Protein AF-0000000082283688 (afdb_homodimer)

Secondary structure (DSSP, 8-state):
---------------------------------------S-TTPPPPPPHHHHHHHHHHHHHT--STT---TTPPPHHHHHHHHHHHHH--SEEEEES-HHHHHHHHHHTTTPPTT-EEEEESSS-THHHHHHHHTT-EEEEE-B-TTSSB-HHHHHHHHHH-TT--EEEEE-GGG----HHHHHHHHHHTT-EEEEE-TT-TT-EETTEETT-SSSEEEEE-STTSSS--SS-EEEEES-HHHHHHHHHHHT-TTTGGGG-SSS--GGGGTTHHHHS-----BPPHHHHHHHHHHHHTHHHHHHHHHHHHHHHHHHHHHHHTTTEEPPPPPTTEEE---SEEEEEEPTT--HHHHHHHHHHHHHTT--PEETTSTT-TTSGGG-TTS--SS--HHHHHHHTTEEEEE--TTS-HHHHHHHHHHHHHHHHHHHHHTT--/---------------------------------------S-TTPPPPPPHHHHHHHHHHHHHT--STT---TTPPPHHHHHHHHHHHHH--SEEEEES-HHHHHHHHHHTTTPPTT-EEEEESSS-THHHHHHHHTT-EEEEE-B-TTSSB-HHHHHHHHHH-TT--EEEEE-GGG----HHHHHHHHHHTTPEEEEE-TT-TT-EETTEETT-SSSEEEEE-STTSSS--SS-EEEEES-HHHHHHHHHHHT-TTTGGGG-SSS--GGGGTTHHHHS-----BPPHHHHHHHHHHHHTHHHHHHHHHHHHHHHHHHHHHHHTTTEEPPPPPTTEEE---SEEEEEEPTT--HHHHHHHHHHHHHTT---EETTSTT-TTSGGG-TTS--SS--HHHHHHHTTEEEEE--TTS-HHHHHHHHHHHHHHHHHHHHHTT--

InterPro domains:
  IPR000653 DegT/DnrJ/EryC1/StrS aminotransferase [PF01041] (79-363)
  IPR000653 DegT/DnrJ/EryC1/StrS aminotransferase [PTHR30244] (48-421)

pLDDT: mean 91.56, std 19.6, range [17.62, 98.94]

Solvent-accessible surface area (backbone atoms only — not comparable to full-atom values): 45391 Å² total; per-residue (Å²): 134,86,78,86,81,74,84,85,81,72,92,74,84,73,81,73,77,76,64,79,70,76,85,69,86,61,74,76,69,74,73,79,86,88,64,50,57,35,84,66,69,74,80,53,48,60,48,48,53,67,69,11,49,51,47,34,48,56,38,35,59,48,27,49,24,25,45,83,57,56,58,92,93,54,75,24,51,34,31,53,33,28,42,53,51,22,68,72,54,67,40,69,21,35,44,59,20,40,14,28,39,47,25,49,22,46,55,42,57,53,70,69,57,43,80,69,32,40,30,37,28,48,42,58,40,54,52,46,56,62,15,15,36,46,74,42,37,31,34,72,40,69,26,38,21,44,76,48,55,23,56,31,67,69,48,43,52,51,50,50,67,75,33,74,79,34,46,34,32,46,42,58,24,46,79,32,35,54,47,59,57,68,62,50,43,52,50,26,60,74,62,65,26,47,41,33,26,40,28,45,48,22,75,78,16,21,48,72,80,35,42,61,39,66,80,26,67,28,22,20,32,32,21,28,51,91,38,90,33,49,37,19,41,15,13,26,34,35,26,73,45,51,64,44,42,33,49,48,44,26,28,25,54,26,45,78,67,44,57,75,65,50,72,26,55,57,63,73,80,67,44,66,67,41,53,32,51,43,54,30,49,44,36,51,37,25,19,53,39,24,29,37,34,44,55,46,65,75,44,42,67,65,49,39,52,52,30,39,53,54,43,51,54,45,50,52,52,44,49,74,74,42,35,90,50,40,43,65,48,59,82,40,84,51,57,69,38,75,42,37,60,46,50,58,36,26,49,34,87,84,55,45,74,66,52,49,50,49,29,41,50,45,22,39,77,31,47,38,78,57,42,50,41,44,38,87,67,29,60,39,18,56,88,40,31,60,57,65,53,72,92,60,91,50,66,61,31,54,59,39,26,70,34,26,32,40,38,73,49,45,81,78,56,52,73,67,54,50,52,24,47,47,42,26,52,50,51,23,49,50,49,49,28,50,76,66,73,64,111,137,86,74,82,87,78,85,71,76,81,87,76,85,74,76,77,74,84,62,84,77,75,85,73,83,64,75,73,68,72,70,81,87,89,63,50,58,36,84,65,69,72,79,52,48,61,49,49,52,66,70,12,49,52,48,34,49,57,38,36,59,48,28,49,23,25,46,82,56,54,59,91,94,54,76,22,50,34,30,53,31,27,43,52,50,22,69,72,56,66,42,68,21,34,44,59,21,40,12,28,38,47,24,49,21,46,54,42,57,54,68,67,57,43,80,69,33,38,28,37,27,48,42,57,40,54,51,44,56,61,17,16,36,47,75,42,37,32,35,72,40,70,26,38,21,45,77,48,55,23,56,32,67,70,47,42,52,51,49,48,66,75,33,76,79,35,46,34,32,45,42,56,23,48,80,31,35,54,46,60,56,67,61,49,44,51,50,26,60,74,62,64,26,48,40,33,26,39,26,45,48,22,75,77,15,21,47,73,81,34,41,61,38,66,79,26,67,30,23,19,32,32,20,27,49,92,39,90,33,49,37,20,40,16,14,26,36,37,25,73,45,49,65,44,42,33,47,48,43,26,29,26,54,26,46,78,67,44,57,73,65,50,71,26,56,57,65,70,79,66,45,68,67,41,54,31,50,42,53,30,49,44,36,50,38,27,19,54,39,24,29,36,33,46,55,44,64,76,45,41,67,64,50,38,54,52,30,38,53,54,44,52,53,45,50,53,53,44,48,74,74,43,37,91,50,40,42,64,50,60,82,39,85,51,58,69,37,77,42,36,60,47,50,58,37,26,50,35,87,84,57,45,74,65,52,48,50,50,30,41,52,45,23,39,78,31,46,37,78,57,42,48,43,43,40,86,67,29,60,39,20,56,88,41,32,62,56,64,54,70,92,62,91,49,65,61,32,54,60,40,26,70,34,26,32,42,37,73,48,46,81,80,56,54,73,66,52,50,52,24,46,47,42,26,53,49,50,23,49,48,52,50,29,51,74,67,74,64,112

Organism: NCBI:txid303405

Sequence (878 aa):
MKVLSFALAVVLVGTDALLTNPVGTGSKVQTLNDRAYVTRDIKTPDPIPEEGQQAALELMKTGRLYRYNIAPGEESVVSMCEKEICDYTGFKYCVGLNSCGSALMLLLKTTGLKPGGKVLSNAFTFGAVPSAIEHANGKAVYVESNADHVIDVFDLEKKLQENPDCNHVLISHMRGKLADMSTIKDLCDKYDAILLEDCAHSLGVFWEGEHSGHKGIACAISSQSYKMINSGEGGFLLTDDPEIAAQTAVIAGAYEGLAGKHLTVPPPEFFKGKPVALPNYSLRMSNLAASVIRPQIKTLEERIAIYNRRYNDLVAKLEARVGDHVYIPQVTPGVTRMVHDSIQFNLDKKFTAEMTQEFLDECSAHGLPVELFGHKTNARNFVNWGFAPADEPLPQTAEMLKRACDCRMPLMWDDEDFEDLGNVIIESLETVLAKHNMLMKVLSFALAVVLVGTDALLTNPVGTGSKVQTLNDRAYVTRDIKTPDPIPEEGQQAALELMKTGRLYRYNIAPGEESVVSMCEKEICDYTGFKYCVGLNSCGSALMLLLKTTGLKPGGKVLSNAFTFGAVPSAIEHANGKAVYVESNADHVIDVFDLEKKLQENPDCNHVLISHMRGKLADMSTIKDLCDKYDAILLEDCAHSLGVFWEGEHSGHKGIACAISSQSYKMINSGEGGFLLTDDPEIAAQTAVIAGAYEGLAGKHLTVPPPEFFKGKPVALPNYSLRMSNLAASVIRPQIKTLEERIAIYNRRYNDLVAKLEARVGDHVYIPQVTPGVTRMVHDSIQFNLDKKFTAEMTQEFLDECSAHGLPVELFGHKTNARNFVNWGFAPADEPLPQTAEMLKRACDCRMPLMWDDEDFEDLGNVIIESLETVLAKHNML

Foldseek 3Di:
DPDDDDDDDDDDDDPDPPCVDDPPPPPPPPPDDPFFFFDDDLPDFDDQDPQLVVLLVVCVVVPQFAQLPDDPPDAGLQQVLQVLLCVQQVFQFKAKFQALLVLLLLVCLLPDADAAAEEEEELFDFLSNVVSCVVNNYAYAYAFDALLRAGDLVSVLVVLVVCLRHAEYEYECPQQAYAPLVSVLVSNVVSNHAYEYECQNRVVWDFLRHGPGVSGQKYKYGQCRQHLHHLVHIMMIGHNDQLSRLLVCLQLPCAPPSCVSHDRHDDPVSNPPNNVVHHHPVGHDISSSSSSRRVSSVCSVVLQVLQVVLQVVLVVLCCVQPVVFKAFNDHHPRTPGGRRQKGKIFGDPPQDLVLLVQLQVQLVVRPFRKDQCLDPPHSSNQVPNPVRHHPDDRVNNNSSSSGMIMGGRHSPDDSVSSVSVSSSNSVSNVVSCVVVVND/DPDDDDPDDDDDDPPPPPPPDDPDPPPPPVPDDPFFFFDDDLPDFDDQDPQLVVLLVVCVVVPQFAQLPDDPPDAGLQQVLQVLLCVQQVFQFKAKFQALLVLLLLVCLLPDADAAAEEEEELFDFLSNVVSCVVNNYAYAYAFDALLRAGDLVSVLVVLVVCLRHAEYEYECPQQAYAPLVSVLVSNVVSNHAYEYECQNRVVWDFLRHGPGVSGQKYKYGQCRQHLHHLVHIMMIGGNDQLSRLLVCLQLPCAPPSCVSHDRHDDPVSNPPNNVVHHHPVGHHISSSSSSRRVSSVCSVVLQVLQVVLQVVLVVLCCVQPVVFKAFNDHHPRTPGGRRQKGKIFGDPVQDLVLLVQLQVQLVVRPFRKDQCLDPPHSSNQVPNPVRHHPDDRVNNNSSSSGMIMGGRHSPDDSVSSVSVSSSNSVSNVVSCVVVVND

Structure (mmCIF, N/CA/C/O backbone):
data_AF-0000000082283688-model_v1
#
loop_
_entity.id
_entity.type
_entity.pdbx_description
1 polymer 'Aminotransferase, DegT/DnrJ/EryC1-family protein'
#
loop_
_atom_site.group_PDB
_atom_site.id
_atom_site.type_symbol
_atom_site.label_atom_id
_atom_site.label_alt_id
_atom_site.label_comp_id
_atom_site.label_asym_id
_atom_site.label_entity_id
_atom_site.label_seq_id
_atom_site.pdbx_PDB_ins_code
_atom_site.Cartn_x
_atom_site.Cartn_y
_atom_site.Cartn_z
_atom_site.occupancy
_atom_site.B_iso_or_equiv
_atom_site.auth_seq_id
_atom_site.auth_comp_id
_atom_site.auth_asym_id
_atom_site.auth_atom_id
_atom_site.pdbx_PDB_model_num
ATOM 1 N N . MET A 1 1 ? 20.266 -46.156 61 1 20.7 1 MET A N 1
ATOM 2 C CA . MET A 1 1 ? 20.797 -44.938 61.594 1 20.7 1 MET A CA 1
ATOM 3 C C . MET A 1 1 ? 20.656 -43.75 60.625 1 20.7 1 MET A C 1
ATOM 5 O O . MET A 1 1 ? 21.297 -43.719 59.594 1 20.7 1 MET A O 1
ATOM 9 N N . LYS A 1 2 ? 19.375 -43.406 60.562 1 25.8 2 LYS A N 1
ATOM 10 C CA . LYS A 1 2 ? 18.453 -42.469 59.875 1 25.8 2 LYS A CA 1
ATOM 11 C C . LYS A 1 2 ? 18.969 -41.031 59.969 1 25.8 2 LYS A C 1
ATOM 13 O O . LYS A 1 2 ? 18.906 -40.406 61.031 1 25.8 2 LYS A O 1
ATOM 18 N N . VAL A 1 3 ? 20.062 -40.875 59.25 1 19.19 3 VAL A N 1
ATOM 19 C CA . VAL A 1 3 ? 21.062 -39.812 59.375 1 19.19 3 VAL A CA 1
ATOM 20 C C . VAL A 1 3 ? 20.375 -38.469 59.5 1 19.19 3 VAL A C 1
ATOM 22 O O . VAL A 1 3 ? 19.25 -38.281 59.031 1 19.19 3 VAL A O 1
ATOM 25 N N . LEU A 1 4 ? 21.047 -37.531 59.938 1 19.17 4 LEU A N 1
ATOM 26 C CA . LEU A 1 4 ? 21.281 -36.312 60.719 1 19.17 4 LEU A CA 1
ATOM 27 C C . LEU A 1 4 ? 20.75 -35.094 60 1 19.17 4 LEU A C 1
ATOM 29 O O . LEU A 1 4 ? 20.531 -35.094 58.812 1 19.17 4 LEU A O 1
ATOM 33 N N . SER A 1 5 ? 21.234 -33.906 60.312 1 19.42 5 SER A N 1
ATOM 34 C CA . SER A 1 5 ? 21.047 -32.625 60.969 1 19.42 5 SER A CA 1
ATOM 35 C C . SER A 1 5 ? 20.953 -31.5 59.938 1 19.42 5 SER A C 1
ATOM 37 O O . SER A 1 5 ? 20.125 -30.594 60.062 1 19.42 5 SER A O 1
ATOM 39 N N . PHE A 1 6 ? 22.047 -31.312 59.125 1 18.55 6 PHE A N 1
ATOM 40 C CA . PHE A 1 6 ? 22.656 -30 59.312 1 18.55 6 PHE A CA 1
ATOM 41 C C . PHE A 1 6 ? 21.891 -28.922 58.562 1 18.55 6 PHE A C 1
ATOM 43 O O . PHE A 1 6 ? 21.781 -27.781 59.062 1 18.55 6 PHE A O 1
ATOM 50 N N . ALA A 1 7 ? 21.625 -29.125 57.312 1 19.84 7 ALA A N 1
ATOM 51 C CA . ALA A 1 7 ? 22.219 -28.031 56.531 1 19.84 7 ALA A CA 1
ATOM 52 C C . ALA A 1 7 ? 21.562 -26.703 56.844 1 19.84 7 ALA A C 1
ATOM 54 O O . ALA A 1 7 ? 20.359 -26.641 57.125 1 19.84 7 ALA A O 1
ATOM 55 N N . LEU A 1 8 ? 22.328 -25.609 56.625 1 19.36 8 LEU A N 1
ATOM 56 C CA . LEU A 1 8 ? 22.609 -24.219 56.906 1 19.36 8 LEU A CA 1
ATOM 57 C C . LEU A 1 8 ? 21.438 -23.328 56.5 1 19.36 8 LEU A C 1
ATOM 59 O O . LEU A 1 8 ? 20.641 -23.703 55.625 1 19.36 8 LEU A O 1
ATOM 63 N N . ALA A 1 9 ? 21.594 -22 56.812 1 19.88 9 ALA A N 1
ATOM 64 C CA . ALA A 1 9 ? 21.031 -20.75 57.312 1 19.88 9 ALA A CA 1
ATOM 65 C C . ALA A 1 9 ? 20.359 -19.969 56.188 1 19.88 9 ALA A C 1
ATOM 67 O O . ALA A 1 9 ? 19.312 -19.375 56.375 1 19.88 9 ALA A O 1
ATOM 68 N N . VAL A 1 10 ? 21.062 -19.953 54.969 1 18.03 10 VAL A N 1
ATOM 69 C CA . VAL A 1 10 ? 21.328 -18.547 54.719 1 18.03 10 VAL A CA 1
ATOM 70 C C . VAL A 1 10 ? 20.016 -17.797 54.469 1 18.03 10 VAL A C 1
ATOM 72 O O . VAL A 1 10 ? 19.781 -16.734 55.031 1 18.03 10 VAL A O 1
ATOM 75 N N . VAL A 1 11 ? 19.531 -17.938 53.219 1 19.44 11 VAL A N 1
ATOM 76 C CA . VAL A 1 11 ? 19.5 -16.703 52.438 1 19.44 11 VAL A CA 1
ATOM 77 C C . VAL A 1 11 ? 18.281 -15.875 52.844 1 19.44 11 VAL A C 1
ATOM 79 O O . VAL A 1 11 ? 17.172 -16.391 52.938 1 19.44 11 VAL A O 1
ATOM 82 N N . LEU A 1 12 ? 18.516 -14.617 53.125 1 18.45 12 LEU A N 1
ATOM 83 C CA . LEU A 1 12 ? 17.984 -13.383 53.688 1 18.45 12 LEU A CA 1
ATOM 84 C C . LEU A 1 12 ? 16.672 -13 53.031 1 18.45 12 LEU A C 1
ATOM 86 O O . LEU A 1 12 ? 15.672 -12.758 53.688 1 18.45 12 LEU A O 1
ATOM 90 N N . VAL A 1 13 ? 16.812 -12.125 51.938 1 20.59 13 VAL A N 1
ATOM 91 C CA . VAL A 1 13 ? 16.297 -10.758 52 1 20.59 13 VAL A CA 1
ATOM 92 C C . VAL A 1 13 ? 14.82 -10.734 51.625 1 20.59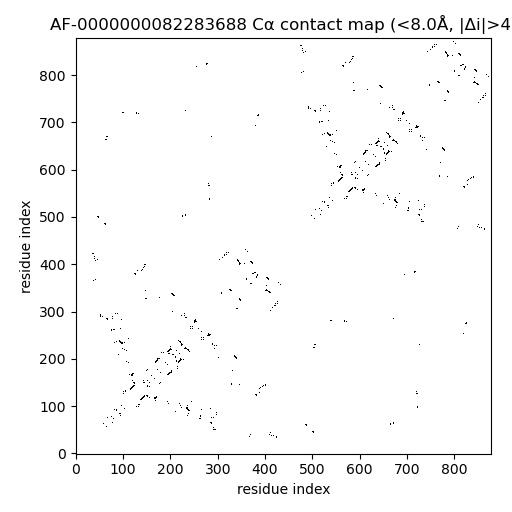 13 VAL A C 1
ATOM 94 O O . VAL A 1 13 ? 14.367 -11.578 50.844 1 20.59 13 VAL A O 1
ATOM 97 N N . GLY A 1 14 ? 14.062 -9.797 52.094 1 18.83 14 GLY A N 1
ATOM 98 C CA . GLY A 1 14 ? 12.766 -9.25 52.438 1 18.83 14 GLY A CA 1
ATOM 99 C C . GLY A 1 14 ? 11.945 -8.82 51.25 1 18.83 14 GLY A C 1
ATOM 100 O O . GLY A 1 14 ? 10.922 -8.148 51.406 1 18.83 14 GLY A O 1
ATOM 101 N N . THR A 1 15 ? 12.469 -9.203 49.969 1 19.52 15 THR A N 1
ATOM 102 C CA . THR A 1 15 ? 12.008 -8.117 49.125 1 19.52 15 THR A CA 1
ATOM 103 C C . THR A 1 15 ? 10.492 -7.977 49.188 1 19.52 15 THR A C 1
ATOM 105 O O . THR A 1 15 ? 9.773 -8.977 49.25 1 19.52 15 THR A O 1
ATOM 108 N N . ASP A 1 16 ? 10.086 -6.762 49.406 1 17.98 16 ASP A N 1
ATOM 109 C CA . ASP A 1 16 ? 8.875 -5.984 49.656 1 17.98 16 ASP A CA 1
ATOM 110 C C . ASP A 1 16 ? 7.852 -6.219 48.531 1 17.98 16 ASP A C 1
ATOM 112 O O . ASP A 1 16 ? 8.125 -5.973 47.375 1 17.98 16 ASP A O 1
ATOM 116 N N . ALA A 1 17 ? 7.191 -7.297 48.562 1 21.81 17 ALA A N 1
ATOM 117 C CA . ALA A 1 17 ? 5.871 -7.527 48 1 21.81 17 ALA A CA 1
ATOM 118 C C . ALA A 1 17 ? 5.098 -6.219 47.844 1 21.81 17 ALA A C 1
ATOM 120 O O . ALA A 1 17 ? 4.629 -5.66 48.844 1 21.81 17 ALA A O 1
ATOM 121 N N . LEU A 1 18 ? 5.68 -5.289 47 1 19.38 18 LEU A N 1
ATOM 122 C CA . LEU A 1 18 ? 5.117 -3.971 46.719 1 19.38 18 LEU A CA 1
ATOM 123 C C . LEU A 1 18 ? 3.6 -4.047 46.562 1 19.38 18 LEU A C 1
ATOM 125 O O . LEU A 1 18 ? 3.088 -4.609 45.594 1 19.38 18 LEU A O 1
ATOM 129 N N . LEU A 1 19 ? 2.893 -4.383 47.562 1 20.41 19 LEU A N 1
ATOM 130 C CA . LEU A 1 19 ? 1.448 -4.328 47.75 1 20.41 19 LEU A CA 1
ATOM 131 C C . LEU A 1 19 ? 0.858 -3.078 47.125 1 20.41 19 LEU A C 1
ATOM 133 O O . LEU A 1 19 ? 0.977 -1.977 47.656 1 20.41 19 LEU A O 1
ATOM 137 N N . THR A 1 20 ? 1.32 -2.562 46.031 1 22 20 THR A N 1
ATOM 138 C CA . THR A 1 20 ? 0.71 -1.247 45.875 1 22 20 THR A CA 1
ATOM 139 C C . THR A 1 20 ? -0.801 -1.323 46.062 1 22 20 THR A C 1
ATOM 141 O O . THR A 1 20 ? -1.472 -2.145 45.438 1 22 20 THR A O 1
ATOM 144 N N . ASN A 1 21 ? -1.259 -1.076 47.219 1 21.06 21 ASN A N 1
ATOM 145 C CA . ASN A 1 21 ? -2.531 -0.862 47.906 1 21.06 21 ASN A CA 1
ATOM 146 C C . ASN A 1 21 ? -3.566 -0.234 46.969 1 21.06 21 ASN A C 1
ATOM 148 O O . ASN A 1 21 ? -3.213 0.518 46.062 1 21.06 21 ASN A O 1
ATOM 152 N N . PRO A 1 22 ? -4.793 -0.612 47.062 1 26.86 22 PRO A N 1
ATOM 153 C CA . PRO A 1 22 ? -6.086 -0.17 46.531 1 26.86 22 PRO A CA 1
ATOM 154 C C . PRO A 1 22 ? -6.301 1.334 46.688 1 26.86 22 PRO A C 1
ATOM 156 O O . PRO A 1 22 ? -5.832 1.933 47.656 1 26.86 22 PRO A O 1
ATOM 159 N N . VAL A 1 23 ? -6.418 2.172 45.688 1 28.98 23 VAL A N 1
ATOM 160 C CA . VAL A 1 23 ? -6.797 3.574 45.812 1 28.98 23 VAL A CA 1
ATOM 161 C C . VAL A 1 23 ? -7.961 3.705 46.812 1 28.98 23 VAL A C 1
ATOM 163 O O . VAL A 1 23 ? -9.023 3.111 46.594 1 28.98 23 VAL A O 1
ATOM 166 N N . GLY A 1 24 ? -7.727 3.688 48.125 1 25.39 24 GLY A N 1
ATOM 167 C CA . GLY A 1 24 ? -8.75 4.137 49.031 1 25.39 24 GLY A CA 1
ATOM 168 C C . GLY A 1 24 ? -9.586 5.281 48.5 1 25.39 24 GLY A C 1
ATOM 169 O O . GLY A 1 24 ? -9.18 5.957 47.562 1 25.39 24 GLY A O 1
ATOM 170 N N . THR A 1 25 ? -10.938 5.285 48.906 1 28.38 25 THR A N 1
ATOM 171 C CA . THR A 1 25 ? -12.055 6.219 48.781 1 28.38 25 THR A CA 1
ATOM 172 C C . THR A 1 25 ? -11.641 7.621 49.219 1 28.38 25 THR A C 1
ATOM 174 O O . THR A 1 25 ? -11.75 7.957 50.406 1 28.38 25 THR A O 1
ATOM 177 N N . GLY A 1 26 ? -10.438 7.961 49.062 1 26.28 26 GLY A N 1
ATOM 178 C CA . GLY A 1 26 ? -10.109 9.227 49.688 1 26.28 26 GLY A CA 1
ATOM 179 C C . GLY A 1 26 ? -11.156 10.297 49.469 1 26.28 26 GLY A C 1
ATOM 180 O O . GLY A 1 26 ? -11.969 10.195 48.531 1 26.28 26 GLY A O 1
ATOM 181 N N . SER A 1 27 ? -11.375 11.062 50.5 1 26.38 27 SER A N 1
ATOM 182 C CA . SER A 1 27 ? -12.234 12.242 50.469 1 26.38 27 SER A CA 1
ATOM 183 C C . SER A 1 27 ? -12.094 13.008 49.156 1 26.38 27 SER A C 1
ATOM 185 O O . SER A 1 27 ? -10.984 13.172 48.656 1 26.38 27 SER A O 1
ATOM 187 N N . LYS A 1 28 ? -13.094 12.953 48.438 1 33.69 28 LYS A N 1
ATOM 188 C CA . LYS A 1 28 ? -13.266 13.914 47.344 1 33.69 28 LYS A CA 1
ATOM 189 C C . LYS A 1 28 ? -12.672 15.273 47.719 1 33.69 28 LYS A C 1
ATOM 191 O O . LYS A 1 28 ? -13.289 16.047 48.438 1 33.69 28 LYS A O 1
ATOM 196 N N . VAL A 1 29 ? -11.344 15.148 48 1 29.86 29 VAL A N 1
ATOM 197 C CA . VAL A 1 29 ? -10.867 16.516 48.125 1 29.86 29 VAL A CA 1
ATOM 198 C C . VAL A 1 29 ? -11.523 17.406 47.094 1 29.86 29 VAL A C 1
ATOM 200 O O . VAL A 1 29 ? -11.391 17.156 45.875 1 29.86 29 VAL A O 1
ATOM 203 N N . GLN A 1 30 ? -12.539 18.078 47.438 1 32.16 30 GLN A N 1
ATOM 204 C CA . GLN A 1 30 ? -13.109 19.203 46.688 1 32.16 30 GLN A CA 1
ATOM 205 C C . GLN A 1 30 ? -12.016 20.062 46.062 1 32.16 30 GLN A C 1
ATOM 207 O O . GLN A 1 30 ? -11.422 20.906 46.719 1 32.16 30 GLN A O 1
ATOM 212 N N . THR A 1 31 ? -10.945 19.609 45.75 1 33.59 31 THR A N 1
ATOM 213 C CA . THR A 1 31 ? -9.984 20.578 45.25 1 33.59 31 THR A CA 1
ATOM 214 C C . THR A 1 31 ? -10.695 21.672 44.469 1 33.59 31 THR A C 1
ATOM 216 O O . THR A 1 31 ? -11.531 21.391 43.594 1 33.59 31 THR A O 1
ATOM 219 N N . LEU A 1 32 ? -10.57 22.891 44.812 1 35.47 32 LEU A N 1
ATOM 220 C CA . LEU A 1 32 ? -11.125 24.219 44.562 1 35.47 32 LEU A CA 1
ATOM 221 C C . LEU A 1 32 ? -11.391 24.406 43.062 1 35.47 32 LEU A C 1
ATOM 223 O O . LEU A 1 32 ? -12.406 24.984 42.688 1 35.47 32 LEU A O 1
ATOM 227 N N . ASN A 1 33 ? -10.188 24.812 42 1 43.34 33 ASN A N 1
ATOM 228 C CA . ASN A 1 33 ? -10.266 25.812 40.938 1 43.34 33 ASN A CA 1
ATOM 229 C C . ASN A 1 33 ? -11.133 25.344 39.781 1 43.34 33 ASN A C 1
ATOM 231 O O . ASN A 1 33 ? -10.977 24.203 39.312 1 43.34 33 ASN A O 1
ATOM 235 N N . ASP A 1 34 ? -12.297 25.984 39.5 1 70.31 34 ASP A N 1
ATOM 236 C CA . ASP A 1 34 ? -13.383 26.203 38.562 1 70.31 34 ASP A CA 1
ATOM 237 C C . ASP A 1 34 ? -12.852 26.234 37.125 1 70.31 34 ASP A C 1
ATOM 239 O O . ASP A 1 34 ? -13.414 26.906 36.25 1 70.31 34 ASP A O 1
ATOM 243 N N . ARG A 1 35 ? -11.836 25.516 36.938 1 91.06 35 ARG A N 1
ATOM 244 C CA . ARG A 1 35 ? -11.281 25.578 35.594 1 91.06 35 ARG A CA 1
ATOM 245 C C . ARG A 1 35 ? -12 24.594 34.656 1 91.06 35 ARG A C 1
ATOM 247 O O . ARG A 1 35 ? -12.469 23.547 35.094 1 91.06 35 ARG A O 1
ATOM 254 N N . ALA A 1 36 ? -12.031 25 33.406 1 95.69 36 ALA A N 1
ATOM 255 C CA . ALA A 1 36 ? -12.641 24.172 32.375 1 95.69 36 ALA A CA 1
ATOM 256 C C . ALA A 1 36 ? -11.852 22.875 32.188 1 95.69 36 ALA A C 1
ATOM 258 O O . ALA A 1 36 ? -10.664 22.812 32.531 1 95.69 36 ALA A O 1
ATOM 259 N N . TYR A 1 37 ? -12.539 21.781 31.844 1 96.69 37 TYR A N 1
ATOM 260 C CA . TYR A 1 37 ? -11.945 20.469 31.594 1 96.69 37 TYR A CA 1
ATOM 261 C C . TYR A 1 37 ? -12.555 19.828 30.344 1 96.69 37 TYR A C 1
ATOM 263 O O . TYR A 1 37 ? -13.773 19.844 30.172 1 96.69 37 TYR A O 1
ATOM 271 N N . VAL A 1 38 ? -11.695 19.328 29.469 1 96.44 38 VAL A N 1
ATOM 272 C CA . VAL A 1 38 ? -12.148 18.562 28.312 1 96.44 38 VAL A CA 1
ATOM 273 C C . VAL A 1 38 ? -12.258 17.078 28.703 1 96.44 38 VAL A C 1
ATOM 275 O O . VAL A 1 38 ? -11.273 16.469 29.109 1 96.44 38 VAL A O 1
ATOM 278 N N . THR A 1 39 ? -13.422 16.469 28.5 1 93.56 39 THR A N 1
ATOM 279 C CA . THR A 1 39 ? -13.648 15.109 28.969 1 93.56 39 THR A CA 1
ATOM 280 C C . THR A 1 39 ? -13.695 14.141 27.781 1 93.56 39 THR A C 1
ATOM 282 O O . THR A 1 39 ? -13.508 12.938 27.953 1 93.56 39 THR A O 1
ATOM 285 N N . ARG A 1 40 ? -13.945 14.68 26.656 1 91.88 40 ARG A N 1
ATOM 286 C CA . ARG A 1 40 ? -14.086 13.82 25.469 1 91.88 40 ARG A CA 1
ATOM 287 C C . ARG A 1 40 ? -12.727 13.484 24.875 1 91.88 40 ARG A C 1
ATOM 289 O O . ARG A 1 40 ? -11.797 14.297 24.938 1 91.88 40 ARG A O 1
ATOM 296 N N . ASP A 1 41 ? -12.656 12.289 24.297 1 88.94 41 ASP A N 1
ATOM 297 C CA . ASP A 1 41 ? -11.438 11.859 23.609 1 88.94 41 ASP A CA 1
ATOM 298 C C . ASP A 1 41 ? -11.234 12.625 22.312 1 88.94 41 ASP A C 1
ATOM 300 O O . ASP A 1 41 ? -12.039 12.516 21.375 1 88.94 41 ASP A O 1
ATOM 304 N N . ILE A 1 42 ? -10.156 13.352 22.219 1 90.75 42 ILE A N 1
ATOM 305 C CA . ILE A 1 42 ? -9.891 14.227 21.094 1 90.75 42 ILE A CA 1
ATOM 306 C C . ILE A 1 42 ? -9.539 13.391 19.859 1 90.75 42 ILE A C 1
ATOM 308 O O . ILE A 1 42 ? -9.523 13.898 18.734 1 90.75 42 ILE A O 1
ATOM 312 N N . LYS A 1 43 ? -9.273 12.062 20.016 1 84.44 43 LYS A N 1
ATOM 313 C CA . LYS A 1 43 ? -8.914 11.188 18.906 1 84.44 43 LYS A CA 1
ATOM 314 C C . LYS A 1 43 ? -10.109 10.352 18.453 1 84.44 43 LYS A C 1
ATOM 316 O O . LYS A 1 43 ? -9.953 9.406 17.672 1 84.44 43 LYS A O 1
ATOM 321 N N . THR A 1 44 ? -11.258 10.695 18.891 1 83.12 44 THR A N 1
ATOM 322 C CA . THR A 1 44 ? -12.469 9.992 18.484 1 83.12 44 THR A CA 1
ATOM 323 C C . THR A 1 44 ? -12.719 10.164 16.984 1 83.12 44 THR A C 1
ATOM 325 O O . THR A 1 44 ? -12.867 11.289 16.5 1 83.12 44 THR A O 1
ATOM 328 N N . PRO A 1 45 ? -12.75 9.039 16.297 1 86.62 45 PRO A N 1
ATOM 329 C CA . PRO A 1 45 ? -13.039 9.164 14.867 1 86.62 45 PRO A CA 1
ATOM 330 C C . PRO A 1 45 ? -14.539 9.25 14.578 1 86.62 45 PRO A C 1
ATOM 332 O O . PRO A 1 45 ? -15.359 8.914 15.438 1 86.62 45 PRO A O 1
ATOM 335 N N . ASP A 1 46 ? -14.781 9.766 13.422 1 89.88 46 ASP A N 1
ATOM 336 C CA . ASP A 1 46 ? -16.156 9.727 12.961 1 89.88 46 ASP A CA 1
ATOM 337 C C . ASP A 1 46 ? -16.547 8.328 12.477 1 89.88 46 ASP A C 1
ATOM 339 O O . ASP A 1 46 ? -15.758 7.66 11.805 1 89.88 46 ASP A O 1
ATOM 343 N N . PRO A 1 47 ? -17.781 7.91 12.828 1 94.38 47 PRO A N 1
ATOM 344 C CA . PRO A 1 47 ? -18.25 6.656 12.242 1 94.38 47 PRO A CA 1
ATOM 345 C C . PRO A 1 47 ? -18.375 6.723 10.719 1 94.38 47 PRO A C 1
ATOM 347 O O . PRO A 1 47 ? -18.609 7.797 10.164 1 94.38 47 PRO A O 1
ATOM 350 N N . ILE A 1 48 ? -18.188 5.559 10.117 1 97.62 48 ILE A N 1
ATOM 351 C CA . ILE A 1 48 ? -18.5 5.469 8.695 1 97.62 48 ILE A CA 1
ATOM 352 C C . ILE A 1 48 ? -20.016 5.613 8.5 1 97.62 48 ILE A C 1
ATOM 354 O O . ILE A 1 48 ? -20.797 5.035 9.25 1 97.62 48 ILE A O 1
ATOM 358 N N . PRO A 1 49 ? -20.438 6.449 7.5 1 97.56 49 PRO A N 1
ATOM 359 C CA . PRO A 1 49 ? -21.859 6.559 7.23 1 97.56 49 PRO A CA 1
ATOM 360 C C . PRO A 1 49 ? -22.531 5.207 6.977 1 97.56 49 PRO A C 1
ATOM 362 O O . PRO A 1 49 ? -21.906 4.312 6.398 1 97.56 49 PRO A O 1
ATOM 365 N N . GLU A 1 50 ? -23.828 5.078 7.363 1 97.75 50 GLU A N 1
ATOM 366 C CA . GLU A 1 50 ? -24.562 3.818 7.254 1 97.75 50 GLU A CA 1
ATOM 367 C C . GLU A 1 50 ? -24.531 3.285 5.824 1 97.75 50 GLU A C 1
ATOM 369 O O . GLU A 1 50 ? -24.422 2.076 5.609 1 97.75 50 GLU A O 1
ATOM 374 N N . GLU A 1 51 ? -24.672 4.176 4.902 1 97.94 51 GLU A N 1
ATOM 375 C CA . GLU A 1 51 ? -24.625 3.773 3.502 1 97.94 51 GLU A CA 1
ATOM 376 C C . GLU A 1 51 ? -23.328 3.049 3.176 1 97.94 51 GLU A C 1
ATOM 378 O O . GLU A 1 51 ? -23.328 2.066 2.43 1 97.94 51 GLU A O 1
ATOM 383 N N . GLY A 1 52 ? -22.234 3.549 3.68 1 98.06 52 GLY A N 1
ATOM 384 C CA . GLY A 1 52 ? -20.938 2.912 3.477 1 98.06 52 GLY A CA 1
ATOM 385 C C . GLY A 1 52 ? -20.812 1.58 4.191 1 98.06 52 GLY A C 1
ATOM 386 O O . GLY A 1 52 ? -20.219 0.639 3.656 1 98.06 52 GLY A O 1
ATOM 387 N N . GLN A 1 53 ? -21.375 1.476 5.418 1 98.38 53 GLN A N 1
ATOM 388 C CA . GLN A 1 53 ? -21.391 0.225 6.172 1 98.38 53 GLN A CA 1
ATOM 389 C C . GLN A 1 53 ? -22.125 -0.87 5.402 1 98.38 53 GLN A C 1
ATOM 391 O O . GLN A 1 53 ? -21.625 -1.988 5.273 1 98.38 53 GLN A O 1
ATOM 396 N N . GLN A 1 54 ? -23.219 -0.524 4.855 1 98.31 54 GLN A N 1
ATOM 397 C CA . GLN A 1 54 ? -24.047 -1.488 4.129 1 98.31 54 GLN A CA 1
ATOM 398 C C . GLN A 1 54 ? -23.375 -1.906 2.824 1 98.31 54 GLN A C 1
ATOM 400 O O . GLN A 1 54 ? -23.406 -3.078 2.445 1 98.31 54 GLN A O 1
ATOM 405 N N . ALA A 1 55 ? -22.828 -0.946 2.105 1 98.06 55 ALA A N 1
ATOM 406 C CA . ALA A 1 55 ? -22.109 -1.258 0.871 1 98.06 55 ALA A CA 1
ATOM 407 C C . ALA A 1 55 ? -20.969 -2.223 1.135 1 98.06 55 ALA A C 1
ATOM 409 O O . ALA A 1 55 ? -20.75 -3.162 0.365 1 98.06 55 ALA A O 1
ATOM 410 N N . ALA A 1 56 ? -20.234 -1.962 2.189 1 98.31 56 ALA A N 1
ATOM 411 C CA . ALA A 1 56 ? -19.125 -2.838 2.568 1 98.31 56 ALA A CA 1
ATOM 412 C C . ALA A 1 56 ? -19.625 -4.242 2.9 1 98.31 56 ALA A C 1
ATOM 414 O O . ALA A 1 56 ? -19.016 -5.234 2.51 1 98.31 56 ALA A O 1
ATOM 415 N N . LEU A 1 57 ? -20.688 -4.297 3.621 1 98.19 57 LEU A N 1
ATOM 416 C CA . LEU A 1 57 ? -21.266 -5.582 3.996 1 98.19 57 LEU A CA 1
ATOM 417 C C . LEU A 1 57 ? -21.641 -6.387 2.76 1 98.19 57 LEU A C 1
ATOM 419 O O . LEU A 1 57 ? -21.344 -7.578 2.666 1 98.19 57 LEU A O 1
ATOM 423 N N . GLU A 1 58 ? -22.297 -5.781 1.838 1 97.25 58 GLU A N 1
ATOM 424 C CA . GLU A 1 58 ? -22.719 -6.457 0.612 1 97.25 58 GLU A CA 1
ATOM 425 C C . GLU A 1 58 ? -21.516 -6.945 -0.183 1 97.25 58 GLU A C 1
ATOM 427 O O . GLU A 1 58 ? -21.547 -8.039 -0.76 1 97.25 58 GLU A O 1
ATOM 432 N N . LEU A 1 59 ? -20.531 -6.145 -0.213 1 96.69 59 LEU A N 1
ATOM 433 C CA . LEU A 1 59 ? -19.297 -6.527 -0.9 1 96.69 59 LEU A CA 1
ATOM 434 C C . LEU A 1 59 ? -18.672 -7.758 -0.253 1 96.69 59 LEU A C 1
ATOM 436 O O . LEU A 1 59 ? -18.219 -8.664 -0.951 1 96.69 59 LEU A O 1
ATOM 440 N N . MET A 1 60 ? -18.594 -7.77 1.038 1 98.06 60 MET A N 1
ATOM 441 C CA . MET A 1 60 ? -17.984 -8.875 1.773 1 98.06 60 MET A CA 1
ATOM 442 C C . MET A 1 60 ? -18.75 -10.172 1.53 1 98.06 60 MET A C 1
ATOM 444 O O . MET A 1 60 ? -18.156 -11.25 1.494 1 98.06 60 MET A O 1
ATOM 448 N N . LYS A 1 61 ? -20.047 -10.078 1.297 1 97.06 61 LYS A N 1
ATOM 449 C CA . LYS A 1 61 ? -20.859 -11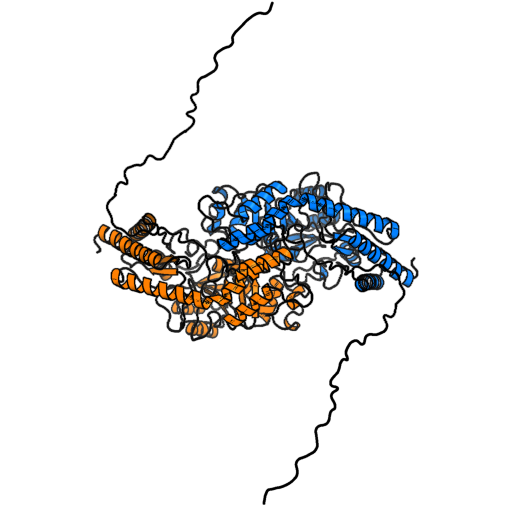.258 1.003 1 97.06 61 LYS A CA 1
ATOM 450 C C . LYS A 1 61 ? -20.484 -11.867 -0.346 1 97.06 61 LYS A C 1
ATOM 452 O O . LYS A 1 61 ? -20.562 -13.078 -0.536 1 97.06 61 LYS A O 1
ATOM 457 N N . THR A 1 62 ? -20.062 -11.047 -1.262 1 94.19 62 THR A N 1
ATOM 458 C CA . THR A 1 62 ? -19.672 -11.531 -2.578 1 94.19 62 THR A CA 1
ATOM 459 C C . THR A 1 62 ? -18.219 -11.984 -2.572 1 94.19 62 THR A C 1
ATOM 461 O O . THR A 1 62 ? -17.812 -12.828 -3.379 1 94.19 62 THR A O 1
ATOM 464 N N . GLY A 1 63 ? -17.406 -11.344 -1.75 1 95.62 63 GLY A N 1
ATOM 465 C CA . GLY A 1 63 ? -15.984 -11.602 -1.717 1 95.62 63 GLY A CA 1
ATOM 466 C C . GLY A 1 63 ? -15.211 -10.812 -2.752 1 95.62 63 GLY A C 1
ATOM 467 O O . GLY A 1 63 ? -13.984 -10.938 -2.846 1 95.62 63 GLY A O 1
ATOM 468 N N . ARG A 1 64 ? -15.859 -9.969 -3.535 1 95.88 64 ARG A N 1
ATOM 469 C CA . ARG A 1 64 ? -15.211 -9.219 -4.605 1 95.88 64 ARG A CA 1
ATOM 470 C C . ARG A 1 64 ? -14.531 -7.969 -4.059 1 95.88 64 ARG A C 1
ATOM 472 O O . ARG A 1 64 ? -14.906 -6.848 -4.406 1 95.88 64 ARG A O 1
ATOM 479 N N . LEU A 1 65 ? -13.469 -8.211 -3.354 1 97.69 65 LEU A N 1
ATOM 480 C CA . LEU A 1 65 ? -12.773 -7.137 -2.648 1 97.69 65 LEU A CA 1
ATOM 481 C C . LEU A 1 65 ? -11.641 -6.574 -3.496 1 97.69 65 LEU A C 1
ATOM 483 O O . LEU A 1 65 ? -11.125 -5.488 -3.213 1 97.69 65 LEU A O 1
ATOM 487 N N . TYR A 1 66 ? -11.211 -7.301 -4.516 1 97.44 66 TYR A N 1
ATOM 488 C CA . TYR A 1 66 ? -10.188 -6.883 -5.469 1 97.44 66 TYR A CA 1
ATOM 489 C C . TYR A 1 66 ? -10.781 -6.008 -6.562 1 97.44 66 TYR A C 1
ATOM 491 O O . TYR A 1 66 ? -11.773 -6.383 -7.195 1 97.44 66 TYR A O 1
ATOM 499 N N . ARG A 1 67 ? -10.195 -4.852 -6.797 1 97.31 67 ARG A N 1
ATOM 500 C CA . ARG A 1 67 ? -10.805 -3.857 -7.672 1 97.31 67 ARG A CA 1
ATOM 501 C C . ARG A 1 67 ? -11.047 -4.43 -9.062 1 97.31 67 ARG A C 1
ATOM 503 O O . ARG A 1 67 ? -11.906 -3.945 -9.805 1 97.31 67 ARG A O 1
ATOM 510 N N . TYR A 1 68 ? -10.297 -5.453 -9.469 1 96 68 TYR A N 1
ATOM 511 C CA . TYR A 1 68 ? -10.406 -5.93 -10.844 1 96 68 TYR A CA 1
ATOM 512 C C . TYR A 1 68 ? -11.266 -7.184 -10.922 1 96 68 TYR A C 1
ATOM 514 O O . TYR A 1 68 ? -11.508 -7.711 -12.008 1 96 68 TYR A O 1
ATOM 522 N N . ASN A 1 69 ? -11.664 -7.703 -9.797 1 93 69 ASN A N 1
ATOM 523 C CA . ASN A 1 69 ? -12.602 -8.82 -9.797 1 93 69 ASN A CA 1
ATOM 524 C C . ASN A 1 69 ? -14.047 -8.328 -9.828 1 93 69 ASN A C 1
ATOM 526 O O . ASN A 1 69 ? -14.703 -8.25 -8.789 1 93 69 ASN A O 1
ATOM 530 N N . ILE A 1 70 ? -14.523 -8.055 -11.008 1 89.75 70 ILE A N 1
ATOM 531 C CA . ILE A 1 70 ? -15.875 -7.531 -11.172 1 89.75 70 ILE A CA 1
ATOM 532 C C . ILE A 1 70 ? -16.672 -8.445 -12.094 1 89.75 70 ILE A C 1
ATOM 534 O O . ILE A 1 70 ? -16.109 -9.141 -12.938 1 89.75 70 ILE A O 1
ATOM 538 N N . ALA A 1 71 ? -17.938 -8.461 -11.914 1 84.81 71 ALA A N 1
ATOM 539 C CA . ALA A 1 71 ? -18.812 -9.203 -12.82 1 84.81 71 ALA A CA 1
ATOM 540 C C . ALA A 1 71 ? -18.922 -8.508 -14.172 1 84.81 71 ALA A C 1
ATOM 542 O O . ALA A 1 71 ? -18.656 -7.305 -14.281 1 84.81 71 ALA A O 1
ATOM 543 N N . PRO A 1 72 ? -19.203 -9.336 -15.18 1 82.56 72 PRO A N 1
ATOM 544 C CA . PRO A 1 72 ? -19.375 -8.719 -16.5 1 82.56 72 PRO A CA 1
ATOM 545 C C . PRO A 1 72 ? -20.375 -7.566 -16.484 1 82.56 72 PRO A C 1
ATOM 547 O O . PRO A 1 72 ? -21.469 -7.699 -15.914 1 82.56 72 PRO A O 1
ATOM 550 N N . GLY A 1 73 ? -19.984 -6.438 -16.984 1 85.44 73 GLY A N 1
ATOM 551 C CA . GLY A 1 73 ? -20.875 -5.293 -17.094 1 85.44 73 GLY A CA 1
ATOM 552 C C . GLY A 1 73 ? -20.859 -4.406 -15.867 1 85.44 73 GLY A C 1
ATOM 553 O O . GLY A 1 73 ? -21.484 -3.346 -15.852 1 85.44 73 GLY A O 1
ATOM 554 N N . GLU A 1 74 ? -20.109 -4.809 -14.867 1 89.75 74 GLU A N 1
ATOM 555 C CA . GLU A 1 74 ? -20.062 -4.035 -13.633 1 89.75 74 GLU A CA 1
ATOM 556 C C . GLU A 1 74 ? -18.812 -3.16 -13.578 1 89.75 74 GLU A C 1
ATOM 558 O O . GLU A 1 74 ? -17.797 -3.473 -14.219 1 89.75 74 GLU A O 1
ATOM 563 N N . GLU A 1 75 ? -19 -2.012 -12.93 1 93.44 75 GLU A N 1
ATOM 564 C CA . GLU A 1 75 ? -17.844 -1.18 -12.602 1 93.44 75 GLU A CA 1
ATOM 565 C C . GLU A 1 75 ? -17.312 -1.505 -11.203 1 93.44 75 GLU A C 1
ATOM 567 O O . GLU A 1 75 ? -18.078 -1.848 -10.305 1 93.44 75 GLU A O 1
ATOM 572 N N . SER A 1 76 ? -16.047 -1.438 -11.133 1 95.19 76 SER A N 1
ATOM 573 C CA . SER A 1 76 ? -15.508 -1.681 -9.805 1 95.19 76 SER A CA 1
ATOM 574 C C . SER A 1 76 ? -15.891 -0.564 -8.836 1 95.19 76 SER A C 1
ATOM 576 O O . SER A 1 76 ? -16.078 0.583 -9.25 1 95.19 76 SER A O 1
ATOM 578 N N . VAL A 1 77 ? -15.953 -0.875 -7.527 1 98.06 77 VAL A N 1
ATOM 579 C CA . VAL A 1 77 ? -16.281 0.106 -6.496 1 98.06 77 VAL A CA 1
ATOM 580 C C . VAL A 1 77 ? -15.195 1.179 -6.449 1 98.06 77 VAL A C 1
ATOM 582 O O . VAL A 1 77 ? -15.492 2.363 -6.27 1 98.06 77 VAL A O 1
ATOM 585 N N . VAL A 1 78 ? -13.953 0.802 -6.664 1 98.75 78 VAL A N 1
ATOM 586 C CA . VAL A 1 78 ? -12.844 1.747 -6.668 1 98.75 78 VAL A CA 1
ATOM 587 C C . VAL A 1 78 ? -13 2.723 -7.832 1 98.75 78 VAL A C 1
ATOM 589 O O . VAL A 1 78 ? -12.781 3.926 -7.676 1 98.75 78 VAL A O 1
ATOM 592 N N . SER A 1 79 ? -13.359 2.217 -9 1 98.38 79 SER A N 1
ATOM 593 C CA . SER A 1 79 ? -13.539 3.084 -10.156 1 98.38 79 SER A CA 1
ATOM 594 C C . SER A 1 79 ? -14.648 4.105 -9.914 1 98.38 79 SER A C 1
ATOM 596 O O . SER A 1 79 ? -14.523 5.266 -10.305 1 98.38 79 SER A O 1
ATOM 598 N N . MET A 1 80 ? -15.688 3.67 -9.32 1 98.5 80 MET A N 1
ATOM 599 C CA . MET A 1 80 ? -16.766 4.59 -8.984 1 98.5 80 MET A CA 1
ATOM 600 C C . MET A 1 80 ? -16.297 5.633 -7.98 1 98.5 80 MET A C 1
ATOM 602 O O . MET A 1 80 ? -16.656 6.809 -8.086 1 98.5 80 MET A O 1
ATOM 606 N N . CYS A 1 81 ? -15.555 5.211 -7.039 1 98.81 81 CYS A N 1
ATOM 607 C CA . CYS A 1 81 ? -14.984 6.125 -6.055 1 98.81 81 CYS A CA 1
ATOM 608 C C . CYS A 1 81 ? -14.094 7.164 -6.73 1 98.81 81 CYS A C 1
ATOM 610 O O . CYS A 1 81 ? -14.195 8.359 -6.441 1 98.81 81 CYS A O 1
ATOM 612 N N . GLU A 1 82 ? -13.203 6.672 -7.617 1 98.88 82 GLU A N 1
ATOM 613 C CA . GLU A 1 82 ? -12.336 7.555 -8.383 1 98.88 82 GLU A CA 1
ATOM 614 C C . GLU A 1 82 ? -13.141 8.586 -9.164 1 98.88 82 GLU A C 1
ATOM 616 O O . GLU A 1 82 ? -12.781 9.766 -9.195 1 98.88 82 GLU A O 1
ATOM 621 N N . LYS A 1 83 ? -14.172 8.172 -9.758 1 98.75 83 LYS A N 1
ATOM 622 C CA . LYS A 1 83 ? -15.031 9.078 -10.516 1 98.75 83 LYS A CA 1
ATOM 623 C C . LYS A 1 83 ? -15.656 10.141 -9.617 1 98.75 83 LYS A C 1
ATOM 625 O O . LYS A 1 83 ? -15.727 11.312 -9.992 1 98.75 83 LYS A O 1
ATOM 630 N N . GLU A 1 84 ? -16.125 9.734 -8.492 1 98.81 84 GLU A N 1
ATOM 631 C CA . GLU A 1 84 ? -16.734 10.672 -7.547 1 98.81 84 GLU A CA 1
ATOM 632 C C . GLU A 1 84 ? -15.711 11.688 -7.047 1 98.81 84 GLU A C 1
ATOM 634 O O . GLU A 1 84 ? -16.031 12.867 -6.867 1 98.81 84 GLU A O 1
ATOM 639 N N . ILE A 1 85 ? -14.469 11.281 -6.836 1 98.88 85 ILE A N 1
ATOM 640 C CA . ILE A 1 85 ? -13.391 12.18 -6.449 1 98.88 85 ILE A CA 1
ATOM 641 C C . ILE A 1 85 ? -13.117 13.172 -7.582 1 98.88 85 ILE A C 1
ATOM 643 O O . ILE A 1 85 ? -12.953 14.367 -7.344 1 98.88 85 ILE A O 1
ATOM 647 N N . CYS A 1 86 ? -13.047 12.672 -8.805 1 98.81 86 CYS A N 1
ATOM 648 C CA . CYS A 1 86 ? -12.852 13.539 -9.969 1 98.81 86 CYS A CA 1
ATOM 649 C C . CYS A 1 86 ? -13.969 14.57 -10.062 1 98.81 86 CYS A C 1
ATOM 651 O O . CYS A 1 86 ? -13.703 15.758 -10.25 1 98.81 86 CYS A O 1
ATOM 653 N N . ASP A 1 87 ? -15.18 14.094 -9.922 1 98.75 87 ASP A N 1
ATOM 654 C CA . ASP A 1 87 ? -16.328 14.992 -10.016 1 98.75 87 ASP A CA 1
ATOM 655 C C . ASP A 1 87 ? -16.25 16.094 -8.961 1 98.75 87 ASP A C 1
ATOM 657 O O . ASP A 1 87 ? -16.578 17.25 -9.242 1 98.75 87 ASP A O 1
ATOM 661 N N . TYR A 1 88 ? -15.805 15.773 -7.809 1 98.69 88 TYR A N 1
ATOM 662 C CA . TYR A 1 88 ? -15.75 16.734 -6.711 1 98.69 88 TYR A CA 1
ATOM 663 C C . TYR A 1 88 ? -14.617 17.719 -6.91 1 98.69 88 TYR A C 1
ATOM 665 O O . TYR A 1 88 ? -14.766 18.906 -6.613 1 98.69 88 TYR A O 1
ATOM 673 N N . THR A 1 89 ? -13.461 17.266 -7.395 1 98.75 89 THR A N 1
ATOM 674 C CA . THR A 1 89 ? -12.25 18.078 -7.41 1 98.75 89 THR A CA 1
ATOM 675 C C . THR A 1 89 ? -12.078 18.781 -8.758 1 98.75 89 THR A C 1
ATOM 677 O O . THR A 1 89 ? -11.32 19.734 -8.867 1 98.75 89 THR A O 1
ATOM 680 N N . GLY A 1 90 ? -12.648 18.188 -9.773 1 98.75 90 GLY A N 1
ATOM 681 C CA . GLY A 1 90 ? -12.578 18.797 -11.094 1 98.75 90 GLY A CA 1
ATOM 682 C C . GLY A 1 90 ? -11.469 18.234 -11.961 1 98.75 90 GLY A C 1
ATOM 683 O O . GLY A 1 90 ? -11.266 18.672 -13.094 1 98.75 90 GLY A O 1
ATOM 684 N N . PHE A 1 91 ? -10.789 17.25 -11.523 1 98.88 91 PHE A N 1
ATOM 685 C CA . PHE A 1 91 ? -9.719 16.641 -12.312 1 98.88 91 PHE A CA 1
ATOM 686 C C . PHE A 1 91 ? -10.297 15.672 -13.336 1 98.88 91 PHE A C 1
ATOM 688 O O . PHE A 1 91 ? -11.398 15.133 -13.148 1 98.88 91 PHE A O 1
ATOM 695 N N . LYS A 1 92 ? -9.523 15.383 -14.375 1 98.81 92 LYS A N 1
ATOM 696 C CA . LYS A 1 92 ? -9.945 14.445 -15.414 1 98.81 92 LYS A CA 1
ATOM 697 C C . LYS A 1 92 ? -9.648 13.008 -15.008 1 98.81 92 LYS A C 1
ATOM 699 O O . LYS A 1 92 ? -10.414 12.094 -15.328 1 98.81 92 LYS A O 1
ATOM 704 N N . TYR A 1 93 ? -8.516 12.789 -14.398 1 98.94 93 TYR A N 1
ATOM 705 C CA . TYR A 1 93 ? -8.055 11.445 -14.086 1 98.94 93 TYR A CA 1
ATOM 706 C C . TYR A 1 93 ? -7.758 11.297 -12.602 1 98.94 93 TYR A C 1
ATOM 708 O O . TYR A 1 93 ? -7.359 12.258 -11.945 1 98.94 93 TYR A O 1
ATOM 716 N N . CYS A 1 94 ? -7.996 10.125 -12.133 1 98.88 94 CYS A N 1
ATOM 717 C CA . CYS A 1 94 ? -7.789 9.766 -10.734 1 98.88 94 CYS A CA 1
ATOM 718 C C . CYS A 1 94 ? -7.441 8.289 -10.602 1 98.88 94 CYS A C 1
ATOM 720 O O . CYS A 1 94 ? -8.055 7.441 -11.25 1 98.88 94 CYS A O 1
ATOM 722 N N . VAL A 1 95 ? -6.438 7.977 -9.859 1 98.88 95 VAL A N 1
ATOM 723 C CA . VAL A 1 95 ? -6.094 6.602 -9.523 1 98.88 95 VAL A CA 1
ATOM 724 C C . VAL A 1 95 ? -6.098 6.422 -8.008 1 98.88 95 VAL A C 1
ATOM 726 O O . VAL A 1 95 ? -5.359 7.102 -7.289 1 98.88 95 VAL A O 1
ATOM 729 N N . GLY A 1 96 ? -6.984 5.52 -7.523 1 98.88 96 GLY A N 1
ATOM 730 C CA . GLY A 1 96 ? -7.004 5.164 -6.113 1 98.88 96 GLY A CA 1
ATOM 731 C C . GLY A 1 96 ? -5.848 4.27 -5.707 1 98.88 96 GLY A C 1
ATOM 732 O O . GLY A 1 96 ? -5.516 3.314 -6.418 1 98.88 96 GLY A O 1
ATOM 733 N N . LEU A 1 97 ? -5.203 4.57 -4.566 1 98.94 97 LEU A N 1
ATOM 734 C CA . LEU A 1 97 ? -4.004 3.885 -4.098 1 98.94 97 LEU A CA 1
ATOM 735 C C . LEU A 1 97 ? -4.145 3.482 -2.633 1 98.94 97 LEU A C 1
ATOM 737 O O . LEU A 1 97 ? -5.102 3.879 -1.966 1 98.94 97 LEU A O 1
ATOM 741 N N . ASN A 1 98 ? -3.154 2.709 -2.145 1 98.81 98 ASN A N 1
ATOM 742 C CA . ASN A 1 98 ? -3.16 2.191 -0.781 1 98.81 98 ASN A CA 1
ATOM 743 C C . ASN A 1 98 ? -2.971 3.309 0.242 1 98.81 98 ASN A C 1
ATOM 745 O O . ASN A 1 98 ? -3.34 3.158 1.408 1 98.81 98 ASN A O 1
ATOM 749 N N . SER A 1 99 ? -2.32 4.434 -0.185 1 98.88 99 SER A N 1
ATOM 750 C CA . SER A 1 99 ? -2.035 5.535 0.73 1 98.88 99 SER A CA 1
ATOM 751 C C . SER A 1 99 ? -1.695 6.812 -0.031 1 98.88 99 SER A C 1
ATOM 753 O O . SER A 1 99 ? -1.386 6.766 -1.224 1 98.88 99 SER A O 1
ATOM 755 N N . CYS A 1 100 ? -1.809 7.891 0.716 1 98.75 100 CYS A N 1
ATOM 756 C CA . CYS A 1 100 ? -1.358 9.148 0.133 1 98.75 100 CYS A CA 1
ATOM 757 C C . CYS A 1 100 ? 0.162 9.195 0.03 1 98.75 100 CYS A C 1
ATOM 759 O O . CYS A 1 100 ? 0.709 9.781 -0.902 1 98.75 100 CYS A O 1
ATOM 761 N N . GLY A 1 101 ? 0.876 8.594 0.971 1 98.62 101 GLY A N 1
ATOM 762 C CA . GLY A 1 101 ? 2.32 8.469 0.852 1 98.62 101 GLY A CA 1
ATOM 763 C C . GLY A 1 101 ? 2.762 7.84 -0.455 1 98.62 101 GLY A C 1
ATOM 764 O O . GLY A 1 101 ? 3.695 8.32 -1.1 1 98.62 101 GLY A O 1
ATOM 765 N N . SER A 1 102 ? 2.061 6.773 -0.826 1 98.88 102 SER A N 1
ATOM 766 C CA . SER A 1 102 ? 2.332 6.141 -2.111 1 98.88 102 SER A CA 1
ATOM 767 C C . SER A 1 102 ? 2.039 7.086 -3.27 1 98.88 102 SER A C 1
ATOM 769 O O . SER A 1 102 ? 2.775 7.117 -4.258 1 98.88 102 SER A O 1
ATOM 771 N N . ALA A 1 103 ? 0.97 7.816 -3.135 1 98.94 103 ALA A N 1
ATOM 772 C CA . ALA A 1 103 ? 0.625 8.773 -4.18 1 98.94 103 ALA A CA 1
ATOM 773 C C . ALA A 1 103 ? 1.719 9.828 -4.34 1 98.94 103 ALA A C 1
ATOM 775 O O . ALA A 1 103 ? 2.09 10.18 -5.461 1 98.94 103 ALA A O 1
ATOM 776 N N . LEU A 1 104 ? 2.234 10.32 -3.234 1 98.94 104 LEU A N 1
ATOM 777 C CA . LEU A 1 104 ? 3.293 11.328 -3.262 1 98.94 104 LEU A CA 1
ATOM 778 C C . LEU A 1 104 ? 4.539 10.781 -3.949 1 98.94 104 LEU A C 1
ATOM 780 O O . LEU A 1 104 ? 5.16 11.477 -4.758 1 98.94 104 LEU A O 1
ATOM 784 N N . MET A 1 105 ? 4.902 9.562 -3.623 1 98.88 105 MET A N 1
ATOM 785 C CA . MET A 1 105 ? 6.035 8.914 -4.281 1 98.88 105 MET A CA 1
ATOM 786 C C . MET A 1 105 ? 5.797 8.805 -5.781 1 98.88 105 MET A C 1
ATOM 788 O O . MET A 1 105 ? 6.68 9.125 -6.582 1 98.88 105 MET A O 1
ATOM 792 N N . LEU A 1 106 ? 4.602 8.422 -6.172 1 98.88 106 LEU A N 1
ATOM 793 C CA . LEU A 1 106 ? 4.297 8.195 -7.582 1 98.88 106 LEU A CA 1
ATOM 794 C C . LEU A 1 106 ? 4.219 9.523 -8.336 1 98.88 106 LEU A C 1
ATOM 796 O O . LEU A 1 106 ? 4.535 9.578 -9.523 1 98.88 106 LEU A O 1
ATOM 800 N N . LEU A 1 107 ? 3.811 10.648 -7.641 1 98.94 107 LEU A N 1
ATOM 801 C CA . LEU A 1 107 ? 3.893 11.961 -8.273 1 98.94 107 LEU A CA 1
ATOM 802 C C . LEU A 1 107 ? 5.289 12.203 -8.836 1 98.94 107 LEU A C 1
ATOM 804 O O . LEU A 1 107 ? 5.43 12.625 -9.984 1 98.94 107 LEU A O 1
ATOM 808 N N . LEU A 1 108 ? 6.234 11.883 -8.055 1 98.88 108 LEU A N 1
ATOM 809 C CA . LEU A 1 108 ? 7.621 12.148 -8.414 1 98.88 108 LEU A CA 1
ATOM 810 C C . LEU A 1 108 ? 8.109 11.156 -9.469 1 98.88 108 LEU A C 1
ATOM 812 O O . LEU A 1 108 ? 8.773 11.547 -10.438 1 98.88 108 LEU A O 1
ATOM 816 N N . LYS A 1 109 ? 7.723 9.898 -9.352 1 98.5 109 LYS A N 1
ATOM 817 C CA . LYS A 1 109 ? 8.188 8.859 -10.266 1 98.5 109 LYS A CA 1
ATOM 818 C C . LYS A 1 109 ? 7.566 9.023 -11.648 1 98.5 109 LYS A C 1
ATOM 820 O O . LYS A 1 109 ? 8.172 8.648 -12.656 1 98.5 109 LYS A O 1
ATOM 825 N N . THR A 1 110 ? 6.41 9.602 -11.719 1 98.75 110 THR A N 1
ATOM 826 C CA . THR A 1 110 ? 5.695 9.672 -12.992 1 98.75 110 THR A CA 1
ATOM 827 C C . THR A 1 110 ? 5.906 11.023 -13.656 1 98.75 110 THR A C 1
ATOM 829 O O . THR A 1 110 ? 5.32 11.305 -14.711 1 98.75 110 THR A O 1
ATOM 832 N N . THR A 1 111 ? 6.711 11.914 -13.062 1 98.62 111 THR A N 1
ATOM 833 C CA . THR A 1 111 ? 6.93 13.234 -13.648 1 98.62 111 THR A CA 1
ATOM 834 C C . THR A 1 111 ? 8.398 13.438 -14 1 98.62 111 THR A C 1
ATOM 836 O O . THR A 1 111 ? 8.859 14.57 -14.148 1 98.62 111 THR A O 1
ATOM 839 N N . GLY A 1 112 ? 9.164 12.383 -14 1 96.75 112 GLY A N 1
ATOM 840 C CA . GLY A 1 112 ? 10.477 12.406 -14.625 1 96.75 112 GLY A CA 1
ATOM 841 C C . GLY A 1 112 ? 11.602 12.688 -13.648 1 96.75 112 GLY A C 1
ATOM 842 O O . GLY A 1 112 ? 12.711 13.039 -14.055 1 96.75 112 GLY A O 1
ATOM 843 N N . LEU A 1 113 ? 11.328 12.578 -12.344 1 98.19 113 LEU A N 1
ATOM 844 C CA . LEU A 1 113 ? 12.414 12.75 -11.383 1 98.19 113 LEU A CA 1
ATOM 845 C C . LEU A 1 113 ? 13.516 11.719 -11.625 1 98.19 113 LEU A C 1
ATOM 847 O O . LEU A 1 113 ? 13.242 10.523 -11.695 1 98.19 113 LEU A O 1
ATOM 851 N N . LYS A 1 114 ? 14.711 12.156 -11.758 1 96.12 114 LYS A N 1
ATOM 852 C CA . LYS A 1 114 ? 15.867 11.273 -11.922 1 96.12 114 LYS A CA 1
ATOM 853 C C . LYS A 1 114 ? 16.516 10.969 -10.578 1 96.12 114 LYS A C 1
ATOM 855 O O . LYS A 1 114 ? 16.406 11.75 -9.633 1 96.12 114 LYS A O 1
ATOM 860 N N . PRO A 1 115 ? 17.172 9.812 -10.539 1 95.62 115 PRO A N 1
ATOM 861 C CA . PRO A 1 115 ? 17.891 9.539 -9.305 1 95.62 115 PRO A CA 1
ATOM 862 C C . PRO A 1 115 ? 18.875 10.656 -8.93 1 95.62 115 PRO A C 1
ATOM 864 O O . PRO A 1 115 ? 19.609 11.141 -9.781 1 95.62 115 PRO A O 1
ATOM 867 N N . GLY A 1 116 ? 18.734 11.07 -7.656 1 96.5 116 GLY A N 1
ATOM 868 C CA . GLY A 1 116 ? 19.594 12.141 -7.176 1 96.5 116 GLY A CA 1
ATOM 869 C C . GLY A 1 116 ? 19.031 13.523 -7.457 1 96.5 116 GLY A C 1
ATOM 870 O O . GLY A 1 116 ? 19.562 14.523 -6.973 1 96.5 116 GLY A O 1
ATOM 871 N N . GLY A 1 117 ? 17.922 13.578 -8.18 1 97.94 117 GLY A N 1
ATOM 872 C CA . GLY A 1 117 ? 17.312 14.859 -8.492 1 97.94 117 GLY A CA 1
ATOM 873 C C . GLY A 1 117 ? 16.812 15.594 -7.262 1 97.94 117 GLY A C 1
ATOM 874 O O . GLY A 1 117 ? 16.312 14.969 -6.324 1 97.94 117 GLY A O 1
ATOM 875 N N . LYS A 1 118 ? 16.922 16.922 -7.312 1 98.19 118 LYS A N 1
ATOM 876 C CA . LYS A 1 118 ? 16.516 17.766 -6.188 1 98.19 118 LYS A CA 1
ATOM 877 C C . LYS A 1 118 ? 15.023 18.109 -6.262 1 98.19 118 LYS A C 1
ATOM 879 O O . LYS A 1 118 ? 14.492 18.344 -7.352 1 98.19 118 LYS A O 1
ATOM 884 N N . VAL A 1 119 ? 14.406 18.094 -5.156 1 98.88 119 VAL A N 1
ATOM 885 C CA . VAL A 1 119 ? 13 18.453 -5.008 1 98.88 119 VAL A CA 1
ATOM 886 C C . VAL A 1 119 ? 12.859 19.516 -3.916 1 98.88 119 VAL A C 1
ATOM 888 O O . VAL A 1 119 ? 13.164 19.25 -2.75 1 98.88 119 VAL A O 1
ATOM 891 N N . LEU A 1 120 ? 12.414 20.703 -4.277 1 98.81 120 LEU A N 1
ATOM 892 C CA . LEU A 1 120 ? 12.109 21.719 -3.264 1 98.81 120 LEU A CA 1
ATOM 893 C C . LEU A 1 120 ? 10.797 21.391 -2.561 1 98.81 120 LEU A C 1
ATOM 895 O O . LEU A 1 120 ? 9.805 21.047 -3.209 1 98.81 120 LEU A O 1
ATOM 899 N N . SER A 1 121 ? 10.805 21.438 -1.291 1 98.56 121 SER A N 1
ATOM 900 C CA . SER A 1 121 ? 9.609 21.188 -0.5 1 98.56 121 SER A CA 1
ATOM 901 C C . SER A 1 121 ? 9.602 22.016 0.783 1 98.56 121 SER A C 1
ATOM 903 O O . SER A 1 121 ? 10.641 22.547 1.188 1 98.56 121 SER A O 1
ATOM 905 N N . ASN A 1 122 ? 8.453 22.016 1.485 1 96.94 122 ASN A N 1
ATOM 906 C CA . ASN A 1 122 ? 8.297 22.719 2.75 1 96.94 122 ASN A CA 1
ATOM 907 C C . ASN A 1 122 ? 9.227 22.156 3.826 1 96.94 122 ASN A C 1
ATOM 909 O O . ASN A 1 122 ? 9.344 20.938 3.971 1 96.94 122 ASN A O 1
ATOM 913 N N . ALA A 1 123 ? 9.719 23.141 4.582 1 98.12 123 ALA A N 1
ATOM 914 C CA . ALA A 1 123 ? 10.445 22.703 5.77 1 98.12 123 ALA A CA 1
ATOM 915 C C . ALA A 1 123 ? 9.477 22.344 6.895 1 98.12 123 ALA A C 1
ATOM 917 O O . ALA A 1 123 ? 9.859 21.688 7.863 1 98.12 123 ALA A O 1
ATOM 918 N N . PHE A 1 124 ? 8.258 22.812 6.824 1 98.44 124 PHE A N 1
ATOM 919 C CA . PHE A 1 124 ? 7.184 22.391 7.719 1 98.44 124 PHE A CA 1
ATOM 920 C C . PHE A 1 124 ? 6.16 21.531 6.973 1 98.44 124 PHE A C 1
ATOM 922 O O . PHE A 1 124 ? 5.359 22.062 6.195 1 98.44 124 PHE A O 1
ATOM 929 N N . THR A 1 125 ? 6.238 20.312 7.152 1 97.75 125 THR A N 1
ATOM 930 C CA . THR A 1 125 ? 5.332 19.297 6.621 1 97.75 125 THR A CA 1
ATOM 931 C C . THR A 1 125 ? 5.445 18 7.414 1 97.75 125 THR A C 1
ATOM 933 O O . THR A 1 125 ? 6.047 17.984 8.492 1 97.75 125 THR A O 1
ATOM 936 N N . PHE A 1 126 ? 4.742 17.062 7.004 1 97.56 126 PHE A N 1
ATOM 937 C CA . PHE A 1 126 ? 4.809 15.75 7.648 1 97.56 126 PHE A CA 1
ATOM 938 C C . PHE A 1 126 ? 5.949 14.922 7.07 1 97.56 126 PHE A C 1
ATOM 940 O O . PHE A 1 126 ? 6.207 14.961 5.863 1 97.56 126 PHE A O 1
ATOM 947 N N . GLY A 1 127 ? 6.594 14.102 7.867 1 96.94 127 GLY A N 1
ATOM 948 C CA . GLY A 1 127 ? 7.766 13.312 7.5 1 96.94 127 GLY A CA 1
ATOM 949 C C . GLY A 1 127 ? 7.527 12.406 6.305 1 96.94 127 GLY A C 1
ATOM 950 O O . GLY A 1 127 ? 8.477 11.984 5.645 1 96.94 127 GLY A O 1
ATOM 951 N N . ALA A 1 128 ? 6.305 12.086 5.988 1 97.06 128 ALA A N 1
ATOM 952 C CA . ALA A 1 128 ? 5.988 11.242 4.84 1 97.06 128 ALA A CA 1
ATOM 953 C C . ALA A 1 128 ? 6.352 11.93 3.529 1 97.06 128 ALA A C 1
ATOM 955 O O . ALA A 1 128 ? 6.613 11.266 2.523 1 97.06 128 ALA A O 1
ATOM 956 N N . VAL A 1 129 ? 6.332 13.266 3.521 1 98.56 129 VAL A N 1
ATOM 957 C CA . VAL A 1 129 ? 6.605 14.008 2.297 1 98.56 129 VAL A CA 1
ATOM 958 C C . VAL A 1 129 ? 8.078 13.859 1.916 1 98.56 129 VAL A C 1
ATOM 960 O O . VAL A 1 129 ? 8.398 13.375 0.826 1 98.56 129 VAL A O 1
ATOM 963 N N . PRO A 1 130 ? 9.039 14.25 2.801 1 98.56 130 PRO A N 1
ATOM 964 C CA . PRO A 1 130 ? 10.438 13.984 2.443 1 98.56 130 PRO A CA 1
ATOM 965 C C . PRO A 1 130 ? 10.727 12.492 2.287 1 98.56 130 PRO A C 1
ATOM 967 O O . PRO A 1 130 ? 11.617 12.109 1.526 1 98.56 130 PRO A O 1
ATOM 970 N N . SER A 1 131 ? 10 11.617 2.971 1 98.69 131 SER A N 1
ATOM 971 C CA . SER A 1 131 ? 10.148 10.18 2.77 1 98.69 131 SER A CA 1
ATOM 972 C C . SER A 1 131 ? 9.812 9.781 1.335 1 98.69 131 SER A C 1
ATOM 974 O O . SER A 1 131 ? 10.523 8.977 0.727 1 98.69 131 SER A O 1
ATOM 976 N N . ALA A 1 132 ? 8.742 10.297 0.835 1 98.75 132 ALA A N 1
ATOM 977 C CA . ALA A 1 132 ? 8.352 10.016 -0.544 1 98.75 132 ALA A CA 1
ATOM 978 C C . ALA A 1 132 ? 9.438 10.453 -1.522 1 98.75 132 ALA A C 1
ATOM 980 O O . ALA A 1 132 ? 9.695 9.781 -2.521 1 98.75 132 ALA A O 1
ATOM 981 N N . ILE A 1 133 ? 10.062 11.609 -1.253 1 98.75 133 ILE A N 1
ATOM 982 C CA . ILE A 1 133 ? 11.156 12.102 -2.082 1 98.75 133 ILE A CA 1
ATOM 983 C C . ILE A 1 133 ? 12.312 11.094 -2.061 1 98.75 133 ILE A C 1
ATOM 985 O O . ILE A 1 133 ? 12.859 10.75 -3.107 1 98.75 133 ILE A O 1
ATOM 989 N N . GLU A 1 134 ? 12.625 10.57 -0.859 1 98.44 134 GLU A N 1
ATOM 990 C CA . GLU A 1 134 ? 13.656 9.555 -0.726 1 98.44 134 GLU A CA 1
ATOM 991 C C . GLU A 1 134 ? 13.297 8.297 -1.502 1 98.44 134 GLU A C 1
ATOM 993 O O . GLU A 1 134 ? 14.133 7.738 -2.217 1 98.44 134 GLU A O 1
ATOM 998 N N . HIS A 1 135 ? 12.109 7.867 -1.378 1 98.19 135 HIS A N 1
ATOM 999 C CA . HIS A 1 135 ? 11.664 6.621 -1.989 1 98.19 135 HIS A CA 1
ATOM 1000 C C . HIS A 1 135 ? 11.594 6.742 -3.508 1 98.19 135 HIS A C 1
ATOM 1002 O O . HIS A 1 135 ? 11.625 5.738 -4.219 1 98.19 135 HIS A O 1
ATOM 1008 N N . ALA A 1 136 ? 11.461 7.926 -3.992 1 98.31 136 ALA A N 1
ATOM 1009 C CA . ALA A 1 136 ? 11.539 8.188 -5.43 1 98.31 136 ALA A CA 1
ATOM 1010 C C . ALA A 1 136 ? 12.984 8.406 -5.863 1 98.31 136 ALA A C 1
ATOM 1012 O O . ALA A 1 136 ? 13.242 8.789 -7.008 1 98.31 136 ALA A O 1
ATOM 1013 N N . ASN A 1 137 ? 13.938 8.281 -4.934 1 97.44 137 ASN A N 1
ATOM 1014 C CA . ASN A 1 137 ? 15.375 8.391 -5.148 1 97.44 137 ASN A CA 1
ATOM 1015 C C . ASN A 1 137 ? 15.797 9.844 -5.383 1 97.44 137 ASN A C 1
ATOM 1017 O O . ASN A 1 137 ? 16.75 10.109 -6.113 1 97.44 137 ASN A O 1
ATOM 1021 N N . GLY A 1 138 ? 14.984 10.773 -4.879 1 98.12 138 GLY A N 1
ATOM 1022 C CA . GLY A 1 138 ? 15.336 12.188 -4.961 1 98.12 138 GLY A CA 1
ATOM 1023 C C . GLY A 1 138 ? 16.016 12.711 -3.707 1 98.12 138 GLY A C 1
ATOM 1024 O O . GLY A 1 138 ? 16.312 11.938 -2.789 1 98.12 138 GLY A O 1
ATOM 1025 N N . LYS A 1 139 ? 16.281 14.008 -3.738 1 98 139 LYS A N 1
ATOM 1026 C CA . LYS A 1 139 ? 16.891 14.727 -2.613 1 98 139 LYS A CA 1
ATOM 1027 C C . LYS A 1 139 ? 16.078 15.969 -2.264 1 98 139 LYS A C 1
ATOM 1029 O O . LYS A 1 139 ? 15.883 16.844 -3.105 1 98 139 LYS A O 1
ATOM 1034 N N . ALA A 1 140 ? 15.703 16.078 -1.066 1 98.31 140 ALA A N 1
ATOM 1035 C CA . ALA A 1 140 ? 14.906 17.219 -0.632 1 98.31 140 ALA A CA 1
ATOM 1036 C C . ALA A 1 140 ? 15.773 18.453 -0.427 1 98.31 140 ALA A C 1
ATOM 1038 O O . ALA A 1 140 ? 16.891 18.359 0.094 1 98.31 140 ALA A O 1
ATOM 1039 N N . VAL A 1 141 ? 15.328 19.547 -0.921 1 98.56 141 VAL A N 1
ATOM 1040 C CA . VAL A 1 141 ? 15.805 20.875 -0.583 1 98.56 141 VAL A CA 1
ATOM 1041 C C . VAL A 1 141 ? 14.688 21.672 0.105 1 98.56 141 VAL A C 1
ATOM 1043 O O . VAL A 1 141 ? 13.672 21.984 -0.516 1 98.56 141 VAL A O 1
ATOM 1046 N N . TYR A 1 142 ? 14.953 22.016 1.345 1 98.75 142 TYR A N 1
ATOM 1047 C CA . TYR A 1 142 ? 13.859 22.547 2.152 1 98.75 142 TYR A CA 1
ATOM 1048 C C . TYR A 1 142 ? 13.742 24.047 2.006 1 98.75 142 TYR A C 1
ATOM 1050 O O . TYR A 1 142 ? 14.75 24.766 1.959 1 98.75 142 TYR A O 1
ATOM 1058 N N . VAL A 1 143 ? 12.539 24.484 1.907 1 98.81 143 VAL A N 1
ATOM 1059 C CA . VAL A 1 143 ? 12.172 25.891 1.829 1 98.81 143 VAL A CA 1
ATOM 1060 C C . VAL A 1 143 ? 11.531 26.328 3.141 1 98.81 143 VAL A C 1
ATOM 1062 O O . VAL A 1 143 ? 10.711 25.609 3.711 1 98.81 143 VAL A O 1
ATOM 1065 N N . GLU A 1 144 ? 11.82 27.516 3.582 1 98.81 144 GLU A N 1
ATOM 1066 C CA . GLU A 1 144 ? 11.32 28.031 4.848 1 98.81 144 GLU A CA 1
ATOM 1067 C C . GLU A 1 144 ? 9.797 28.141 4.84 1 98.81 144 GLU A C 1
ATOM 1069 O O . GLU A 1 144 ? 9.188 28.312 3.785 1 98.81 144 GLU A O 1
ATOM 1074 N N . SER A 1 145 ? 9.258 27.969 5.965 1 98.75 145 SER A N 1
ATOM 1075 C CA . SER A 1 145 ? 7.848 28.25 6.223 1 98.75 145 SER A CA 1
ATOM 1076 C C . SER A 1 145 ? 7.695 29.438 7.18 1 98.75 145 SER A C 1
ATOM 1078 O O . SER A 1 145 ? 8.562 29.672 8.016 1 98.75 145 SER A O 1
ATOM 1080 N N . ASN A 1 146 ? 6.598 30.172 7.062 1 98.06 146 ASN A N 1
ATOM 1081 C CA . ASN A 1 146 ? 6.41 31.359 7.883 1 98.06 146 ASN A CA 1
ATOM 1082 C C . ASN A 1 146 ? 5.379 31.141 8.984 1 98.06 146 ASN A C 1
ATOM 1084 O O . ASN A 1 146 ? 4.965 30 9.219 1 98.06 146 ASN A O 1
ATOM 1088 N N . ALA A 1 147 ? 5.004 32.156 9.68 1 97.88 147 ALA A N 1
ATOM 1089 C CA . ALA A 1 147 ? 4.168 32.062 10.875 1 97.88 147 ALA A CA 1
ATOM 1090 C C . ALA A 1 147 ? 2.727 31.719 10.508 1 97.88 147 ALA A C 1
ATOM 1092 O O . ALA A 1 147 ? 1.926 31.375 11.383 1 97.88 147 ALA A O 1
ATOM 1093 N N . ASP A 1 148 ? 2.412 31.875 9.25 1 98.5 148 ASP A N 1
ATOM 1094 C CA . ASP A 1 148 ? 1.086 31.484 8.781 1 98.5 148 ASP A CA 1
ATOM 1095 C C . ASP A 1 148 ? 1.046 30 8.406 1 98.5 148 ASP A C 1
ATOM 1097 O O . ASP A 1 148 ? 0.033 29.516 7.902 1 98.5 148 ASP A O 1
ATOM 1101 N N . HIS A 1 149 ? 2.154 29.312 8.641 1 98.5 149 HIS A N 1
ATOM 1102 C CA . HIS A 1 149 ? 2.305 27.859 8.445 1 98.5 149 HIS A CA 1
ATOM 1103 C C . HIS A 1 149 ? 2.27 27.5 6.965 1 98.5 149 HIS A C 1
ATOM 1105 O O . HIS A 1 149 ? 1.754 26.453 6.594 1 98.5 149 HIS A O 1
ATOM 1111 N N . VAL A 1 150 ? 2.691 28.391 6.113 1 98.62 150 VAL A N 1
ATOM 1112 C CA . VAL A 1 150 ? 2.801 28.125 4.684 1 98.62 150 VAL A CA 1
ATOM 1113 C C . VAL A 1 150 ? 4.238 28.344 4.223 1 98.62 150 VAL A C 1
ATOM 1115 O O . VAL A 1 150 ? 5.031 28.984 4.922 1 98.62 150 VAL A O 1
ATOM 1118 N N . ILE A 1 151 ? 4.543 27.812 3.082 1 98.62 151 ILE A N 1
ATOM 1119 C CA . ILE A 1 151 ? 5.867 27.953 2.488 1 98.62 151 ILE A CA 1
ATOM 1120 C C . ILE A 1 151 ? 6.152 29.422 2.205 1 98.62 151 ILE A C 1
ATOM 1122 O O . ILE A 1 151 ? 5.262 30.156 1.783 1 98.62 151 ILE A O 1
ATOM 1126 N N . ASP A 1 152 ? 7.375 29.844 2.469 1 98.56 152 ASP A N 1
ATOM 1127 C CA . ASP A 1 152 ? 7.801 31.219 2.215 1 98.56 152 ASP A CA 1
ATOM 1128 C C . ASP A 1 152 ? 8.148 31.422 0.741 1 98.56 152 ASP A C 1
ATOM 1130 O O . ASP A 1 152 ? 9.141 30.891 0.252 1 98.56 152 ASP A O 1
ATOM 1134 N N . VAL A 1 153 ? 7.41 32.281 0.078 1 98.38 153 VAL A N 1
ATOM 1135 C CA . VAL A 1 153 ? 7.531 32.438 -1.366 1 98.38 153 VAL A CA 1
ATOM 1136 C C . VAL A 1 153 ? 8.867 33.125 -1.694 1 98.38 153 VAL A C 1
ATOM 1138 O O . VAL A 1 153 ? 9.469 32.844 -2.73 1 98.38 153 VAL A O 1
ATOM 1141 N N . PHE A 1 154 ? 9.352 34 -0.831 1 98.31 154 PHE A N 1
ATOM 1142 C CA . PHE A 1 154 ? 10.633 34.656 -1.063 1 98.31 154 PHE A CA 1
ATOM 1143 C C . PHE A 1 154 ? 11.781 33.656 -0.963 1 98.31 154 PHE A C 1
ATOM 1145 O O . PHE A 1 154 ? 12.688 33.656 -1.803 1 98.31 154 PHE A O 1
ATOM 1152 N N . ASP A 1 155 ? 11.703 32.844 -0.001 1 98.62 155 ASP A N 1
ATOM 1153 C CA . ASP A 1 155 ? 12.734 31.828 0.13 1 98.62 155 ASP A CA 1
ATOM 1154 C C . ASP A 1 155 ? 12.656 30.812 -1.013 1 98.62 155 ASP A C 1
ATOM 1156 O O . ASP A 1 155 ? 13.68 30.281 -1.455 1 98.62 155 ASP A O 1
ATOM 1160 N N . LEU A 1 156 ? 11.453 30.516 -1.47 1 98.75 156 LEU A N 1
ATOM 1161 C CA . LEU A 1 156 ? 11.289 29.609 -2.611 1 98.75 156 LEU A CA 1
ATOM 1162 C C . LEU A 1 156 ? 12.031 30.156 -3.83 1 98.75 156 LEU A C 1
ATOM 1164 O O . LEU A 1 156 ? 12.758 29.406 -4.496 1 98.75 156 LEU A O 1
ATOM 1168 N N . GLU A 1 157 ? 11.828 31.375 -4.07 1 98.62 157 GLU A N 1
ATOM 1169 C CA . GLU A 1 157 ? 12.516 31.953 -5.219 1 98.62 157 GLU A CA 1
ATOM 1170 C C . GLU A 1 157 ? 14.031 31.891 -5.043 1 98.62 157 GLU A C 1
ATOM 1172 O O . GLU A 1 157 ? 14.758 31.562 -5.98 1 98.62 157 GLU A O 1
ATOM 1177 N N . LYS A 1 158 ? 14.453 32.25 -3.883 1 98.38 158 LYS A N 1
ATOM 1178 C CA . LYS A 1 158 ? 15.883 32.188 -3.588 1 98.38 158 LYS A CA 1
ATOM 1179 C C . LYS A 1 158 ? 16.438 30.797 -3.838 1 98.38 158 LYS A C 1
ATOM 1181 O O . LYS A 1 158 ? 17.484 30.641 -4.465 1 98.38 158 LYS A O 1
ATOM 1186 N N . LYS A 1 159 ? 15.75 29.766 -3.369 1 98.31 159 LYS A N 1
ATOM 1187 C CA . LYS A 1 159 ? 16.203 28.375 -3.52 1 98.31 159 LYS A CA 1
ATOM 1188 C C . LYS A 1 159 ? 16.188 27.953 -4.984 1 98.31 159 LYS A C 1
ATOM 1190 O O . LYS A 1 159 ? 17.062 27.203 -5.43 1 98.31 159 LYS A O 1
ATOM 1195 N N . LEU A 1 160 ? 15.195 28.359 -5.688 1 98.19 160 LEU A N 1
ATOM 1196 C CA . LEU A 1 160 ? 15.141 28.062 -7.113 1 98.19 160 LEU A CA 1
ATOM 1197 C C . LEU A 1 160 ? 16.328 28.688 -7.844 1 98.19 160 LEU A C 1
ATOM 1199 O O . LEU A 1 160 ? 16.906 28.062 -8.75 1 98.19 160 LEU A O 1
ATOM 1203 N N . GLN A 1 161 ? 16.719 29.875 -7.438 1 97.75 161 GLN A N 1
ATOM 1204 C CA . GLN A 1 161 ? 17.875 30.562 -8.023 1 97.75 161 GLN A CA 1
ATOM 1205 C C . GLN A 1 161 ? 19.172 29.828 -7.68 1 97.75 161 GLN A C 1
ATOM 1207 O O . GLN A 1 161 ? 20.047 29.688 -8.531 1 97.75 161 GLN A O 1
ATOM 1212 N N . GLU A 1 162 ? 19.219 29.422 -6.508 1 97.25 162 GLU A N 1
ATOM 1213 C CA . GLU A 1 162 ? 20.438 28.812 -6.004 1 97.25 162 GLU A CA 1
ATOM 1214 C C . GLU A 1 162 ? 20.578 27.375 -6.492 1 97.25 162 GLU A C 1
ATOM 1216 O O . GLU A 1 162 ? 21.656 26.781 -6.43 1 97.25 162 GLU A O 1
ATOM 1221 N N . ASN A 1 163 ? 19.453 26.766 -6.906 1 96.81 163 ASN A N 1
ATOM 1222 C CA . ASN A 1 163 ? 19.438 25.391 -7.383 1 96.81 163 ASN A CA 1
ATOM 1223 C C . ASN A 1 163 ? 18.875 25.297 -8.797 1 96.81 163 ASN A C 1
ATOM 1225 O O . ASN A 1 163 ? 17.828 24.688 -9.008 1 96.81 163 ASN A O 1
ATOM 1229 N N . PRO A 1 164 ? 19.656 25.688 -9.781 1 94.81 164 PRO A N 1
ATOM 1230 C CA . PRO A 1 164 ? 19.141 25.703 -11.156 1 94.81 164 PRO A CA 1
ATOM 1231 C C . PRO A 1 164 ? 18.906 24.297 -11.711 1 94.81 164 PRO A C 1
ATOM 1233 O O . PRO A 1 164 ? 18.188 24.141 -12.703 1 94.81 164 PRO A O 1
ATOM 1236 N N . ASP A 1 165 ? 19.438 23.359 -11.031 1 94.38 165 ASP A N 1
ATOM 1237 C CA . ASP A 1 165 ? 19.266 21.969 -11.469 1 94.38 165 ASP A CA 1
ATOM 1238 C C . ASP A 1 165 ? 18.031 21.328 -10.836 1 94.38 165 ASP A C 1
ATOM 1240 O O . ASP A 1 165 ? 17.703 20.188 -11.133 1 94.38 165 ASP A O 1
ATOM 1244 N N . CYS A 1 166 ? 17.359 22.094 -10.039 1 92.62 166 CYS A N 1
ATOM 1245 C CA . CYS A 1 166 ? 16.125 21.609 -9.438 1 92.62 166 CYS A CA 1
ATOM 1246 C C . CYS A 1 166 ? 14.961 21.719 -10.406 1 92.62 166 CYS A C 1
ATOM 1248 O O . CYS A 1 166 ? 14.617 22.812 -10.844 1 92.62 166 CYS A O 1
ATOM 1250 N N . ASN A 1 167 ? 14.406 20.562 -10.641 1 92.88 167 ASN A N 1
ATOM 1251 C CA . ASN A 1 167 ? 13.344 20.594 -11.633 1 92.88 167 ASN A CA 1
ATOM 1252 C C . ASN A 1 167 ? 12 20.172 -11.039 1 92.88 167 ASN A C 1
ATOM 1254 O O . ASN A 1 167 ? 11.047 19.906 -11.766 1 92.88 167 ASN A O 1
ATOM 1258 N N . HIS A 1 168 ? 11.906 19.969 -9.742 1 98.81 168 HIS A N 1
ATOM 1259 C CA . HIS A 1 168 ? 10.648 19.609 -9.102 1 98.81 168 HIS A CA 1
ATOM 1260 C C . HIS A 1 168 ? 10.406 20.438 -7.848 1 98.81 168 HIS A C 1
ATOM 1262 O O . HIS A 1 168 ? 11.344 20.734 -7.102 1 98.81 168 HIS A O 1
ATOM 1268 N N . VAL A 1 169 ? 9.211 20.875 -7.676 1 98.88 169 VAL A N 1
ATOM 1269 C CA . VAL A 1 169 ? 8.703 21.484 -6.449 1 98.88 169 VAL A CA 1
ATOM 1270 C C . VAL A 1 169 ? 7.484 20.703 -5.949 1 98.88 169 VAL A C 1
ATOM 1272 O O . VAL A 1 169 ? 6.48 20.578 -6.656 1 98.88 169 VAL A O 1
ATOM 1275 N N . LEU A 1 170 ? 7.602 20.109 -4.824 1 98.94 170 LEU A N 1
ATOM 1276 C CA . LEU A 1 170 ? 6.504 19.422 -4.156 1 98.94 170 LEU A CA 1
ATOM 1277 C C . LEU A 1 170 ? 6.043 20.188 -2.928 1 98.94 170 LEU A C 1
ATOM 1279 O O . LEU A 1 170 ? 6.688 20.141 -1.878 1 98.94 170 LEU A O 1
ATOM 1283 N N . ILE A 1 171 ? 4.922 20.875 -3.008 1 98.69 171 ILE A N 1
ATOM 1284 C CA . ILE A 1 171 ? 4.441 21.719 -1.926 1 98.69 171 ILE A CA 1
ATOM 1285 C C . ILE A 1 171 ? 3.361 20.984 -1.134 1 98.69 171 ILE A C 1
ATOM 1287 O O . ILE A 1 171 ? 2.473 20.359 -1.716 1 98.69 171 ILE A O 1
ATOM 1291 N N . SER A 1 172 ? 3.496 21.031 0.13 1 98.69 172 SER A N 1
ATOM 1292 C CA . SER A 1 172 ? 2.492 20.438 1.011 1 98.69 172 SER A CA 1
ATOM 1293 C C . SER A 1 172 ? 1.605 21.516 1.635 1 98.69 172 SER A C 1
ATOM 1295 O O . SER A 1 172 ? 2.104 22.516 2.16 1 98.69 172 SER A O 1
ATOM 1297 N N . HIS A 1 173 ? 0.312 21.297 1.54 1 98.75 173 HIS A N 1
ATOM 1298 C CA . HIS A 1 173 ? -0.665 22.203 2.141 1 98.75 173 HIS A CA 1
ATOM 1299 C C . HIS A 1 173 ? -1.015 21.766 3.561 1 98.75 173 HIS A C 1
ATOM 1301 O O . HIS A 1 173 ? -2.15 21.359 3.83 1 98.75 173 HIS A O 1
ATOM 1307 N N . MET A 1 174 ? -0.083 21.984 4.434 1 97.94 174 MET A N 1
ATOM 1308 C CA . MET A 1 174 ? -0.23 21.516 5.809 1 97.94 174 MET A CA 1
ATOM 1309 C C . MET A 1 174 ? -1.488 22.094 6.449 1 97.94 174 MET A C 1
ATOM 1311 O O . MET A 1 174 ? -1.711 23.312 6.406 1 97.94 174 MET A O 1
ATOM 1315 N N . ARG A 1 175 ? -2.264 21.219 7.008 1 97.81 175 ARG A N 1
ATOM 1316 C CA . ARG A 1 175 ? -3.51 21.547 7.691 1 97.81 175 ARG A CA 1
ATOM 1317 C C . ARG A 1 175 ? -4.43 22.359 6.793 1 97.81 175 ARG A C 1
ATOM 1319 O O . ARG A 1 175 ? -5.195 23.203 7.277 1 97.81 175 ARG A O 1
ATOM 1326 N N . GLY A 1 176 ? -4.285 22.172 5.508 1 98.12 176 GLY A N 1
ATOM 1327 C CA . GLY A 1 176 ? -5.168 22.781 4.523 1 98.12 176 GLY A CA 1
ATOM 1328 C C . GLY A 1 176 ? -4.758 24.188 4.145 1 98.12 176 GLY A C 1
ATOM 1329 O O . GLY A 1 176 ? -5.406 24.828 3.316 1 98.12 176 GLY A O 1
ATOM 1330 N N . LYS A 1 177 ? -3.709 24.734 4.66 1 98.56 177 LYS A N 1
ATOM 1331 C CA . LYS A 1 177 ? -3.279 26.094 4.41 1 98.56 177 LYS A CA 1
ATOM 1332 C C . LYS A 1 177 ? -2.471 26.203 3.121 1 98.56 177 LYS A C 1
ATOM 1334 O O . LYS A 1 177 ? -1.507 25.453 2.93 1 98.56 177 LYS A O 1
ATOM 1339 N N . LEU A 1 178 ? -2.904 27.094 2.287 1 98.75 178 LEU A N 1
ATOM 1340 C CA . LEU A 1 178 ? -2.244 27.312 1.005 1 98.75 178 LEU A CA 1
ATOM 1341 C C . LEU A 1 178 ? -1.432 28.609 1.025 1 98.75 178 LEU A C 1
ATOM 1343 O O . LEU A 1 178 ? -1.889 29.625 1.552 1 98.75 178 LEU A O 1
ATOM 1347 N N . ALA A 1 179 ? -0.258 28.531 0.51 1 98.62 179 ALA A N 1
ATOM 1348 C CA . ALA A 1 179 ? 0.494 29.75 0.215 1 98.62 179 ALA A CA 1
ATOM 1349 C C . ALA A 1 179 ? -0.032 30.422 -1.046 1 98.62 179 ALA A C 1
ATOM 1351 O O . ALA A 1 179 ? -1.068 30.031 -1.586 1 98.62 179 ALA A O 1
ATOM 1352 N N . ASP A 1 180 ? 0.611 31.547 -1.403 1 98.69 180 ASP A N 1
ATOM 1353 C CA . ASP A 1 180 ? 0.23 32.219 -2.641 1 98.69 180 ASP A CA 1
ATOM 1354 C C . ASP A 1 180 ? 0.519 31.359 -3.855 1 98.69 180 ASP A C 1
ATOM 1356 O O . ASP A 1 180 ? 1.569 31.484 -4.488 1 98.69 180 ASP A O 1
ATOM 1360 N N . MET A 1 181 ? -0.502 30.547 -4.211 1 98.81 181 MET A N 1
ATOM 1361 C CA . MET A 1 181 ? -0.31 29.516 -5.223 1 98.81 181 MET A CA 1
ATOM 1362 C C . MET A 1 181 ? -0.131 30.141 -6.605 1 98.81 181 MET A C 1
ATOM 1364 O O . MET A 1 181 ? 0.481 29.531 -7.488 1 98.81 181 MET A O 1
ATOM 1368 N N . SER A 1 182 ? -0.671 31.312 -6.816 1 98.69 182 SER A N 1
ATOM 1369 C CA . SER A 1 182 ? -0.436 32 -8.086 1 98.69 182 SER A CA 1
ATOM 1370 C C . SER A 1 182 ? 1.031 32.375 -8.234 1 98.69 182 SER A C 1
ATOM 1372 O O . SER A 1 182 ? 1.638 32.156 -9.281 1 98.69 182 SER A O 1
ATOM 1374 N N . THR A 1 183 ? 1.557 33 -7.199 1 98.69 183 THR A N 1
ATOM 1375 C CA . THR A 1 183 ? 2.967 33.375 -7.215 1 98.69 183 THR A CA 1
ATOM 1376 C C . THR A 1 183 ? 3.854 32.125 -7.34 1 98.69 183 THR A C 1
ATOM 1378 O O . THR A 1 183 ? 4.84 32.125 -8.078 1 98.69 183 THR A O 1
ATOM 1381 N N . ILE A 1 184 ? 3.535 31.078 -6.676 1 98.81 184 ILE A N 1
ATOM 1382 C CA . ILE A 1 184 ? 4.312 29.844 -6.711 1 98.81 184 ILE A CA 1
ATOM 1383 C C . ILE A 1 184 ? 4.305 29.266 -8.125 1 98.81 184 ILE A C 1
ATOM 1385 O O . ILE A 1 184 ? 5.348 28.859 -8.641 1 98.81 184 ILE A O 1
ATOM 1389 N N . LYS A 1 185 ? 3.168 29.234 -8.711 1 98.75 185 LYS A N 1
ATOM 1390 C CA . LYS A 1 185 ? 3.064 28.734 -10.086 1 98.75 185 LYS A CA 1
ATOM 1391 C C . LYS A 1 185 ? 3.92 29.578 -11.031 1 98.75 185 LYS A C 1
ATOM 1393 O O . LYS A 1 185 ? 4.633 29.031 -11.875 1 98.75 185 LYS A O 1
ATOM 1398 N N . ASP A 1 186 ? 3.822 30.875 -10.883 1 98.69 186 ASP A N 1
ATOM 1399 C CA . ASP A 1 186 ? 4.617 31.781 -11.711 1 98.69 186 ASP A CA 1
ATOM 1400 C C . ASP A 1 186 ? 6.109 31.516 -11.547 1 98.69 186 ASP A C 1
ATOM 1402 O O . ASP A 1 186 ? 6.855 31.5 -12.523 1 98.69 186 ASP A O 1
ATOM 1406 N N . LEU A 1 187 ? 6.539 31.312 -10.336 1 98.62 187 LEU A N 1
ATOM 1407 C CA . LEU A 1 187 ? 7.941 31.031 -10.055 1 98.62 187 LEU A CA 1
ATOM 1408 C C . LEU A 1 187 ? 8.359 29.703 -10.688 1 98.62 187 LEU A C 1
ATOM 1410 O O . LEU A 1 187 ? 9.438 29.625 -11.289 1 98.62 187 LEU A O 1
ATOM 1414 N N . CYS A 1 188 ? 7.543 28.688 -10.531 1 98.56 188 CYS A N 1
ATOM 1415 C CA . CYS A 1 188 ? 7.859 27.391 -11.117 1 98.56 188 CYS A CA 1
ATOM 1416 C C . CYS A 1 188 ? 7.98 27.484 -12.633 1 98.56 188 CYS A C 1
ATOM 1418 O O . CYS A 1 188 ? 8.867 26.875 -13.227 1 98.56 188 CYS A O 1
ATOM 1420 N N . ASP A 1 189 ? 7.125 28.25 -13.242 1 98.12 189 ASP A N 1
ATOM 1421 C CA . ASP A 1 189 ? 7.207 28.469 -14.688 1 98.12 189 ASP A CA 1
ATOM 1422 C C . ASP A 1 189 ? 8.492 29.203 -15.062 1 98.12 189 ASP A C 1
ATOM 1424 O O . ASP A 1 189 ? 9.172 28.828 -16.016 1 98.12 189 ASP A O 1
ATOM 1428 N N . LYS A 1 190 ? 8.734 30.234 -14.305 1 98 190 LYS A N 1
ATOM 1429 C CA . LYS A 1 190 ? 9.914 31.062 -14.555 1 98 190 LYS A CA 1
ATOM 1430 C C . LYS A 1 190 ? 11.188 30.219 -14.508 1 98 190 LYS A C 1
ATOM 1432 O O . LYS A 1 190 ? 12.094 30.406 -15.32 1 98 190 LYS A O 1
ATOM 1437 N N . TYR A 1 191 ? 11.289 29.281 -13.656 1 97.94 191 TYR A N 1
ATOM 1438 C CA . TYR A 1 191 ? 12.523 28.516 -13.445 1 97.94 191 TYR A CA 1
ATOM 1439 C C . TYR A 1 191 ? 12.398 27.125 -14.031 1 97.94 191 TYR A C 1
ATOM 1441 O O . TYR A 1 191 ? 13.242 26.25 -13.766 1 97.94 191 TYR A O 1
ATOM 1449 N N . ASP A 1 192 ? 11.312 26.844 -14.758 1 97.12 192 ASP A N 1
ATOM 1450 C CA . ASP A 1 192 ? 11.062 25.594 -15.461 1 97.12 192 ASP A CA 1
ATOM 1451 C C . ASP A 1 192 ? 11.055 24.422 -14.492 1 97.12 192 ASP A C 1
ATOM 1453 O O . ASP A 1 192 ? 11.742 23.422 -14.719 1 97.12 192 ASP A O 1
ATOM 1457 N N . ALA A 1 193 ? 10.406 24.641 -13.383 1 98.25 193 ALA A N 1
ATOM 1458 C CA . ALA A 1 193 ? 10.266 23.594 -12.375 1 98.25 193 ALA A CA 1
ATOM 1459 C C . ALA A 1 193 ? 8.867 23 -12.398 1 98.25 193 ALA A C 1
ATOM 1461 O O . ALA A 1 193 ? 7.879 23.719 -12.562 1 98.25 193 ALA A O 1
ATOM 1462 N N . ILE A 1 194 ? 8.75 21.656 -12.305 1 98.75 194 ILE A N 1
ATOM 1463 C CA . ILE A 1 194 ? 7.477 20.953 -12.242 1 98.75 194 ILE A CA 1
ATOM 1464 C C . ILE A 1 194 ? 6.863 21.109 -10.852 1 98.75 194 ILE A C 1
ATOM 1466 O O . ILE A 1 194 ? 7.484 20.75 -9.852 1 98.75 194 ILE A O 1
ATOM 1470 N N . LEU A 1 195 ? 5.66 21.672 -10.805 1 98.94 195 LEU A N 1
ATOM 1471 C CA . LEU A 1 195 ? 4.965 21.875 -9.539 1 98.94 195 LEU A CA 1
ATOM 1472 C C . LEU A 1 195 ? 4.031 20.703 -9.234 1 98.94 195 LEU A C 1
ATOM 1474 O O . LEU A 1 195 ? 3.191 20.344 -10.062 1 98.94 195 LEU A O 1
ATOM 1478 N N . LEU A 1 196 ? 4.223 20.078 -8.117 1 98.94 196 LEU A N 1
ATOM 1479 C CA . LEU A 1 196 ? 3.379 19.031 -7.562 1 98.94 196 LEU A CA 1
ATOM 1480 C C . LEU A 1 196 ? 2.785 19.469 -6.223 1 98.94 196 LEU A C 1
ATOM 1482 O O . LEU A 1 196 ? 3.42 20.203 -5.465 1 98.94 196 LEU A O 1
ATOM 1486 N N . GLU A 1 197 ? 1.558 18.984 -5.91 1 98.94 197 GLU A N 1
ATOM 1487 C CA . GLU A 1 197 ? 0.884 19.453 -4.703 1 98.94 197 GLU A CA 1
ATOM 1488 C C . GLU A 1 197 ? 0.479 18.297 -3.811 1 98.94 197 GLU A C 1
ATOM 1490 O O . GLU A 1 197 ? -0.173 17.344 -4.27 1 98.94 197 GLU A O 1
ATOM 1495 N N . ASP A 1 198 ? 0.946 18.344 -2.58 1 98.94 198 ASP A N 1
ATOM 1496 C CA . ASP A 1 198 ? 0.412 17.484 -1.527 1 98.94 198 ASP A CA 1
ATOM 1497 C C . ASP A 1 198 ? -0.847 18.094 -0.91 1 98.94 198 ASP A C 1
ATOM 1499 O O . ASP A 1 198 ? -0.763 19 -0.08 1 98.94 198 ASP A O 1
ATOM 1503 N N . CYS A 1 199 ? -1.968 17.453 -1.246 1 98.88 199 CYS A N 1
ATOM 1504 C CA . CYS A 1 199 ? -3.271 17.922 -0.8 1 98.88 199 CYS A CA 1
ATOM 1505 C C . CYS A 1 199 ? -3.875 16.984 0.234 1 98.88 199 CYS A C 1
ATOM 1507 O O . CYS A 1 199 ? -5.098 16.875 0.346 1 98.88 199 CYS A O 1
ATOM 1509 N N . ALA A 1 200 ? -3.043 16.281 0.937 1 98.56 200 ALA A N 1
ATOM 1510 C CA . ALA A 1 200 ? -3.508 15.32 1.931 1 98.56 200 ALA A CA 1
ATOM 1511 C C . ALA A 1 200 ? -4.441 15.977 2.941 1 98.56 200 ALA A C 1
ATOM 1513 O O . ALA A 1 200 ? -5.375 15.344 3.439 1 98.56 200 ALA A O 1
ATOM 1514 N N . HIS A 1 201 ? -4.211 17.281 3.232 1 97.88 201 HIS A N 1
ATOM 1515 C CA . HIS A 1 201 ? -4.973 18.016 4.242 1 97.88 201 HIS A CA 1
ATOM 1516 C C . HIS A 1 201 ? -5.965 18.984 3.598 1 97.88 201 HIS A C 1
ATOM 1518 O O . HIS A 1 201 ? -6.617 19.75 4.293 1 97.88 201 HIS A O 1
ATOM 1524 N N . SER A 1 202 ? -6.098 18.984 2.254 1 98.5 202 SER A N 1
ATOM 1525 C CA . SER A 1 202 ? -6.812 20.125 1.685 1 98.5 202 SER A CA 1
ATOM 1526 C C . SER A 1 202 ? -7.945 19.656 0.772 1 98.5 202 SER A C 1
ATOM 1528 O O . SER A 1 202 ? -8.312 20.359 -0.174 1 98.5 202 SER A O 1
ATOM 1530 N N . LEU A 1 203 ? -8.398 18.453 0.979 1 98.62 203 LEU A N 1
ATOM 1531 C CA . LEU A 1 203 ? -9.641 18.094 0.305 1 98.62 203 LEU A CA 1
ATOM 1532 C C . LEU A 1 203 ? -10.766 19.031 0.717 1 98.62 203 LEU A C 1
ATOM 1534 O O . LEU A 1 203 ? -11.086 19.141 1.903 1 98.62 203 LEU A O 1
ATOM 1538 N N . GLY A 1 204 ? -11.281 19.75 -0.229 1 98.62 204 GLY A N 1
ATOM 1539 C CA . GLY A 1 204 ? -12.352 20.703 0.036 1 98.62 204 GLY A CA 1
ATOM 1540 C C . GLY A 1 204 ? -11.867 22.141 0.099 1 98.62 204 GLY A C 1
ATOM 1541 O O . GLY A 1 204 ? -12.672 23.062 0.198 1 98.62 204 GLY A O 1
ATOM 1542 N N . VAL A 1 205 ? -10.578 22.391 0.038 1 98.81 205 VAL A N 1
ATOM 1543 C CA . VAL A 1 205 ? -10.016 23.734 0.037 1 98.81 205 VAL A CA 1
ATOM 1544 C C . VAL A 1 205 ? -9.953 24.266 -1.394 1 98.81 205 VAL A C 1
ATOM 1546 O O . VAL A 1 205 ? -9.602 23.531 -2.318 1 98.81 205 VAL A O 1
ATOM 1549 N N . PHE A 1 206 ? -10.273 25.531 -1.561 1 98.69 206 PHE A N 1
ATOM 1550 C CA . PHE A 1 206 ? -10.336 26.109 -2.895 1 98.69 206 PHE A CA 1
ATOM 1551 C C . PHE A 1 206 ? -9.453 27.359 -2.99 1 98.69 206 PHE A C 1
ATOM 1553 O O . PHE A 1 206 ? -9.414 28.172 -2.064 1 98.69 206 PHE A O 1
ATOM 1560 N N . TRP A 1 207 ? -8.703 27.438 -4.039 1 98.69 207 TRP A N 1
ATOM 1561 C CA . TRP A 1 207 ? -7.898 28.594 -4.434 1 98.69 207 TRP A CA 1
ATOM 1562 C C . TRP A 1 207 ? -8.5 29.281 -5.652 1 98.69 207 TRP A C 1
ATOM 1564 O O . TRP A 1 207 ? -8.5 28.719 -6.754 1 98.69 207 TRP A O 1
ATOM 1574 N N . GLU A 1 208 ? -9 30.516 -5.473 1 98.19 208 GLU A N 1
ATOM 1575 C CA . GLU A 1 208 ? -9.578 31.297 -6.555 1 98.19 208 GLU A CA 1
ATOM 1576 C C . GLU A 1 208 ? -10.656 30.516 -7.297 1 98.19 208 GLU A C 1
ATOM 1578 O O . GLU A 1 208 ? -10.664 30.484 -8.531 1 98.19 208 GLU A O 1
ATOM 1583 N N . GLY A 1 209 ? -11.375 29.766 -6.555 1 97.62 209 GLY A N 1
ATOM 1584 C CA . GLY A 1 209 ? -12.555 29.094 -7.082 1 97.62 209 GLY A CA 1
ATOM 1585 C C . GLY A 1 209 ? -12.266 27.688 -7.594 1 97.62 209 GLY A C 1
ATOM 1586 O O . GLY A 1 209 ? -13.18 26.953 -7.973 1 97.62 209 GLY A O 1
ATOM 1587 N N . GLU A 1 210 ? -11.062 27.344 -7.629 1 98 210 GLU A N 1
ATOM 1588 C CA . GLU A 1 210 ? -10.68 26 -8.047 1 98 210 GLU A CA 1
ATOM 1589 C C . GLU A 1 210 ? -10.164 25.172 -6.871 1 98 210 GLU A C 1
ATOM 1591 O O . GLU A 1 210 ? -9.5 25.703 -5.98 1 98 210 GLU A O 1
ATOM 1596 N N . HIS A 1 211 ? -10.516 23.906 -6.898 1 98.75 211 HIS A N 1
ATOM 1597 C CA . HIS A 1 211 ? -10.047 23.031 -5.824 1 98.75 211 HIS A CA 1
ATOM 1598 C C . HIS A 1 211 ? -8.523 23.047 -5.727 1 98.75 211 HIS A C 1
ATOM 1600 O O . HIS A 1 211 ? -7.832 23.172 -6.742 1 98.75 211 HIS A O 1
ATOM 1606 N N . SER A 1 212 ? -7.996 22.969 -4.543 1 98.69 212 SER A N 1
ATOM 1607 C CA . SER A 1 212 ? -6.555 22.859 -4.355 1 98.69 212 SER A CA 1
ATOM 1608 C C . SER A 1 212 ? -5.973 21.703 -5.16 1 98.69 212 SER A C 1
ATOM 1610 O O . SER A 1 212 ? -6.629 20.672 -5.336 1 98.69 212 SER A O 1
ATOM 1612 N N . GLY A 1 213 ? -4.785 21.828 -5.648 1 98.75 213 GLY A N 1
ATOM 1613 C CA . GLY A 1 213 ? -4.117 20.781 -6.414 1 98.75 213 GLY A CA 1
ATOM 1614 C C . GLY A 1 213 ? -4.027 21.094 -7.898 1 98.75 213 GLY A C 1
ATOM 1615 O O . GLY A 1 213 ? -3.256 20.469 -8.625 1 98.75 213 GLY A O 1
ATOM 1616 N N . HIS A 1 214 ? -4.75 22.109 -8.359 1 98.69 214 HIS A N 1
ATOM 1617 C CA . HIS A 1 214 ? -4.867 22.375 -9.789 1 98.69 214 HIS A CA 1
ATOM 1618 C C . HIS A 1 214 ? -3.754 23.297 -10.266 1 98.69 214 HIS A C 1
ATOM 1620 O O . HIS A 1 214 ? -3.562 23.484 -11.477 1 98.69 214 HIS A O 1
ATOM 1626 N N . LYS A 1 215 ? -3.029 23.938 -9.391 1 98.75 215 LYS A N 1
ATOM 1627 C CA . LYS A 1 215 ? -1.933 24.797 -9.82 1 98.75 215 LYS A CA 1
ATOM 1628 C C . LYS A 1 215 ? -0.738 23.969 -10.289 1 98.75 215 LYS A C 1
ATOM 1630 O O . LYS A 1 215 ? -0.004 24.391 -11.188 1 98.75 215 LYS A O 1
ATOM 1635 N N . GLY A 1 216 ? -0.523 22.844 -9.664 1 98.75 216 GLY A N 1
ATOM 1636 C CA . GLY A 1 216 ? 0.48 21.891 -10.133 1 98.75 216 GLY A CA 1
ATOM 1637 C C . GLY A 1 216 ? -0.024 20.984 -11.234 1 98.75 216 GLY A C 1
ATOM 1638 O O . GLY A 1 216 ? -1.208 21.016 -11.578 1 98.75 216 GLY A O 1
ATOM 1639 N N . ILE A 1 217 ? 0.874 20.141 -11.82 1 98.81 217 ILE A N 1
ATOM 1640 C CA . ILE A 1 217 ? 0.518 19.266 -12.922 1 98.81 217 ILE A CA 1
ATOM 1641 C C . ILE A 1 217 ? -0.191 18.016 -12.383 1 98.81 217 ILE A C 1
ATOM 1643 O O . ILE A 1 217 ? -0.898 17.328 -13.125 1 98.81 217 ILE A O 1
ATOM 1647 N N . ALA A 1 218 ? 0.004 17.734 -11.117 1 98.94 218 ALA A N 1
ATOM 1648 C CA . ALA A 1 218 ? -0.634 16.625 -10.422 1 98.94 218 ALA A CA 1
ATOM 1649 C C . ALA A 1 218 ? -0.657 16.844 -8.914 1 98.94 218 ALA A C 1
ATOM 1651 O O . ALA A 1 218 ? 0.094 17.672 -8.391 1 98.94 218 ALA A O 1
ATOM 1652 N N . CYS A 1 219 ? -1.547 16.172 -8.234 1 98.94 219 CYS A N 1
ATOM 1653 C CA . CYS A 1 219 ? -1.606 16.281 -6.781 1 98.94 219 CYS A CA 1
ATOM 1654 C C . CYS A 1 219 ? -2.057 14.961 -6.148 1 98.94 219 CYS A C 1
ATOM 1656 O O . CYS A 1 219 ? -2.439 14.031 -6.859 1 98.94 219 CYS A O 1
ATOM 1658 N N . ALA A 1 220 ? -1.875 14.875 -4.844 1 98.94 220 ALA A N 1
ATOM 1659 C CA . ALA A 1 220 ? -2.275 13.711 -4.055 1 98.94 220 ALA A CA 1
ATOM 1660 C C . ALA A 1 220 ? -3.264 14.109 -2.961 1 98.94 220 ALA A C 1
ATOM 1662 O O . ALA A 1 220 ? -3.125 15.164 -2.344 1 98.94 220 ALA A O 1
ATOM 1663 N N . ILE A 1 221 ? -4.25 13.258 -2.74 1 98.69 221 ILE A N 1
ATOM 1664 C CA . ILE A 1 221 ? -5.211 13.422 -1.653 1 98.69 221 ILE A CA 1
ATOM 1665 C C . ILE A 1 221 ? -5.199 12.172 -0.767 1 98.69 221 ILE A C 1
ATOM 1667 O O . ILE A 1 221 ? -4.824 11.086 -1.217 1 98.69 221 ILE A O 1
ATOM 1671 N N . SER A 1 222 ? -5.602 12.375 0.473 1 98.69 222 SER A N 1
ATOM 1672 C CA . SER A 1 222 ? -5.531 11.281 1.438 1 98.69 222 SER A CA 1
ATOM 1673 C C . SER A 1 222 ? -6.922 10.898 1.942 1 98.69 222 SER A C 1
ATOM 1675 O O . SER A 1 222 ? -7.789 11.766 2.096 1 98.69 222 SER A O 1
ATOM 1677 N N . SER A 1 223 ? -7.098 9.57 2.166 1 98.38 223 SER A N 1
ATOM 1678 C CA . SER A 1 223 ? -8.266 9.086 2.891 1 98.38 223 SER A CA 1
ATOM 1679 C C . SER A 1 223 ? -7.859 8.375 4.176 1 98.38 223 SER A C 1
ATOM 1681 O O . SER A 1 223 ? -8.594 7.508 4.668 1 98.38 223 SER A O 1
ATOM 1683 N N . GLN A 1 224 ? -6.641 8.656 4.645 1 96.94 224 GLN A N 1
ATOM 1684 C CA . GLN A 1 224 ? -6.238 8.164 5.957 1 96.94 224 GLN A CA 1
ATOM 1685 C C . GLN A 1 224 ? -7.152 8.711 7.051 1 96.94 224 GLN A C 1
ATOM 1687 O O . GLN A 1 224 ? -7.727 9.789 6.91 1 96.94 224 GLN A O 1
ATOM 1692 N N . SER A 1 225 ? -7.289 8.047 8.172 1 94.62 225 SER A N 1
ATOM 1693 C CA . SER A 1 225 ? -8.352 8.227 9.164 1 94.62 225 SER A CA 1
ATOM 1694 C C . SER A 1 225 ? -8.328 9.633 9.75 1 94.62 225 SER A C 1
ATOM 1696 O O . SER A 1 225 ? -9.336 10.109 10.273 1 94.62 225 SER A O 1
ATOM 1698 N N . TYR A 1 226 ? -7.25 10.344 9.703 1 90.62 226 TYR A N 1
ATOM 1699 C CA . TYR A 1 226 ? -7.191 11.664 10.328 1 90.62 226 TYR A CA 1
ATOM 1700 C C . TYR A 1 226 ? -7.402 12.758 9.289 1 90.62 226 TYR A C 1
ATOM 1702 O O . TYR A 1 226 ? -7.07 13.922 9.531 1 90.62 226 TYR A O 1
ATOM 1710 N N . LYS A 1 227 ? -7.953 12.359 8.156 1 95 227 LYS A N 1
ATOM 1711 C CA . LYS A 1 227 ? -8.234 13.305 7.078 1 95 227 LYS A CA 1
ATOM 1712 C C . LYS A 1 227 ? -9.734 13.508 6.898 1 95 227 LYS A C 1
ATOM 1714 O O . LYS A 1 227 ? -10.523 13.141 7.773 1 95 227 LYS A O 1
ATOM 1719 N N . MET A 1 228 ? -10.117 14.18 5.832 1 96.31 228 MET A N 1
ATOM 1720 C CA . MET A 1 228 ? -11.508 14.594 5.637 1 96.31 228 MET A CA 1
ATOM 1721 C C . MET A 1 228 ? -12.383 13.406 5.258 1 96.31 228 MET A C 1
ATOM 1723 O O . MET A 1 228 ? -13.602 13.453 5.418 1 96.31 228 MET A O 1
ATOM 1727 N N . ILE A 1 229 ? -11.766 12.43 4.699 1 97.5 229 ILE A N 1
ATOM 1728 C CA . ILE A 1 229 ? -12.414 11.148 4.441 1 97.5 229 ILE A CA 1
ATOM 1729 C C . ILE A 1 229 ? -11.586 10.023 5.055 1 97.5 229 ILE A C 1
ATOM 1731 O O . ILE A 1 229 ? -10.352 10.094 5.082 1 97.5 229 ILE A O 1
ATOM 1735 N N . ASN A 1 230 ? -12.328 9.008 5.578 1 97.5 230 ASN A N 1
ATOM 1736 C CA . ASN A 1 230 ? -11.695 7.984 6.406 1 97.5 230 ASN A CA 1
ATOM 1737 C C . ASN A 1 230 ? -11.852 6.598 5.793 1 97.5 230 ASN A C 1
ATOM 1739 O O . ASN A 1 230 ? -12.969 6.102 5.637 1 97.5 230 ASN A O 1
ATOM 1743 N N . SER A 1 231 ? -10.766 5.926 5.461 1 98.06 231 SER A N 1
ATOM 1744 C CA . SER A 1 231 ? -10.742 4.523 5.062 1 98.06 231 SER A CA 1
ATOM 1745 C C . SER A 1 231 ? -9.656 3.754 5.801 1 98.06 231 SER A C 1
ATOM 1747 O O . SER A 1 231 ? -9.227 2.686 5.352 1 98.06 231 SER A O 1
ATOM 1749 N N . GLY A 1 232 ? -9.203 4.289 6.922 1 97.44 232 GLY A N 1
ATOM 1750 C CA . GLY A 1 232 ? -8.062 3.699 7.609 1 97.44 232 GLY A CA 1
ATOM 1751 C C . GLY A 1 232 ? -6.738 4.004 6.938 1 97.44 232 GLY A C 1
ATOM 1752 O O . GLY A 1 232 ? -5.852 4.605 7.543 1 97.44 232 GLY A O 1
ATOM 1753 N N . GLU A 1 233 ? -6.574 3.523 5.754 1 98.31 233 GLU A N 1
ATOM 1754 C CA . GLU A 1 233 ? -5.492 3.818 4.824 1 98.31 233 GLU A CA 1
ATOM 1755 C C . GLU A 1 233 ? -6.023 4.043 3.41 1 98.31 233 GLU A C 1
ATOM 1757 O O . GLU A 1 233 ? -6.953 3.359 2.975 1 98.31 233 GLU A O 1
ATOM 1762 N N . GLY A 1 234 ? -5.406 5.027 2.689 1 98.62 234 GLY A N 1
ATOM 1763 C CA . GLY A 1 234 ? -5.816 5.277 1.316 1 98.62 234 GLY A CA 1
ATOM 1764 C C . GLY A 1 234 ? -5.316 6.605 0.777 1 98.62 234 GLY A C 1
ATOM 1765 O O . GLY A 1 234 ? -4.941 7.492 1.547 1 98.62 234 GLY A O 1
ATOM 1766 N N . GLY A 1 235 ? -5.281 6.691 -0.497 1 98.81 235 GLY A N 1
ATOM 1767 C CA . GLY A 1 235 ? -4.898 7.918 -1.184 1 98.81 235 GLY A CA 1
ATOM 1768 C C . GLY A 1 235 ? -5.27 7.914 -2.654 1 98.81 235 GLY A C 1
ATOM 1769 O O . GLY A 1 235 ? -5.781 6.922 -3.17 1 98.81 235 GLY A O 1
ATOM 1770 N N . PHE A 1 236 ? -5.133 9.047 -3.275 1 98.94 236 PHE A N 1
ATOM 1771 C CA . PHE A 1 236 ? -5.457 9.25 -4.684 1 98.94 236 PHE A CA 1
ATOM 1772 C C . PHE A 1 236 ? -4.402 10.109 -5.363 1 98.94 236 PHE A C 1
ATOM 1774 O O . PHE A 1 236 ? -3.908 11.078 -4.777 1 98.94 236 PHE A O 1
ATOM 1781 N N . LEU A 1 237 ? -4.039 9.734 -6.535 1 98.94 237 LEU A N 1
ATOM 1782 C CA . LEU A 1 237 ? -3.297 10.625 -7.422 1 98.94 237 LEU A CA 1
ATOM 1783 C C . LEU A 1 237 ? -4.219 11.234 -8.469 1 98.94 237 LEU A C 1
ATOM 1785 O O . LEU A 1 237 ? -4.953 10.523 -9.156 1 98.94 237 LEU A O 1
ATOM 1789 N N . LEU A 1 238 ? -4.23 12.539 -8.555 1 98.94 238 LEU A N 1
ATOM 1790 C CA . LEU A 1 238 ? -5.09 13.273 -9.477 1 98.94 238 LEU A CA 1
ATOM 1791 C C . LEU A 1 238 ? -4.262 14.086 -10.469 1 98.94 238 LEU A C 1
ATOM 1793 O O . LEU A 1 238 ? -3.24 14.664 -10.094 1 98.94 238 LEU A O 1
ATOM 1797 N N . THR A 1 239 ? -4.73 14.117 -11.703 1 98.94 239 THR A N 1
ATOM 1798 C CA . THR A 1 239 ? -4.031 14.852 -12.75 1 98.94 239 THR A CA 1
ATOM 1799 C C . THR A 1 239 ? -4.926 15.031 -13.969 1 98.94 239 THR A C 1
ATOM 1801 O O . THR A 1 239 ? -5.934 14.336 -14.117 1 98.94 239 THR A O 1
ATOM 1804 N N . ASP A 1 240 ? -4.582 16.031 -14.742 1 98.88 240 ASP A N 1
ATOM 1805 C CA . ASP A 1 240 ? -5.207 16.172 -16.062 1 98.88 240 ASP A CA 1
ATOM 1806 C C . ASP A 1 240 ? -4.285 15.672 -17.156 1 98.88 240 ASP A C 1
ATOM 1808 O O . ASP A 1 240 ? -4.652 15.68 -18.344 1 98.88 240 ASP A O 1
ATOM 1812 N N . ASP A 1 241 ? -3.102 15.234 -16.844 1 98.88 241 ASP A N 1
ATOM 1813 C CA . ASP A 1 241 ? -2.139 14.711 -17.797 1 98.88 241 ASP A CA 1
ATOM 1814 C C . ASP A 1 241 ? -2.354 13.211 -18.031 1 98.88 241 ASP A C 1
ATOM 1816 O O . ASP A 1 241 ? -2.197 12.406 -17.109 1 98.88 241 ASP A O 1
ATOM 1820 N N . PRO A 1 242 ? -2.654 12.82 -19.266 1 98.69 242 PRO A N 1
ATOM 1821 C CA . PRO A 1 242 ? -2.963 11.414 -19.531 1 98.69 242 PRO A CA 1
ATOM 1822 C C . PRO A 1 242 ? -1.754 10.5 -19.344 1 98.69 242 PRO A C 1
ATOM 1824 O O . PRO A 1 242 ? -1.909 9.344 -18.953 1 98.69 242 PRO A O 1
ATOM 1827 N N . GLU A 1 243 ? -0.553 11.016 -19.547 1 98.62 243 GLU A N 1
ATOM 1828 C CA . GLU A 1 243 ? 0.647 10.195 -19.406 1 98.62 243 GLU A CA 1
ATOM 1829 C C . GLU A 1 243 ? 0.903 9.859 -17.938 1 98.62 243 GLU A C 1
ATOM 1831 O O . GLU A 1 243 ? 1.243 8.727 -17.609 1 98.62 243 GLU A O 1
ATOM 1836 N N . ILE A 1 244 ? 0.725 10.883 -17.078 1 98.88 244 ILE A N 1
ATOM 1837 C CA . ILE A 1 244 ? 0.908 10.672 -15.641 1 98.88 244 ILE A CA 1
ATOM 1838 C C . ILE A 1 244 ? -0.116 9.656 -15.133 1 98.88 244 ILE A C 1
ATOM 1840 O O . ILE A 1 244 ? 0.232 8.727 -14.398 1 98.88 244 ILE A O 1
ATOM 1844 N N . ALA A 1 245 ? -1.349 9.781 -15.555 1 98.88 245 ALA A N 1
ATOM 1845 C CA . ALA A 1 245 ? -2.422 8.891 -15.125 1 98.88 245 ALA A CA 1
ATOM 1846 C C . ALA A 1 245 ? -2.16 7.453 -15.578 1 98.88 245 ALA A C 1
ATOM 1848 O O . ALA A 1 245 ? -2.322 6.512 -14.797 1 98.88 245 ALA A O 1
ATOM 1849 N N . ALA A 1 246 ? -1.754 7.27 -16.828 1 98.75 246 ALA A N 1
ATOM 1850 C CA . ALA A 1 246 ? -1.503 5.938 -17.375 1 98.75 246 ALA A CA 1
ATOM 1851 C C . ALA A 1 246 ? -0.358 5.25 -16.641 1 98.75 246 ALA A C 1
ATOM 1853 O O . ALA A 1 246 ? -0.472 4.086 -16.25 1 98.75 246 ALA A O 1
ATOM 1854 N N . GLN A 1 247 ? 0.691 6.004 -16.438 1 98.62 247 GLN A N 1
ATOM 1855 C CA . GLN A 1 247 ? 1.828 5.445 -15.711 1 98.62 247 GLN A CA 1
ATOM 1856 C C . GLN A 1 247 ? 1.437 5.051 -14.289 1 98.62 247 GLN A C 1
ATOM 1858 O O . GLN A 1 247 ? 1.81 3.98 -13.805 1 98.62 247 GLN A O 1
ATOM 1863 N N . THR A 1 248 ? 0.669 5.941 -13.672 1 98.81 248 THR A N 1
ATOM 1864 C CA . THR A 1 248 ? 0.265 5.695 -12.289 1 98.81 248 THR A CA 1
ATOM 1865 C C . THR A 1 248 ? -0.542 4.402 -12.188 1 98.81 248 THR A C 1
ATOM 1867 O O . THR A 1 248 ? -0.273 3.566 -11.32 1 98.81 248 THR A O 1
ATOM 1870 N N . ALA A 1 249 ? -1.482 4.223 -13.062 1 98.75 249 ALA A N 1
ATOM 1871 C CA . ALA A 1 249 ? -2.338 3.039 -13.031 1 98.75 249 ALA A CA 1
ATOM 1872 C C . ALA A 1 249 ? -1.519 1.765 -13.211 1 98.75 249 ALA A C 1
ATOM 1874 O O . ALA A 1 249 ? -1.704 0.791 -12.477 1 98.75 249 ALA A O 1
ATOM 1875 N N . VAL A 1 250 ? -0.578 1.778 -14.117 1 98.25 250 VAL A N 1
ATOM 1876 C CA . VAL A 1 250 ? 0.216 0.594 -14.43 1 98.25 250 VAL A CA 1
ATOM 1877 C C . VAL A 1 250 ? 1.172 0.295 -13.273 1 98.25 250 VAL A C 1
ATOM 1879 O O . VAL A 1 250 ? 1.251 -0.842 -12.805 1 98.25 250 VAL A O 1
ATOM 1882 N N . ILE A 1 251 ? 1.823 1.329 -12.734 1 98.5 251 ILE A N 1
ATOM 1883 C CA . ILE A 1 251 ? 2.787 1.159 -11.648 1 98.5 251 ILE A CA 1
ATOM 1884 C C . ILE A 1 251 ? 2.07 0.677 -10.391 1 98.5 251 ILE A C 1
ATOM 1886 O O . ILE A 1 251 ? 2.613 -0.128 -9.633 1 98.5 251 ILE A O 1
ATOM 1890 N N . ALA A 1 252 ? 0.845 1.14 -10.258 1 98.31 252 ALA A N 1
ATOM 1891 C CA . ALA A 1 252 ? 0.066 0.745 -9.086 1 98.31 252 ALA A CA 1
ATOM 1892 C C . ALA A 1 252 ? -0.314 -0.732 -9.156 1 98.31 252 ALA A C 1
ATOM 1894 O O . ALA A 1 252 ? -0.495 -1.381 -8.117 1 98.31 252 ALA A O 1
ATOM 1895 N N . GLY A 1 253 ? -0.562 -1.227 -10.344 1 96.81 253 GLY A N 1
ATOM 1896 C CA . GLY A 1 253 ? -0.852 -2.65 -10.414 1 96.81 253 GLY A CA 1
ATOM 1897 C C . GLY A 1 253 ? -1.809 -3.008 -11.539 1 96.81 253 GLY A C 1
ATOM 1898 O O . GLY A 1 253 ? -2.432 -4.07 -11.516 1 96.81 253 GLY A O 1
ATOM 1899 N N . ALA A 1 254 ? -1.977 -2.164 -12.516 1 90 254 ALA A N 1
ATOM 1900 C CA . ALA A 1 254 ? -2.832 -2.498 -13.648 1 90 254 ALA A CA 1
ATOM 1901 C C . ALA A 1 254 ? -2.045 -3.238 -14.727 1 90 254 ALA A C 1
ATOM 1903 O O . ALA A 1 254 ? -1.91 -2.748 -15.852 1 90 254 ALA A O 1
ATOM 1904 N N . TYR A 1 255 ? -1.649 -4.352 -14.406 1 83.88 255 TYR A N 1
ATOM 1905 C CA . TYR A 1 255 ? -0.937 -5.215 -15.336 1 83.88 255 TYR A CA 1
ATOM 1906 C C . TYR A 1 255 ? -1.908 -5.938 -16.266 1 83.88 255 TYR A C 1
ATOM 1908 O O . TYR A 1 255 ? -3.121 -5.914 -16.047 1 83.88 255 TYR A O 1
ATOM 1916 N N . GLU A 1 256 ? -1.453 -6.582 -17.406 1 88.44 256 GLU A N 1
ATOM 1917 C CA . GLU A 1 256 ? -2.168 -7.461 -18.328 1 88.44 256 GLU A CA 1
ATOM 1918 C C . GLU A 1 256 ? -3.432 -6.789 -18.859 1 88.44 256 GLU A C 1
ATOM 1920 O O . GLU A 1 256 ? -4.5 -7.406 -18.891 1 88.44 256 GLU A O 1
ATOM 1925 N N . GLY A 1 257 ? -3.402 -5.461 -19.047 1 88.12 257 GLY A N 1
ATOM 1926 C CA . GLY A 1 257 ? -4.543 -4.781 -19.641 1 88.12 257 GLY A CA 1
ATOM 1927 C C . GLY A 1 257 ? -5.617 -4.426 -18.625 1 88.12 257 GLY A C 1
ATOM 1928 O O . GLY A 1 257 ? -6.707 -3.984 -19.016 1 88.12 257 GLY A O 1
ATOM 1929 N N . LEU A 1 258 ? -5.332 -4.492 -17.422 1 92.06 258 LEU A N 1
ATOM 1930 C CA . LEU A 1 258 ? -6.301 -4.266 -16.344 1 92.06 258 LEU A CA 1
ATOM 1931 C C . LEU A 1 258 ? -6.719 -2.801 -16.297 1 92.06 258 LEU A C 1
ATOM 1933 O O . LEU A 1 258 ? -7.73 -2.461 -15.688 1 92.06 258 LEU A O 1
ATOM 1937 N N . ALA A 1 259 ? -5.961 -1.949 -16.969 1 93.12 259 ALA A N 1
ATOM 1938 C CA . ALA A 1 259 ? -6.309 -0.532 -17.016 1 93.12 259 ALA A CA 1
ATOM 1939 C C . ALA A 1 259 ? -7.684 -0.328 -17.656 1 93.12 259 ALA A C 1
ATOM 1941 O O . ALA A 1 259 ? -8.359 0.664 -17.375 1 93.12 259 ALA A O 1
ATOM 1942 N N . GLY A 1 260 ? -8.078 -1.274 -18.469 1 92.12 260 GLY A N 1
ATOM 1943 C CA . GLY A 1 260 ? -9.375 -1.205 -19.125 1 92.12 260 GLY A CA 1
ATOM 1944 C C . GLY A 1 260 ? -10.539 -1.247 -18.141 1 92.12 260 GLY A C 1
ATOM 1945 O O . GLY A 1 260 ? -11.664 -0.903 -18.5 1 92.12 260 GLY A O 1
ATOM 1946 N N . LYS A 1 261 ? -10.281 -1.593 -16.938 1 93.69 261 LYS A N 1
ATOM 1947 C CA . LYS A 1 261 ? -11.328 -1.698 -15.914 1 93.69 261 LYS A CA 1
ATOM 1948 C C . LYS A 1 261 ? -11.43 -0.416 -15.094 1 93.69 261 LYS A C 1
ATOM 1950 O O . LYS A 1 261 ? -12.203 -0.343 -14.141 1 93.69 261 LYS A O 1
ATOM 1955 N N . HIS A 1 262 ? -10.664 0.569 -15.398 1 96.44 262 HIS A N 1
ATOM 1956 C CA . HIS A 1 262 ? -10.727 1.891 -14.789 1 96.44 262 HIS A CA 1
ATOM 1957 C C . HIS A 1 262 ? -11.695 2.797 -15.531 1 96.44 262 HIS A C 1
ATOM 1959 O O . HIS A 1 262 ? -11.852 2.684 -16.75 1 96.44 262 HIS A O 1
ATOM 1965 N N . LEU A 1 263 ? -12.312 3.748 -14.789 1 96.44 263 LEU A N 1
ATOM 1966 C CA . LEU A 1 263 ? -13.227 4.703 -15.406 1 96.44 263 LEU A CA 1
ATOM 1967 C C . LEU A 1 263 ? -12.539 6.047 -15.617 1 96.44 263 LEU A C 1
ATOM 1969 O O . LEU A 1 263 ? -12.961 6.84 -16.469 1 96.44 263 LEU A O 1
ATOM 1973 N N . THR A 1 264 ? -11.516 6.305 -14.828 1 97.75 264 THR A N 1
ATOM 1974 C CA . THR A 1 264 ? -10.969 7.656 -14.773 1 97.75 264 THR A CA 1
ATOM 1975 C C . THR A 1 264 ? -9.508 7.66 -15.227 1 97.75 264 THR A C 1
ATOM 1977 O O . THR A 1 264 ? -8.672 8.32 -14.609 1 97.75 264 THR A O 1
ATOM 1980 N N . VAL A 1 265 ? -9.18 6.844 -16.188 1 96.88 265 VAL A N 1
ATOM 1981 C CA . VAL A 1 265 ? -7.863 6.824 -16.828 1 96.88 265 VAL A CA 1
ATOM 1982 C C . VAL A 1 265 ? -8.008 7.164 -18.312 1 96.88 265 VAL A C 1
ATOM 1984 O O . VAL A 1 265 ? -9.117 7.164 -18.859 1 96.88 265 VAL A O 1
ATOM 1987 N N . PRO A 1 266 ? -6.883 7.5 -18.984 1 97.94 266 PRO A N 1
ATOM 1988 C CA . PRO A 1 266 ? -6.961 7.875 -20.406 1 97.94 266 PRO A CA 1
ATOM 1989 C C . PRO A 1 266 ? -7.234 6.684 -21.312 1 97.94 266 PRO A C 1
ATOM 1991 O O . PRO A 1 266 ? -7.254 5.539 -20.844 1 97.94 266 PRO A O 1
ATOM 1994 N N . PRO A 1 267 ? -7.48 6.895 -22.562 1 96.62 267 PRO A N 1
ATOM 1995 C CA . PRO A 1 267 ? -7.766 5.832 -23.531 1 96.62 267 PRO A CA 1
ATOM 1996 C C . PRO A 1 267 ? -6.617 4.836 -23.672 1 96.62 267 PRO A C 1
ATOM 1998 O O . PRO A 1 267 ? -5.496 5.117 -23.234 1 96.62 267 PRO A O 1
ATOM 2001 N N . PRO A 1 268 ? -6.922 3.689 -24.234 1 95.94 268 PRO A N 1
ATOM 2002 C CA . PRO A 1 268 ? -5.984 2.562 -24.266 1 95.94 268 PRO A CA 1
ATOM 2003 C C . PRO A 1 268 ? -4.668 2.908 -24.953 1 95.94 268 PRO A C 1
ATOM 2005 O O . PRO A 1 268 ? -3.631 2.312 -24.641 1 95.94 268 PRO A O 1
ATOM 2008 N N . GLU A 1 269 ? -4.645 3.859 -25.844 1 96.69 269 GLU A N 1
ATOM 2009 C CA . GLU A 1 269 ? -3.436 4.195 -26.594 1 96.69 269 GLU A CA 1
ATOM 2010 C C . GLU A 1 269 ? -2.33 4.68 -25.656 1 96.69 269 GLU A C 1
ATOM 2012 O O . GLU A 1 269 ? -1.145 4.516 -25.953 1 96.69 269 GLU A O 1
ATOM 2017 N N . PHE A 1 270 ? -2.729 5.266 -24.5 1 97.62 270 PHE A N 1
ATOM 2018 C CA . PHE A 1 270 ? -1.757 5.805 -23.562 1 97.62 270 PHE A CA 1
ATOM 2019 C C . PHE A 1 270 ? -1.09 4.684 -22.766 1 97.62 270 PHE A C 1
ATOM 2021 O O . PHE A 1 270 ? -0.078 4.902 -22.094 1 97.62 270 PHE A O 1
ATOM 2028 N N . PHE A 1 271 ? -1.576 3.449 -22.906 1 97.19 271 PHE A N 1
ATOM 2029 C CA . PHE A 1 271 ? -1.099 2.342 -22.078 1 97.19 271 PHE A CA 1
ATOM 2030 C C . PHE A 1 271 ? -0.163 1.441 -22.875 1 97.19 271 PHE A C 1
ATOM 2032 O O . PHE A 1 271 ? 0.451 0.527 -22.328 1 97.19 271 PHE A O 1
ATOM 2039 N N . LYS A 1 272 ? -0.051 1.694 -24.172 1 94.38 272 LYS A N 1
ATOM 2040 C CA . LYS A 1 272 ? 0.731 0.825 -25.047 1 94.38 272 LYS A CA 1
ATOM 2041 C C . LYS A 1 272 ? 2.158 0.667 -24.516 1 94.38 272 LYS A C 1
ATOM 2043 O O . LYS A 1 272 ? 2.861 1.657 -24.312 1 94.38 272 LYS A O 1
ATOM 2048 N N . GLY A 1 273 ? 2.535 -0.564 -24.266 1 94.56 273 GLY A N 1
ATOM 2049 C CA . GLY A 1 273 ? 3.898 -0.899 -23.875 1 94.56 273 GLY A CA 1
ATOM 2050 C C . GLY A 1 273 ? 4.172 -0.698 -22.406 1 94.56 273 GLY A C 1
ATOM 2051 O O . GLY A 1 273 ? 5.133 -1.254 -21.859 1 94.56 273 GLY A O 1
ATOM 2052 N N . LYS A 1 274 ? 3.342 0.011 -21.641 1 95.69 274 LYS A N 1
ATOM 2053 C CA . LYS A 1 274 ? 3.627 0.429 -20.281 1 95.69 274 LYS A CA 1
ATOM 2054 C C . LYS A 1 274 ? 3.576 -0.757 -19.312 1 95.69 274 LYS A C 1
ATOM 2056 O O . LYS A 1 274 ? 4.43 -0.888 -18.438 1 95.69 274 LYS A O 1
ATOM 2061 N N . PRO A 1 275 ? 2.648 -1.688 -19.516 1 94.56 275 PRO A N 1
ATOM 2062 C CA . PRO A 1 275 ? 2.576 -2.803 -18.562 1 94.56 275 PRO A CA 1
ATOM 2063 C C . PRO A 1 275 ? 3.82 -3.689 -18.609 1 94.56 275 PRO A C 1
ATOM 2065 O O . PRO A 1 275 ? 4.109 -4.398 -17.641 1 94.56 275 PRO A O 1
ATOM 2068 N N . VAL A 1 276 ? 4.574 -3.674 -19.672 1 95.25 276 VAL A N 1
ATOM 2069 C CA . VAL A 1 276 ? 5.793 -4.465 -19.828 1 95.25 276 VAL A CA 1
ATOM 2070 C C . VAL A 1 276 ? 7.004 -3.627 -19.406 1 95.25 276 VAL A C 1
ATOM 2072 O O . VAL A 1 276 ? 7.977 -4.156 -18.875 1 95.25 276 VAL A O 1
ATOM 2075 N N . ALA A 1 277 ? 6.906 -2.357 -19.547 1 96.44 277 ALA A N 1
ATOM 2076 C CA . ALA A 1 277 ? 8.055 -1.474 -19.391 1 96.44 277 ALA A CA 1
ATOM 2077 C C . ALA A 1 277 ? 8.164 -0.965 -17.953 1 96.44 277 ALA A C 1
ATOM 2079 O O . ALA A 1 277 ? 9.242 -0.569 -17.5 1 96.44 277 ALA A O 1
ATOM 2080 N N . LEU A 1 278 ? 7.043 -0.94 -17.234 1 97.44 278 LEU A N 1
ATOM 2081 C CA . LEU A 1 278 ? 7.02 -0.334 -15.914 1 97.44 278 LEU A CA 1
ATOM 2082 C C . LEU A 1 278 ? 6.828 -1.396 -14.836 1 97.44 278 LEU A C 1
ATOM 2084 O O . LEU A 1 278 ? 5.922 -2.225 -14.922 1 97.44 278 LEU A O 1
ATOM 2088 N N . PRO A 1 279 ? 7.711 -1.371 -13.82 1 97.75 279 PRO A N 1
ATOM 2089 C CA . PRO A 1 279 ? 7.555 -2.332 -12.727 1 97.75 279 PRO A CA 1
ATOM 2090 C C . PRO A 1 279 ? 6.355 -2.018 -11.836 1 97.75 279 PRO A C 1
ATOM 2092 O O . PRO A 1 279 ? 6.066 -0.846 -11.578 1 97.75 279 PRO A O 1
ATOM 2095 N N . ASN A 1 280 ? 5.738 -3.045 -11.312 1 96.31 280 ASN A N 1
ATOM 2096 C CA . ASN A 1 280 ? 4.531 -2.992 -10.5 1 96.31 280 ASN A CA 1
ATOM 2097 C C . ASN A 1 280 ? 4.859 -2.857 -9.016 1 96.31 280 ASN A C 1
ATOM 2099 O O . ASN A 1 280 ? 5.621 -3.658 -8.469 1 96.31 280 ASN A O 1
ATOM 2103 N N . TYR A 1 281 ? 4.152 -1.869 -8.32 1 97.81 281 TYR A N 1
ATOM 2104 C CA . TYR A 1 281 ? 4.379 -1.676 -6.895 1 97.81 281 TYR A CA 1
ATOM 2105 C C . TYR A 1 281 ? 3.33 -2.412 -6.07 1 97.81 281 TYR A C 1
ATOM 2107 O O . TYR A 1 281 ? 3.5 -2.6 -4.863 1 97.81 281 TYR A O 1
ATOM 2115 N N . SER A 1 282 ? 2.252 -2.807 -6.672 1 97.81 282 SER A N 1
ATOM 2116 C CA . SER A 1 282 ? 1.132 -3.373 -5.926 1 97.81 282 SER A CA 1
ATOM 2117 C C . SER A 1 282 ? 0.602 -2.389 -4.891 1 97.81 282 SER A C 1
ATOM 2119 O O . SER A 1 282 ? 0.456 -2.734 -3.717 1 97.81 282 SER A O 1
ATOM 2121 N N . LEU A 1 283 ? 0.19 -1.222 -5.293 1 98.81 283 LEU A N 1
ATOM 2122 C CA . LEU A 1 283 ? -0.262 -0.147 -4.414 1 98.81 283 LEU A CA 1
ATOM 2123 C C . LEU A 1 283 ? -1.743 0.145 -4.633 1 98.81 283 LEU A C 1
ATOM 2125 O O . LEU A 1 283 ? -2.197 1.269 -4.41 1 98.81 283 LEU A O 1
ATOM 2129 N N . ARG A 1 284 ? -2.516 -0.792 -5.043 1 98.62 284 ARG A N 1
ATOM 2130 C CA . ARG A 1 284 ? -3.914 -0.608 -5.418 1 98.62 284 ARG A CA 1
ATOM 2131 C C . ARG A 1 284 ? -4.785 -0.385 -4.188 1 98.62 284 ARG A C 1
ATOM 2133 O O . ARG A 1 284 ? -4.465 -0.863 -3.1 1 98.62 284 ARG A O 1
ATOM 2140 N N . MET A 1 285 ? -5.82 0.355 -4.391 1 98.81 285 MET A N 1
ATOM 2141 C CA . MET A 1 285 ? -6.898 0.467 -3.412 1 98.81 285 MET A CA 1
ATOM 2142 C C . MET A 1 285 ? -7.852 -0.721 -3.514 1 98.81 285 MET A C 1
ATOM 2144 O O . MET A 1 285 ? -8.148 -1.191 -4.613 1 98.81 285 MET A O 1
ATOM 2148 N N . SER A 1 286 ? -8.344 -1.206 -2.381 1 98.56 286 SER A N 1
ATOM 2149 C CA . SER A 1 286 ? -9.32 -2.293 -2.389 1 98.56 286 SER A CA 1
ATOM 2150 C C . SER A 1 286 ? -10.742 -1.763 -2.531 1 98.56 286 SER A C 1
ATOM 2152 O O . SER A 1 286 ? -11.016 -0.61 -2.191 1 98.56 286 SER A O 1
ATOM 2154 N N . ASN A 1 287 ? -11.648 -2.648 -2.957 1 98.38 287 ASN A N 1
ATOM 2155 C CA . ASN A 1 287 ? -13.062 -2.281 -3.037 1 98.38 287 ASN A CA 1
ATOM 2156 C C . ASN A 1 287 ? -13.648 -1.993 -1.658 1 98.38 287 ASN A C 1
ATOM 2158 O O . ASN A 1 287 ? -14.547 -1.165 -1.521 1 98.38 287 ASN A O 1
ATOM 2162 N N . LEU A 1 288 ? -13.117 -2.586 -0.691 1 98.25 288 LEU A N 1
ATOM 2163 C CA . LEU A 1 288 ? -13.586 -2.352 0.669 1 98.25 288 LEU A CA 1
ATOM 2164 C C . LEU A 1 288 ? -13.273 -0.926 1.113 1 98.25 288 LEU A C 1
ATOM 2166 O O . LEU A 1 288 ? -14.141 -0.235 1.651 1 98.25 288 LEU A O 1
ATOM 2170 N N . ALA A 1 289 ? -12.086 -0.481 0.942 1 98.62 289 ALA A N 1
ATOM 2171 C CA . ALA A 1 289 ? -11.719 0.895 1.265 1 98.62 289 ALA A CA 1
ATOM 2172 C C . ALA A 1 289 ? -12.594 1.889 0.5 1 98.62 289 ALA A C 1
ATOM 2174 O O . ALA A 1 289 ? -13.094 2.855 1.077 1 98.62 289 ALA A O 1
ATOM 2175 N N . ALA A 1 290 ? -12.797 1.588 -0.771 1 98.81 290 ALA A N 1
ATOM 2176 C CA . ALA A 1 290 ? -13.586 2.477 -1.616 1 98.81 290 ALA A CA 1
ATOM 2177 C C . ALA A 1 290 ? -15.039 2.541 -1.139 1 98.81 290 ALA A C 1
ATOM 2179 O O . ALA A 1 290 ? -15.672 3.598 -1.196 1 98.81 290 ALA A O 1
ATOM 2180 N N . SER A 1 291 ? -15.547 1.436 -0.688 1 98.44 291 SER A N 1
ATOM 2181 C CA . SER A 1 291 ? -16.938 1.379 -0.263 1 98.44 291 SER A CA 1
ATOM 2182 C C . SER A 1 291 ? -17.203 2.305 0.922 1 98.44 291 SER A C 1
ATOM 2184 O O . SER A 1 291 ? -18.281 2.896 1.034 1 98.44 291 SER A O 1
ATOM 2186 N N . VAL A 1 292 ? -16.203 2.486 1.78 1 98.06 292 VAL A N 1
ATOM 2187 C CA . VAL A 1 292 ? -16.438 3.318 2.955 1 98.06 292 VAL A CA 1
ATOM 2188 C C . VAL A 1 292 ? -16.172 4.781 2.613 1 98.06 292 VAL A C 1
ATOM 2190 O O . VAL A 1 292 ? -16.688 5.688 3.268 1 98.06 292 VAL A O 1
ATOM 2193 N N . ILE A 1 293 ? -15.414 5.051 1.564 1 98.69 293 ILE A N 1
ATOM 2194 C CA . ILE A 1 293 ? -15.039 6.402 1.174 1 98.69 293 ILE A CA 1
ATOM 2195 C C . ILE A 1 293 ? -16.219 7.086 0.483 1 98.69 293 ILE A C 1
ATOM 2197 O O . ILE A 1 293 ? -16.516 8.25 0.757 1 98.69 293 ILE A O 1
ATOM 2201 N N . ARG A 1 294 ? -16.922 6.383 -0.372 1 98.62 294 ARG A N 1
ATOM 2202 C CA . ARG A 1 294 ? -17.844 6.949 -1.35 1 98.62 294 ARG A CA 1
ATOM 2203 C C . ARG A 1 294 ? -18.938 7.762 -0.662 1 98.62 294 ARG A C 1
ATOM 2205 O O . ARG A 1 294 ? -19.141 8.93 -0.996 1 98.62 294 ARG A O 1
ATOM 2212 N N . PRO A 1 295 ? -19.594 7.25 0.371 1 98.31 295 PRO A N 1
ATOM 2213 C CA . PRO A 1 295 ? -20.641 8.062 0.993 1 98.31 295 PRO A CA 1
ATOM 2214 C C . PRO A 1 295 ? -20.078 9.305 1.688 1 98.31 295 PRO A C 1
ATOM 2216 O O . PRO A 1 295 ? -20.812 10.289 1.872 1 98.31 295 PRO A O 1
ATOM 2219 N N . GLN A 1 296 ? -18.844 9.25 2.107 1 98.19 296 GLN A N 1
ATOM 2220 C CA . GLN A 1 296 ? -18.234 10.383 2.787 1 98.19 296 GLN A CA 1
ATOM 2221 C C . GLN A 1 296 ? -18.016 11.547 1.826 1 98.19 296 GLN A C 1
ATOM 2223 O O . GLN A 1 296 ? -18.031 12.711 2.238 1 98.19 296 GLN A O 1
ATOM 2228 N N . ILE A 1 297 ? -17.766 11.242 0.555 1 98.25 297 ILE A N 1
ATOM 2229 C CA . ILE A 1 297 ? -17.625 12.281 -0.457 1 98.25 297 ILE A CA 1
ATOM 2230 C C . ILE A 1 297 ? -18.938 13.062 -0.596 1 98.25 297 ILE A C 1
ATOM 2232 O O . ILE A 1 297 ? -18.922 14.289 -0.704 1 98.25 297 ILE A O 1
ATOM 2236 N N . LYS A 1 298 ? -20 12.398 -0.461 1 96 298 LYS A N 1
ATOM 2237 C CA . LYS A 1 298 ? -21.328 12.977 -0.66 1 96 298 LYS A CA 1
ATOM 2238 C C . LYS A 1 298 ? -21.688 13.953 0.462 1 96 298 LYS A C 1
ATOM 2240 O O . LYS A 1 298 ? -22.453 14.891 0.261 1 96 298 LYS A O 1
ATOM 2245 N N . THR A 1 299 ? -21.078 13.781 1.621 1 95.44 299 THR A N 1
ATOM 2246 C CA . THR A 1 299 ? -21.453 14.594 2.77 1 95.44 299 THR A CA 1
ATOM 2247 C C . THR A 1 299 ? -20.375 15.609 3.104 1 95.44 299 THR A C 1
ATOM 2249 O O . THR A 1 299 ? -20.406 16.266 4.148 1 95.44 299 THR A O 1
ATOM 2252 N N . LEU A 1 300 ? -19.406 15.742 2.305 1 96.94 300 LEU A N 1
ATOM 2253 C CA . LEU A 1 300 ? -18.219 16.562 2.578 1 96.94 300 LEU A CA 1
ATOM 2254 C C . LEU A 1 300 ? -18.609 18.016 2.822 1 96.94 300 LEU A C 1
ATOM 2256 O O . LEU A 1 300 ? -18.125 18.641 3.768 1 96.94 300 LEU A O 1
ATOM 2260 N N . GLU A 1 301 ? -19.516 18.531 2.027 1 97.31 301 GLU A N 1
ATOM 2261 C CA . GLU A 1 301 ? -19.891 19.938 2.117 1 97.31 301 GLU A CA 1
ATOM 2262 C C . GLU A 1 301 ? -20.547 20.25 3.455 1 97.31 301 GLU A C 1
ATOM 2264 O O . GLU A 1 301 ? -20.25 21.281 4.082 1 97.31 301 GLU A O 1
ATOM 2269 N N . GLU A 1 302 ? -21.406 19.391 3.844 1 97.25 302 GLU A N 1
ATOM 2270 C CA . GLU A 1 302 ? -22.094 19.578 5.121 1 97.25 302 GLU A CA 1
ATOM 2271 C C . GLU A 1 302 ? -21.109 19.516 6.285 1 97.25 302 GLU A C 1
ATOM 2273 O O . GLU A 1 302 ? -21.203 20.312 7.219 1 97.25 302 GLU A O 1
ATOM 2278 N N . ARG A 1 303 ? -20.219 18.625 6.254 1 97.25 303 ARG A N 1
ATOM 2279 C CA . ARG A 1 303 ? -19.219 18.484 7.316 1 97.25 303 ARG A CA 1
ATOM 2280 C C . ARG A 1 303 ? -18.297 19.703 7.352 1 97.25 303 ARG A C 1
ATOM 2282 O O . ARG A 1 303 ? -17.953 20.188 8.43 1 97.25 303 ARG A O 1
ATOM 2289 N N . ILE A 1 304 ? -17.922 20.188 6.199 1 98.19 304 ILE A N 1
ATOM 2290 C CA . ILE A 1 304 ? -17.031 21.344 6.094 1 98.19 304 ILE A CA 1
ATOM 2291 C C . ILE A 1 304 ? -17.703 22.562 6.719 1 98.19 304 ILE A C 1
ATOM 2293 O O . ILE A 1 304 ? -17.062 23.328 7.441 1 98.19 304 ILE A O 1
ATOM 2297 N N . ALA A 1 305 ? -18.969 22.734 6.484 1 98.12 305 ALA A N 1
ATOM 2298 C CA . ALA A 1 305 ? -19.703 23.859 7.059 1 98.12 305 ALA A CA 1
ATOM 2299 C C . ALA A 1 305 ? -19.656 23.828 8.578 1 98.12 305 ALA A C 1
ATOM 2301 O O . ALA A 1 305 ? -19.484 24.859 9.227 1 98.12 305 ALA A O 1
ATOM 2302 N N . ILE A 1 306 ? -19.797 22.625 9.125 1 97.56 306 ILE A N 1
ATOM 2303 C CA . ILE A 1 306 ? -19.766 22.453 10.57 1 97.56 306 ILE A CA 1
ATOM 2304 C C . ILE A 1 306 ? -18.375 22.734 11.102 1 97.56 306 ILE A C 1
ATOM 2306 O O . ILE A 1 306 ? -18.203 23.484 12.07 1 97.56 306 ILE A O 1
ATOM 2310 N N . TYR A 1 307 ? -17.328 22.188 10.469 1 97.56 307 TYR A N 1
ATOM 2311 C CA . TYR A 1 307 ? -15.938 22.406 10.844 1 97.56 307 TYR A CA 1
ATOM 2312 C C . TYR A 1 307 ? -15.625 23.906 10.883 1 97.56 307 TYR A C 1
ATOM 2314 O O . TYR A 1 307 ? -15.102 24.406 11.875 1 97.56 307 TYR A O 1
ATOM 2322 N N . ASN A 1 308 ? -15.992 24.578 9.859 1 98.44 308 ASN A N 1
ATOM 2323 C CA . ASN A 1 308 ? -15.617 25.969 9.703 1 98.44 308 ASN A CA 1
ATOM 2324 C C . ASN A 1 308 ? -16.359 26.875 10.688 1 98.44 308 ASN A C 1
ATOM 2326 O O . ASN A 1 308 ? -15.797 27.812 11.227 1 98.44 308 ASN A O 1
ATOM 2330 N N . ARG A 1 309 ? -17.609 26.609 10.914 1 98.38 309 ARG A N 1
ATOM 2331 C CA . ARG A 1 309 ? -18.359 27.375 11.898 1 98.38 309 ARG A CA 1
ATOM 2332 C C . ARG A 1 309 ? -17.719 27.25 13.281 1 98.38 309 ARG A C 1
ATOM 2334 O O . ARG A 1 309 ? -17.484 28.266 13.953 1 98.38 309 ARG A O 1
ATOM 2341 N N . ARG A 1 310 ? -17.469 26.016 13.664 1 98.25 310 ARG A N 1
ATOM 2342 C CA . ARG A 1 310 ? -16.891 25.75 14.977 1 98.25 310 ARG A CA 1
ATOM 2343 C C . ARG A 1 310 ? -15.5 26.391 15.102 1 98.25 310 ARG A C 1
ATOM 2345 O O . ARG A 1 310 ? -15.156 26.922 16.156 1 98.25 310 ARG A O 1
ATOM 2352 N N . TYR A 1 311 ? -14.766 26.281 14.078 1 98.38 311 TYR A N 1
ATOM 2353 C CA . TYR A 1 311 ? -13.438 26.891 14.031 1 98.38 311 TYR A CA 1
ATOM 2354 C C . TYR A 1 311 ? -13.523 28.391 14.219 1 98.38 311 TYR A C 1
ATOM 2356 O O . TYR A 1 311 ? -12.797 28.969 15.031 1 98.38 311 TYR A O 1
ATOM 2364 N N . ASN A 1 312 ? -14.375 29.031 13.523 1 98.25 312 ASN A N 1
ATOM 2365 C CA . ASN A 1 312 ? -14.523 30.484 13.594 1 98.25 312 ASN A CA 1
ATOM 2366 C C . ASN A 1 312 ? -14.969 30.938 14.977 1 98.25 312 ASN A C 1
ATOM 2368 O O . ASN A 1 312 ? -14.5 31.953 15.484 1 98.25 312 ASN A O 1
ATOM 2372 N N . ASP A 1 313 ? -15.867 30.172 15.547 1 98.31 313 ASP A N 1
ATOM 2373 C CA . ASP A 1 313 ? -16.297 30.469 16.906 1 98.31 313 ASP A CA 1
ATOM 2374 C C . ASP A 1 313 ? -15.133 30.391 17.891 1 98.31 313 ASP A C 1
ATOM 2376 O O . ASP A 1 313 ? -14.984 31.266 18.75 1 98.31 313 ASP A O 1
ATOM 2380 N N . LEU A 1 314 ? -14.383 29.375 17.75 1 98.44 314 LEU A N 1
ATOM 2381 C CA . LEU A 1 314 ? -13.242 29.156 18.641 1 98.44 314 LEU A CA 1
ATOM 2382 C C . LEU A 1 314 ? -12.195 30.25 18.453 1 98.44 314 LEU A C 1
ATOM 2384 O O . LEU A 1 314 ? -11.641 30.766 19.422 1 98.44 314 LEU A O 1
ATOM 2388 N N . VAL A 1 315 ? -11.891 30.625 17.234 1 98.44 315 VAL A N 1
ATOM 2389 C CA . VAL A 1 315 ? -10.922 31.672 16.922 1 98.44 315 VAL A CA 1
ATOM 2390 C C . VAL A 1 315 ? -11.375 33 17.516 1 98.44 315 VAL A C 1
ATOM 2392 O O . VAL A 1 315 ? -10.578 33.719 18.125 1 98.44 315 VAL A O 1
ATOM 2395 N N . ALA A 1 316 ? -12.617 33.344 17.344 1 98.31 316 ALA A N 1
ATOM 2396 C CA . ALA A 1 316 ? -13.164 34.562 17.906 1 98.31 316 ALA A CA 1
ATOM 2397 C C . ALA A 1 316 ? -13 34.594 19.422 1 98.31 316 ALA A C 1
ATOM 2399 O O . ALA A 1 316 ? -12.648 35.656 19.984 1 98.31 316 ALA A O 1
ATOM 2400 N N . LYS A 1 317 ? -13.273 33.5 20 1 98 317 LYS A N 1
ATOM 2401 C CA . LYS A 1 317 ? -13.156 33.406 21.453 1 98 317 LYS A CA 1
ATOM 2402 C C . LYS A 1 317 ? -11.711 33.594 21.906 1 98 317 LYS A C 1
ATOM 2404 O O . LYS A 1 317 ? -11.445 34.344 22.844 1 98 317 LYS A O 1
ATOM 2409 N N . LEU A 1 318 ? -10.773 32.938 21.281 1 98.25 318 LEU A N 1
ATOM 2410 C CA . LEU A 1 318 ? -9.367 33.062 21.625 1 98.25 318 LEU A CA 1
ATOM 2411 C C . LEU A 1 318 ? -8.867 34.5 21.406 1 98.25 318 LEU A C 1
ATOM 2413 O O . LEU A 1 318 ? -8.172 35.062 22.266 1 98.25 318 LEU A O 1
ATOM 2417 N N . GLU A 1 319 ? -9.203 35.062 20.297 1 97.5 319 GLU A N 1
ATOM 2418 C CA . GLU A 1 319 ? -8.773 36.406 19.969 1 97.5 319 GLU A CA 1
ATOM 2419 C C . GLU A 1 319 ? -9.305 37.438 20.984 1 97.5 319 GLU A C 1
ATOM 2421 O O . GLU A 1 319 ? -8.602 38.375 21.375 1 97.5 319 GLU A O 1
ATOM 2426 N N . ALA A 1 320 ? -10.484 37.25 21.438 1 97.62 320 ALA A N 1
ATOM 2427 C CA . ALA A 1 320 ? -11.117 38.156 22.391 1 97.62 320 ALA A CA 1
ATOM 2428 C C . ALA A 1 320 ? -10.438 38.094 23.75 1 97.62 320 ALA A C 1
ATOM 2430 O O . ALA A 1 320 ? -10.328 39.125 24.438 1 97.62 320 ALA A O 1
ATOM 2431 N N . ARG A 1 321 ? -9.992 36.906 24.109 1 97.19 321 ARG A N 1
ATOM 2432 C CA . ARG A 1 321 ? -9.57 36.719 25.484 1 97.19 321 ARG A CA 1
ATOM 2433 C C . ARG A 1 321 ? -8.047 36.719 25.594 1 97.19 321 ARG A C 1
ATOM 2435 O O . ARG A 1 321 ? -7.488 37.156 26.609 1 97.19 321 ARG A O 1
ATOM 2442 N N . VAL A 1 322 ? -7.418 36.125 24.547 1 97 322 VAL A N 1
ATOM 2443 C CA . VAL A 1 322 ? -5.973 35.969 24.672 1 97 322 VAL A CA 1
ATOM 2444 C C . VAL A 1 322 ? -5.289 36.312 23.359 1 97 322 VAL A C 1
ATOM 2446 O O . VAL A 1 322 ? -4.195 35.812 23.062 1 97 322 VAL A O 1
ATOM 2449 N N . GLY A 1 323 ? -5.848 37.062 22.562 1 96.94 323 GLY A N 1
ATOM 2450 C CA . GLY A 1 323 ? -5.355 37.438 21.234 1 96.94 323 GLY A CA 1
ATOM 2451 C C . GLY A 1 323 ? -3.969 38.031 21.266 1 96.94 323 GLY A C 1
ATOM 2452 O O . GLY A 1 323 ? -3.215 37.938 20.297 1 96.94 323 GLY A O 1
ATOM 2453 N N . ASP A 1 324 ? -3.629 38.688 22.344 1 96.38 324 ASP A N 1
ATOM 2454 C CA . ASP A 1 324 ? -2.332 39.344 22.469 1 96.38 324 ASP A CA 1
ATOM 2455 C C . ASP A 1 324 ? -1.229 38.344 22.781 1 96.38 324 ASP A C 1
ATOM 2457 O O . ASP A 1 324 ? -0.043 38.656 22.703 1 96.38 324 ASP A O 1
ATOM 2461 N N . HIS A 1 325 ? -1.635 37.156 23.016 1 97.75 325 HIS A N 1
ATOM 2462 C CA . HIS A 1 325 ? -0.675 36.156 23.484 1 97.75 325 HIS A CA 1
ATOM 2463 C C . HIS A 1 325 ? -0.566 35 22.484 1 97.75 325 HIS A C 1
ATOM 2465 O O . HIS A 1 325 ? 0.277 34.094 22.641 1 97.75 325 HIS A O 1
ATOM 2471 N N . VAL A 1 326 ? -1.398 35.031 21.438 1 97.88 326 VAL A N 1
ATOM 2472 C CA . VAL A 1 326 ? -1.353 33.969 20.406 1 97.88 326 VAL A CA 1
ATOM 2473 C C . VAL A 1 326 ? -1.494 34.594 19.031 1 97.88 326 VAL A C 1
ATOM 2475 O O . VAL A 1 326 ? -2.014 35.719 18.891 1 97.88 326 VAL A O 1
ATOM 2478 N N . TYR A 1 327 ? -0.897 33.969 18.094 1 98.31 327 TYR A N 1
ATOM 2479 C CA . TYR A 1 327 ? -1.058 34.344 16.688 1 98.31 327 TYR A CA 1
ATOM 2480 C C . TYR A 1 327 ? -1.714 33.219 15.906 1 98.31 327 TYR A C 1
ATOM 2482 O O . TYR A 1 327 ? -1.146 32.125 15.773 1 98.31 327 TYR A O 1
ATOM 2490 N N . ILE A 1 328 ? -2.912 33.469 15.445 1 98.25 328 ILE A N 1
ATOM 2491 C CA . ILE A 1 328 ? -3.6 32.5 14.594 1 98.25 328 ILE A CA 1
ATOM 2492 C C . ILE A 1 328 ? -3.141 32.688 13.141 1 98.25 328 ILE A C 1
ATOM 2494 O O . ILE A 1 328 ? -3.234 33.781 12.586 1 98.25 328 ILE A O 1
ATOM 2498 N N . PRO A 1 329 ? -2.584 31.594 12.523 1 98.31 329 PRO A N 1
ATOM 2499 C CA . PRO A 1 329 ? -2.148 31.719 11.125 1 98.31 329 PRO A CA 1
ATOM 2500 C C . PRO A 1 329 ? -3.223 32.312 10.219 1 98.31 329 PRO A C 1
ATOM 2502 O O . PRO A 1 329 ? -4.387 31.922 10.289 1 98.31 329 PRO A O 1
ATOM 2505 N N . GLN A 1 330 ? -2.801 33.219 9.438 1 97.88 330 GLN A N 1
ATOM 2506 C CA . GLN A 1 330 ? -3.744 33.938 8.578 1 97.88 330 GLN A CA 1
ATOM 2507 C C . GLN A 1 330 ? -3.963 33.188 7.266 1 97.88 330 GLN A C 1
ATOM 2509 O O . GLN A 1 330 ? -3.049 32.531 6.758 1 97.88 330 GLN A O 1
ATOM 2514 N N . VAL A 1 331 ? -5.168 33.312 6.766 1 98.06 331 VAL A N 1
ATOM 2515 C CA . VAL A 1 331 ? -5.512 32.719 5.48 1 98.06 331 VAL A CA 1
ATOM 2516 C C . VAL A 1 331 ? -4.902 33.531 4.348 1 98.06 331 VAL A C 1
ATOM 2518 O O . VAL A 1 331 ? -5.035 34.781 4.324 1 98.06 331 VAL A O 1
ATOM 2521 N N . THR A 1 332 ? -4.18 32.875 3.428 1 98.44 332 THR A N 1
ATOM 2522 C CA . THR A 1 332 ? -3.596 33.562 2.27 1 98.44 332 THR A CA 1
ATOM 2523 C C . THR A 1 332 ? -4.684 34.156 1.393 1 98.44 332 THR A C 1
ATOM 2525 O O . THR A 1 332 ? -5.668 33.5 1.063 1 98.44 332 THR A O 1
ATOM 2528 N N . PRO A 1 333 ? -4.363 35.438 0.983 1 96.69 333 PRO A N 1
ATOM 2529 C CA . PRO A 1 333 ? -5.332 36.031 0.05 1 96.69 333 PRO A CA 1
ATOM 2530 C C . PRO A 1 333 ? -5.48 35.219 -1.229 1 96.69 333 PRO A C 1
ATOM 2532 O O . PRO A 1 333 ? -4.48 34.781 -1.819 1 96.69 333 PRO A O 1
ATOM 2535 N N . GLY A 1 334 ? -6.426 34.688 -1.731 1 97.81 334 GLY A N 1
ATOM 2536 C CA . GLY A 1 334 ? -6.742 33.875 -2.891 1 97.81 334 GLY A CA 1
ATOM 2537 C C . GLY A 1 334 ? -7.508 32.594 -2.537 1 97.81 334 GLY A C 1
ATOM 2538 O O . GLY A 1 334 ? -8.133 31.984 -3.404 1 97.81 334 GLY A O 1
ATOM 2539 N N . VAL A 1 335 ? -7.273 32.25 -1.238 1 98.62 335 VAL A N 1
ATOM 2540 C CA . VAL A 1 335 ? -8.062 31.109 -0.779 1 98.62 335 VAL A CA 1
ATOM 2541 C C . VAL A 1 335 ? -9.531 31.5 -0.678 1 98.62 335 VAL A C 1
ATOM 2543 O O . VAL A 1 335 ? -9.875 32.438 0.023 1 98.62 335 VAL A O 1
ATOM 2546 N N . THR A 1 336 ? -10.398 30.781 -1.333 1 98.12 336 THR A N 1
ATOM 2547 C CA . THR A 1 336 ? -11.812 31.156 -1.38 1 98.12 336 THR A CA 1
ATOM 2548 C C . THR A 1 336 ? -12.641 30.266 -0.465 1 98.12 336 THR A C 1
ATOM 2550 O O . THR A 1 336 ? -13.789 30.594 -0.144 1 98.12 336 THR A O 1
ATOM 2553 N N . ARG A 1 337 ? -12.055 29.188 -0.05 1 97.88 337 ARG A N 1
ATOM 2554 C CA . ARG A 1 337 ? -12.68 28.328 0.946 1 97.88 337 ARG A CA 1
ATOM 2555 C C . ARG A 1 337 ? -11.641 27.547 1.726 1 97.88 337 ARG A C 1
ATOM 2557 O O . ARG A 1 337 ? -10.75 26.922 1.134 1 97.88 337 ARG A O 1
ATOM 2564 N N . MET A 1 338 ? -11.781 27.547 3.014 1 98.19 338 MET A N 1
ATOM 2565 C CA . MET A 1 338 ? -10.945 26.75 3.904 1 98.19 338 MET A CA 1
ATOM 2566 C C . MET A 1 338 ? -11.727 25.562 4.457 1 98.19 338 MET A C 1
ATOM 2568 O O . MET A 1 338 ? -12.953 25.531 4.379 1 98.19 338 MET A O 1
ATOM 2572 N N . VAL A 1 339 ? -11.031 24.578 4.902 1 98.19 339 VAL A N 1
ATOM 2573 C CA . VAL A 1 339 ? -11.539 23.484 5.723 1 98.19 339 VAL A CA 1
ATOM 2574 C C . VAL A 1 339 ? -10.758 23.406 7.035 1 98.19 339 VAL A C 1
ATOM 2576 O O . VAL A 1 339 ? -9.555 23.141 7.031 1 98.19 339 VAL A O 1
ATOM 2579 N N . HIS A 1 340 ? -11.469 23.625 8.07 1 97.19 340 HIS A N 1
ATOM 2580 C CA . HIS A 1 340 ? -10.805 23.688 9.375 1 97.19 340 HIS A CA 1
ATOM 2581 C C . HIS A 1 340 ? -11.211 22.5 10.25 1 97.19 340 HIS A C 1
ATOM 2583 O O . HIS A 1 340 ? -12.023 22.656 11.164 1 97.19 340 HIS A O 1
ATOM 2589 N N . ASP A 1 341 ? -10.5 21.375 10.094 1 95.56 341 ASP A N 1
ATOM 2590 C CA . ASP A 1 341 ? -10.766 20.203 10.93 1 95.56 341 ASP A CA 1
ATOM 2591 C C . ASP A 1 341 ? -9.875 20.203 12.172 1 95.56 341 ASP A C 1
ATOM 2593 O O . ASP A 1 341 ? -9.875 19.25 12.938 1 95.56 341 ASP A O 1
ATOM 2597 N N . SER A 1 342 ? -9.094 21.219 12.336 1 97.25 342 SER A N 1
ATOM 2598 C CA . SER A 1 342 ? -8.203 21.453 13.469 1 97.25 342 SER A CA 1
ATOM 2599 C C . SER A 1 342 ? -7.895 22.938 13.625 1 97.25 342 SER A C 1
ATOM 2601 O O . SER A 1 342 ? -8.148 23.734 12.711 1 97.25 342 SER A O 1
ATOM 2603 N N . ILE A 1 343 ? -7.414 23.266 14.812 1 98.25 343 ILE A N 1
ATOM 2604 C CA . ILE A 1 343 ? -7.012 24.656 15.031 1 98.25 343 ILE A CA 1
ATOM 2605 C C . ILE A 1 343 ? -5.52 24.719 15.344 1 98.25 343 ILE A C 1
ATOM 2607 O O . ILE A 1 343 ? -5 23.875 16.094 1 98.25 343 ILE A O 1
ATOM 2611 N N . GLN A 1 344 ? -4.879 25.625 14.664 1 98.5 344 GLN A N 1
ATOM 2612 C CA . GLN A 1 344 ? -3.475 25.922 14.938 1 98.5 344 GLN A CA 1
ATOM 2613 C C . GLN A 1 344 ? -3.295 27.344 15.453 1 98.5 344 GLN A C 1
ATOM 2615 O O . GLN A 1 344 ? -4.023 28.25 15.047 1 98.5 344 GLN A O 1
ATOM 2620 N N . PHE A 1 345 ? -2.322 27.547 16.312 1 98.62 345 PHE A N 1
ATOM 2621 C CA . PHE A 1 345 ? -1.917 28.875 16.766 1 98.62 345 PHE A CA 1
ATOM 2622 C C . PHE A 1 345 ? -0.459 28.875 17.203 1 98.62 345 PHE A C 1
ATOM 2624 O O . PHE A 1 345 ? 0.069 27.844 17.625 1 98.62 345 PHE A O 1
ATOM 2631 N N . ASN A 1 346 ? 0.155 30 17.031 1 98.75 346 ASN A N 1
ATOM 2632 C CA . ASN A 1 346 ? 1.495 30.234 17.562 1 98.75 346 ASN A CA 1
ATOM 2633 C C . ASN A 1 346 ? 1.453 30.984 18.891 1 98.75 346 ASN A C 1
ATOM 2635 O O . ASN A 1 346 ? 0.825 32.031 19 1 98.75 346 ASN A O 1
ATOM 2639 N N . LEU A 1 347 ? 2.139 30.438 19.844 1 98.69 347 LEU A N 1
ATOM 2640 C CA . LEU A 1 347 ? 2.344 31.219 21.062 1 98.69 347 LEU A CA 1
ATOM 2641 C C . LEU A 1 347 ? 3.203 32.438 20.766 1 98.69 347 LEU A C 1
ATOM 2643 O O . LEU A 1 347 ? 4.062 32.406 19.875 1 98.69 347 LEU A O 1
ATOM 2647 N N . ASP A 1 348 ? 2.93 33.406 21.516 1 97.5 348 ASP A N 1
ATOM 2648 C CA . ASP A 1 348 ? 3.668 34.656 21.344 1 97.5 348 ASP A CA 1
ATOM 2649 C C . ASP A 1 348 ? 5.164 34.469 21.578 1 97.5 348 ASP A C 1
ATOM 2651 O O . ASP A 1 348 ? 5.562 33.5 22.266 1 97.5 348 ASP A O 1
ATOM 2655 N N . LYS A 1 349 ? 5.988 35.406 21.047 1 96.06 349 LYS A N 1
ATOM 2656 C CA . LYS A 1 349 ? 7.441 35.312 21.125 1 96.06 349 LYS A CA 1
ATOM 2657 C C . LYS A 1 349 ? 7.934 35.375 22.562 1 96.06 349 LYS A C 1
ATOM 2659 O O . LYS A 1 349 ? 9.039 34.938 22.875 1 96.06 349 LYS A O 1
ATOM 2664 N N . LYS A 1 350 ? 7.16 35.938 23.391 1 96.5 350 LYS A N 1
ATOM 2665 C CA . LYS A 1 350 ? 7.555 36.062 24.797 1 96.5 350 LYS A CA 1
ATOM 2666 C C . LYS A 1 350 ? 7.566 34.719 25.5 1 96.5 350 LYS A C 1
ATOM 2668 O O . LYS A 1 350 ? 8.125 34.594 26.594 1 96.5 350 LYS A O 1
ATOM 2673 N N . PHE A 1 351 ? 6.918 33.75 24.938 1 97.69 351 PHE A N 1
ATOM 2674 C CA . PHE A 1 351 ? 6.91 32.406 25.547 1 97.69 351 PHE A CA 1
ATOM 2675 C C . PHE A 1 351 ? 8.25 31.719 25.359 1 97.69 351 PHE A C 1
ATOM 2677 O O . PHE A 1 351 ? 8.648 31.438 24.219 1 97.69 351 PHE A O 1
ATOM 2684 N N . THR A 1 352 ? 8.953 31.438 26.484 1 96.94 352 THR A N 1
ATOM 2685 C CA . THR A 1 352 ? 10.164 30.625 26.484 1 96.94 352 THR A CA 1
ATOM 2686 C C . THR A 1 352 ? 9.836 29.141 26.312 1 96.94 352 THR A C 1
ATOM 2688 O O . THR A 1 352 ? 8.664 28.766 26.359 1 96.94 352 THR A O 1
ATOM 2691 N N . ALA A 1 353 ? 10.859 28.391 26.109 1 97.06 353 ALA A N 1
ATOM 2692 C CA . ALA A 1 353 ? 10.664 26.938 26.016 1 97.06 353 ALA A CA 1
ATOM 2693 C C . ALA A 1 353 ? 10 26.406 27.281 1 97.06 353 ALA A C 1
ATOM 2695 O O . ALA A 1 353 ? 9.133 25.531 27.203 1 97.06 353 ALA A O 1
ATOM 2696 N N . GLU A 1 354 ? 10.406 26.906 28.391 1 97.5 354 GLU A N 1
ATOM 2697 C CA . GLU A 1 354 ? 9.836 26.516 29.672 1 97.5 354 GLU A CA 1
ATOM 2698 C C . GLU A 1 354 ? 8.359 26.875 29.766 1 97.5 354 GLU A C 1
ATOM 2700 O O . GLU A 1 354 ? 7.531 26.047 30.156 1 97.5 354 GLU A O 1
ATOM 2705 N N . MET A 1 355 ? 8.039 28.078 29.391 1 98 355 MET A N 1
ATOM 2706 C CA . MET A 1 355 ? 6.656 28.547 29.422 1 98 355 MET A CA 1
ATOM 2707 C C . MET A 1 355 ? 5.785 27.719 28.469 1 98 355 MET A C 1
ATOM 2709 O O . MET A 1 355 ? 4.652 27.375 28.812 1 98 355 MET A O 1
ATOM 2713 N N . THR A 1 356 ? 6.355 27.453 27.312 1 98.38 356 THR A N 1
ATOM 2714 C CA . THR A 1 356 ? 5.637 26.625 26.344 1 98.38 356 THR A CA 1
ATOM 2715 C C . THR A 1 356 ? 5.316 25.266 26.938 1 98.38 356 THR A C 1
ATOM 2717 O O . THR A 1 356 ? 4.188 24.781 26.828 1 98.38 356 THR A O 1
ATOM 2720 N N . GLN A 1 357 ? 6.312 24.656 27.562 1 98.06 357 GLN A N 1
ATOM 2721 C CA . GLN A 1 357 ? 6.098 23.344 28.172 1 98.06 357 GLN A CA 1
ATOM 2722 C C . GLN A 1 357 ? 5.062 23.422 29.297 1 98.06 357 GLN A C 1
ATOM 2724 O O . GLN A 1 357 ? 4.219 22.531 29.422 1 98.06 357 GLN A O 1
ATOM 2729 N N . GLU A 1 358 ? 5.121 24.438 30.109 1 98.31 358 GLU A N 1
ATOM 2730 C CA . GLU A 1 358 ? 4.137 24.625 31.172 1 98.31 358 GLU A CA 1
ATOM 2731 C C . GLU A 1 358 ? 2.725 24.734 30.609 1 98.31 358 GLU A C 1
ATOM 2733 O O . GLU A 1 358 ? 1.781 24.172 31.172 1 98.31 358 GLU A O 1
ATOM 2738 N N . PHE A 1 359 ? 2.59 25.484 29.516 1 98.44 359 PHE A N 1
ATOM 2739 C CA . PHE A 1 359 ? 1.303 25.625 28.844 1 98.44 359 PHE A CA 1
ATOM 2740 C C . PHE A 1 359 ? 0.768 24.266 28.391 1 98.44 359 PHE A C 1
ATOM 2742 O O . PHE A 1 359 ? -0.394 23.938 28.641 1 98.44 359 PHE A O 1
ATOM 2749 N N . LEU A 1 360 ? 1.631 23.5 27.75 1 98.56 360 LEU A N 1
ATOM 2750 C CA . LEU A 1 360 ? 1.242 22.172 27.281 1 98.56 360 LEU A CA 1
ATOM 2751 C C . LEU A 1 360 ? 0.826 21.281 28.453 1 98.56 360 LEU A C 1
ATOM 2753 O O . LEU A 1 360 ? -0.174 20.562 28.375 1 98.56 360 LEU A O 1
ATOM 2757 N N . ASP A 1 361 ? 1.595 21.312 29.531 1 98.31 361 ASP A N 1
ATOM 2758 C CA . ASP A 1 361 ? 1.309 20.516 30.719 1 98.31 361 ASP A CA 1
ATOM 2759 C C . ASP A 1 361 ? -0.024 20.922 31.344 1 98.31 361 ASP A C 1
ATOM 2761 O O . ASP A 1 361 ? -0.798 20.062 31.781 1 98.31 361 ASP A O 1
ATOM 2765 N N . GLU A 1 362 ? -0.282 22.25 31.422 1 98.06 362 GLU A N 1
ATOM 2766 C CA . GLU A 1 362 ? -1.539 22.75 31.969 1 98.06 362 GLU A CA 1
ATOM 2767 C C . GLU A 1 362 ? -2.73 22.266 31.141 1 98.06 362 GLU A C 1
ATOM 2769 O O . GLU A 1 362 ? -3.754 21.859 31.719 1 98.06 362 GLU A O 1
ATOM 2774 N N . CYS A 1 363 ? -2.648 22.391 29.828 1 98.38 363 CYS A N 1
ATOM 2775 C CA . CYS A 1 363 ? -3.715 21.906 28.953 1 98.38 363 CYS A CA 1
ATOM 2776 C C . CYS A 1 363 ? -3.963 20.422 29.188 1 98.38 363 CYS A C 1
ATOM 2778 O O . CYS A 1 363 ? -5.109 19.984 29.328 1 98.38 363 CYS A O 1
ATOM 2780 N N . SER A 1 364 ? -2.832 19.656 29.234 1 97.94 364 SER A N 1
ATOM 2781 C CA . SER A 1 364 ? -2.93 18.219 29.422 1 97.94 364 SER A CA 1
ATOM 2782 C C . SER A 1 364 ? -3.582 17.891 30.766 1 97.94 364 SER A C 1
ATOM 2784 O O . SER A 1 364 ? -4.41 16.984 30.844 1 97.94 364 SER A O 1
ATOM 2786 N N . ALA A 1 365 ? -3.205 18.547 31.812 1 97.56 365 ALA A N 1
ATOM 2787 C CA . ALA A 1 365 ? -3.746 18.344 33.156 1 97.56 365 ALA A CA 1
ATOM 2788 C C . ALA A 1 365 ? -5.25 18.609 33.188 1 97.56 365 ALA A C 1
ATOM 2790 O O . ALA A 1 365 ? -5.949 18.141 34.094 1 97.56 365 ALA A O 1
ATOM 2791 N N . HIS A 1 366 ? -5.695 19.297 32.188 1 97.94 366 HIS A N 1
ATOM 2792 C CA . HIS A 1 366 ? -7.121 19.594 32.094 1 97.94 366 HIS A CA 1
ATOM 2793 C C . HIS A 1 366 ? -7.766 18.891 30.922 1 97.94 366 HIS A C 1
ATOM 2795 O O . HIS A 1 366 ? -8.727 19.391 30.344 1 97.94 366 HIS A O 1
ATOM 2801 N N . GLY A 1 367 ? -7.164 17.828 30.438 1 96.81 367 GLY A N 1
ATOM 2802 C CA . GLY A 1 367 ? -7.793 16.875 29.531 1 96.81 367 GLY A CA 1
ATOM 2803 C C . GLY A 1 367 ? -7.562 17.188 28.062 1 96.81 367 GLY A C 1
ATOM 2804 O O . GLY A 1 367 ? -8.156 16.562 27.188 1 96.81 367 GLY A O 1
ATOM 2805 N N . LEU A 1 368 ? -6.781 18.172 27.781 1 97.75 368 LEU A N 1
ATOM 2806 C CA . LEU A 1 368 ? -6.574 18.578 26.391 1 97.75 368 LEU A CA 1
ATOM 2807 C C . LEU A 1 368 ? -5.117 18.391 25.984 1 97.75 368 LEU A C 1
ATOM 2809 O O . LEU A 1 368 ? -4.281 19.266 26.234 1 97.75 368 LEU A O 1
ATOM 2813 N N . PRO A 1 369 ? -4.844 17.328 25.281 1 96.12 369 PRO A N 1
ATOM 2814 C CA . PRO A 1 369 ? -3.488 17.219 24.734 1 96.12 369 PRO A CA 1
ATOM 2815 C C . PRO A 1 369 ? -3.256 18.125 23.531 1 96.12 369 PRO A C 1
ATOM 2817 O O . PRO A 1 369 ? -3.803 17.875 22.453 1 96.12 369 PRO A O 1
ATOM 2820 N N . VAL A 1 370 ? -2.479 19.156 23.719 1 97.81 370 VAL A N 1
ATOM 2821 C CA . VAL A 1 370 ? -2.102 20.062 22.641 1 97.81 370 VAL A CA 1
ATOM 2822 C C . VAL A 1 370 ? -0.768 19.641 22.031 1 97.81 370 VAL A C 1
ATOM 2824 O O . VAL A 1 370 ? 0.189 19.359 22.766 1 97.81 370 VAL A O 1
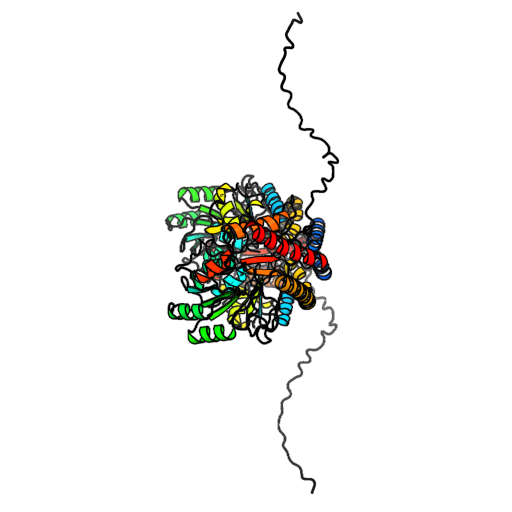ATOM 2827 N N . GLU A 1 371 ? -0.754 19.547 20.75 1 97.06 371 GLU A N 1
ATOM 2828 C CA . GLU A 1 371 ? 0.483 19.188 20.078 1 97.06 371 GLU A CA 1
ATOM 2829 C C . GLU A 1 371 ? 1.347 20.406 19.797 1 97.06 371 GLU A C 1
ATOM 2831 O O . GLU A 1 371 ? 0.834 21.453 19.406 1 97.06 371 GLU A O 1
ATOM 2836 N N . LEU A 1 372 ? 2.65 20.219 20.094 1 98.38 372 LEU A N 1
ATOM 2837 C CA . LEU A 1 372 ? 3.648 21.203 19.672 1 98.38 372 LEU A CA 1
ATOM 2838 C C . LEU A 1 372 ? 4.43 20.703 18.469 1 98.38 372 LEU A C 1
ATOM 2840 O O . LEU A 1 372 ? 5.156 19.703 18.562 1 98.38 372 LEU A O 1
ATOM 2844 N N . PHE A 1 373 ? 4.344 21.391 17.297 1 98.12 373 PHE A N 1
ATOM 2845 C CA . PHE A 1 373 ? 4.98 20.906 16.078 1 98.12 373 PHE A CA 1
ATOM 2846 C C . PHE A 1 373 ? 6.496 20.875 16.234 1 98.12 373 PHE A C 1
ATOM 2848 O O . PHE A 1 373 ? 7.164 20.016 15.641 1 98.12 373 PHE A O 1
ATOM 2855 N N . GLY A 1 374 ? 7.008 21.734 17.094 1 97.12 374 GLY A N 1
ATOM 2856 C CA . GLY A 1 374 ? 8.453 21.828 17.266 1 97.12 374 GLY A CA 1
ATOM 2857 C C . GLY A 1 374 ? 8.984 20.844 18.297 1 97.12 374 GLY A C 1
ATOM 2858 O O . GLY A 1 374 ? 10.18 20.859 18.609 1 97.12 374 GLY A O 1
ATOM 2859 N N . HIS A 1 375 ? 8.125 20 18.797 1 95 375 HIS A N 1
ATOM 2860 C CA . HIS A 1 375 ? 8.562 19 19.766 1 95 375 HIS A CA 1
ATOM 2861 C C . HIS A 1 375 ? 9.641 18.094 19.172 1 95 375 HIS A C 1
ATOM 2863 O O . HIS A 1 375 ? 9.586 17.75 17.984 1 95 375 HIS A O 1
ATOM 2869 N N . LYS A 1 376 ? 10.539 17.562 19.938 1 91.19 376 LYS A N 1
ATOM 2870 C CA . LYS A 1 376 ? 11.734 16.844 19.516 1 91.19 376 LYS A CA 1
ATOM 2871 C C . LYS A 1 376 ? 11.375 15.484 18.906 1 91.19 376 LYS A C 1
ATOM 2873 O O . LYS A 1 376 ? 12.188 14.875 18.203 1 91.19 376 LYS A O 1
ATOM 2878 N N . THR A 1 377 ? 10.195 15 19.141 1 90.06 377 THR A N 1
ATOM 2879 C CA . THR A 1 377 ? 9.828 13.695 18.594 1 90.06 377 THR A CA 1
ATOM 2880 C C . THR A 1 377 ? 8.719 13.844 17.547 1 90.06 377 THR A C 1
ATOM 2882 O O . THR A 1 377 ? 8.18 12.844 17.062 1 90.06 377 THR A O 1
ATOM 2885 N N . ASN A 1 378 ? 8.367 15.055 17.281 1 94.62 378 ASN A N 1
ATOM 2886 C CA . ASN A 1 378 ? 7.262 15.281 16.359 1 94.62 378 ASN A CA 1
ATOM 2887 C C . ASN A 1 378 ? 7.68 15.039 14.906 1 94.62 378 ASN A C 1
ATOM 2889 O O . ASN A 1 378 ? 8.695 15.578 14.453 1 94.62 378 ASN A O 1
ATOM 2893 N N . ALA A 1 379 ? 6.906 14.289 14.164 1 93.62 379 ALA A N 1
ATOM 2894 C CA . ALA A 1 379 ? 7.23 13.891 12.797 1 93.62 379 ALA A CA 1
ATOM 2895 C C . ALA A 1 379 ? 7.059 15.062 11.828 1 93.62 379 ALA A C 1
ATOM 2897 O O . ALA A 1 379 ? 7.391 14.945 10.648 1 93.62 379 ALA A O 1
ATOM 2898 N N . ARG A 1 380 ? 6.57 16.188 12.305 1 96.56 380 ARG A N 1
ATOM 2899 C CA . ARG A 1 380 ? 6.418 17.375 11.477 1 96.56 380 ARG A CA 1
ATOM 2900 C C . ARG A 1 380 ? 7.559 18.359 11.719 1 96.56 380 ARG A C 1
ATOM 2902 O O . ARG A 1 380 ? 7.594 19.438 11.125 1 96.56 380 ARG A O 1
ATOM 2909 N N . ASN A 1 381 ? 8.414 18.031 12.641 1 95.94 381 ASN A N 1
ATOM 2910 C CA . ASN A 1 381 ? 9.641 18.781 12.891 1 95.94 381 ASN A CA 1
ATOM 2911 C C . ASN A 1 381 ? 10.789 18.281 12.023 1 95.94 381 ASN A C 1
ATOM 2913 O O . ASN A 1 381 ? 11.242 17.156 12.172 1 95.94 381 ASN A O 1
ATOM 2917 N N . PHE A 1 382 ? 11.336 19.172 11.203 1 96.75 382 PHE A N 1
ATOM 2918 C CA . PHE A 1 382 ? 12.312 18.766 10.188 1 96.75 382 PHE A CA 1
ATOM 2919 C C . PHE A 1 382 ? 13.586 18.25 10.844 1 96.75 382 PHE A C 1
ATOM 2921 O O . PHE A 1 382 ? 14.344 17.5 10.219 1 96.75 382 PHE A O 1
ATOM 2928 N N . VAL A 1 383 ? 13.836 18.578 12.078 1 95.44 383 VAL A N 1
ATOM 2929 C CA . VAL A 1 383 ? 15.047 18.125 12.766 1 95.44 383 VAL A CA 1
ATOM 2930 C C . VAL A 1 383 ? 14.992 16.609 12.977 1 95.44 383 VAL A C 1
ATOM 2932 O O . VAL A 1 383 ? 16.016 15.977 13.227 1 95.44 383 VAL A O 1
ATOM 2935 N N . ASN A 1 384 ? 13.805 16.031 12.859 1 94.81 384 ASN A N 1
ATOM 2936 C CA . ASN A 1 384 ? 13.617 14.594 13.078 1 94.81 384 ASN A CA 1
ATOM 2937 C C . ASN A 1 384 ? 13.68 13.812 11.766 1 94.81 384 ASN A C 1
ATOM 2939 O O . ASN A 1 384 ? 13.422 12.609 11.742 1 94.81 384 ASN A O 1
ATOM 2943 N N . TRP A 1 385 ? 13.992 14.477 10.688 1 97.31 385 TRP A N 1
ATOM 2944 C CA . TRP A 1 385 ? 14.102 13.812 9.391 1 97.31 385 TRP A CA 1
ATOM 2945 C C . TRP A 1 385 ? 15.547 13.43 9.094 1 97.31 385 TRP A C 1
ATOM 2947 O O . TRP A 1 385 ? 16.094 13.828 8.07 1 97.31 385 TRP A O 1
ATOM 2957 N N . GLY A 1 386 ? 16.125 12.617 9.953 1 97.12 386 GLY A N 1
ATOM 2958 C CA . GLY A 1 386 ? 17.516 12.18 9.789 1 97.12 386 GLY A CA 1
ATOM 2959 C C . GLY A 1 386 ? 17.75 11.453 8.477 1 97.12 386 GLY A C 1
ATOM 2960 O O . GLY A 1 386 ? 18.859 11.484 7.941 1 97.12 386 GLY A O 1
ATOM 2961 N N . PHE A 1 387 ? 16.766 10.852 7.895 1 97.06 387 PHE A N 1
ATOM 2962 C CA . PHE A 1 387 ? 16.844 10.133 6.629 1 97.06 387 PHE A CA 1
ATOM 2963 C C . PHE A 1 387 ? 16.938 11.109 5.457 1 97.06 387 PHE A C 1
ATOM 2965 O O . PHE A 1 387 ? 17.312 10.719 4.352 1 97.06 387 PHE A O 1
ATOM 2972 N N . ALA A 1 388 ? 16.578 12.344 5.625 1 97.94 388 ALA A N 1
ATOM 2973 C CA . ALA A 1 388 ? 16.609 13.414 4.633 1 97.94 388 ALA A CA 1
ATOM 2974 C C . ALA A 1 388 ? 16.953 14.75 5.285 1 97.94 388 ALA A C 1
ATOM 2976 O O . ALA A 1 388 ? 16.156 15.688 5.254 1 97.94 388 ALA A O 1
ATOM 2977 N N . PRO A 1 389 ? 18.078 14.914 5.738 1 97.44 389 PRO A N 1
ATOM 2978 C CA . PRO A 1 389 ? 18.422 16.094 6.543 1 97.44 389 PRO A CA 1
ATOM 2979 C C . PRO A 1 389 ? 18.516 17.359 5.715 1 97.44 389 PRO A C 1
ATOM 2981 O O . PRO A 1 389 ? 18.875 17.312 4.531 1 97.44 389 PRO A O 1
ATOM 2984 N N . ALA A 1 390 ? 18.234 18.469 6.398 1 97.06 390 ALA A N 1
ATOM 2985 C CA . ALA A 1 390 ? 18.422 19.781 5.766 1 97.06 390 ALA A CA 1
ATOM 2986 C C . ALA A 1 390 ? 19.906 20.078 5.57 1 97.06 390 ALA A C 1
ATOM 2988 O O . ALA A 1 390 ? 20.703 19.875 6.48 1 97.06 390 ALA A O 1
ATOM 2989 N N . ASP A 1 391 ? 20.234 20.609 4.41 1 94.56 391 ASP A N 1
ATOM 2990 C CA . ASP A 1 391 ? 21.625 20.953 4.113 1 94.56 391 ASP A CA 1
ATOM 2991 C C . ASP A 1 391 ? 21.984 22.328 4.66 1 94.56 391 ASP A C 1
ATOM 2993 O O . ASP A 1 391 ? 23.156 22.625 4.902 1 94.56 391 ASP A O 1
ATOM 2997 N N . GLU A 1 392 ? 20.953 23.141 4.801 1 95.56 392 GLU A N 1
ATOM 2998 C CA . GLU A 1 392 ? 21.125 24.5 5.277 1 95.56 392 GLU A CA 1
ATOM 2999 C C . GLU A 1 392 ? 20.234 24.797 6.477 1 95.56 392 GLU A C 1
ATOM 3001 O O . GLU A 1 392 ? 19.188 24.156 6.641 1 95.56 392 GLU A O 1
ATOM 3006 N N . PRO A 1 393 ? 20.672 25.766 7.281 1 96.81 393 PRO A N 1
ATOM 3007 C CA . PRO A 1 393 ? 19.797 26.172 8.391 1 96.81 393 PRO A CA 1
ATOM 3008 C C . PRO A 1 393 ? 18.453 26.703 7.922 1 96.81 393 PRO A C 1
ATOM 3010 O O . PRO A 1 393 ? 18.375 27.328 6.859 1 96.81 393 PRO A O 1
ATOM 3013 N N . LEU A 1 394 ? 17.484 26.5 8.656 1 98.38 394 LEU A N 1
ATOM 3014 C CA . LEU A 1 394 ? 16.109 26.953 8.422 1 98.38 394 LEU A CA 1
ATOM 3015 C C . LEU A 1 394 ? 15.594 27.75 9.617 1 98.38 394 LEU A C 1
ATOM 3017 O O . LEU A 1 394 ? 14.633 27.328 10.273 1 98.38 394 LEU A O 1
ATOM 3021 N N . PRO A 1 395 ? 16.203 28.906 9.891 1 98.19 395 PRO A N 1
ATOM 3022 C CA . PRO A 1 395 ? 15.938 29.609 11.141 1 98.19 395 PRO A CA 1
ATOM 3023 C C . PRO A 1 395 ? 14.484 30.078 11.258 1 98.19 395 PRO A C 1
ATOM 3025 O O . PRO A 1 395 ? 13.922 30.094 12.359 1 98.19 395 PRO A O 1
ATOM 3028 N N . GLN A 1 396 ? 13.867 30.547 10.18 1 98.19 396 GLN A N 1
ATOM 3029 C CA . GLN A 1 396 ? 12.492 31.016 10.242 1 98.19 396 GLN A CA 1
ATOM 3030 C C . GLN A 1 396 ? 11.539 29.891 10.617 1 98.19 396 GLN A C 1
ATOM 3032 O O . GLN A 1 396 ? 10.672 30.062 11.477 1 98.19 396 GLN A O 1
ATOM 3037 N N . THR A 1 397 ? 11.727 28.734 9.938 1 98.62 397 THR A N 1
ATOM 3038 C CA . THR A 1 397 ? 10.883 27.578 10.242 1 98.62 397 THR A CA 1
ATOM 3039 C C . THR A 1 397 ? 11.109 27.109 11.672 1 98.62 397 THR A C 1
ATOM 3041 O O . THR A 1 397 ? 10.148 26.812 12.383 1 98.62 397 THR A O 1
ATOM 3044 N N . ALA A 1 398 ? 12.344 27.047 12.094 1 97.94 398 ALA A N 1
ATOM 3045 C CA . ALA A 1 398 ? 12.688 26.609 13.445 1 97.94 398 ALA A CA 1
ATOM 3046 C C . ALA A 1 398 ? 12.023 27.5 14.492 1 97.94 398 ALA A C 1
ATOM 3048 O O . ALA A 1 398 ? 11.484 27 15.484 1 97.94 398 ALA A O 1
ATOM 3049 N N . GLU A 1 399 ? 12.102 28.781 14.273 1 97.5 399 GLU A N 1
ATOM 3050 C CA . GLU A 1 399 ? 11.492 29.734 15.211 1 97.5 399 GLU A CA 1
ATOM 3051 C C . GLU A 1 399 ? 9.984 29.547 15.281 1 97.5 399 GLU A C 1
ATOM 3053 O O . GLU A 1 399 ? 9.398 29.578 16.359 1 97.5 399 GLU A O 1
ATOM 3058 N N . MET A 1 400 ? 9.383 29.375 14.195 1 98 400 MET A N 1
ATOM 3059 C CA . MET A 1 400 ? 7.938 29.188 14.133 1 98 400 MET A CA 1
ATOM 3060 C C . MET A 1 400 ? 7.531 27.906 14.844 1 98 400 MET A C 1
ATOM 3062 O O . MET A 1 400 ? 6.609 27.906 15.656 1 98 400 MET A O 1
ATOM 3066 N N . LEU A 1 401 ? 8.234 26.781 14.617 1 98.19 401 LEU A N 1
ATOM 3067 C CA . LEU A 1 401 ? 7.883 25.469 15.125 1 98.19 401 LEU A CA 1
ATOM 3068 C C . LEU A 1 401 ? 7.973 25.438 16.641 1 98.19 401 LEU A C 1
ATOM 3070 O O . LEU A 1 401 ? 7.211 24.719 17.297 1 98.19 401 LEU A O 1
ATOM 3074 N N . LYS A 1 402 ? 8.781 26.266 17.266 1 97 402 LYS A N 1
ATOM 3075 C CA . LYS A 1 402 ? 8.984 26.297 18.703 1 97 402 LYS A CA 1
ATOM 3076 C C . LYS A 1 402 ? 7.688 26.656 19.438 1 97 402 LYS A C 1
ATOM 3078 O O . LYS A 1 402 ? 7.531 26.344 20.625 1 97 402 LYS A O 1
ATOM 3083 N N . ARG A 1 403 ? 6.836 27.266 18.734 1 97 403 ARG A N 1
ATOM 3084 C CA . ARG A 1 403 ? 5.672 27.828 19.406 1 97 403 ARG A CA 1
ATOM 3085 C C . ARG A 1 403 ? 4.383 27.453 18.672 1 97 403 ARG A C 1
ATOM 3087 O O . ARG A 1 403 ? 3.297 27.891 19.062 1 97 403 ARG A O 1
ATOM 3094 N N . ALA A 1 404 ? 4.48 26.625 17.656 1 98.69 404 ALA A N 1
ATOM 3095 C CA . ALA A 1 404 ? 3.332 26.266 16.828 1 98.69 404 ALA A CA 1
ATOM 3096 C C . ALA A 1 404 ? 2.551 25.109 17.469 1 98.69 404 ALA A C 1
ATOM 3098 O O . ALA A 1 404 ? 3.057 24 17.562 1 98.69 404 ALA A O 1
ATOM 3099 N N . CYS A 1 405 ? 1.347 25.406 17.844 1 98.75 405 CYS A N 1
ATOM 3100 C CA . CYS A 1 405 ? 0.489 24.453 18.531 1 98.75 405 CYS A CA 1
ATOM 3101 C C . CYS A 1 405 ? -0.638 23.984 17.609 1 98.75 405 CYS A C 1
ATOM 3103 O O . CYS A 1 405 ? -1.064 24.719 16.719 1 98.75 405 CYS A O 1
ATOM 3105 N N . ASP A 1 406 ? -1.058 22.781 17.828 1 98.12 406 ASP A N 1
ATOM 3106 C CA . ASP A 1 406 ? -2.084 22.141 17.016 1 98.12 406 ASP A CA 1
ATOM 3107 C C . ASP A 1 406 ? -3.066 21.359 17.875 1 98.12 406 ASP A C 1
ATOM 3109 O O . ASP A 1 406 ? -2.658 20.625 18.781 1 98.12 406 ASP A O 1
ATOM 3113 N N . CYS A 1 407 ? -4.371 21.516 17.656 1 97.25 407 CYS A N 1
ATOM 3114 C CA . CYS A 1 407 ? -5.434 20.766 18.297 1 97.25 407 CYS A CA 1
ATOM 3115 C C . CYS A 1 407 ? -6.477 20.312 17.281 1 97.25 407 CYS A C 1
ATOM 3117 O O . CYS A 1 407 ? -6.996 21.125 16.516 1 97.25 407 CYS A O 1
ATOM 3119 N N . ARG A 1 408 ? -6.816 19.094 17.359 1 94.88 408 ARG A N 1
ATOM 3120 C CA . ARG A 1 408 ? -7.871 18.578 16.484 1 94.88 408 ARG A CA 1
ATOM 3121 C C . ARG A 1 408 ? -9.234 19.094 16.922 1 94.88 408 ARG A C 1
ATOM 3123 O O . ARG A 1 408 ? -9.422 19.469 18.078 1 94.88 408 ARG A O 1
ATOM 3130 N N . MET A 1 409 ? -10.133 19.109 16.016 1 96.06 409 MET A N 1
ATOM 3131 C CA . MET A 1 409 ? -11.531 19.453 16.266 1 96.06 409 MET A CA 1
ATOM 3132 C C . MET A 1 409 ? -12.453 18.359 15.734 1 96.06 409 MET A C 1
ATOM 3134 O O . MET A 1 409 ? -13.055 18.5 14.664 1 96.06 409 MET A O 1
ATOM 3138 N N . PRO A 1 410 ? -12.625 17.297 16.531 1 94.06 410 PRO A N 1
ATOM 3139 C CA . PRO A 1 410 ? -13.406 16.141 16.062 1 94.06 410 PRO A CA 1
ATOM 3140 C C . PRO A 1 410 ? -14.844 16.5 15.711 1 94.06 410 PRO A C 1
ATOM 3142 O O . PRO A 1 410 ? -15.508 17.203 16.484 1 94.06 410 PRO A O 1
ATOM 3145 N N . LEU A 1 411 ? -15.297 15.977 14.648 1 93.94 411 LEU A N 1
ATOM 3146 C CA . LEU A 1 411 ? -16.656 16.25 14.172 1 93.94 411 LEU A CA 1
ATOM 3147 C C . LEU A 1 411 ? -17.688 15.734 15.172 1 93.94 411 LEU A C 1
ATOM 3149 O O . LEU A 1 411 ? -18.75 16.328 15.312 1 93.94 411 LEU A O 1
ATOM 3153 N N . MET A 1 412 ? -17.375 14.68 15.859 1 92 412 MET A N 1
ATOM 3154 C CA . MET A 1 412 ? -18.328 13.992 16.719 1 92 412 MET A CA 1
ATOM 3155 C C . MET A 1 412 ? -18.516 14.742 18.047 1 92 412 MET A C 1
ATOM 3157 O O . MET A 1 412 ? -19.438 14.453 18.812 1 92 412 MET A O 1
ATOM 3161 N N . TRP A 1 413 ? -17.641 15.734 18.297 1 94.75 413 TRP A N 1
ATOM 3162 C CA . TRP A 1 413 ? -17.812 16.562 19.5 1 94.75 413 TRP A CA 1
ATOM 3163 C C . TRP A 1 413 ? -19.016 17.484 19.344 1 94.75 413 TRP A C 1
ATOM 3165 O O . TRP A 1 413 ? -19.484 17.734 18.219 1 94.75 413 TRP A O 1
ATOM 3175 N N . ASP A 1 414 ? -19.516 17.922 20.5 1 94.56 414 ASP A N 1
ATOM 3176 C CA . ASP A 1 414 ? -20.562 18.922 20.516 1 94.56 414 ASP A CA 1
ATOM 3177 C C . ASP A 1 414 ? -19.984 20.328 20.688 1 94.56 414 ASP A C 1
ATOM 3179 O O . ASP A 1 414 ? -18.812 20.484 21.047 1 94.56 414 ASP A O 1
ATOM 3183 N N . ASP A 1 415 ? -20.844 21.297 20.438 1 95.94 415 ASP A N 1
ATOM 3184 C CA . ASP A 1 415 ? -20.391 22.672 20.531 1 95.94 415 ASP A CA 1
ATOM 3185 C C . ASP A 1 415 ? -19.875 23 21.922 1 95.94 415 ASP A C 1
ATOM 3187 O O . ASP A 1 415 ? -18.906 23.75 22.078 1 95.94 415 ASP A O 1
ATOM 3191 N N . GLU A 1 416 ? -20.453 22.391 22.875 1 95.81 416 GLU A N 1
ATOM 3192 C CA . GLU A 1 416 ? -20.047 22.625 24.266 1 95.81 416 GLU A CA 1
ATOM 3193 C C . GLU A 1 416 ? -18.641 22.109 24.516 1 95.81 416 GLU A C 1
ATOM 3195 O O . GLU A 1 416 ? -17.891 22.672 25.312 1 95.81 416 GLU A O 1
ATOM 3200 N N . ASP A 1 417 ? -18.328 21.031 23.797 1 96 417 ASP A N 1
ATOM 3201 C CA . ASP A 1 417 ? -16.984 20.484 23.922 1 96 417 ASP A CA 1
ATOM 3202 C C . ASP A 1 417 ? -15.93 21.484 23.438 1 96 417 ASP A C 1
ATOM 3204 O O . ASP A 1 417 ? -14.852 21.578 24.016 1 96 417 ASP A O 1
ATOM 3208 N N . PHE A 1 418 ? -16.281 22.25 22.453 1 97.12 418 PHE A N 1
ATOM 3209 C CA . PHE A 1 418 ? -15.336 23.219 21.906 1 97.12 418 PHE A CA 1
ATOM 3210 C C . PHE A 1 418 ? -15.289 24.469 22.766 1 97.12 418 PHE A C 1
ATOM 3212 O O . PHE A 1 418 ? -14.266 25.156 22.828 1 97.12 418 PHE A O 1
ATOM 3219 N N . GLU A 1 419 ? -16.391 24.75 23.438 1 96.94 419 GLU A N 1
ATOM 3220 C CA . GLU A 1 419 ? -16.344 25.797 24.469 1 96.94 419 GLU A CA 1
ATOM 3221 C C . GLU A 1 419 ? -15.336 25.453 25.562 1 96.94 419 GLU A C 1
ATOM 3223 O O . GLU A 1 419 ? -14.539 26.312 25.953 1 96.94 419 GLU A O 1
ATOM 3228 N N . ASP A 1 420 ? -15.461 24.203 25.922 1 97.31 420 ASP A N 1
ATOM 3229 C CA . ASP A 1 420 ? -14.523 23.75 26.938 1 97.31 420 ASP A CA 1
ATOM 3230 C C . ASP A 1 420 ? -13.094 23.75 26.406 1 97.31 420 ASP A C 1
ATOM 3232 O O . ASP A 1 420 ? -12.164 24.109 27.141 1 97.31 420 ASP A O 1
ATOM 3236 N N . LEU A 1 421 ? -12.891 23.344 25.219 1 98.19 421 LEU A N 1
ATOM 3237 C CA . LEU A 1 421 ? -11.57 23.359 24.609 1 98.19 421 LEU A CA 1
ATOM 3238 C C . LEU A 1 421 ? -10.984 24.766 24.609 1 98.19 421 LEU A C 1
ATOM 3240 O O . LEU A 1 421 ? -9.844 24.969 25.047 1 98.19 421 LEU A O 1
ATOM 3244 N N . GLY A 1 422 ? -11.758 25.734 24.188 1 98.31 422 GLY A N 1
ATOM 3245 C CA . GLY A 1 422 ? -11.32 27.109 24.203 1 98.31 422 GLY A CA 1
ATOM 3246 C C . GLY A 1 422 ? -10.977 27.625 25.594 1 98.31 422 GLY A C 1
ATOM 3247 O O . GLY A 1 422 ? -9.953 28.281 25.781 1 98.31 422 GLY A O 1
ATOM 3248 N N . ASN A 1 423 ? -11.836 27.297 26.516 1 98.38 423 ASN A N 1
ATOM 3249 C CA . ASN A 1 423 ? -11.609 27.719 27.891 1 98.38 423 ASN A CA 1
ATOM 3250 C C . ASN A 1 423 ? -10.328 27.125 28.453 1 98.38 423 ASN A C 1
ATOM 3252 O O . ASN A 1 423 ? -9.586 27.797 29.172 1 98.38 423 ASN A O 1
ATOM 3256 N N . VAL A 1 424 ? -10.141 25.859 28.156 1 98.5 424 VAL A N 1
ATOM 3257 C CA . VAL A 1 424 ? -8.93 25.188 28.656 1 98.5 424 VAL A CA 1
ATOM 3258 C C . VAL A 1 424 ? -7.695 25.891 28.094 1 98.5 424 VAL A C 1
ATOM 3260 O O . VAL A 1 424 ? -6.734 26.141 28.812 1 98.5 424 VAL A O 1
ATOM 3263 N N . ILE A 1 425 ? -7.676 26.234 26.812 1 98.62 425 ILE A N 1
ATOM 3264 C CA . ILE A 1 425 ? -6.551 26.906 26.188 1 98.62 425 ILE A CA 1
ATOM 3265 C C . ILE A 1 425 ? -6.348 28.281 26.844 1 98.62 425 ILE A C 1
ATOM 3267 O O . ILE A 1 425 ? -5.234 28.609 27.25 1 98.62 425 ILE A O 1
ATOM 3271 N N . ILE A 1 426 ? -7.414 29.047 27.031 1 98.38 426 ILE A N 1
ATOM 3272 C CA . ILE A 1 426 ? -7.379 30.406 27.562 1 98.38 426 ILE A CA 1
ATOM 3273 C C . ILE A 1 426 ? -6.867 30.375 29.016 1 98.38 426 ILE A C 1
ATOM 3275 O O . ILE A 1 426 ? -5.922 31.094 29.344 1 98.38 426 ILE A O 1
ATOM 3279 N N . GLU A 1 427 ? -7.441 29.531 29.781 1 98.25 427 GLU A N 1
ATOM 3280 C CA . GLU A 1 427 ? -7.102 29.484 31.203 1 98.25 427 GLU A CA 1
ATOM 3281 C C . GLU A 1 427 ? -5.676 28.969 31.406 1 98.25 427 GLU A C 1
ATOM 3283 O O . GLU A 1 427 ? -4.988 29.406 32.344 1 98.25 427 GLU A O 1
ATOM 3288 N N . SER A 1 428 ? -5.32 28.016 30.594 1 98.5 428 SER A N 1
ATOM 3289 C CA . SER A 1 428 ? -3.955 27.5 30.672 1 98.5 428 SER A CA 1
ATOM 3290 C C . SER A 1 428 ? -2.938 28.578 30.328 1 98.5 428 SER A C 1
ATOM 3292 O O . SER A 1 428 ? -1.897 28.703 30.984 1 98.5 428 SER A O 1
ATOM 3294 N N . LEU A 1 429 ? -3.207 29.391 29.297 1 98.25 429 LEU A N 1
ATOM 3295 C CA . LEU A 1 429 ? -2.35 30.516 28.938 1 98.25 429 LEU A CA 1
ATOM 3296 C C . LEU A 1 429 ? -2.273 31.531 30.078 1 98.25 429 LEU A C 1
ATOM 3298 O O . LEU A 1 429 ? -1.186 31.984 30.438 1 98.25 429 LEU A O 1
ATOM 3302 N N . GLU A 1 430 ? -3.387 31.828 30.641 1 97.31 430 GLU A N 1
ATOM 3303 C CA . GLU A 1 430 ? -3.457 32.781 31.734 1 97.31 430 GLU A CA 1
ATOM 3304 C C . GLU A 1 430 ? -2.691 32.312 32.969 1 97.31 430 GLU A C 1
ATOM 3306 O O . GLU A 1 430 ? -2.02 33.094 33.625 1 97.31 430 GLU A O 1
ATOM 3311 N N . THR A 1 431 ? -2.871 31.047 33.188 1 97.25 431 THR A N 1
ATOM 3312 C CA . THR A 1 431 ? -2.172 30.453 34.344 1 97.25 431 THR A CA 1
ATOM 3313 C C . THR A 1 431 ? -0.662 30.594 34.188 1 97.25 431 THR A C 1
ATOM 3315 O O . THR A 1 431 ? 0.032 31 35.094 1 97.25 431 THR A O 1
ATOM 3318 N N . VAL A 1 432 ? -0.143 30.266 33.031 1 97.94 432 VAL A N 1
ATOM 3319 C CA . VAL A 1 432 ? 1.291 30.328 32.781 1 97.94 432 VAL A CA 1
ATOM 3320 C C . VAL A 1 432 ? 1.756 31.781 32.812 1 97.94 432 VAL A C 1
ATOM 3322 O O . VAL A 1 432 ? 2.805 32.094 33.375 1 97.94 432 VAL A O 1
ATOM 3325 N N . LEU A 1 433 ? 0.988 32.688 32.219 1 97.12 433 LEU A N 1
ATOM 3326 C CA . LEU A 1 433 ? 1.328 34.094 32.219 1 97.12 433 LEU A CA 1
ATOM 3327 C C . LEU A 1 433 ? 1.354 34.688 33.625 1 97.12 433 LEU A C 1
ATOM 3329 O O . LEU A 1 433 ? 2.232 35.469 33.938 1 97.12 433 LEU A O 1
ATOM 3333 N N . ALA A 1 434 ? 0.425 34.281 34.406 1 96.62 434 ALA A N 1
ATOM 3334 C CA . ALA A 1 434 ? 0.38 34.75 35.812 1 96.62 434 ALA A CA 1
ATOM 3335 C C . ALA A 1 434 ? 1.6 34.25 36.594 1 96.62 434 ALA A C 1
ATOM 3337 O O . ALA A 1 434 ? 2.184 35 37.375 1 96.62 434 ALA A O 1
ATOM 3338 N N . LYS A 1 435 ? 1.871 33.031 36.375 1 96.62 435 LYS A N 1
ATOM 3339 C CA . LYS A 1 435 ? 3.018 32.438 37.031 1 96.62 435 LYS A CA 1
ATOM 3340 C C . LYS A 1 435 ? 4.305 33.188 36.719 1 96.62 435 LYS A C 1
ATOM 3342 O O . LYS A 1 435 ? 5.203 33.281 37.562 1 96.62 435 LYS A O 1
ATOM 3347 N N . HIS A 1 436 ? 4.387 33.719 35.562 1 96.88 436 HIS A N 1
ATOM 3348 C CA . HIS A 1 436 ? 5.602 34.406 35.156 1 96.88 436 HIS A CA 1
ATOM 3349 C C . HIS A 1 436 ? 5.426 35.938 35.188 1 96.88 436 HIS A C 1
ATOM 3351 O O . HIS A 1 436 ? 6.211 36.656 34.594 1 96.88 436 HIS A O 1
ATOM 3357 N N . ASN A 1 437 ? 4.406 36.469 35.781 1 93.25 437 ASN A N 1
ATOM 3358 C CA . ASN A 1 437 ? 4.102 37.906 36 1 93.25 437 ASN A CA 1
ATOM 3359 C C . ASN A 1 437 ? 3.992 38.656 34.688 1 93.25 437 ASN A C 1
ATOM 3361 O O . ASN A 1 437 ? 4.562 39.719 34.531 1 93.25 437 ASN A O 1
ATOM 3365 N N . MET A 1 438 ? 3.291 38.062 33.719 1 89.19 438 MET A N 1
ATOM 3366 C CA . MET A 1 438 ? 3.174 38.625 32.375 1 89.19 438 MET A CA 1
ATOM 3367 C C . MET A 1 438 ? 1.713 38.906 32.031 1 89.19 438 MET A C 1
ATOM 3369 O O . MET A 1 438 ? 1.375 39.062 30.844 1 89.19 438 MET A O 1
ATOM 3373 N N . LEU A 1 439 ? 0.905 38.844 33 1 79.06 439 LEU A N 1
ATOM 3374 C CA . LEU A 1 439 ? -0.494 39.156 32.719 1 79.06 439 LEU A CA 1
ATOM 3375 C C . LEU A 1 439 ? -0.704 40.656 32.531 1 79.06 439 LEU A C 1
ATOM 3377 O O . LEU A 1 439 ? -0.061 41.469 33.188 1 79.06 439 LEU A O 1
ATOM 3381 N N . MET B 1 1 ? -51.719 44.5 -43.469 1 20.12 1 MET B N 1
ATOM 3382 C CA . MET B 1 1 ? -51.656 43.5 -44.5 1 20.12 1 MET B CA 1
ATOM 3383 C C . MET B 1 1 ? -50.625 42.406 -44.125 1 20.12 1 MET B C 1
ATOM 3385 O O . MET B 1 1 ? -49.438 42.719 -43.938 1 20.12 1 MET B O 1
ATOM 3389 N N . LYS B 1 2 ? -51.125 41.406 -43.5 1 24.67 2 LYS B N 1
ATOM 3390 C CA . LYS B 1 2 ? -51.062 40.188 -42.719 1 24.67 2 LYS B CA 1
ATOM 3391 C C . LYS B 1 2 ? -50.406 39.062 -43.531 1 24.67 2 LYS B C 1
ATOM 3393 O O . LYS B 1 2 ? -51.031 38.062 -43.844 1 24.67 2 LYS B O 1
ATOM 3398 N N . VAL B 1 3 ? -49.562 39.656 -44.469 1 17.62 3 VAL B N 1
ATOM 3399 C CA . VAL B 1 3 ? -49.281 38.75 -45.594 1 17.62 3 VAL B CA 1
ATOM 3400 C C . VAL B 1 3 ? -48.844 37.406 -45.094 1 17.62 3 VAL B C 1
ATOM 3402 O O . VAL B 1 3 ? -48.438 37.281 -43.906 1 17.62 3 VAL B O 1
ATOM 3405 N N . LEU B 1 4 ? -47.906 36.844 -45.781 1 18.25 4 LEU B N 1
ATOM 3406 C CA . LEU B 1 4 ? -47.844 35.688 -46.656 1 18.25 4 LEU B CA 1
ATOM 3407 C C . LEU B 1 4 ? -47.344 34.438 -45.938 1 18.25 4 LEU B C 1
ATOM 3409 O O . LEU B 1 4 ? -48.125 33.656 -45.406 1 18.25 4 LEU B O 1
ATOM 3413 N N . SER B 1 5 ? -46.156 33.969 -46.281 1 19.11 5 SER B N 1
ATOM 3414 C CA . SER B 1 5 ? -45.844 32.781 -47.062 1 19.11 5 SER B CA 1
ATOM 3415 C C . SER B 1 5 ? -45.5 31.594 -46.156 1 19.11 5 SER B C 1
ATOM 3417 O O . SER B 1 5 ? -45.25 31.766 -44.969 1 19.11 5 SER B O 1
ATOM 3419 N N . PHE B 1 6 ? -44.469 30.875 -46.5 1 19.98 6 PHE B N 1
ATOM 3420 C CA . PHE B 1 6 ? -44.125 29.562 -47.031 1 19.98 6 PHE B CA 1
ATOM 3421 C C . PHE B 1 6 ? -43.594 28.656 -45.906 1 19.98 6 PHE B C 1
ATOM 3423 O O . PHE B 1 6 ? -42.594 28.984 -45.281 1 19.98 6 PHE B O 1
ATOM 3430 N N . ALA B 1 7 ? -44.438 27.938 -45.281 1 22.11 7 ALA B N 1
ATOM 3431 C CA . ALA B 1 7 ? -44.312 26.859 -44.312 1 22.11 7 ALA B CA 1
ATOM 3432 C C . ALA B 1 7 ? -43.375 25.766 -44.812 1 22.11 7 ALA B C 1
ATOM 3434 O O . ALA B 1 7 ? -43.812 24.719 -45.312 1 22.11 7 ALA B O 1
ATOM 3435 N N . LEU B 1 8 ? -42.406 26.219 -45.625 1 19.3 8 LEU B N 1
ATOM 3436 C CA . LEU B 1 8 ? -41.844 25.094 -46.344 1 19.3 8 LEU B CA 1
ATOM 3437 C C . LEU B 1 8 ? -41.562 23.922 -45.406 1 19.3 8 LEU B C 1
ATOM 3439 O O . LEU B 1 8 ? -41.406 24.109 -44.219 1 19.3 8 LEU B O 1
ATOM 3443 N N . ALA B 1 9 ? -40.75 22.938 -45.906 1 18.91 9 ALA B N 1
ATOM 3444 C CA . ALA B 1 9 ? -40.594 21.547 -46.344 1 18.91 9 ALA B CA 1
ATOM 3445 C C . ALA B 1 9 ? -39.844 20.719 -45.312 1 18.91 9 ALA B C 1
ATOM 3447 O O . ALA B 1 9 ? -39.938 19.484 -45.281 1 18.91 9 ALA B O 1
ATOM 3448 N N . VAL B 1 10 ? -39.031 21.453 -44.438 1 19.09 10 VAL B N 1
ATOM 3449 C CA . VAL B 1 10 ? -37.812 20.672 -44.531 1 19.09 10 VAL B CA 1
ATOM 3450 C C . VAL B 1 10 ? -38.062 19.219 -44.156 1 19.09 10 VAL B C 1
ATOM 3452 O O . VAL B 1 10 ? -39 18.922 -43.406 1 19.09 10 VAL B O 1
ATOM 3455 N N . VAL B 1 11 ? -37 18.375 -44.219 1 18.28 11 VAL B N 1
ATOM 3456 C CA . VAL B 1 11 ? -36.438 17.125 -44.688 1 18.28 11 VAL B CA 1
ATOM 3457 C C . VAL B 1 11 ? -36.781 16 -43.75 1 18.28 11 VAL B C 1
ATOM 3459 O O . VAL B 1 11 ? -37.031 16.234 -42.562 1 18.28 11 VAL B O 1
ATOM 3462 N N . LEU B 1 12 ? -36.594 14.758 -44.156 1 18.7 12 LEU B N 1
ATOM 3463 C CA . LEU B 1 12 ? -36.875 13.344 -44.375 1 18.7 12 LEU B CA 1
ATOM 3464 C C . LEU B 1 12 ? -36.469 12.531 -43.125 1 18.7 12 LEU B C 1
ATOM 3466 O O . LEU B 1 12 ? -37.156 11.609 -42.719 1 18.7 12 LEU B O 1
ATOM 3470 N N . VAL B 1 13 ? -35.125 12.711 -42.594 1 20.92 13 VAL B N 1
ATOM 3471 C CA . VAL B 1 13 ? -34.406 11.438 -42.594 1 20.92 13 VAL B CA 1
ATOM 3472 C C . VAL B 1 13 ? -34.938 10.562 -41.438 1 20.92 13 VAL B C 1
ATOM 3474 O O . VAL B 1 13 ? -35.219 11.055 -40.344 1 20.92 13 VAL B O 1
ATOM 3477 N N . GLY B 1 14 ? -35.375 9.32 -41.719 1 19.44 14 GLY B N 1
ATOM 3478 C CA . GLY B 1 14 ? -35.969 8.078 -41.281 1 19.44 14 GLY B CA 1
ATOM 3479 C C . GLY B 1 14 ? -35.281 7.445 -40.094 1 19.44 14 GLY B C 1
ATOM 3480 O O . GLY B 1 14 ? -34.406 6.57 -40.281 1 19.44 14 GLY B O 1
ATOM 3481 N N . THR B 1 15 ? -34.562 8.328 -39.25 1 19.94 15 THR B N 1
ATOM 3482 C CA . THR B 1 15 ? -33.594 7.543 -38.5 1 19.94 15 THR B CA 1
ATOM 3483 C C . THR B 1 15 ? -34.281 6.398 -37.75 1 19.94 15 THR B C 1
ATOM 3485 O O . THR B 1 15 ? -35.219 6.621 -37 1 19.94 15 THR B O 1
ATOM 3488 N N . ASP B 1 16 ? -34.125 5.207 -38.312 1 18.45 16 ASP B N 1
ATOM 3489 C CA . ASP B 1 16 ? -34.562 3.859 -37.938 1 18.45 16 ASP B CA 1
ATOM 3490 C C . ASP B 1 16 ? -34.219 3.551 -36.469 1 18.45 16 ASP B C 1
ATOM 3492 O O . ASP B 1 16 ? -33.031 3.514 -36.125 1 18.45 16 ASP B O 1
ATOM 3496 N N . ALA B 1 17 ? -34.875 4.141 -35.5 1 21.61 17 ALA B N 1
ATOM 3497 C CA . ALA B 1 17 ? -35 3.771 -34.094 1 21.61 17 ALA B CA 1
ATOM 3498 C C . ALA B 1 17 ? -34.938 2.256 -33.906 1 21.61 17 ALA B C 1
ATOM 3500 O O . ALA B 1 17 ? -35.844 1.541 -34.344 1 21.61 17 ALA B O 1
ATOM 3501 N N . LEU B 1 18 ? -33.656 1.696 -33.812 1 18.61 18 LEU B N 1
ATOM 3502 C CA . LEU B 1 18 ? -33.188 0.321 -33.688 1 18.61 18 LEU B CA 1
ATOM 3503 C C . LEU B 1 18 ? -34 -0.422 -32.625 1 18.61 18 LEU B C 1
ATOM 3505 O O . LEU B 1 18 ? -33.812 -0.215 -31.422 1 18.61 18 LEU B O 1
ATOM 3509 N N . LEU B 1 19 ? -35.344 -0.427 -32.75 1 21.69 19 LEU B N 1
ATOM 3510 C CA . LEU B 1 19 ? -36.281 -1.211 -31.953 1 21.69 19 LEU B CA 1
ATOM 3511 C C . LEU B 1 19 ? -35.781 -2.623 -31.719 1 21.69 19 LEU B C 1
ATOM 3513 O O . LEU B 1 19 ? -36.5 -3.484 -31.219 1 21.69 19 LEU B O 1
ATOM 3517 N N . THR B 1 20 ? -34.719 -3.051 -32.344 1 20.8 20 THR B N 1
ATOM 3518 C CA . THR B 1 20 ? -34.812 -4.488 -32.562 1 20.8 20 THR B CA 1
ATOM 3519 C C . THR B 1 20 ? -35.188 -5.223 -31.297 1 20.8 20 THR B C 1
ATOM 3521 O O . THR B 1 20 ? -34.656 -4.945 -30.219 1 20.8 20 THR B O 1
ATOM 3524 N N . ASN B 1 21 ? -36.406 -5.699 -31.219 1 21.42 21 ASN B N 1
ATOM 3525 C CA . ASN B 1 21 ? -37.312 -6.621 -30.5 1 21.42 21 ASN B CA 1
ATOM 3526 C C . ASN B 1 21 ? -36.531 -7.777 -29.875 1 21.42 21 ASN B C 1
ATOM 3528 O O . ASN B 1 21 ? -35.375 -8.039 -30.266 1 21.42 21 ASN B O 1
ATOM 3532 N N . PRO B 1 22 ? -37.375 -8.859 -29.344 1 26.86 22 PRO B N 1
ATOM 3533 C CA . PRO B 1 22 ? -37.438 -10.094 -28.562 1 26.86 22 PRO B CA 1
ATOM 3534 C C . PRO B 1 22 ? -36.625 -11.227 -29.188 1 26.86 22 PRO B C 1
ATOM 3536 O O . PRO B 1 22 ? -36.656 -11.438 -30.406 1 26.86 22 PRO B O 1
ATOM 3539 N N . VAL B 1 23 ? -35.469 -11.609 -28.734 1 27.23 23 VAL B N 1
ATOM 3540 C CA . VAL B 1 23 ? -34.781 -12.797 -29.234 1 27.23 23 VAL B CA 1
ATOM 3541 C C . VAL B 1 23 ? -35.781 -13.945 -29.375 1 27.23 23 VAL B C 1
ATOM 3543 O O . VAL B 1 23 ? -36.5 -14.273 -28.438 1 27.23 23 VAL B O 1
ATOM 3546 N N . GLY B 1 24 ? -36.531 -14.062 -30.531 1 24.61 24 GLY B N 1
ATOM 3547 C CA . GLY B 1 24 ? -37.25 -15.273 -30.891 1 24.61 24 GLY B CA 1
ATOM 3548 C C . GLY B 1 24 ? -36.625 -16.531 -30.297 1 24.61 24 GLY B C 1
ATOM 3549 O O . GLY B 1 24 ? -35.469 -16.531 -29.891 1 24.61 24 GLY B O 1
ATOM 3550 N N . THR B 1 25 ? -37.594 -17.516 -29.875 1 28.28 25 THR B N 1
ATOM 3551 C CA . THR B 1 25 ? -37.625 -18.906 -29.438 1 28.28 25 THR B CA 1
ATOM 3552 C C . THR B 1 25 ? -36.781 -19.766 -30.359 1 28.28 25 THR B C 1
ATOM 3554 O O . THR B 1 25 ? -37.312 -20.5 -31.188 1 28.28 25 THR B O 1
ATOM 3557 N N . GLY B 1 26 ? -35.906 -19.266 -30.984 1 25.66 26 GLY B N 1
ATOM 3558 C CA . GLY B 1 26 ? -35.344 -20.172 -31.969 1 25.66 26 GLY B CA 1
ATOM 3559 C C . GLY B 1 26 ? -35.125 -21.578 -31.438 1 25.66 26 GLY B C 1
ATOM 3560 O O . GLY B 1 26 ? -34.969 -21.766 -30.234 1 25.66 26 GLY B O 1
ATOM 3561 N N . SER B 1 27 ? -35.562 -22.531 -32.281 1 25.8 27 SER B N 1
ATOM 3562 C CA . SER B 1 27 ? -35.375 -23.953 -32.031 1 25.8 27 SER B CA 1
ATOM 3563 C C . SER B 1 27 ? -34 -24.234 -31.391 1 25.8 27 SER B C 1
ATOM 3565 O O . SER B 1 27 ? -33 -23.688 -31.812 1 25.8 27 SER B O 1
ATOM 3567 N N . LYS B 1 28 ? -34.094 -24.484 -30.172 1 33.5 28 LYS B N 1
ATOM 3568 C CA . LYS B 1 28 ? -33.031 -25.219 -29.516 1 33.5 28 LYS B CA 1
ATOM 3569 C C . LYS B 1 28 ? -32.281 -26.141 -30.484 1 33.5 28 LYS B C 1
ATOM 3571 O O . LYS B 1 28 ? -32.781 -27.219 -30.797 1 33.5 28 LYS B O 1
ATOM 3576 N N . VAL B 1 29 ? -31.844 -25.422 -31.562 1 29.06 29 VAL B N 1
ATOM 3577 C CA . VAL B 1 29 ? -31.047 -26.406 -32.312 1 29.06 29 VAL B CA 1
ATOM 3578 C C . VAL B 1 29 ? -30.281 -27.297 -31.328 1 29.06 29 VAL B C 1
ATOM 3580 O O . VAL B 1 29 ? -29.5 -26.812 -30.516 1 29.06 29 VAL B O 1
ATOM 3583 N N . GLN B 1 30 ? -30.797 -28.391 -31.094 1 31.91 30 GLN B N 1
ATOM 3584 C CA . GLN B 1 30 ? -30.125 -29.516 -30.438 1 31.91 30 GLN B CA 1
ATOM 3585 C C . GLN B 1 30 ? -28.688 -29.625 -30.922 1 31.91 30 GLN B C 1
ATOM 3587 O O . GLN B 1 30 ? -28.422 -30.188 -31.984 1 31.91 30 GLN B O 1
ATOM 3592 N N . THR B 1 31 ? -28.078 -28.672 -31.344 1 33.19 31 THR B N 1
ATOM 3593 C CA . THR B 1 31 ? -26.75 -29.031 -31.859 1 33.19 31 THR B CA 1
ATOM 3594 C C . THR B 1 31 ? -26.172 -30.203 -31.078 1 33.19 31 THR B C 1
ATOM 3596 O O . THR B 1 31 ? -26.297 -30.266 -29.844 1 33.19 31 THR B O 1
ATOM 3599 N N . LEU B 1 32 ? -25.688 -31.188 -31.719 1 35.19 32 LEU B N 1
ATOM 3600 C CA . LEU B 1 32 ? -25.266 -32.562 -31.438 1 35.19 32 LEU B CA 1
ATOM 3601 C C . LEU B 1 32 ? -24.547 -32.625 -30.094 1 35.19 32 LEU B C 1
ATOM 3603 O O . LEU B 1 32 ? -24.812 -33.531 -29.297 1 35.19 32 LEU B O 1
ATOM 3607 N N . ASN B 1 33 ? -22.906 -32.344 -30.031 1 43.38 33 ASN B N 1
ATOM 3608 C CA . ASN B 1 33 ? -21.906 -33.125 -29.312 1 43.38 33 ASN B CA 1
ATOM 3609 C C . ASN B 1 33 ? -21.984 -32.906 -27.797 1 43.38 33 ASN B C 1
ATOM 3611 O O . ASN B 1 33 ? -22.047 -31.766 -27.344 1 43.38 33 ASN B O 1
ATOM 3615 N N . ASP B 1 34 ? -22.391 -33.906 -27 1 69.75 34 ASP B N 1
ATOM 3616 C CA . ASP B 1 34 ? -22.453 -34.406 -25.641 1 69.75 34 ASP B CA 1
ATOM 3617 C C . ASP B 1 34 ? -21.203 -34.031 -24.844 1 69.75 34 ASP B C 1
ATOM 3619 O O . ASP B 1 34 ? -20.797 -34.75 -23.938 1 69.75 34 ASP B O 1
ATOM 3623 N N . ARG B 1 35 ? -20.688 -32.938 -25.203 1 91.06 35 ARG B N 1
ATOM 3624 C CA . ARG B 1 35 ? -19.453 -32.562 -24.5 1 91.06 35 ARG B CA 1
ATOM 3625 C C . ARG B 1 35 ? -19.766 -31.844 -23.203 1 91.06 35 ARG B C 1
ATOM 3627 O O . ARG B 1 35 ? -20.766 -31.125 -23.109 1 91.06 35 ARG B O 1
ATOM 3634 N N . ALA B 1 36 ? -18.875 -32.062 -22.281 1 95.75 36 ALA B N 1
ATOM 3635 C CA . ALA B 1 36 ? -19 -31.391 -20.984 1 95.75 36 ALA B CA 1
ATOM 3636 C C . ALA B 1 36 ? -18.844 -29.875 -21.141 1 95.75 36 ALA B C 1
ATOM 3638 O O . ALA B 1 36 ? -18.266 -29.391 -22.109 1 95.75 36 ALA B O 1
ATOM 3639 N N . TYR B 1 37 ? -19.547 -29.094 -20.281 1 96.75 37 TYR B N 1
ATOM 3640 C CA . TYR B 1 37 ? -19.484 -27.641 -20.266 1 96.75 37 TYR B CA 1
ATOM 3641 C C . TYR B 1 37 ? -19.406 -27.109 -18.844 1 96.75 37 TYR B C 1
ATOM 3643 O O . TYR B 1 37 ? -20.125 -27.578 -17.953 1 96.75 37 TYR B O 1
ATOM 3651 N N . VAL B 1 38 ? -18.469 -26.203 -18.594 1 96.56 38 VAL B N 1
ATOM 3652 C CA . VAL B 1 38 ? -18.391 -25.5 -17.312 1 96.56 38 VAL B CA 1
ATOM 3653 C C . VAL B 1 38 ? -19.281 -24.266 -17.344 1 96.56 38 VAL B C 1
ATOM 3655 O O . VAL B 1 38 ? -19.094 -23.375 -18.172 1 96.56 38 VAL B O 1
ATOM 3658 N N . THR B 1 39 ? -20.188 -24.125 -16.375 1 93.56 39 THR B N 1
ATOM 3659 C CA . THR B 1 39 ? -21.156 -23.047 -16.406 1 93.56 39 THR B CA 1
ATOM 3660 C C . THR B 1 39 ? -20.844 -22.016 -15.32 1 93.56 39 THR B C 1
ATOM 3662 O O . THR B 1 39 ? -21.281 -20.859 -15.398 1 93.56 39 THR B O 1
ATOM 3665 N N . ARG B 1 40 ? -20.109 -22.453 -14.359 1 92.12 40 ARG B N 1
ATOM 3666 C CA . ARG B 1 40 ? -19.828 -21.562 -13.234 1 92.12 40 ARG B CA 1
ATOM 3667 C C . ARG B 1 40 ? -18.656 -20.641 -13.555 1 92.12 40 ARG B C 1
ATOM 3669 O O . ARG B 1 40 ? -17.734 -21.016 -14.273 1 92.12 40 ARG B O 1
ATOM 3676 N N . ASP B 1 41 ? -18.734 -19.438 -12.977 1 89.19 41 ASP B N 1
ATOM 3677 C CA . ASP B 1 41 ? -17.656 -18.469 -13.125 1 89.19 41 ASP B CA 1
ATOM 3678 C C . ASP B 1 41 ? -16.406 -18.906 -12.344 1 89.19 41 ASP B C 1
ATOM 3680 O O . ASP B 1 41 ? -16.438 -18.984 -11.117 1 89.19 41 ASP B O 1
ATOM 3684 N N . ILE B 1 42 ? -15.336 -19.125 -13.031 1 91.12 42 ILE B N 1
ATOM 3685 C CA . ILE B 1 42 ? -14.117 -19.656 -12.438 1 91.12 42 ILE B CA 1
ATOM 3686 C C . ILE B 1 42 ? -13.453 -18.594 -11.57 1 91.12 42 ILE B C 1
ATOM 3688 O O . ILE B 1 42 ? -12.562 -18.891 -10.773 1 91.12 42 ILE B O 1
ATOM 3692 N N . LYS B 1 43 ? -13.883 -17.297 -11.672 1 84.75 43 LYS B N 1
ATOM 3693 C CA . LYS B 1 43 ? -13.305 -16.203 -10.898 1 84.75 43 LYS B CA 1
ATOM 3694 C C . LYS B 1 43 ? -14.18 -15.852 -9.695 1 84.75 43 LYS B C 1
ATOM 3696 O O . LYS B 1 43 ? -13.977 -14.82 -9.055 1 84.75 43 LYS B O 1
ATOM 3701 N N . THR B 1 44 ? -15.094 -16.672 -9.375 1 83.38 44 THR B N 1
ATOM 3702 C CA . THR B 1 44 ? -15.961 -16.469 -8.227 1 83.38 44 THR B CA 1
ATOM 3703 C C . THR B 1 44 ? -15.164 -16.5 -6.926 1 83.38 44 THR B C 1
ATOM 3705 O O . THR B 1 44 ? -14.523 -17.516 -6.613 1 83.38 44 THR B O 1
ATOM 3708 N N . PRO B 1 45 ? -15.203 -15.391 -6.215 1 86.62 45 PRO B N 1
ATOM 3709 C CA . PRO B 1 45 ? -14.484 -15.414 -4.938 1 86.62 45 PRO B CA 1
ATOM 3710 C C . PRO B 1 45 ? -15.297 -16.047 -3.811 1 86.62 45 PRO B C 1
ATOM 3712 O O . PRO B 1 45 ? -16.516 -16.188 -3.934 1 86.62 45 PRO B O 1
ATOM 3715 N N . ASP B 1 46 ? -14.562 -16.438 -2.838 1 90 46 ASP B N 1
ATOM 3716 C CA . ASP B 1 46 ? -15.25 -16.875 -1.627 1 90 46 ASP B CA 1
ATOM 3717 C C . ASP B 1 46 ? -15.773 -15.688 -0.822 1 90 46 ASP B C 1
ATOM 3719 O O . ASP B 1 46 ? -15.078 -14.672 -0.684 1 90 46 ASP B O 1
ATOM 3723 N N . PRO B 1 47 ? -16.984 -15.844 -0.284 1 94.44 47 PRO B N 1
ATOM 3724 C CA . PRO B 1 47 ? -17.453 -14.812 0.646 1 94.44 47 PRO B CA 1
ATOM 3725 C C . PRO B 1 47 ? -16.578 -14.703 1.895 1 94.44 47 PRO B C 1
ATOM 3727 O O . PRO B 1 47 ? -15.984 -15.695 2.324 1 94.44 47 PRO B O 1
ATOM 3730 N N . ILE B 1 48 ? -16.547 -13.492 2.41 1 97.69 48 ILE B N 1
ATOM 3731 C CA . ILE B 1 48 ? -15.938 -13.336 3.727 1 97.69 48 ILE B CA 1
ATOM 3732 C C . ILE B 1 48 ? -16.797 -14.031 4.777 1 97.69 48 ILE B C 1
ATOM 3734 O O . ILE B 1 48 ? -18.031 -13.922 4.758 1 97.69 48 ILE B O 1
ATOM 3738 N N . PRO B 1 49 ? -16.156 -14.812 5.688 1 97.62 49 PRO B N 1
ATOM 3739 C CA . PRO B 1 49 ? -16.938 -15.438 6.758 1 97.62 49 PRO B CA 1
ATOM 3740 C C . PRO B 1 49 ? -17.766 -14.422 7.551 1 97.62 49 PRO B C 1
ATOM 3742 O O . PRO B 1 49 ? -17.328 -13.289 7.754 1 97.62 49 PRO B O 1
ATOM 3745 N N . GLU B 1 50 ? -18.938 -14.875 8.062 1 97.81 50 GLU B N 1
ATOM 3746 C CA . GLU B 1 50 ? -19.875 -14 8.773 1 97.81 50 GLU B CA 1
ATOM 3747 C C . GLU B 1 50 ? -19.188 -13.297 9.945 1 97.81 50 GLU B C 1
ATOM 3749 O O . GLU B 1 50 ? -19.453 -12.125 10.219 1 97.81 50 GLU B O 1
ATOM 3754 N N . GLU B 1 51 ? -18.391 -14.031 10.625 1 98 51 GLU B N 1
ATOM 3755 C CA . GLU B 1 51 ? -17.656 -13.453 11.75 1 98 51 GLU B CA 1
ATOM 3756 C C . GLU B 1 51 ? -16.844 -12.234 11.312 1 98 51 GLU B C 1
ATOM 3758 O O . GLU B 1 51 ? -16.781 -11.234 12.031 1 98 51 GLU B O 1
ATOM 3763 N N . GLY B 1 52 ? -16.203 -12.328 10.18 1 98.06 52 GLY B N 1
ATOM 3764 C CA . GLY B 1 52 ? -15.438 -11.219 9.633 1 98.06 52 GLY B CA 1
ATOM 3765 C C . GLY B 1 52 ? -16.312 -10.055 9.188 1 98.06 52 GLY B C 1
ATOM 3766 O O . GLY B 1 52 ? -15.945 -8.891 9.375 1 98.06 52 GLY B O 1
ATOM 3767 N N . GLN B 1 53 ? -17.484 -10.359 8.594 1 98.44 53 GLN B N 1
ATOM 3768 C CA . GLN B 1 53 ? -18.438 -9.336 8.195 1 98.44 53 GLN B CA 1
ATOM 3769 C C . GLN B 1 53 ? -18.906 -8.516 9.391 1 98.44 53 GLN B C 1
ATOM 3771 O O . GLN B 1 53 ? -18.938 -7.285 9.344 1 98.44 53 GLN B O 1
ATOM 3776 N N . GLN B 1 54 ? -19.203 -9.188 10.445 1 98.31 54 GLN B N 1
ATOM 3777 C CA . GLN B 1 54 ? -19.703 -8.531 11.648 1 98.31 54 GLN B CA 1
ATOM 3778 C C . GLN B 1 54 ? -18.609 -7.707 12.312 1 98.31 54 GLN B C 1
ATOM 3780 O O . GLN B 1 54 ? -18.859 -6.602 12.805 1 98.31 54 GLN B O 1
ATOM 3785 N N . ALA B 1 55 ? -17.422 -8.258 12.406 1 98.06 55 ALA B N 1
ATOM 3786 C CA . ALA B 1 55 ? -16.297 -7.52 12.984 1 98.06 55 ALA B CA 1
ATOM 3787 C C . ALA B 1 55 ? -16.047 -6.23 12.211 1 98.06 55 ALA B C 1
ATOM 3789 O O . ALA B 1 55 ? -15.797 -5.18 12.805 1 98.06 55 ALA B O 1
ATOM 3790 N N . ALA B 1 56 ? -16.078 -6.332 10.906 1 98.31 56 ALA B N 1
ATOM 3791 C CA . ALA B 1 56 ? -15.891 -5.156 10.055 1 98.31 56 ALA B CA 1
ATOM 3792 C C . ALA B 1 56 ? -16.984 -4.125 10.305 1 98.31 56 ALA B C 1
ATOM 3794 O O . ALA B 1 56 ? -16.719 -2.922 10.367 1 98.31 56 ALA B O 1
ATOM 3795 N N . LEU B 1 57 ? -18.188 -4.598 10.391 1 98.19 57 LEU B N 1
ATOM 3796 C CA . LEU B 1 57 ? -19.312 -3.705 10.633 1 98.19 57 LEU B CA 1
ATOM 3797 C C . LEU B 1 57 ? -19.141 -2.951 11.945 1 98.19 57 LEU B C 1
ATOM 3799 O O . LEU B 1 57 ? -19.328 -1.733 12 1 98.19 57 LEU B O 1
ATOM 3803 N N . GLU B 1 58 ? -18.797 -3.627 12.984 1 97.25 58 GLU B N 1
ATOM 3804 C CA . GLU B 1 58 ? -18.594 -3 14.289 1 97.25 58 GLU B CA 1
ATOM 3805 C C . GLU B 1 58 ? -17.469 -1.974 14.242 1 97.25 58 GLU B C 1
ATOM 3807 O O . GLU B 1 58 ? -17.562 -0.911 14.859 1 97.25 58 GLU B O 1
ATOM 3812 N N . LEU B 1 59 ? -16.469 -2.318 13.555 1 96.75 59 LEU B N 1
ATOM 3813 C CA . LEU B 1 59 ? -15.344 -1.396 13.398 1 96.75 59 LEU B CA 1
ATOM 3814 C C . LEU B 1 59 ? -15.789 -0.123 12.688 1 96.75 59 LEU B C 1
ATOM 3816 O O . LEU B 1 59 ? -15.391 0.979 13.07 1 96.75 59 LEU B O 1
ATOM 3820 N N . MET B 1 60 ? -16.516 -0.252 11.625 1 98.06 60 MET B N 1
ATOM 3821 C CA . MET B 1 60 ? -16.984 0.887 10.836 1 98.06 60 MET B CA 1
ATOM 3822 C C . MET B 1 60 ? -17.859 1.805 11.672 1 98.06 60 MET B C 1
ATOM 3824 O O . MET B 1 60 ? -17.859 3.023 11.484 1 98.06 60 MET B O 1
ATOM 3828 N N . LYS B 1 61 ? -18.578 1.25 12.625 1 97.12 61 LYS B N 1
ATOM 3829 C CA . LYS B 1 61 ? -19.422 2.049 13.508 1 97.12 61 LYS B CA 1
ATOM 3830 C C . LYS B 1 61 ? -18.578 2.936 14.422 1 97.12 61 LYS B C 1
ATOM 3832 O O . LYS B 1 61 ? -19 4.031 14.797 1 97.12 61 LYS B O 1
ATOM 3837 N N . THR B 1 62 ? -17.406 2.484 14.773 1 94.19 62 THR B N 1
ATOM 3838 C CA . THR B 1 62 ? -16.531 3.27 15.625 1 94.19 62 THR B CA 1
ATOM 3839 C C . THR B 1 62 ? -15.703 4.254 14.797 1 94.19 62 THR B C 1
ATOM 3841 O O . THR B 1 62 ? -15.273 5.289 15.305 1 94.19 62 THR B O 1
ATOM 3844 N N . GLY B 1 63 ? -15.398 3.857 13.57 1 95.62 63 GLY B N 1
ATOM 3845 C CA . GLY B 1 63 ? -14.539 4.656 12.711 1 95.62 63 GLY B CA 1
ATOM 3846 C C . GLY B 1 63 ? -13.062 4.391 12.938 1 95.62 63 GLY B C 1
ATOM 3847 O O . GLY B 1 63 ? -12.211 4.992 12.281 1 95.62 63 GLY B O 1
ATOM 3848 N N . ARG B 1 64 ? -12.703 3.484 13.828 1 95.81 64 ARG B N 1
ATOM 3849 C CA . ARG B 1 64 ? -11.312 3.209 14.156 1 95.81 64 ARG B CA 1
ATOM 3850 C C . ARG B 1 64 ? -10.68 2.262 13.141 1 95.81 64 ARG B C 1
ATOM 3852 O O . ARG B 1 64 ? -10.289 1.146 13.484 1 95.81 64 ARG B O 1
ATOM 3859 N N . LEU B 1 65 ? -10.492 2.791 11.977 1 97.69 65 LEU B N 1
ATOM 3860 C CA . LEU B 1 65 ? -10.023 1.987 10.852 1 97.69 65 LEU B CA 1
ATOM 3861 C C . LEU B 1 65 ? -8.508 2.039 10.742 1 97.69 65 LEU B C 1
ATOM 3863 O O . LEU B 1 65 ? -7.898 1.212 10.055 1 97.69 65 LEU B O 1
ATOM 3867 N N . TYR B 1 66 ? -7.875 3.018 11.375 1 97.44 66 TYR B N 1
ATOM 3868 C CA . TYR B 1 66 ? -6.426 3.178 11.438 1 97.44 66 TYR B CA 1
ATOM 3869 C C . TYR B 1 66 ? -5.824 2.303 12.531 1 97.44 66 TYR B C 1
ATOM 3871 O O . TYR B 1 66 ? -6.266 2.35 13.68 1 97.44 66 TYR B O 1
ATOM 3879 N N . ARG B 1 67 ? -4.824 1.517 12.188 1 97.38 67 ARG B N 1
ATOM 3880 C CA . ARG B 1 67 ? -4.32 0.5 13.102 1 97.38 67 ARG B CA 1
ATOM 3881 C C . ARG B 1 67 ? -3.863 1.124 14.422 1 97.38 67 ARG B C 1
ATOM 3883 O O . ARG B 1 67 ? -3.818 0.449 15.453 1 97.38 67 ARG B O 1
ATOM 3890 N N . TYR B 1 68 ? -3.498 2.4 14.414 1 96.06 68 TYR B N 1
ATOM 3891 C CA . TYR B 1 68 ? -2.918 2.986 15.617 1 96.06 68 TYR B CA 1
ATOM 3892 C C . TYR B 1 68 ? -3.957 3.801 16.375 1 96.06 68 TYR B C 1
ATOM 3894 O O . TYR B 1 68 ? -3.664 4.348 17.453 1 96.06 68 TYR B O 1
ATOM 3902 N N . ASN B 1 69 ? -5.117 3.947 15.82 1 93.06 69 ASN B N 1
ATOM 3903 C CA . ASN B 1 69 ? -6.203 4.59 16.547 1 93.06 69 ASN B CA 1
ATOM 3904 C C . ASN B 1 69 ? -6.988 3.58 17.391 1 93.06 69 ASN B C 1
ATOM 3906 O O . ASN B 1 69 ? -8.031 3.082 16.953 1 93.06 69 ASN B O 1
ATOM 3910 N N . ILE B 1 70 ? -6.496 3.324 18.562 1 89.81 70 ILE B N 1
ATOM 3911 C CA . ILE B 1 70 ? -7.121 2.342 19.453 1 89.81 70 ILE B CA 1
ATOM 3912 C C . ILE B 1 70 ? -7.484 2.996 20.781 1 89.81 70 ILE B C 1
ATOM 3914 O O . ILE B 1 70 ? -6.859 3.977 21.188 1 89.81 70 ILE B O 1
ATOM 3918 N N . ALA B 1 71 ? -8.469 2.488 21.406 1 84.88 71 ALA B N 1
ATOM 3919 C CA . ALA B 1 71 ? -8.82 2.943 22.734 1 84.88 71 ALA B CA 1
ATOM 3920 C C . ALA B 1 71 ? -7.797 2.469 23.766 1 84.88 71 ALA B C 1
ATOM 3922 O O . ALA B 1 71 ? -7.074 1.498 23.531 1 84.88 71 ALA B O 1
ATOM 3923 N N . PRO B 1 72 ? -7.711 3.252 24.844 1 82.44 72 PRO B N 1
ATOM 3924 C CA . PRO B 1 72 ? -6.785 2.814 25.891 1 82.44 72 PRO B CA 1
ATOM 3925 C C . PRO B 1 72 ? -7.031 1.374 26.344 1 82.44 72 PRO B C 1
ATOM 3927 O O . PRO B 1 72 ? -8.18 0.983 26.578 1 82.44 72 PRO B O 1
ATOM 3930 N N . GLY B 1 73 ? -6.02 0.564 26.344 1 85.31 73 GLY B N 1
ATOM 3931 C CA . GLY B 1 73 ? -6.117 -0.811 26.812 1 85.31 73 GLY B CA 1
ATOM 3932 C C . GLY B 1 73 ? -6.5 -1.784 25.703 1 85.31 73 GLY B C 1
ATOM 3933 O O . GLY B 1 73 ? -6.527 -2.998 25.922 1 85.31 73 GLY B O 1
ATOM 3934 N N . GLU B 1 74 ? -6.746 -1.259 24.516 1 89.56 74 GLU B N 1
ATOM 3935 C CA . GLU B 1 74 ? -7.156 -2.121 23.422 1 89.56 74 GLU B CA 1
ATOM 3936 C C . GLU B 1 74 ? -5.98 -2.426 22.484 1 89.56 74 GLU B C 1
ATOM 3938 O O . GLU B 1 74 ? -5.027 -1.646 22.406 1 89.56 74 GLU B O 1
ATOM 3943 N N . GLU B 1 75 ? -6.047 -3.637 21.938 1 93.25 75 GLU B N 1
ATOM 3944 C CA . GLU B 1 75 ? -5.125 -3.986 20.859 1 93.25 75 GLU B CA 1
ATOM 3945 C C . GLU B 1 75 ? -5.73 -3.68 19.5 1 93.25 75 GLU B C 1
ATOM 3947 O O . GLU B 1 75 ? -6.945 -3.791 19.312 1 93.25 75 GLU B O 1
ATOM 3952 N N . SER B 1 76 ? -4.871 -3.262 18.672 1 95.19 76 SER B N 1
ATOM 3953 C CA . SER B 1 76 ? -5.398 -3.02 17.328 1 95.19 76 SER B CA 1
ATOM 3954 C C . SER B 1 76 ? -5.816 -4.324 16.656 1 95.19 76 SER B C 1
ATOM 3956 O O . SER B 1 76 ? -5.242 -5.379 16.922 1 95.19 76 SER B O 1
ATOM 3958 N N . VAL B 1 77 ? -6.781 -4.254 15.719 1 98.06 77 VAL B N 1
ATOM 3959 C CA . VAL B 1 77 ? -7.25 -5.418 14.977 1 98.06 77 VAL B CA 1
ATOM 3960 C C . VAL B 1 77 ? -6.109 -5.977 14.125 1 98.06 77 VAL B C 1
ATOM 3962 O O . VAL B 1 77 ? -5.961 -7.195 14 1 98.06 77 VAL B O 1
ATOM 3965 N N . VAL B 1 78 ? -5.273 -5.121 13.586 1 98.75 78 VAL B N 1
ATOM 3966 C CA . VAL B 1 78 ? -4.137 -5.547 12.781 1 98.75 78 VAL B CA 1
ATOM 3967 C C . VAL B 1 78 ? -3.152 -6.328 13.648 1 98.75 78 VAL B C 1
ATOM 3969 O O . VAL B 1 78 ? -2.623 -7.359 13.227 1 98.75 78 VAL B O 1
ATOM 3972 N N . SER B 1 79 ? -2.887 -5.836 14.844 1 98.38 79 SER B N 1
ATOM 3973 C CA . SER B 1 79 ? -1.968 -6.531 15.742 1 98.38 79 SER B CA 1
ATOM 3974 C C . SER B 1 79 ? -2.479 -7.926 16.078 1 98.38 79 SER B C 1
ATOM 3976 O O . SER B 1 79 ? -1.701 -8.883 16.156 1 98.38 79 SER B O 1
ATOM 3978 N N . MET B 1 80 ? -3.732 -8.023 16.312 1 98.5 80 MET B N 1
ATOM 3979 C CA . MET B 1 80 ? -4.324 -9.328 16.594 1 98.5 80 MET B CA 1
ATOM 3980 C C . MET B 1 80 ? -4.207 -10.242 15.375 1 98.5 80 MET B C 1
ATOM 3982 O O . MET B 1 80 ? -3.926 -11.43 15.508 1 98.5 80 MET B O 1
ATOM 3986 N N . CYS B 1 81 ? -4.426 -9.703 14.242 1 98.81 81 CYS B N 1
ATOM 3987 C CA . CYS B 1 81 ? -4.266 -10.445 12.992 1 98.81 81 CYS B CA 1
ATOM 3988 C C . CYS B 1 81 ? -2.838 -10.945 12.836 1 98.81 81 CYS B C 1
ATOM 3990 O O . CYS B 1 81 ? -2.615 -12.117 12.508 1 98.81 81 CYS B O 1
ATOM 3992 N N . GLU B 1 82 ? -1.874 -10.031 13.055 1 98.88 82 GLU B N 1
ATOM 3993 C CA . GLU B 1 82 ? -0.458 -10.383 13 1 98.88 82 GLU B CA 1
ATOM 3994 C C . GLU B 1 82 ? -0.141 -11.531 13.953 1 98.88 82 GLU B C 1
ATOM 3996 O O . GLU B 1 82 ? 0.588 -12.461 13.594 1 98.88 82 GLU B O 1
ATOM 4001 N N . LYS B 1 83 ? -0.663 -11.461 15.109 1 98.75 83 LYS B N 1
ATOM 4002 C CA . LYS B 1 83 ? -0.44 -12.508 16.094 1 98.75 83 LYS B CA 1
ATOM 4003 C C . LYS B 1 83 ? -0.998 -13.844 15.625 1 98.75 83 LYS B C 1
ATOM 4005 O O . LYS B 1 83 ? -0.359 -14.891 15.797 1 98.75 83 LYS B O 1
ATOM 4010 N N . GLU B 1 84 ? -2.17 -13.836 15.086 1 98.81 84 GLU B N 1
ATOM 4011 C CA . GLU B 1 84 ? -2.793 -15.055 14.586 1 98.81 84 GLU B CA 1
ATOM 4012 C C . GLU B 1 84 ? -1.99 -15.648 13.43 1 98.81 84 GLU B C 1
ATOM 4014 O O . GLU B 1 84 ? -1.859 -16.875 13.32 1 98.81 84 GLU B O 1
ATOM 4019 N N . ILE B 1 85 ? -1.426 -14.828 12.57 1 98.88 85 ILE B N 1
ATOM 4020 C CA . ILE B 1 85 ? -0.564 -15.281 11.484 1 98.88 85 ILE B CA 1
ATOM 4021 C C . ILE B 1 85 ? 0.702 -15.914 12.055 1 98.88 85 ILE B C 1
ATOM 4023 O O . ILE B 1 85 ? 1.135 -16.969 11.602 1 98.88 85 ILE B O 1
ATOM 4027 N N . CYS B 1 86 ? 1.306 -15.258 13.039 1 98.81 86 CYS B N 1
ATOM 4028 C CA . CYS B 1 86 ? 2.482 -15.797 13.703 1 98.81 86 CYS B CA 1
ATOM 4029 C C . CYS B 1 86 ? 2.18 -17.156 14.312 1 98.81 86 CYS B C 1
ATOM 4031 O O . CYS B 1 86 ? 2.943 -18.109 14.133 1 98.81 86 CYS B O 1
ATOM 4033 N N . ASP B 1 87 ? 1.067 -17.219 15.008 1 98.75 87 ASP B N 1
ATOM 4034 C CA . ASP B 1 87 ? 0.686 -18.484 15.656 1 98.75 87 ASP B CA 1
ATOM 4035 C C . ASP B 1 87 ? 0.53 -19.594 14.633 1 98.75 87 ASP B C 1
ATOM 4037 O O . ASP B 1 87 ? 0.923 -20.734 14.891 1 98.75 87 ASP B O 1
ATOM 4041 N N . TYR B 1 88 ? 0.005 -19.297 13.508 1 98.69 88 TYR B N 1
ATOM 4042 C CA . TYR B 1 88 ? -0.25 -20.297 12.484 1 98.69 88 TYR B CA 1
ATOM 4043 C C . TYR B 1 88 ? 1.047 -20.734 11.812 1 98.69 88 TYR B C 1
ATOM 4045 O O . TYR B 1 88 ? 1.233 -21.922 11.508 1 98.69 88 TYR B O 1
ATOM 4053 N N . THR B 1 89 ? 1.954 -19.797 11.539 1 98.75 89 THR B N 1
ATOM 4054 C CA . THR B 1 89 ? 3.115 -20.062 10.695 1 98.75 89 THR B CA 1
ATOM 4055 C C . THR B 1 89 ? 4.324 -20.438 11.547 1 98.75 89 THR B C 1
ATOM 4057 O O . THR B 1 89 ? 5.297 -21 11.039 1 98.75 89 THR B O 1
ATOM 4060 N N . GLY B 1 90 ? 4.332 -19.969 12.773 1 98.75 90 GLY B N 1
ATOM 4061 C CA . GLY B 1 90 ? 5.418 -20.312 13.68 1 98.75 90 GLY B CA 1
ATOM 4062 C C . GLY B 1 90 ? 6.488 -19.234 13.758 1 98.75 90 GLY B C 1
ATOM 4063 O O . GLY B 1 90 ? 7.488 -19.406 14.461 1 98.75 90 GLY B O 1
ATOM 4064 N N . PHE B 1 91 ? 6.316 -18.141 13.141 1 98.88 91 PHE B N 1
ATOM 4065 C CA . PHE B 1 91 ? 7.285 -17.062 13.195 1 98.88 91 PHE B CA 1
ATOM 4066 C C . PHE B 1 91 ? 7.125 -16.25 14.477 1 98.88 91 PHE B C 1
ATOM 4068 O O . PHE B 1 91 ? 6.047 -16.234 15.07 1 98.88 91 PHE B O 1
ATOM 4075 N N . LYS B 1 92 ? 8.18 -15.539 14.852 1 98.81 92 LYS B N 1
ATOM 4076 C CA . LYS B 1 92 ? 8.156 -14.703 16.047 1 98.81 92 LYS B CA 1
ATOM 4077 C C . LYS B 1 92 ? 7.551 -13.336 15.758 1 98.81 92 LYS B C 1
ATOM 4079 O O . LYS B 1 92 ? 6.855 -12.766 16.609 1 98.81 92 LYS B O 1
ATOM 4084 N N . TYR B 1 93 ? 7.879 -12.781 14.633 1 98.94 93 TYR B N 1
ATOM 4085 C CA . TYR B 1 93 ? 7.484 -11.422 14.297 1 98.94 93 TYR B CA 1
ATOM 4086 C C . TYR B 1 93 ? 6.723 -11.383 12.977 1 98.94 93 TYR B C 1
ATOM 4088 O O . TYR B 1 93 ? 6.977 -12.188 12.078 1 98.94 93 TYR B O 1
ATOM 4096 N N . CYS B 1 94 ? 5.816 -10.492 12.922 1 98.88 94 CYS B N 1
ATOM 4097 C CA . CYS B 1 94 ? 4.969 -10.281 11.75 1 98.88 94 CYS B CA 1
ATOM 4098 C C . CYS B 1 94 ? 4.547 -8.82 11.641 1 98.88 94 CYS B C 1
ATOM 4100 O O . CYS B 1 94 ? 4.188 -8.195 12.641 1 98.88 94 CYS B O 1
ATOM 4102 N N . VAL B 1 95 ? 4.668 -8.242 10.492 1 98.94 95 VAL B N 1
ATOM 4103 C CA . VAL B 1 95 ? 4.156 -6.902 10.219 1 98.94 95 VAL B CA 1
ATOM 4104 C C . VAL B 1 95 ? 3.16 -6.957 9.062 1 98.94 95 VAL B C 1
ATOM 4106 O O . VAL B 1 95 ? 3.5 -7.391 7.957 1 98.94 95 VAL B O 1
ATOM 4109 N N . GLY B 1 96 ? 1.901 -6.562 9.352 1 98.88 96 GLY B N 1
ATOM 4110 C CA . GLY B 1 96 ? 0.89 -6.445 8.312 1 98.88 96 GLY B CA 1
ATOM 4111 C C . GLY B 1 96 ? 1.091 -5.234 7.418 1 98.88 96 GLY B C 1
ATOM 4112 O O . GLY B 1 96 ? 1.38 -4.141 7.902 1 98.88 96 GLY B O 1
ATOM 4113 N N . LEU B 1 97 ? 0.954 -5.422 6.098 1 98.94 97 LEU B N 1
ATOM 4114 C CA . LEU B 1 97 ? 1.228 -4.395 5.098 1 98.94 97 LEU B CA 1
ATOM 4115 C C . LEU B 1 97 ? 0.08 -4.289 4.098 1 98.94 97 LEU B C 1
ATOM 4117 O O . LEU B 1 97 ? -0.833 -5.117 4.105 1 98.94 97 LEU B O 1
ATOM 4121 N N . ASN B 1 98 ? 0.163 -3.268 3.223 1 98.81 98 ASN B N 1
ATOM 4122 C CA . ASN B 1 98 ? -0.874 -2.992 2.234 1 98.81 98 ASN B CA 1
ATOM 4123 C C . ASN B 1 98 ? -0.925 -4.074 1.159 1 98.81 98 ASN B C 1
ATOM 4125 O O . ASN B 1 98 ? -1.945 -4.242 0.489 1 98.81 98 ASN B O 1
ATOM 4129 N N . SER B 1 99 ? 0.22 -4.777 0.945 1 98.88 99 SER B N 1
ATOM 4130 C CA . SER B 1 99 ? 0.293 -5.793 -0.099 1 98.88 99 SER B CA 1
ATOM 4131 C C . SER B 1 99 ? 1.491 -6.715 0.11 1 98.88 99 SER B C 1
ATOM 4133 O O . SER B 1 99 ? 2.412 -6.383 0.86 1 98.88 99 SER B O 1
ATOM 4135 N N . CYS B 1 100 ? 1.385 -7.852 -0.561 1 98.75 100 CYS B N 1
ATOM 4136 C CA . CYS B 1 100 ? 2.543 -8.734 -0.558 1 98.75 100 CYS B CA 1
ATOM 4137 C C . CYS B 1 100 ? 3.67 -8.164 -1.408 1 98.75 100 CYS B C 1
ATOM 4139 O O . CYS B 1 100 ? 4.848 -8.352 -1.097 1 98.75 100 CYS B O 1
ATOM 4141 N N . GLY B 1 101 ? 3.354 -7.469 -2.498 1 98.62 101 GLY B N 1
ATOM 4142 C CA . GLY B 1 101 ? 4.375 -6.781 -3.27 1 98.62 101 GLY B CA 1
ATOM 4143 C C . GLY B 1 101 ? 5.23 -5.852 -2.428 1 98.62 101 GLY B C 1
ATOM 4144 O O . GLY B 1 101 ? 6.457 -5.836 -2.559 1 98.62 101 GLY B O 1
ATOM 4145 N N . SER B 1 102 ? 4.555 -5.105 -1.56 1 98.88 102 SER B N 1
ATOM 4146 C CA . SER B 1 102 ? 5.277 -4.238 -0.633 1 98.88 102 SER B CA 1
ATOM 4147 C C . SER B 1 102 ? 6.148 -5.051 0.317 1 98.88 102 SER B C 1
ATOM 4149 O O . SER B 1 102 ? 7.27 -4.652 0.636 1 98.88 102 SER B O 1
ATOM 4151 N N . ALA B 1 103 ? 5.621 -6.152 0.761 1 98.94 103 ALA B N 1
ATOM 4152 C CA . ALA B 1 103 ? 6.395 -7.012 1.651 1 98.94 103 ALA B CA 1
ATOM 4153 C C . ALA B 1 103 ? 7.66 -7.516 0.963 1 98.94 103 ALA B C 1
ATOM 4155 O O . ALA B 1 103 ? 8.734 -7.535 1.563 1 98.94 103 ALA B O 1
ATOM 4156 N N . LEU B 1 104 ? 7.531 -7.93 -0.285 1 98.94 104 LEU B N 1
ATOM 4157 C CA . LEU B 1 104 ? 8.672 -8.422 -1.049 1 98.94 104 LEU B CA 1
ATOM 4158 C C . LEU B 1 104 ? 9.734 -7.344 -1.195 1 98.94 104 LEU B C 1
ATOM 4160 O O . LEU B 1 104 ? 10.93 -7.617 -1.037 1 98.94 104 LEU B O 1
ATOM 4164 N N . MET B 1 105 ? 9.312 -6.141 -1.5 1 98.88 105 MET B N 1
ATOM 4165 C CA . MET B 1 105 ? 10.234 -5.012 -1.583 1 98.88 105 MET B CA 1
ATOM 4166 C C . MET B 1 105 ? 10.938 -4.789 -0.249 1 98.88 105 MET B C 1
ATOM 4168 O O . MET B 1 105 ? 12.164 -4.629 -0.208 1 98.88 105 MET B O 1
ATOM 4172 N N . LEU B 1 106 ? 10.203 -4.852 0.841 1 98.88 106 LEU B N 1
ATOM 4173 C CA . LEU B 1 106 ? 10.766 -4.57 2.158 1 98.88 106 LEU B CA 1
ATOM 4174 C C . LEU B 1 106 ? 11.688 -5.699 2.607 1 98.88 106 LEU B C 1
ATOM 4176 O O . LEU B 1 106 ? 12.656 -5.461 3.338 1 98.88 106 LEU B O 1
ATOM 4180 N N . LEU B 1 107 ? 11.43 -6.973 2.15 1 98.94 107 LEU B N 1
ATOM 4181 C CA . LEU B 1 107 ? 12.383 -8.047 2.408 1 98.94 107 LEU B CA 1
ATOM 4182 C C . LEU B 1 107 ? 13.781 -7.645 1.966 1 98.94 107 LEU B C 1
ATOM 4184 O O . LEU B 1 107 ? 14.75 -7.805 2.719 1 98.94 107 LEU B O 1
ATOM 4188 N N . LEU B 1 108 ? 13.836 -7.102 0.817 1 98.88 108 LEU B N 1
ATOM 4189 C CA . LEU B 1 108 ? 15.117 -6.746 0.22 1 98.88 108 LEU B CA 1
ATOM 4190 C C . LEU B 1 108 ? 15.703 -5.504 0.888 1 98.88 108 LEU B C 1
ATOM 4192 O O . LEU B 1 108 ? 16.891 -5.461 1.186 1 98.88 108 LEU B O 1
ATOM 4196 N N . LYS B 1 109 ? 14.875 -4.527 1.214 1 98.5 109 LYS B N 1
ATOM 4197 C CA . LYS B 1 109 ? 15.344 -3.27 1.79 1 98.5 109 LYS B CA 1
ATOM 4198 C C . LYS B 1 109 ? 15.82 -3.467 3.225 1 98.5 109 LYS B C 1
ATOM 4200 O O . LYS B 1 109 ? 16.703 -2.748 3.693 1 98.5 109 LYS B O 1
ATOM 4205 N N . THR B 1 110 ? 15.297 -4.434 3.904 1 98.75 110 THR B N 1
ATOM 4206 C CA . THR B 1 110 ? 15.602 -4.598 5.32 1 98.75 110 THR B CA 1
ATOM 4207 C C . THR B 1 110 ? 16.688 -5.656 5.52 1 98.75 110 THR B C 1
ATOM 4209 O O . THR B 1 110 ? 17.031 -5.992 6.656 1 98.75 110 THR B O 1
ATOM 4212 N N . THR B 1 111 ? 17.219 -6.227 4.438 1 98.62 111 THR B N 1
ATOM 4213 C CA . THR B 1 111 ? 18.25 -7.258 4.57 1 98.62 111 THR B CA 1
ATOM 4214 C C . THR B 1 111 ? 19.547 -6.812 3.916 1 98.62 111 THR B C 1
ATOM 4216 O O . THR B 1 111 ? 20.406 -7.645 3.592 1 98.62 111 THR B O 1
ATOM 4219 N N . GLY B 1 112 ? 19.672 -5.551 3.607 1 96.69 112 GLY B N 1
ATOM 4220 C CA . GLY B 1 112 ? 20.969 -4.969 3.293 1 96.69 112 GLY B CA 1
ATOM 4221 C C . GLY B 1 112 ? 21.25 -4.93 1.805 1 96.69 112 GLY B C 1
ATOM 4222 O O . GLY B 1 112 ? 22.406 -4.762 1.396 1 96.69 112 GLY B O 1
ATOM 4223 N N . LEU B 1 113 ? 20.234 -5.121 0.964 1 98.19 113 LEU B N 1
ATOM 4224 C CA . LEU B 1 113 ? 20.469 -4.988 -0.469 1 98.19 113 LEU B CA 1
ATOM 4225 C C . LEU B 1 113 ? 20.969 -3.588 -0.808 1 98.19 113 LEU B C 1
ATOM 4227 O O . LEU B 1 113 ? 20.344 -2.592 -0.42 1 98.19 113 LEU B O 1
ATOM 4231 N N . LYS B 1 114 ? 22.047 -3.498 -1.488 1 96.12 114 LYS B N 1
ATOM 4232 C CA . LYS B 1 114 ? 22.594 -2.225 -1.938 1 96.12 114 LYS B CA 1
ATOM 4233 C C . LYS B 1 114 ? 22.109 -1.879 -3.342 1 96.12 114 LYS B C 1
ATOM 4235 O O . LYS B 1 114 ? 21.75 -2.768 -4.117 1 96.12 114 LYS B O 1
ATOM 4240 N N . PRO B 1 115 ? 22.078 -0.584 -3.6 1 95.62 115 PRO B N 1
ATOM 4241 C CA . PRO B 1 115 ? 21.719 -0.22 -4.973 1 95.62 115 PRO B CA 1
ATOM 4242 C C . PRO B 1 115 ? 22.594 -0.908 -6.016 1 95.62 115 PRO B C 1
ATOM 4244 O O . PRO B 1 115 ? 23.828 -0.928 -5.879 1 95.62 115 PRO B O 1
ATOM 4247 N N . GLY B 1 116 ? 21.891 -1.517 -6.984 1 96.5 116 GLY B N 1
ATOM 4248 C CA . GLY B 1 116 ? 22.609 -2.221 -8.031 1 96.5 116 GLY B CA 1
ATOM 4249 C C . GLY B 1 116 ? 22.953 -3.656 -7.668 1 96.5 116 GLY B C 1
ATOM 4250 O O . GLY B 1 116 ? 23.406 -4.426 -8.516 1 96.5 116 GLY B O 1
ATOM 4251 N N . GLY B 1 117 ? 22.641 -4.039 -6.434 1 97.88 117 GLY B N 1
ATOM 4252 C CA . GLY B 1 117 ? 22.906 -5.402 -6.004 1 97.88 117 GLY B CA 1
ATOM 4253 C C . GLY B 1 117 ? 22.094 -6.441 -6.754 1 97.88 117 GLY B C 1
ATOM 4254 O O . GLY B 1 117 ? 20.938 -6.203 -7.086 1 97.88 117 GLY B O 1
ATOM 4255 N N . LYS B 1 118 ? 22.719 -7.605 -6.965 1 98.19 118 LYS B N 1
ATOM 4256 C CA . LYS B 1 118 ? 22.094 -8.688 -7.715 1 98.19 118 LYS B CA 1
ATOM 4257 C C . LYS B 1 118 ? 21.25 -9.57 -6.801 1 98.19 118 LYS B C 1
ATOM 4259 O O . LYS B 1 118 ? 21.641 -9.836 -5.66 1 98.19 118 LYS B O 1
ATOM 4264 N N . VAL B 1 119 ? 20.141 -9.945 -7.285 1 98.88 119 VAL B N 1
ATOM 4265 C CA . VAL B 1 119 ? 19.234 -10.852 -6.598 1 98.88 119 VAL B CA 1
ATOM 4266 C C . VAL B 1 119 ? 18.875 -12.023 -7.508 1 98.88 119 VAL B C 1
ATOM 4268 O O . VAL B 1 119 ? 18.281 -11.836 -8.57 1 98.88 119 VAL B O 1
ATOM 4271 N N . LEU B 1 120 ? 19.266 -13.234 -7.129 1 98.81 120 LEU B N 1
ATOM 4272 C CA . LEU B 1 120 ? 18.828 -14.414 -7.875 1 98.81 120 LEU B CA 1
ATOM 4273 C C . LEU B 1 120 ? 17.359 -14.734 -7.582 1 98.81 120 LEU B C 1
ATOM 4275 O O . LEU B 1 120 ? 16.938 -14.703 -6.422 1 98.81 120 LEU B O 1
ATOM 4279 N N . SER B 1 121 ? 16.625 -14.961 -8.586 1 98.56 121 SER B N 1
ATOM 4280 C CA . SER B 1 121 ? 15.211 -15.305 -8.438 1 98.56 121 SER B CA 1
ATOM 4281 C C . SER B 1 121 ? 14.75 -16.234 -9.555 1 98.56 121 SER B C 1
ATOM 4283 O O . SER B 1 121 ? 15.43 -16.375 -10.57 1 98.56 121 SER B O 1
ATOM 4285 N N . ASN B 1 122 ? 13.531 -16.781 -9.406 1 96.94 122 ASN B N 1
ATOM 4286 C CA . ASN B 1 122 ? 12.93 -17.672 -10.398 1 96.94 122 ASN B CA 1
ATOM 4287 C C . ASN B 1 122 ? 12.695 -16.938 -11.719 1 96.94 122 ASN B C 1
ATOM 4289 O O . ASN B 1 122 ? 12.211 -15.812 -11.734 1 96.94 122 ASN B O 1
ATOM 4293 N N . ALA B 1 123 ? 12.961 -17.75 -12.758 1 98.12 123 ALA B N 1
ATOM 4294 C CA . ALA B 1 123 ? 12.555 -17.234 -14.062 1 98.12 123 ALA B CA 1
ATOM 4295 C C . ALA B 1 123 ? 11.062 -17.438 -14.297 1 98.12 123 ALA B C 1
ATOM 4297 O O . ALA B 1 123 ? 10.484 -16.828 -15.195 1 98.12 123 ALA B O 1
ATOM 4298 N N . PHE B 1 124 ? 10.445 -18.344 -13.562 1 98.44 124 PHE B N 1
ATOM 4299 C CA . PHE B 1 124 ? 8.992 -18.516 -13.547 1 98.44 124 PHE B CA 1
ATOM 4300 C C . PHE B 1 124 ? 8.406 -18.031 -12.219 1 98.44 124 PHE B C 1
ATOM 4302 O O . PHE B 1 124 ? 8.531 -18.719 -11.203 1 98.44 124 PH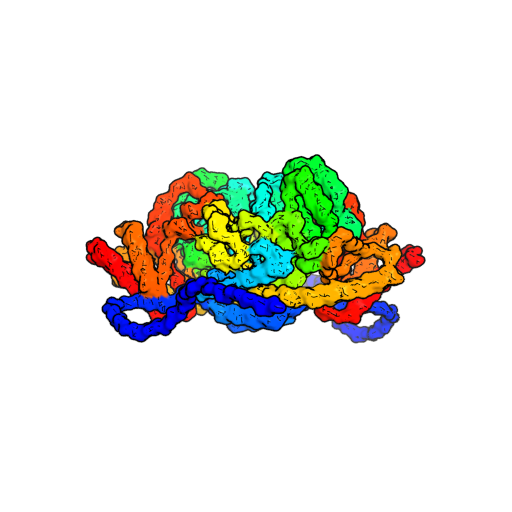E B O 1
ATOM 4309 N N . THR B 1 125 ? 7.879 -16.906 -12.242 1 97.75 125 THR B N 1
ATOM 4310 C CA . THR B 1 125 ? 7.176 -16.266 -11.133 1 97.75 125 THR B CA 1
ATOM 4311 C C . THR B 1 125 ? 6.262 -15.156 -11.641 1 97.75 125 THR B C 1
ATOM 4313 O O . THR B 1 125 ? 6.016 -15.047 -12.844 1 97.75 125 THR B O 1
ATOM 4316 N N . PHE B 1 126 ? 5.656 -14.516 -10.75 1 97.44 126 PHE B N 1
ATOM 4317 C CA . PHE B 1 126 ? 4.801 -13.391 -11.102 1 97.44 126 PHE B CA 1
ATOM 4318 C C . PHE B 1 126 ? 5.617 -12.109 -11.234 1 97.44 126 PHE B C 1
ATOM 4320 O O . PHE B 1 126 ? 6.551 -11.883 -10.461 1 97.44 126 PHE B O 1
ATOM 4327 N N . GLY B 1 127 ? 5.254 -11.219 -12.133 1 96.94 127 GLY B N 1
ATOM 4328 C CA . GLY B 1 127 ? 5.98 -10 -12.445 1 96.94 127 GLY B CA 1
ATOM 4329 C C . GLY B 1 127 ? 6.188 -9.102 -11.242 1 96.94 127 GLY B C 1
ATOM 4330 O O . GLY B 1 127 ? 7.082 -8.25 -11.242 1 96.94 127 GLY B O 1
ATOM 4331 N N . ALA B 1 128 ? 5.414 -9.25 -10.203 1 97.06 128 ALA B N 1
ATOM 4332 C CA . ALA B 1 128 ? 5.562 -8.438 -9 1 97.06 128 ALA B CA 1
ATOM 4333 C C . ALA B 1 128 ? 6.879 -8.734 -8.297 1 97.06 128 ALA B C 1
ATOM 4335 O O . ALA B 1 128 ? 7.414 -7.891 -7.574 1 97.06 128 ALA B O 1
ATOM 4336 N N . VAL B 1 129 ? 7.398 -9.953 -8.469 1 98.56 129 VAL B N 1
ATOM 4337 C CA . VAL B 1 129 ? 8.625 -10.352 -7.781 1 98.56 129 VAL B CA 1
ATOM 4338 C C . VAL B 1 129 ? 9.812 -9.578 -8.359 1 98.56 129 VAL B C 1
ATOM 4340 O O . VAL B 1 129 ? 10.508 -8.867 -7.637 1 98.56 129 VAL B O 1
ATOM 4343 N N . PRO B 1 130 ? 10.094 -9.688 -9.688 1 98.56 130 PRO B N 1
ATOM 4344 C CA . PRO B 1 130 ? 11.164 -8.844 -10.227 1 98.56 130 PRO B CA 1
ATOM 4345 C C . PRO B 1 130 ? 10.883 -7.352 -10.07 1 98.56 130 PRO B C 1
ATOM 4347 O O . PRO B 1 130 ? 11.812 -6.547 -9.961 1 98.56 130 PRO B O 1
ATOM 4350 N N . SER B 1 131 ? 9.617 -6.938 -10.039 1 98.69 131 SER B N 1
ATOM 4351 C CA . SER B 1 131 ? 9.281 -5.543 -9.773 1 98.69 131 SER B CA 1
ATOM 4352 C C . SER B 1 131 ? 9.766 -5.113 -8.391 1 98.69 131 SER B C 1
ATOM 4354 O O . SER B 1 131 ? 10.312 -4.016 -8.234 1 98.69 131 SER B O 1
ATOM 4356 N N . ALA B 1 132 ? 9.531 -5.934 -7.43 1 98.75 132 ALA B N 1
ATOM 4357 C CA . ALA B 1 132 ? 9.992 -5.637 -6.074 1 98.75 132 ALA B CA 1
ATOM 4358 C C . ALA B 1 132 ? 11.508 -5.473 -6.031 1 98.75 132 ALA B C 1
ATOM 4360 O O . ALA B 1 132 ? 12.023 -4.617 -5.309 1 98.75 132 ALA B O 1
ATOM 4361 N N . ILE B 1 133 ? 12.219 -6.305 -6.777 1 98.75 133 ILE B N 1
ATOM 4362 C CA . ILE B 1 133 ? 13.672 -6.207 -6.867 1 98.75 133 ILE B CA 1
ATOM 4363 C C . ILE B 1 133 ? 14.062 -4.848 -7.445 1 98.75 133 ILE B C 1
ATOM 4365 O O . ILE B 1 133 ? 14.945 -4.168 -6.91 1 98.75 133 ILE B O 1
ATOM 4369 N N . GLU B 1 134 ? 13.352 -4.422 -8.5 1 98.44 134 GLU B N 1
ATOM 4370 C CA . GLU B 1 134 ? 13.586 -3.111 -9.094 1 98.44 134 GLU B CA 1
ATOM 4371 C C . GLU B 1 134 ? 13.312 -1.994 -8.094 1 98.44 134 GLU B C 1
ATOM 4373 O O . GLU B 1 134 ? 14.102 -1.06 -7.961 1 98.44 134 GLU B O 1
ATOM 4378 N N . HIS B 1 135 ? 12.242 -2.096 -7.398 1 98.19 135 HIS B N 1
ATOM 4379 C CA . HIS B 1 135 ? 11.812 -1.048 -6.477 1 98.19 135 HIS B CA 1
ATOM 4380 C C . HIS B 1 135 ? 12.742 -0.973 -5.266 1 98.19 135 HIS B C 1
ATOM 4382 O O . HIS B 1 135 ? 12.797 0.056 -4.586 1 98.19 135 HIS B O 1
ATOM 4388 N N . ALA B 1 136 ? 13.406 -2.021 -4.977 1 98.31 136 ALA B N 1
ATOM 4389 C CA . ALA B 1 136 ? 14.438 -2.021 -3.941 1 98.31 136 ALA B CA 1
ATOM 4390 C C . ALA B 1 136 ? 15.789 -1.602 -4.512 1 98.31 136 ALA B C 1
ATOM 4392 O O . ALA B 1 136 ? 16.812 -1.681 -3.828 1 98.31 136 ALA B O 1
ATOM 4393 N N . ASN B 1 137 ? 15.836 -1.248 -5.801 1 97.5 137 ASN B N 1
ATOM 4394 C CA . ASN B 1 137 ? 17 -0.76 -6.523 1 97.5 137 ASN B CA 1
ATOM 4395 C C . ASN B 1 137 ? 18 -1.882 -6.801 1 97.5 137 ASN B C 1
ATOM 4397 O O . ASN B 1 137 ? 19.203 -1.646 -6.852 1 97.5 137 ASN B O 1
ATOM 4401 N N . GLY B 1 138 ? 17.5 -3.115 -6.828 1 98.12 138 GLY B N 1
ATOM 4402 C CA . GLY B 1 138 ? 18.344 -4.25 -7.172 1 98.12 138 GLY B CA 1
ATOM 4403 C C . GLY B 1 138 ? 18.25 -4.633 -8.641 1 98.12 138 GLY B C 1
ATOM 4404 O O . GLY B 1 138 ? 17.594 -3.951 -9.43 1 98.12 138 GLY B O 1
ATOM 4405 N N . LYS B 1 139 ? 18.969 -5.707 -8.961 1 98 139 LYS B N 1
ATOM 4406 C CA . LYS B 1 139 ? 18.984 -6.285 -10.297 1 98 139 LYS B CA 1
ATOM 4407 C C . LYS B 1 139 ? 18.703 -7.781 -10.258 1 98 139 LYS B C 1
ATOM 4409 O O . LYS B 1 139 ? 19.422 -8.539 -9.609 1 98 139 LYS B O 1
ATOM 4414 N N . ALA B 1 140 ? 17.766 -8.195 -10.977 1 98.31 140 ALA B N 1
ATOM 4415 C CA . ALA B 1 140 ? 17.391 -9.609 -10.992 1 98.31 140 ALA B CA 1
ATOM 4416 C C . ALA B 1 140 ? 18.359 -10.414 -11.852 1 98.31 140 ALA B C 1
ATOM 4418 O O . ALA B 1 140 ? 18.766 -9.969 -12.922 1 98.31 140 ALA B O 1
ATOM 4419 N N . VAL B 1 141 ? 18.766 -11.508 -11.352 1 98.56 141 VAL B N 1
ATOM 4420 C CA . VAL B 1 141 ? 19.422 -12.586 -12.086 1 98.56 141 VAL B CA 1
ATOM 4421 C C . VAL B 1 141 ? 18.531 -13.836 -12.062 1 98.56 141 VAL B C 1
ATOM 4423 O O . VAL B 1 141 ? 18.344 -14.438 -11.008 1 98.56 141 VAL B O 1
ATOM 4426 N N . TYR B 1 142 ? 18.094 -14.234 -13.25 1 98.69 142 TYR B N 1
ATOM 4427 C CA . TYR B 1 142 ? 17.047 -15.25 -13.289 1 98.69 142 TYR B CA 1
ATOM 4428 C C . TYR B 1 142 ? 17.656 -16.641 -13.312 1 98.69 142 TYR B C 1
ATOM 4430 O O . TYR B 1 142 ? 18.656 -16.891 -13.984 1 98.69 142 TYR B O 1
ATOM 4438 N N . VAL B 1 143 ? 17.047 -17.484 -12.57 1 98.81 143 VAL B N 1
ATOM 4439 C CA . VAL B 1 143 ? 17.406 -18.906 -12.484 1 98.81 143 VAL B CA 1
ATOM 4440 C C . VAL B 1 143 ? 16.328 -19.75 -13.18 1 98.81 143 VAL B C 1
ATOM 4442 O O . VAL B 1 143 ? 15.133 -19.484 -13.031 1 98.81 143 VAL B O 1
ATOM 4445 N N . GLU B 1 144 ? 16.719 -20.766 -13.867 1 98.81 144 GLU B N 1
ATOM 4446 C CA . GLU B 1 144 ? 15.82 -21.609 -14.625 1 98.81 144 GLU B CA 1
ATOM 4447 C C . GLU B 1 144 ? 14.812 -22.312 -13.711 1 98.81 144 GLU B C 1
ATOM 4449 O O . GLU B 1 144 ? 15.102 -22.562 -12.539 1 98.81 144 GLU B O 1
ATOM 4454 N N . SER B 1 145 ? 13.68 -22.516 -14.227 1 98.75 145 SER B N 1
ATOM 4455 C CA . SER B 1 145 ? 12.672 -23.375 -13.609 1 98.75 145 SER B CA 1
ATOM 4456 C C . SER B 1 145 ? 12.445 -24.641 -14.422 1 98.75 145 SER B C 1
ATOM 4458 O O . SER B 1 145 ? 12.625 -24.641 -15.641 1 98.75 145 SER B O 1
ATOM 4460 N N . ASN B 1 146 ? 12.047 -25.719 -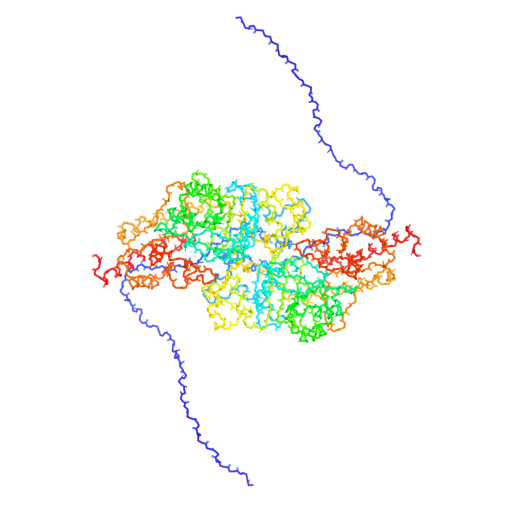13.773 1 98.12 146 ASN B N 1
ATOM 4461 C CA . ASN B 1 146 ? 11.891 -27 -14.461 1 98.12 146 ASN B CA 1
ATOM 4462 C C . ASN B 1 146 ? 10.422 -27.344 -14.664 1 98.12 146 ASN B C 1
ATOM 4464 O O . ASN B 1 146 ? 9.539 -26.516 -14.438 1 98.12 146 ASN B O 1
ATOM 4468 N N . ALA B 1 147 ? 10.141 -28.516 -15.125 1 97.94 147 ALA B N 1
ATOM 4469 C CA . ALA B 1 147 ? 8.797 -28.938 -15.539 1 97.94 147 ALA B CA 1
ATOM 4470 C C . ALA B 1 147 ? 7.891 -29.141 -14.328 1 97.94 147 ALA B C 1
ATOM 4472 O O . ALA B 1 147 ? 6.672 -29.25 -14.469 1 97.94 147 ALA B O 1
ATOM 4473 N N . ASP B 1 148 ? 8.5 -29.219 -13.172 1 98.5 148 ASP B N 1
ATOM 4474 C CA . ASP B 1 148 ? 7.719 -29.328 -11.945 1 98.5 148 ASP B CA 1
ATOM 4475 C C . ASP B 1 148 ? 7.34 -27.938 -11.414 1 98.5 148 ASP B C 1
ATOM 4477 O O . ASP B 1 148 ? 6.754 -27.812 -10.344 1 98.5 148 ASP B O 1
ATOM 4481 N N . HIS B 1 149 ? 7.684 -26.906 -12.18 1 98.5 149 HIS B N 1
ATOM 4482 C CA . HIS B 1 149 ? 7.34 -25.5 -11.914 1 98.5 149 HIS B CA 1
ATOM 4483 C C . HIS B 1 149 ? 8.07 -24.984 -10.688 1 98.5 149 HIS B C 1
ATOM 4485 O O . HIS B 1 149 ? 7.527 -24.172 -9.938 1 98.5 149 HIS B O 1
ATOM 4491 N N . VAL B 1 150 ? 9.234 -25.5 -10.398 1 98.62 150 VAL B N 1
ATOM 4492 C CA . VAL B 1 150 ? 10.07 -25.016 -9.312 1 98.62 150 VAL B CA 1
ATOM 4493 C C . VAL B 1 150 ? 11.43 -24.578 -9.859 1 98.62 150 VAL B C 1
ATOM 4495 O O . VAL B 1 150 ? 11.797 -24.953 -10.977 1 98.62 150 VAL B O 1
ATOM 4498 N N . ILE B 1 151 ? 12.133 -23.812 -9.078 1 98.62 151 ILE B N 1
ATOM 4499 C CA . ILE B 1 151 ? 13.461 -23.328 -9.445 1 98.62 151 ILE B CA 1
ATOM 4500 C C . ILE B 1 151 ? 14.406 -24.516 -9.602 1 98.62 151 ILE B C 1
ATOM 4502 O O . ILE B 1 151 ? 14.344 -25.484 -8.836 1 98.62 151 ILE B O 1
ATOM 4506 N N . ASP B 1 152 ? 15.258 -24.469 -10.617 1 98.56 152 ASP B N 1
ATOM 4507 C CA . ASP B 1 152 ? 16.25 -25.516 -10.875 1 98.56 152 ASP B CA 1
ATOM 4508 C C . ASP B 1 152 ? 17.453 -25.359 -9.969 1 98.56 152 ASP B C 1
ATOM 4510 O O . ASP B 1 152 ? 18.234 -24.406 -10.117 1 98.56 152 ASP B O 1
ATOM 4514 N N . VAL B 1 153 ? 17.688 -26.312 -9.109 1 98.38 153 VAL B N 1
ATOM 4515 C CA . VAL B 1 153 ? 18.719 -26.219 -8.086 1 98.38 153 VAL B CA 1
ATOM 4516 C C . VAL B 1 153 ? 20.094 -26.266 -8.727 1 98.38 153 VAL B C 1
ATOM 4518 O O . VAL B 1 153 ? 21.031 -25.625 -8.25 1 98.38 153 VAL B O 1
ATOM 4521 N N . PHE B 1 154 ? 20.266 -27 -9.828 1 98.31 154 PHE B N 1
ATOM 4522 C CA . PHE B 1 154 ? 21.547 -27.078 -10.516 1 98.31 154 PHE B CA 1
ATOM 4523 C C . PHE B 1 154 ? 21.891 -25.734 -11.164 1 98.31 154 PHE B C 1
ATOM 4525 O O . PHE B 1 154 ? 23.031 -25.266 -11.055 1 98.31 154 PHE B O 1
ATOM 4532 N N . ASP B 1 155 ? 20.922 -25.156 -11.75 1 98.62 155 ASP B N 1
ATOM 4533 C CA . ASP B 1 155 ? 21.156 -23.844 -12.336 1 98.62 155 ASP B CA 1
ATOM 4534 C C . ASP B 1 155 ? 21.391 -22.797 -11.25 1 98.62 155 ASP B C 1
ATOM 4536 O O . ASP B 1 155 ? 22.156 -21.844 -11.453 1 98.62 155 ASP B O 1
ATOM 4540 N N . LEU B 1 156 ? 20.719 -22.922 -10.117 1 98.75 156 LEU B N 1
ATOM 4541 C CA . LEU B 1 156 ? 20.953 -22.016 -9 1 98.75 156 LEU B CA 1
ATOM 4542 C C . LEU B 1 156 ? 22.422 -22.031 -8.578 1 98.75 156 LEU B C 1
ATOM 4544 O O . LEU B 1 156 ? 23.031 -20.984 -8.391 1 98.75 156 LEU B O 1
ATOM 4548 N N . GLU B 1 157 ? 22.906 -23.188 -8.438 1 98.62 157 GLU B N 1
ATOM 4549 C CA . GLU B 1 157 ? 24.312 -23.297 -8.047 1 98.62 157 GLU B CA 1
ATOM 4550 C C . GLU B 1 157 ? 25.219 -22.656 -9.094 1 98.62 157 GLU B C 1
ATOM 4552 O O . GLU B 1 157 ? 26.156 -21.953 -8.758 1 98.62 157 GLU B O 1
ATOM 4557 N N . LYS B 1 158 ? 24.953 -22.984 -10.305 1 98.38 158 LYS B N 1
ATOM 4558 C CA . LYS B 1 158 ? 25.734 -22.422 -11.398 1 98.38 158 LYS B CA 1
ATOM 4559 C C . LYS B 1 158 ? 25.719 -20.891 -11.344 1 98.38 158 LYS B C 1
ATOM 4561 O O . LYS B 1 158 ? 26.766 -20.25 -11.477 1 98.38 158 LYS B O 1
ATOM 4566 N N . LYS B 1 159 ? 24.547 -20.297 -11.141 1 98.31 159 LYS B N 1
ATOM 4567 C CA . LYS B 1 159 ? 24.422 -18.844 -11.102 1 98.31 159 LYS B CA 1
ATOM 4568 C C . LYS B 1 159 ? 25.125 -18.25 -9.883 1 98.31 159 LYS B C 1
ATOM 4570 O O . LYS B 1 159 ? 25.703 -17.156 -9.961 1 98.31 159 LYS B O 1
ATOM 4575 N N . LEU B 1 160 ? 25.031 -18.906 -8.805 1 98.19 160 LEU B N 1
ATOM 4576 C CA . LEU B 1 160 ? 25.75 -18.469 -7.613 1 98.19 160 LEU B CA 1
ATOM 4577 C C . LEU B 1 160 ? 27.25 -18.453 -7.852 1 98.19 160 LEU B C 1
ATOM 4579 O O . LEU B 1 160 ? 27.953 -17.547 -7.41 1 98.19 160 LEU B O 1
ATOM 4583 N N . GLN B 1 161 ? 27.734 -19.438 -8.578 1 97.75 161 GLN B N 1
ATOM 4584 C CA . GLN B 1 161 ? 29.156 -19.516 -8.914 1 97.75 161 GLN B CA 1
ATOM 4585 C C . G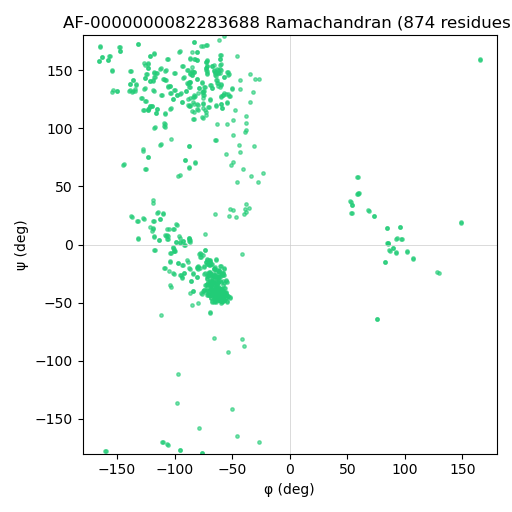LN B 1 161 ? 29.562 -18.406 -9.875 1 97.75 161 GLN B C 1
ATOM 4587 O O . GLN B 1 161 ? 30.625 -17.797 -9.711 1 97.75 161 GLN B O 1
ATOM 4592 N N . GLU B 1 162 ? 28.719 -18.172 -10.75 1 97.25 162 GLU B N 1
ATOM 4593 C CA . GLU B 1 162 ? 29.031 -17.219 -11.805 1 97.25 162 GLU B CA 1
ATOM 4594 C C . GLU B 1 162 ? 28.844 -15.781 -11.312 1 97.25 162 GLU B C 1
ATOM 4596 O O . GLU B 1 162 ? 29.328 -14.836 -11.938 1 97.25 162 GLU B O 1
ATOM 4601 N N . ASN B 1 163 ? 28.094 -15.617 -10.219 1 96.75 163 ASN B N 1
ATOM 4602 C CA . ASN B 1 163 ? 27.828 -14.305 -9.641 1 96.75 163 ASN B CA 1
ATOM 4603 C C . ASN B 1 163 ? 28.266 -14.242 -8.18 1 96.75 163 ASN B C 1
ATOM 4605 O O . ASN B 1 163 ? 27.422 -14.07 -7.289 1 96.75 163 ASN B O 1
ATOM 4609 N N . PRO B 1 164 ? 29.547 -14.156 -7.938 1 94.69 164 PRO B N 1
ATOM 4610 C CA . PRO B 1 164 ? 30.031 -14.172 -6.555 1 94.69 164 PRO B CA 1
ATOM 4611 C C . PRO B 1 164 ? 29.656 -12.914 -5.781 1 94.69 164 PRO B C 1
ATOM 4613 O O . PRO B 1 164 ? 29.703 -12.906 -4.547 1 94.69 164 PRO B O 1
ATOM 4616 N N . ASP B 1 165 ? 29.234 -11.938 -6.488 1 94.31 165 ASP B N 1
ATOM 4617 C CA . ASP B 1 165 ? 28.844 -10.688 -5.855 1 94.31 165 ASP B CA 1
ATOM 4618 C C . ASP B 1 165 ? 27.344 -10.68 -5.516 1 94.31 165 ASP B C 1
ATOM 4620 O O . ASP B 1 165 ? 26.844 -9.727 -4.926 1 94.31 165 ASP B O 1
ATOM 4624 N N . CYS B 1 166 ? 26.703 -11.742 -5.852 1 92.56 166 CYS B N 1
ATOM 4625 C CA . CYS B 1 166 ? 25.297 -11.875 -5.508 1 92.56 166 CYS B CA 1
ATOM 4626 C C . CYS B 1 166 ? 25.125 -12.297 -4.055 1 92.56 166 CYS B C 1
ATOM 4628 O O . CYS B 1 166 ? 25.578 -13.375 -3.664 1 92.56 166 CYS B O 1
ATOM 4630 N N . ASN B 1 167 ? 24.438 -11.422 -3.365 1 92.88 167 ASN B N 1
ATOM 4631 C CA . ASN B 1 167 ? 24.328 -11.727 -1.943 1 92.88 167 ASN B CA 1
ATOM 4632 C C . ASN B 1 167 ? 22.875 -11.945 -1.534 1 92.88 167 ASN B C 1
ATOM 4634 O O . ASN B 1 167 ? 22.562 -11.984 -0.344 1 92.88 167 ASN B O 1
ATOM 4638 N N . HIS B 1 168 ? 21.938 -11.984 -2.453 1 98.81 168 HIS B N 1
ATOM 4639 C CA . HIS B 1 168 ? 20.531 -12.234 -2.139 1 98.81 168 HIS B CA 1
ATOM 4640 C C . HIS B 1 168 ? 19.938 -13.273 -3.086 1 98.81 168 HIS B C 1
ATOM 4642 O O . HIS B 1 168 ? 20.234 -13.273 -4.281 1 98.81 168 HIS B O 1
ATOM 4648 N N . VAL B 1 169 ? 19.172 -14.148 -2.551 1 98.88 169 VAL B N 1
ATOM 4649 C CA . VAL B 1 169 ? 18.312 -15.078 -3.281 1 98.88 169 VAL B CA 1
ATOM 4650 C C . VAL B 1 169 ? 16.859 -14.914 -2.82 1 98.88 169 VAL B C 1
ATOM 4652 O O . VAL B 1 169 ? 16.562 -15.109 -1.643 1 98.88 169 VAL B O 1
ATOM 4655 N N . LEU B 1 170 ? 16.031 -14.5 -3.686 1 98.94 170 LEU B N 1
ATOM 4656 C CA . LEU B 1 170 ? 14.594 -14.391 -3.441 1 98.94 170 LEU B CA 1
ATOM 4657 C C . LEU B 1 170 ? 13.836 -15.453 -4.227 1 98.94 170 LEU B C 1
ATOM 4659 O O . LEU B 1 170 ? 13.617 -15.305 -5.43 1 98.94 170 LEU B O 1
ATOM 4663 N N . ILE B 1 171 ? 13.375 -16.484 -3.582 1 98.69 171 ILE B N 1
ATOM 4664 C CA . ILE B 1 171 ? 12.719 -17.609 -4.25 1 98.69 171 ILE B CA 1
ATOM 4665 C C . ILE B 1 171 ? 11.203 -17.469 -4.109 1 98.69 171 ILE B C 1
ATOM 4667 O O . ILE B 1 171 ? 10.695 -17.172 -3.023 1 98.69 171 ILE B O 1
ATOM 4671 N N . SER B 1 172 ? 10.547 -17.641 -5.184 1 98.69 172 SER B N 1
ATOM 4672 C CA . SER B 1 172 ? 9.086 -17.609 -5.176 1 98.69 172 SER B CA 1
ATOM 4673 C C . SER B 1 172 ? 8.516 -19.031 -5.273 1 98.69 172 SER B C 1
ATOM 4675 O O . SER B 1 172 ? 8.93 -19.812 -6.129 1 98.69 172 SER B O 1
ATOM 4677 N N . HIS B 1 173 ? 7.59 -19.328 -4.387 1 98.75 173 HIS B N 1
ATOM 4678 C CA . HIS B 1 173 ? 6.906 -20.609 -4.387 1 98.75 173 HIS B CA 1
ATOM 4679 C C . HIS B 1 173 ? 5.629 -20.562 -5.223 1 98.75 173 HIS B C 1
ATOM 4681 O O . HIS B 1 173 ? 4.527 -20.688 -4.688 1 98.75 173 HIS B O 1
ATOM 4687 N N . MET B 1 174 ? 5.828 -20.516 -6.5 1 97.94 174 MET B N 1
ATOM 4688 C CA . MET B 1 174 ? 4.707 -20.344 -7.418 1 97.94 174 MET B CA 1
ATOM 4689 C C . MET B 1 174 ? 3.676 -21.453 -7.23 1 97.94 174 MET B C 1
ATOM 4691 O O . MET B 1 174 ? 4.023 -22.641 -7.23 1 97.94 174 MET B O 1
ATOM 4695 N N . ARG B 1 175 ? 2.459 -21.031 -7.074 1 97.81 175 ARG B N 1
ATOM 4696 C CA . ARG B 1 175 ? 1.31 -21.906 -6.895 1 97.81 175 ARG B CA 1
ATOM 4697 C C . ARG B 1 175 ? 1.545 -22.891 -5.746 1 97.81 175 ARG B C 1
ATOM 4699 O O . ARG B 1 175 ? 1.058 -24.016 -5.781 1 97.81 175 ARG B O 1
ATOM 4706 N N . GLY B 1 176 ? 2.359 -22.484 -4.812 1 98.19 176 GLY B N 1
ATOM 4707 C CA . GLY B 1 176 ? 2.588 -23.25 -3.592 1 98.19 176 GLY B CA 1
ATOM 4708 C C . GLY B 1 176 ? 3.654 -24.312 -3.744 1 98.19 176 GLY B C 1
ATOM 4709 O O . GLY B 1 176 ? 3.961 -25.031 -2.791 1 98.19 176 GLY B O 1
ATOM 4710 N N . LYS B 1 177 ? 4.27 -24.469 -4.859 1 98.56 177 LYS B N 1
ATOM 4711 C CA . LYS B 1 177 ? 5.254 -25.516 -5.121 1 98.56 177 LYS B CA 1
ATOM 4712 C C . LYS B 1 177 ? 6.637 -25.094 -4.625 1 98.56 177 LYS B C 1
ATOM 4714 O O . LYS B 1 177 ? 7.129 -24.016 -4.961 1 98.56 177 LYS B O 1
ATOM 4719 N N . LEU B 1 178 ? 7.195 -25.969 -3.832 1 98.75 178 LEU B N 1
ATOM 4720 C CA . LEU B 1 178 ? 8.516 -25.719 -3.264 1 98.75 178 LEU B CA 1
ATOM 4721 C C . LEU B 1 178 ? 9.57 -26.578 -3.955 1 98.75 178 LEU B C 1
ATOM 4723 O O . LEU B 1 178 ? 9.336 -27.766 -4.23 1 98.75 178 LEU B O 1
ATOM 4727 N N . ALA B 1 179 ? 10.672 -25.984 -4.258 1 98.62 179 ALA B N 1
ATOM 4728 C CA . ALA B 1 179 ? 11.844 -26.75 -4.656 1 98.62 179 ALA B CA 1
ATOM 4729 C C . ALA B 1 179 ? 12.516 -27.391 -3.445 1 98.62 179 ALA B C 1
ATOM 4731 O O . ALA B 1 179 ? 11.977 -27.359 -2.338 1 98.62 179 ALA B O 1
ATOM 4732 N N . ASP B 1 180 ? 13.617 -28.109 -3.711 1 98.69 180 ASP B N 1
ATOM 4733 C CA . ASP B 1 180 ? 14.367 -28.703 -2.609 1 98.69 180 ASP B CA 1
ATOM 4734 C C . ASP B 1 180 ? 14.969 -27.625 -1.715 1 98.69 180 ASP B C 1
ATOM 4736 O O . ASP B 1 180 ? 16.125 -27.234 -1.889 1 98.69 180 ASP B O 1
ATOM 4740 N N . MET B 1 181 ? 14.164 -27.25 -0.699 1 98.81 181 MET B N 1
ATOM 4741 C CA . MET B 1 181 ? 14.516 -26.094 0.12 1 98.81 181 MET B CA 1
ATOM 4742 C C . MET B 1 181 ? 15.719 -26.391 1.004 1 98.81 181 MET B C 1
ATOM 4744 O O . MET B 1 181 ? 16.438 -25.484 1.411 1 98.81 181 MET B O 1
ATOM 4748 N N . SER B 1 182 ? 15.93 -27.641 1.329 1 98.75 182 SER B N 1
ATOM 4749 C CA . SER B 1 182 ? 17.141 -28 2.072 1 98.75 182 SER B CA 1
ATOM 4750 C C . SER B 1 182 ? 18.391 -27.75 1.24 1 98.75 182 SER B C 1
ATOM 4752 O O . SER B 1 182 ? 19.344 -27.141 1.719 1 98.75 182 SER B O 1
ATOM 4754 N N . THR B 1 183 ? 18.359 -28.234 0.031 1 98.69 183 THR B N 1
ATOM 4755 C CA . THR B 1 183 ? 19.484 -28.031 -0.869 1 98.69 183 THR B CA 1
ATOM 4756 C C . THR B 1 183 ? 19.688 -26.531 -1.139 1 98.69 183 THR B C 1
ATOM 4758 O O . THR B 1 183 ? 20.828 -26.047 -1.16 1 98.69 183 THR B O 1
ATOM 4761 N N . ILE B 1 184 ? 18.656 -25.797 -1.316 1 98.81 184 ILE B N 1
ATOM 4762 C CA . ILE B 1 184 ? 18.719 -24.359 -1.588 1 98.81 184 ILE B CA 1
ATOM 4763 C C . ILE B 1 184 ? 19.359 -23.641 -0.397 1 98.81 184 ILE B C 1
ATOM 4765 O O . ILE B 1 184 ? 20.234 -22.797 -0.571 1 98.81 184 ILE B O 1
ATOM 4769 N N . LYS B 1 185 ? 18.906 -23.969 0.76 1 98.75 185 LYS B N 1
ATOM 4770 C CA . LYS B 1 185 ? 19.484 -23.375 1.964 1 98.75 185 LYS B CA 1
ATOM 4771 C C . LYS B 1 185 ? 20.984 -23.672 2.064 1 98.75 185 LYS B C 1
ATOM 4773 O O . LYS B 1 185 ? 21.766 -22.781 2.367 1 98.75 185 LYS B O 1
ATOM 4778 N N . ASP B 1 186 ? 21.328 -24.906 1.824 1 98.69 186 ASP B N 1
ATOM 4779 C CA . ASP B 1 186 ? 22.734 -25.297 1.859 1 98.69 186 ASP B CA 1
ATOM 4780 C C . ASP B 1 186 ? 23.562 -24.484 0.862 1 98.69 186 ASP B C 1
ATOM 4782 O O . ASP B 1 186 ? 24.656 -24.047 1.176 1 98.69 186 ASP B O 1
ATOM 4786 N N . LEU B 1 187 ? 23.047 -24.312 -0.313 1 98.62 187 LEU B N 1
ATOM 4787 C CA . LEU B 1 187 ? 23.734 -23.547 -1.347 1 98.62 187 LEU B CA 1
ATOM 4788 C C . LEU B 1 187 ? 23.891 -22.094 -0.926 1 98.62 187 LEU B C 1
ATOM 4790 O O . LEU B 1 187 ? 24.953 -21.5 -1.101 1 98.62 187 LEU B O 1
ATOM 4794 N N . CYS B 1 188 ? 22.828 -21.5 -0.4 1 98.5 188 CYS B N 1
ATOM 4795 C CA . CYS B 1 188 ? 22.891 -20.109 0.045 1 98.5 188 CYS B CA 1
ATOM 4796 C C . CYS B 1 188 ? 23.938 -19.938 1.141 1 98.5 188 CYS B C 1
ATOM 4798 O O . CYS B 1 188 ? 24.672 -18.953 1.146 1 98.5 188 CYS B O 1
ATOM 4800 N N . ASP B 1 189 ? 24.016 -20.875 2.023 1 98.12 189 ASP B N 1
ATOM 4801 C CA . ASP B 1 189 ? 25.031 -20.828 3.07 1 98.12 189 ASP B CA 1
ATOM 4802 C C . ASP B 1 189 ? 26.438 -20.953 2.479 1 98.12 189 ASP B C 1
ATOM 4804 O O . ASP B 1 189 ? 27.344 -20.203 2.855 1 98.12 189 ASP B O 1
ATOM 4808 N N . LYS B 1 190 ? 26.562 -21.906 1.594 1 98 190 LYS B N 1
ATOM 4809 C CA . LYS B 1 190 ? 27.844 -22.141 0.959 1 98 190 LYS B CA 1
ATOM 4810 C C . LYS B 1 190 ? 28.375 -20.891 0.265 1 98 190 LYS B C 1
ATOM 4812 O O . LYS B 1 190 ? 29.562 -20.594 0.323 1 98 190 LYS B O 1
ATOM 4817 N N . TYR B 1 191 ? 27.547 -20.125 -0.333 1 97.94 191 TYR B N 1
ATOM 4818 C CA . TYR B 1 191 ? 27.969 -19 -1.141 1 97.94 191 TYR B CA 1
ATOM 4819 C C . TYR B 1 191 ? 27.688 -17.688 -0.419 1 97.94 191 TYR B C 1
ATOM 4821 O O . TYR B 1 191 ? 27.766 -16.609 -1.021 1 97.94 191 TYR B O 1
ATOM 4829 N N . ASP B 1 192 ? 27.281 -17.75 0.849 1 97.12 192 ASP B N 1
ATOM 4830 C CA . ASP B 1 192 ? 27.031 -16.609 1.723 1 97.12 192 ASP B CA 1
ATOM 4831 C C . ASP B 1 192 ? 25.984 -15.68 1.137 1 97.12 192 ASP B C 1
ATOM 4833 O O . ASP B 1 192 ? 26.188 -14.469 1.033 1 97.12 192 ASP B O 1
ATOM 4837 N N . ALA B 1 193 ? 24.953 -16.297 0.636 1 98.25 193 ALA B N 1
ATOM 4838 C CA . ALA B 1 193 ? 23.828 -15.547 0.08 1 98.25 193 ALA B CA 1
ATOM 4839 C C . ALA B 1 193 ? 22.641 -15.547 1.035 1 98.25 193 ALA B C 1
ATOM 4841 O O . ALA B 1 193 ? 22.344 -16.562 1.664 1 98.25 193 ALA B O 1
ATOM 4842 N N . ILE B 1 194 ? 21.969 -14.383 1.222 1 98.75 194 ILE B N 1
ATOM 4843 C CA . ILE B 1 194 ? 20.781 -14.25 2.053 1 98.75 194 ILE B CA 1
ATOM 4844 C C . ILE B 1 194 ? 19.578 -14.836 1.32 1 98.75 194 ILE B C 1
ATOM 4846 O O . ILE B 1 194 ? 19.25 -14.406 0.21 1 98.75 194 ILE B O 1
ATOM 4850 N N . LEU B 1 195 ? 18.938 -15.82 1.942 1 98.94 195 LEU B N 1
ATOM 4851 C CA . LEU B 1 195 ? 17.766 -16.469 1.35 1 98.94 195 LEU B CA 1
ATOM 4852 C C . LEU B 1 195 ? 16.484 -15.812 1.844 1 98.94 195 LEU B C 1
ATOM 4854 O O . LEU B 1 195 ? 16.266 -15.695 3.053 1 98.94 195 LEU B O 1
ATOM 4858 N N . LEU B 1 196 ? 15.695 -15.328 0.937 1 98.94 196 LEU B N 1
ATOM 4859 C CA . LEU B 1 196 ? 14.359 -14.781 1.165 1 98.94 196 LEU B CA 1
ATOM 4860 C C . LEU B 1 196 ? 13.305 -15.594 0.425 1 98.94 196 LEU B C 1
ATOM 4862 O O . LEU B 1 196 ? 13.562 -16.109 -0.662 1 98.94 196 LEU B O 1
ATOM 4866 N N . GLU B 1 197 ? 12.086 -15.688 0.989 1 98.94 197 GLU B N 1
ATOM 4867 C CA . GLU B 1 197 ? 11.07 -16.547 0.391 1 98.94 197 GLU B CA 1
ATOM 4868 C C . GLU B 1 197 ? 9.789 -15.773 0.106 1 98.94 197 GLU B C 1
ATOM 4870 O O . GLU B 1 197 ? 9.242 -15.109 0.996 1 98.94 197 GLU B O 1
ATOM 4875 N N . ASP B 1 198 ? 9.383 -15.812 -1.148 1 98.94 198 ASP B N 1
ATOM 4876 C CA . ASP B 1 198 ? 8.031 -15.391 -1.522 1 98.94 198 ASP B CA 1
ATOM 4877 C C . ASP B 1 198 ? 7.027 -16.516 -1.321 1 98.94 198 ASP B C 1
ATOM 4879 O O . ASP B 1 198 ? 6.938 -17.438 -2.146 1 98.94 198 ASP B O 1
ATOM 4883 N N . CYS B 1 199 ? 6.203 -16.312 -0.281 1 98.88 199 CYS B N 1
ATOM 4884 C CA . CYS B 1 199 ? 5.223 -17.328 0.1 1 98.88 199 CYS B CA 1
ATOM 4885 C C . CYS B 1 199 ? 3.807 -16.859 -0.207 1 98.88 199 CYS B C 1
ATOM 4887 O O . CYS B 1 199 ? 2.854 -17.25 0.47 1 98.88 199 CYS B O 1
ATOM 4889 N N . ALA B 1 200 ? 3.68 -16 -1.168 1 98.56 200 ALA B N 1
ATOM 4890 C CA . ALA B 1 200 ? 2.375 -15.445 -1.523 1 98.56 200 ALA B CA 1
ATOM 4891 C C . ALA B 1 200 ? 1.377 -16.547 -1.841 1 98.56 200 ALA B C 1
ATOM 4893 O O . ALA B 1 200 ? 0.181 -16.422 -1.572 1 98.56 200 ALA B O 1
ATOM 4894 N N . HIS B 1 201 ? 1.878 -17.688 -2.387 1 97.88 201 HIS B N 1
ATOM 4895 C CA . HIS B 1 201 ? 1.021 -18.781 -2.814 1 97.88 201 HIS B CA 1
ATOM 4896 C C . HIS B 1 201 ? 1.11 -19.953 -1.848 1 97.88 201 HIS B C 1
ATOM 4898 O O . HIS B 1 201 ? 0.54 -21.016 -2.102 1 97.88 201 HIS B O 1
ATOM 4904 N N . SER B 1 202 ? 1.84 -19.828 -0.724 1 98.5 202 SER B N 1
ATOM 4905 C CA . SER B 1 202 ? 2.139 -21.062 -0.002 1 98.5 202 SER B CA 1
ATOM 4906 C C . SER B 1 202 ? 1.729 -20.969 1.463 1 98.5 202 SER B C 1
ATOM 4908 O O . SER B 1 202 ? 2.322 -21.609 2.326 1 98.5 202 SER B O 1
ATOM 4910 N N . LEU B 1 203 ? 0.819 -20.062 1.741 1 98.69 203 LEU B N 1
ATOM 4911 C CA . LEU B 1 203 ? 0.23 -20.125 3.074 1 98.69 203 LEU B CA 1
ATOM 4912 C C . LEU B 1 203 ? -0.431 -21.484 3.311 1 98.69 203 LEU B C 1
ATOM 4914 O O . LEU B 1 203 ? -1.323 -21.891 2.559 1 98.69 203 LEU B O 1
ATOM 4918 N N . GLY B 1 204 ? 0.075 -22.203 4.273 1 98.62 204 GLY B N 1
ATOM 4919 C CA . GLY B 1 204 ? -0.45 -23.516 4.59 1 98.62 204 GLY B CA 1
ATOM 4920 C C . GLY B 1 204 ? 0.406 -24.656 4.043 1 98.62 204 GLY B C 1
ATOM 4921 O O . GLY B 1 204 ? 0.15 -25.828 4.324 1 98.62 204 GLY B O 1
ATOM 4922 N N . VAL B 1 205 ? 1.425 -24.375 3.264 1 98.81 205 VAL B N 1
ATOM 4923 C CA . VAL B 1 205 ? 2.336 -25.375 2.736 1 98.81 205 VAL B CA 1
ATOM 4924 C C . VAL B 1 205 ? 3.461 -25.641 3.738 1 98.81 205 VAL B C 1
ATOM 4926 O O . VAL B 1 205 ? 3.979 -24.703 4.352 1 98.81 205 VAL B O 1
ATOM 4929 N N . PHE B 1 206 ? 3.842 -26.891 3.887 1 98.69 206 PHE B N 1
ATOM 4930 C CA . PHE B 1 206 ? 4.836 -27.25 4.887 1 98.69 206 PHE B CA 1
ATOM 4931 C C . PHE B 1 206 ? 5.988 -28.031 4.25 1 98.69 206 PHE B C 1
ATOM 4933 O O . PHE B 1 206 ? 5.77 -28.875 3.389 1 98.69 206 PHE B O 1
ATOM 4940 N N . TRP B 1 207 ? 7.168 -27.656 4.598 1 98.69 207 TRP B N 1
ATOM 4941 C CA . TRP B 1 207 ? 8.422 -28.328 4.25 1 98.69 207 TRP B CA 1
ATOM 4942 C C . TRP B 1 207 ? 9.016 -29.016 5.469 1 98.69 207 TRP B C 1
ATOM 4944 O O . TRP B 1 207 ? 9.461 -28.359 6.41 1 98.69 207 TRP B O 1
ATOM 4954 N N . GLU B 1 208 ? 9.047 -30.359 5.461 1 98.19 208 GLU B N 1
ATOM 4955 C CA . GLU B 1 208 ? 9.617 -31.156 6.547 1 98.19 208 GLU B CA 1
ATOM 4956 C C . GLU B 1 208 ? 9.016 -30.75 7.895 1 98.19 208 GLU B C 1
ATOM 4958 O O . GLU B 1 208 ? 9.742 -30.547 8.867 1 98.19 208 GLU B O 1
ATOM 4963 N N . GLY B 1 209 ? 7.766 -30.453 7.863 1 97.62 209 GLY B N 1
ATOM 4964 C CA . GLY B 1 209 ? 7.008 -30.219 9.086 1 97.62 209 GLY B CA 1
ATOM 4965 C C . GLY B 1 209 ? 6.977 -28.766 9.508 1 97.62 209 GLY B C 1
ATOM 4966 O O . GLY B 1 209 ? 6.285 -28.406 10.461 1 97.62 209 GLY B O 1
ATOM 4967 N N . GLU B 1 210 ? 7.688 -27.969 8.844 1 98 210 GLU B N 1
ATOM 4968 C CA . GLU B 1 210 ? 7.684 -26.547 9.125 1 98 210 GLU B CA 1
ATOM 4969 C C . GLU B 1 210 ? 7.004 -25.766 8.008 1 98 210 GLU B C 1
ATOM 4971 O O . GLU B 1 210 ? 7.133 -26.109 6.832 1 98 210 GLU B O 1
ATOM 4976 N N . HIS B 1 211 ? 6.277 -24.734 8.422 1 98.75 211 HIS B N 1
ATOM 4977 C CA . HIS B 1 211 ? 5.609 -23.906 7.418 1 98.75 211 HIS B CA 1
ATOM 4978 C C . HIS B 1 211 ? 6.609 -23.344 6.414 1 98.75 211 HIS B C 1
ATOM 4980 O O . HIS B 1 211 ? 7.75 -23.047 6.77 1 98.75 211 HIS B O 1
ATOM 4986 N N . SER B 1 212 ? 6.219 -23.234 5.184 1 98.62 212 SER B N 1
ATOM 4987 C CA . SER B 1 212 ? 7.059 -22.594 4.172 1 98.62 212 SER B CA 1
ATOM 4988 C C . SER B 1 212 ? 7.504 -21.203 4.613 1 98.62 212 SER B C 1
ATOM 4990 O O . SER B 1 212 ? 6.758 -20.5 5.297 1 98.62 212 SER B O 1
ATOM 4992 N N . GLY B 1 213 ? 8.664 -20.781 4.254 1 98.81 213 GLY B N 1
ATOM 4993 C CA . GLY B 1 213 ? 9.188 -19.469 4.59 1 98.81 213 GLY B CA 1
ATOM 4994 C C . GLY B 1 213 ? 10.273 -19.5 5.645 1 98.81 213 GLY B C 1
ATOM 4995 O O . GLY B 1 213 ? 11.008 -18.531 5.832 1 98.81 213 GLY B O 1
ATOM 4996 N N . HIS B 1 214 ? 10.453 -20.641 6.309 1 98.69 214 HIS B N 1
ATOM 4997 C CA . HIS B 1 214 ? 11.344 -20.734 7.457 1 98.69 214 HIS B CA 1
ATOM 4998 C C . HIS B 1 214 ? 12.766 -21.062 7.027 1 98.69 214 HIS B C 1
ATOM 5000 O O . HIS B 1 214 ? 13.703 -20.969 7.824 1 98.69 214 HIS B O 1
ATOM 5006 N N . LYS B 1 215 ? 12.984 -21.5 5.816 1 98.75 215 LYS B N 1
ATOM 5007 C CA . LYS B 1 215 ? 14.344 -21.781 5.363 1 98.75 215 LYS B CA 1
ATOM 5008 C C . LYS B 1 215 ? 15.125 -20.5 5.121 1 98.75 215 LYS B C 1
ATOM 5010 O O . LYS B 1 215 ? 16.344 -20.453 5.32 1 98.75 215 LYS B O 1
ATOM 5015 N N . GLY B 1 216 ? 14.461 -19.469 4.656 1 98.75 216 GLY B N 1
ATOM 5016 C CA . GLY B 1 216 ? 15.062 -18.156 4.539 1 98.75 216 GLY B CA 1
ATOM 5017 C C . GLY B 1 216 ? 15.023 -17.375 5.836 1 98.75 216 GLY B C 1
ATOM 5018 O O . GLY B 1 216 ? 14.422 -17.812 6.816 1 98.75 216 GLY B O 1
ATOM 5019 N N . ILE B 1 217 ? 15.664 -16.172 5.859 1 98.81 217 ILE B N 1
ATOM 5020 C CA . ILE B 1 217 ? 15.742 -15.344 7.059 1 98.81 217 ILE B CA 1
ATOM 5021 C C . ILE B 1 217 ? 14.438 -14.578 7.246 1 98.81 217 ILE B C 1
ATOM 5023 O O . ILE B 1 217 ? 14.125 -14.125 8.352 1 98.81 217 ILE B O 1
ATOM 5027 N N . ALA B 1 218 ? 13.688 -14.422 6.176 1 98.94 218 ALA B N 1
ATOM 5028 C CA . ALA B 1 218 ? 12.391 -13.75 6.188 1 98.94 218 ALA B CA 1
ATOM 5029 C C . ALA B 1 218 ? 11.539 -14.18 4.988 1 98.94 218 ALA B C 1
ATOM 5031 O O . ALA B 1 218 ? 12.07 -14.711 4.008 1 98.94 218 ALA B O 1
ATOM 5032 N N . CYS B 1 219 ? 10.25 -14.008 5.094 1 98.94 219 CYS B N 1
ATOM 5033 C CA . CYS B 1 219 ? 9.367 -14.336 3.982 1 98.94 219 CYS B CA 1
ATOM 5034 C C . CYS B 1 219 ? 8.156 -13.406 3.951 1 98.94 219 CYS B C 1
ATOM 5036 O O . CYS B 1 219 ? 7.961 -12.609 4.867 1 98.94 219 CYS B O 1
ATOM 5038 N N . ALA B 1 220 ? 7.457 -13.445 2.838 1 98.94 220 ALA B N 1
ATOM 5039 C CA . ALA B 1 220 ? 6.242 -12.656 2.631 1 98.94 220 ALA B CA 1
ATOM 5040 C C . ALA B 1 220 ? 5.051 -13.562 2.322 1 98.94 220 ALA B C 1
ATOM 5042 O O . ALA B 1 220 ? 5.184 -14.555 1.604 1 98.94 220 ALA B O 1
ATOM 5043 N N . ILE B 1 221 ? 3.896 -13.211 2.867 1 98.69 221 ILE B N 1
ATOM 5044 C CA . ILE B 1 221 ? 2.639 -13.883 2.568 1 98.69 221 ILE B CA 1
ATOM 5045 C C . ILE B 1 221 ? 1.621 -12.875 2.049 1 98.69 221 ILE B C 1
ATOM 5047 O O . ILE B 1 221 ? 1.733 -11.68 2.318 1 98.69 221 ILE B O 1
ATOM 5051 N N . SER B 1 222 ? 0.66 -13.383 1.304 1 98.69 222 SER B N 1
ATOM 5052 C CA . SER B 1 222 ? -0.307 -12.5 0.662 1 98.69 222 SER B CA 1
ATOM 5053 C C . SER B 1 222 ? -1.722 -12.773 1.162 1 98.69 222 SER B C 1
ATOM 5055 O O . SER B 1 222 ? -2.078 -13.914 1.441 1 98.69 222 SER B O 1
ATOM 5057 N N . SER B 1 223 ? -2.5 -11.656 1.281 1 98.38 223 SER B N 1
ATOM 5058 C CA . SER B 1 223 ? -3.939 -11.781 1.495 1 98.38 223 SER B CA 1
ATOM 5059 C C . SER B 1 223 ? -4.723 -11.148 0.348 1 98.38 223 SER B C 1
ATOM 5061 O O . SER B 1 223 ? -5.867 -10.727 0.528 1 98.38 223 SER B O 1
ATOM 5063 N N . GLN B 1 224 ? -4.047 -10.992 -0.796 1 97 224 GLN B N 1
ATOM 5064 C CA . GLN B 1 224 ? -4.762 -10.578 -1.999 1 97 224 GLN B CA 1
ATOM 5065 C C . GLN B 1 224 ? -5.852 -11.578 -2.369 1 97 224 GLN B C 1
ATOM 5067 O O . GLN B 1 224 ? -5.738 -12.766 -2.059 1 97 224 GLN B O 1
ATOM 5072 N N . SER B 1 225 ? -6.883 -11.188 -3.074 1 94.75 225 SER B N 1
ATOM 5073 C CA . SER B 1 225 ? -8.148 -11.898 -3.227 1 94.75 225 SER B CA 1
ATOM 5074 C C . SER B 1 225 ? -7.945 -13.258 -3.887 1 94.75 225 SER B C 1
ATOM 5076 O O . SER B 1 225 ? -8.773 -14.156 -3.73 1 94.75 225 SER B O 1
ATOM 5078 N N . TYR B 1 226 ? -6.898 -13.469 -4.605 1 90.81 226 TYR B N 1
ATOM 5079 C CA . TYR B 1 226 ? -6.723 -14.734 -5.309 1 90.81 226 TYR B CA 1
ATOM 5080 C C . TYR B 1 226 ? -5.816 -15.672 -4.523 1 90.81 226 TYR B C 1
ATOM 5082 O O . TYR B 1 226 ? -5.301 -16.656 -5.074 1 90.81 226 TYR B O 1
ATOM 5090 N N . LYS B 1 227 ? -5.641 -15.367 -3.254 1 95.19 227 LYS B N 1
ATOM 5091 C CA . LYS B 1 227 ? -4.809 -16.188 -2.377 1 95.19 227 LYS B CA 1
ATOM 5092 C C . LYS B 1 227 ? -5.656 -16.938 -1.353 1 95.19 227 LYS B C 1
ATOM 5094 O O . LYS B 1 227 ? -6.875 -17.031 -1.501 1 95.19 227 LYS B O 1
ATOM 5099 N N . MET B 1 228 ? -5.016 -17.547 -0.375 1 96.44 228 MET B N 1
ATOM 5100 C CA . MET B 1 228 ? -5.688 -18.438 0.562 1 96.44 228 MET B CA 1
ATOM 5101 C C . MET B 1 228 ? -6.527 -17.641 1.562 1 96.44 228 MET B C 1
ATOM 5103 O O . MET B 1 228 ? -7.449 -18.188 2.17 1 96.44 228 MET B O 1
ATOM 5107 N N . ILE B 1 229 ? -6.133 -16.438 1.754 1 97.56 229 ILE B N 1
ATOM 5108 C CA . ILE B 1 229 ? -6.926 -15.492 2.531 1 97.56 229 ILE B CA 1
ATOM 5109 C C . ILE B 1 229 ? -7.172 -14.234 1.712 1 97.56 229 ILE B C 1
ATOM 5111 O O . ILE B 1 229 ? -6.309 -13.812 0.935 1 97.56 229 ILE B O 1
ATOM 5115 N N . ASN B 1 230 ? -8.406 -13.672 1.895 1 97.56 230 ASN B N 1
ATOM 5116 C CA . ASN B 1 230 ? -8.867 -12.609 1.006 1 97.56 230 ASN B CA 1
ATOM 5117 C C . ASN B 1 230 ? -9.156 -11.328 1.772 1 97.56 230 ASN B C 1
ATOM 5119 O O . ASN B 1 230 ? -10.031 -11.289 2.635 1 97.56 230 ASN B O 1
ATOM 5123 N N . SER B 1 231 ? -8.453 -10.242 1.461 1 98.06 231 SER B N 1
ATOM 5124 C CA . SER B 1 231 ? -8.75 -8.906 1.959 1 98.06 231 SER B CA 1
ATOM 5125 C C . SER B 1 231 ? -8.75 -7.883 0.828 1 98.06 231 SER B C 1
ATOM 5127 O O . SER B 1 231 ? -8.594 -6.684 1.069 1 98.06 231 SER B O 1
ATOM 5129 N N . GLY B 1 232 ? -8.914 -8.352 -0.399 1 97.5 232 GLY B N 1
ATOM 5130 C CA . GLY B 1 232 ? -8.781 -7.469 -1.545 1 97.5 232 GLY B CA 1
ATOM 5131 C C . GLY B 1 232 ? -7.336 -7.129 -1.872 1 97.5 232 GLY B C 1
ATOM 5132 O O . GLY B 1 232 ? -6.859 -7.422 -2.971 1 97.5 232 GLY B O 1
ATOM 5133 N N . GLU B 1 233 ? -6.691 -6.465 -0.976 1 98.31 233 GLU B N 1
ATOM 5134 C CA . GLU B 1 233 ? -5.262 -6.176 -0.951 1 98.31 233 GLU B CA 1
ATOM 5135 C C . GLU B 1 233 ? -4.68 -6.383 0.445 1 98.31 233 GLU B C 1
ATOM 5137 O O . GLU B 1 233 ? -5.32 -6.059 1.445 1 98.31 233 GLU B O 1
ATOM 5142 N N . GLY B 1 234 ? -3.438 -6.934 0.499 1 98.62 234 GLY B N 1
ATOM 5143 C CA . GLY B 1 234 ? -2.783 -7.125 1.783 1 98.62 234 GLY B CA 1
ATOM 5144 C C . GLY B 1 234 ? -1.592 -8.062 1.714 1 98.62 234 GLY B C 1
ATOM 5145 O O . GLY B 1 234 ? -1.459 -8.836 0.763 1 98.62 234 GLY B O 1
ATOM 5146 N N . GLY B 1 235 ? -0.749 -7.949 2.668 1 98.81 235 GLY B N 1
ATOM 5147 C CA . GLY B 1 235 ? 0.412 -8.82 2.797 1 98.81 235 GLY B CA 1
ATOM 5148 C C . GLY B 1 235 ? 1.054 -8.758 4.168 1 98.81 235 GLY B C 1
ATOM 5149 O O . GLY B 1 235 ? 0.625 -7.977 5.027 1 98.81 235 GLY B O 1
ATOM 5150 N N . PHE B 1 236 ? 1.975 -9.648 4.41 1 98.94 236 PHE B N 1
ATOM 5151 C CA . PHE B 1 236 ? 2.688 -9.758 5.676 1 98.94 236 PHE B CA 1
ATOM 5152 C C . PHE B 1 236 ? 4.168 -10.031 5.445 1 98.94 236 PHE B C 1
ATOM 5154 O O . PHE B 1 236 ? 4.527 -10.797 4.551 1 98.94 236 PHE B O 1
ATOM 5161 N N . LEU B 1 237 ? 4.98 -9.383 6.191 1 98.94 237 LEU B N 1
ATOM 5162 C CA . LEU B 1 237 ? 6.383 -9.773 6.309 1 98.94 237 LEU B CA 1
ATOM 5163 C C . LEU B 1 237 ? 6.625 -10.547 7.605 1 98.94 237 LEU B C 1
ATOM 5165 O O . LEU B 1 237 ? 6.25 -10.086 8.688 1 98.94 237 LEU B O 1
ATOM 5169 N N . LEU B 1 238 ? 7.18 -11.719 7.492 1 98.94 238 LEU B N 1
ATOM 5170 C CA . LEU B 1 238 ? 7.434 -12.594 8.633 1 98.94 238 LEU B CA 1
ATOM 5171 C C . LEU B 1 238 ? 8.93 -12.867 8.789 1 98.94 238 LEU B C 1
ATOM 5173 O O . LEU B 1 238 ? 9.633 -13.047 7.797 1 98.94 238 LEU B O 1
ATOM 5177 N N . THR B 1 239 ? 9.359 -12.898 10.031 1 98.94 239 THR B N 1
ATOM 5178 C CA . THR B 1 239 ? 10.773 -13.148 10.328 1 98.94 239 THR B CA 1
ATOM 5179 C C . THR B 1 239 ? 10.969 -13.492 11.805 1 98.94 239 THR B C 1
ATOM 5181 O O . THR B 1 239 ? 10.086 -13.234 12.625 1 98.94 239 THR B O 1
ATOM 5184 N N . ASP B 1 240 ? 12.07 -14.156 12.047 1 98.88 240 ASP B N 1
ATOM 5185 C CA . ASP B 1 240 ? 12.492 -14.344 13.43 1 98.88 240 ASP B CA 1
ATOM 5186 C C . ASP B 1 240 ? 13.602 -13.367 13.805 1 98.88 240 ASP B C 1
ATOM 5188 O O . ASP B 1 240 ? 14.062 -13.344 14.945 1 98.88 240 ASP B O 1
ATOM 5192 N N . ASP B 1 241 ? 14.062 -12.562 12.891 1 98.88 241 ASP B N 1
ATOM 5193 C CA . ASP B 1 241 ? 15.102 -11.562 13.133 1 98.88 241 ASP B CA 1
ATOM 5194 C C . ASP B 1 241 ? 14.508 -10.258 13.648 1 98.88 241 ASP B C 1
ATOM 5196 O O . ASP B 1 241 ? 13.734 -9.594 12.953 1 98.88 241 ASP B O 1
ATOM 5200 N N . PRO B 1 242 ? 14.898 -9.844 14.852 1 98.69 242 PRO B N 1
ATOM 5201 C CA . PRO B 1 242 ? 14.289 -8.648 15.445 1 98.69 242 PRO B CA 1
ATOM 5202 C C . PRO B 1 242 ? 14.648 -7.371 14.688 1 98.69 242 PRO B C 1
ATOM 5204 O O . PRO B 1 242 ? 13.852 -6.434 14.641 1 98.69 242 PRO B O 1
ATOM 5207 N N . GLU B 1 243 ? 15.812 -7.348 14.055 1 98.62 243 GLU B N 1
ATOM 5208 C CA . GLU B 1 243 ? 16.234 -6.156 13.32 1 98.62 243 GLU B CA 1
ATOM 5209 C C . GLU B 1 243 ? 15.375 -5.953 12.07 1 98.62 243 GLU B C 1
ATOM 5211 O O . GLU B 1 243 ? 14.961 -4.832 11.773 1 98.62 243 GLU B O 1
ATOM 5216 N N . ILE B 1 244 ? 15.133 -7.07 11.359 1 98.88 244 ILE B N 1
ATOM 5217 C CA . ILE B 1 244 ? 14.305 -7.008 10.156 1 98.88 244 ILE B CA 1
ATOM 5218 C C . ILE B 1 244 ? 12.891 -6.559 10.531 1 98.88 244 ILE B C 1
ATOM 5220 O O . ILE B 1 244 ? 12.32 -5.684 9.875 1 98.88 244 ILE B O 1
ATOM 5224 N N . ALA B 1 245 ? 12.352 -7.086 11.594 1 98.88 245 ALA B N 1
ATOM 5225 C CA . ALA B 1 245 ? 10.992 -6.758 12.039 1 98.88 245 ALA B CA 1
ATOM 5226 C C . ALA B 1 245 ? 10.891 -5.285 12.43 1 98.88 245 ALA B C 1
ATOM 5228 O O . ALA B 1 245 ? 9.93 -4.605 12.055 1 98.88 245 ALA B O 1
ATOM 5229 N N . ALA B 1 246 ? 11.859 -4.785 13.195 1 98.75 246 ALA B N 1
ATOM 5230 C CA . ALA B 1 246 ? 11.844 -3.398 13.656 1 98.75 246 ALA B CA 1
ATOM 5231 C C . ALA B 1 246 ? 11.922 -2.428 12.477 1 98.75 246 ALA B C 1
ATOM 5233 O O . ALA B 1 246 ? 11.148 -1.469 12.406 1 98.75 246 ALA B O 1
ATOM 5234 N N . GLN B 1 247 ? 12.812 -2.734 11.57 1 98.69 247 GLN B N 1
ATOM 5235 C CA . GLN B 1 247 ? 12.938 -1.886 10.391 1 98.69 247 GLN B CA 1
ATOM 5236 C C . GLN B 1 247 ? 11.641 -1.883 9.578 1 98.69 247 GLN B C 1
ATOM 5238 O O . GLN B 1 247 ? 11.188 -0.828 9.125 1 98.69 247 GLN B O 1
ATOM 5243 N N . THR B 1 248 ? 11.086 -3.074 9.438 1 98.81 248 THR B N 1
ATOM 5244 C CA . THR B 1 248 ? 9.867 -3.205 8.641 1 98.81 248 THR B CA 1
ATOM 5245 C C . THR B 1 248 ? 8.742 -2.361 9.227 1 98.81 248 THR B C 1
ATOM 5247 O O . THR B 1 248 ? 8.078 -1.618 8.508 1 98.81 248 THR B O 1
ATOM 5250 N N . ALA B 1 249 ? 8.562 -2.441 10.516 1 98.75 249 ALA B N 1
ATOM 5251 C CA . ALA B 1 249 ? 7.484 -1.704 11.18 1 98.75 249 ALA B CA 1
ATOM 5252 C C . ALA B 1 249 ? 7.66 -0.199 11 1 98.75 249 ALA B C 1
ATOM 5254 O O . ALA B 1 249 ? 6.703 0.509 10.672 1 98.75 249 ALA B O 1
ATOM 5255 N N . VAL B 1 250 ? 8.867 0.287 11.125 1 98.31 250 VAL B N 1
ATOM 5256 C CA . VAL B 1 250 ? 9.141 1.719 11.055 1 98.31 250 VAL B CA 1
ATOM 5257 C C . VAL B 1 250 ? 8.984 2.201 9.609 1 98.31 250 VAL B C 1
ATOM 5259 O O . VAL B 1 250 ? 8.312 3.203 9.359 1 98.31 250 VAL B O 1
ATOM 5262 N N . ILE B 1 251 ? 9.508 1.435 8.641 1 98.56 251 ILE B N 1
ATOM 5263 C CA . ILE B 1 251 ? 9.445 1.812 7.234 1 98.56 251 ILE B CA 1
ATOM 5264 C C . ILE B 1 251 ? 7.996 1.792 6.758 1 98.56 251 ILE B C 1
ATOM 5266 O O . ILE B 1 251 ? 7.594 2.629 5.945 1 98.56 251 ILE B O 1
ATOM 5270 N N . ALA B 1 252 ? 7.242 0.881 7.336 1 98.31 252 ALA B N 1
ATOM 5271 C CA . ALA B 1 252 ? 5.836 0.771 6.953 1 98.31 252 ALA B CA 1
ATOM 5272 C C . ALA B 1 252 ? 5.039 1.976 7.445 1 98.31 252 ALA B C 1
ATOM 5274 O O . ALA B 1 252 ? 4.031 2.35 6.84 1 98.31 252 ALA B O 1
ATOM 5275 N N . GLY B 1 253 ? 5.414 2.486 8.594 1 96.88 253 GLY B N 1
ATOM 5276 C CA . GLY B 1 253 ? 4.699 3.678 9.023 1 96.88 253 GLY B CA 1
ATOM 5277 C C . GLY B 1 253 ? 4.582 3.785 10.539 1 96.88 253 GLY B C 1
ATOM 5278 O O . GLY B 1 253 ? 3.715 4.5 11.047 1 96.88 253 GLY B O 1
ATOM 5279 N N . ALA B 1 254 ? 5.391 3.092 11.289 1 90.12 254 ALA B N 1
ATOM 5280 C CA . ALA B 1 254 ? 5.359 3.219 12.75 1 90.12 254 ALA B CA 1
ATOM 5281 C C . ALA B 1 254 ? 6.27 4.348 13.219 1 90.12 254 ALA B C 1
ATOM 5283 O O . ALA B 1 254 ? 7.234 4.117 13.953 1 90.12 254 ALA B O 1
ATOM 5284 N N . TYR B 1 255 ? 5.91 5.477 12.867 1 84.06 255 TYR B N 1
ATOM 5285 C CA . TYR B 1 255 ? 6.633 6.672 13.289 1 84.06 255 TYR B CA 1
ATOM 5286 C C . TYR B 1 255 ? 6.234 7.082 14.703 1 84.06 255 TYR B C 1
ATOM 5288 O O . TYR B 1 255 ? 5.262 6.562 15.258 1 84.06 255 TYR B O 1
ATOM 5296 N N . GLU B 1 256 ? 6.996 8.008 15.414 1 88.62 256 GLU B N 1
ATOM 5297 C CA . GLU B 1 256 ? 6.715 8.656 16.688 1 88.62 256 GLU B CA 1
ATOM 5298 C C . GLU B 1 256 ? 6.418 7.633 17.781 1 88.62 256 GLU B C 1
ATOM 5300 O O . GLU B 1 256 ? 5.453 7.785 18.531 1 88.62 256 GLU B O 1
ATOM 5305 N N . GLY B 1 257 ? 7.074 6.469 17.719 1 88.25 257 GLY B N 1
ATOM 5306 C CA . GLY B 1 257 ? 6.91 5.492 18.781 1 88.25 257 GLY B CA 1
ATOM 5307 C C . GLY B 1 257 ? 5.691 4.605 18.594 1 88.25 257 GLY B C 1
ATOM 5308 O O . GLY B 1 257 ? 5.34 3.834 19.484 1 88.25 257 GLY B O 1
ATOM 5309 N N . LEU B 1 258 ? 5.145 4.605 17.469 1 92.06 258 LEU B N 1
ATOM 5310 C CA . LEU B 1 258 ? 3.916 3.867 17.203 1 92.06 258 LEU B CA 1
ATOM 5311 C C . LEU B 1 258 ? 4.172 2.363 17.203 1 92.06 258 LEU B C 1
ATOM 5313 O O . LEU B 1 258 ? 3.234 1.57 17.297 1 92.06 258 LEU B O 1
ATOM 5317 N N . ALA B 1 259 ? 5.438 1.982 17.156 1 93.19 259 ALA B N 1
ATOM 5318 C CA . ALA B 1 259 ? 5.781 0.564 17.203 1 93.19 259 ALA B CA 1
ATOM 5319 C C . ALA B 1 259 ? 5.297 -0.067 18.516 1 93.19 259 ALA B C 1
ATOM 5321 O O . ALA B 1 259 ? 5.051 -1.274 18.562 1 93.19 259 ALA B O 1
ATOM 5322 N N . GLY B 1 260 ? 5.145 0.758 19.516 1 92 260 GLY B N 1
ATOM 5323 C CA . GLY B 1 260 ? 4.676 0.281 20.797 1 92 260 GLY B CA 1
ATOM 5324 C C . GLY B 1 260 ? 3.266 -0.276 20.766 1 92 260 GLY B C 1
ATOM 5325 O O . GLY B 1 260 ? 2.842 -0.979 21.672 1 92 260 GLY B O 1
ATOM 5326 N N . LYS B 1 261 ? 2.568 -0.042 19.703 1 93.62 261 LYS B N 1
ATOM 5327 C CA . LYS B 1 261 ? 1.19 -0.5 19.562 1 93.62 261 LYS B CA 1
ATOM 5328 C C . LYS B 1 261 ? 1.124 -1.826 18.812 1 93.62 261 LYS B C 1
ATOM 5330 O O . LYS B 1 261 ? 0.036 -2.334 18.531 1 93.62 261 LYS B O 1
ATOM 5335 N N . HIS B 1 262 ? 2.227 -2.373 18.438 1 96.44 262 HIS B N 1
ATOM 5336 C CA . HIS B 1 262 ? 2.324 -3.688 17.812 1 96.44 262 HIS B CA 1
ATOM 5337 C C . HIS B 1 262 ? 2.465 -4.785 18.875 1 96.44 262 HIS B C 1
ATOM 5339 O O . HIS B 1 262 ? 3.062 -4.57 19.922 1 96.44 262 HIS B O 1
ATOM 5345 N N . LEU B 1 263 ? 1.956 -5.992 18.531 1 96.5 263 LEU B N 1
ATOM 5346 C CA . LEU B 1 263 ? 2.076 -7.133 19.422 1 96.5 263 LEU B CA 1
ATOM 5347 C C . LEU B 1 263 ? 3.207 -8.055 18.984 1 96.5 263 LEU B C 1
ATOM 5349 O O . LEU B 1 263 ? 3.738 -8.82 19.797 1 96.5 263 LEU B O 1
ATOM 5353 N N . THR B 1 264 ? 3.516 -8 17.703 1 97.75 264 THR B N 1
ATOM 5354 C CA . THR B 1 264 ? 4.398 -9.023 17.156 1 97.75 264 THR B CA 1
ATOM 5355 C C . THR B 1 264 ? 5.676 -8.391 16.594 1 97.75 264 THR B C 1
ATOM 5357 O O . THR B 1 264 ? 6.129 -8.742 15.508 1 97.75 264 THR B O 1
ATOM 5360 N N . VAL B 1 265 ? 6.168 -7.387 17.266 1 96.75 265 VAL B N 1
ATOM 5361 C CA . VAL B 1 265 ? 7.453 -6.766 16.969 1 96.75 265 VAL B CA 1
ATOM 5362 C C . VAL B 1 265 ? 8.391 -6.918 18.156 1 96.75 265 VAL B C 1
ATOM 5364 O O . VAL B 1 265 ? 7.957 -7.277 19.266 1 96.75 265 VAL B O 1
ATOM 5367 N N . PRO B 1 266 ? 9.711 -6.699 17.953 1 97.94 266 PRO B N 1
ATOM 5368 C CA . PRO B 1 266 ? 10.664 -6.871 19.047 1 97.94 266 PRO B CA 1
ATOM 5369 C C . PRO B 1 266 ? 10.57 -5.766 20.094 1 97.94 266 PRO B C 1
ATOM 5371 O O . PRO B 1 266 ? 9.82 -4.801 19.906 1 97.94 266 PRO B O 1
ATOM 5374 N N . PRO B 1 267 ? 11.242 -5.875 21.203 1 96.62 267 PRO B N 1
ATOM 5375 C CA . PRO B 1 267 ? 11.227 -4.883 22.281 1 96.62 267 PRO B CA 1
ATOM 5376 C C . PRO B 1 267 ? 11.711 -3.508 21.828 1 96.62 267 PRO B C 1
ATOM 5378 O O . PRO B 1 267 ? 12.336 -3.389 20.766 1 96.62 267 PRO B O 1
ATOM 5381 N N . PRO B 1 268 ? 11.406 -2.508 22.609 1 95.88 268 PRO B N 1
ATOM 5382 C CA . PRO B 1 268 ? 11.633 -1.112 22.219 1 95.88 268 PRO B CA 1
ATOM 5383 C C . PRO B 1 268 ? 13.094 -0.816 21.906 1 95.88 268 PRO B C 1
ATOM 5385 O O . PRO B 1 268 ? 13.391 0.086 21.109 1 95.88 268 PRO B O 1
ATOM 5388 N N . GLU B 1 269 ? 14.023 -1.54 22.453 1 96.75 269 GLU B N 1
ATOM 5389 C CA . GLU B 1 269 ? 15.445 -1.266 22.25 1 96.75 269 GLU B CA 1
ATOM 5390 C C . GLU B 1 269 ? 15.828 -1.407 20.781 1 96.75 269 GLU B C 1
ATOM 5392 O O . GLU B 1 269 ? 16.766 -0.753 20.312 1 96.75 269 GLU B O 1
ATOM 5397 N N . PHE B 1 270 ? 15.078 -2.273 20.047 1 97.62 270 PHE B N 1
ATOM 5398 C CA . PHE B 1 270 ? 15.383 -2.514 18.641 1 97.62 270 PHE B CA 1
ATOM 5399 C C . PHE B 1 270 ? 14.922 -1.343 17.781 1 97.62 270 PHE B C 1
ATOM 5401 O O . PHE B 1 270 ? 15.297 -1.241 16.609 1 97.62 270 PHE B O 1
ATOM 5408 N N . PHE B 1 271 ? 14.18 -0.393 18.344 1 97.25 271 PHE B N 1
ATOM 5409 C CA . PHE B 1 271 ? 13.57 0.685 17.578 1 97.25 271 PHE B CA 1
ATOM 5410 C C . PHE B 1 271 ? 14.352 1.982 17.75 1 97.25 271 PHE B C 1
ATOM 5412 O O . PHE B 1 271 ? 14.078 2.975 17.078 1 97.25 271 PHE B O 1
ATOM 5419 N N . LYS B 1 272 ? 15.312 1.977 18.641 1 94.31 272 LYS B N 1
ATOM 5420 C CA . LYS B 1 272 ? 16.047 3.197 18.969 1 94.31 272 LYS B CA 1
ATOM 5421 C C . LYS B 1 272 ? 16.641 3.826 17.719 1 94.31 272 LYS B C 1
ATOM 5423 O O . LYS B 1 272 ? 17.391 3.168 16.984 1 94.31 272 LYS B O 1
ATOM 5428 N N . GLY B 1 273 ? 16.281 5.055 17.469 1 94.56 273 GLY B N 1
ATOM 5429 C CA . GLY B 1 273 ? 16.859 5.84 16.391 1 94.56 273 GLY B CA 1
ATOM 5430 C C . GLY B 1 273 ? 16.219 5.555 15.039 1 94.56 273 GLY B C 1
ATOM 5431 O O . GLY B 1 273 ? 16.328 6.363 14.109 1 94.56 273 GLY B O 1
ATOM 5432 N N . LYS B 1 274 ? 15.461 4.484 14.852 1 95.75 274 LYS B N 1
ATOM 5433 C CA . LYS B 1 274 ? 14.984 4.023 13.555 1 95.75 274 LYS B CA 1
ATOM 5434 C C . LYS B 1 274 ? 13.906 4.949 13.008 1 95.75 274 LYS B C 1
ATOM 5436 O O . LYS B 1 274 ? 13.906 5.281 11.82 1 95.75 274 LYS B O 1
ATOM 5441 N N . PRO B 1 275 ? 13.008 5.461 13.859 1 94.69 275 PRO B N 1
ATOM 5442 C CA . PRO B 1 275 ? 11.953 6.316 13.32 1 94.69 275 PRO B CA 1
ATOM 5443 C C . PRO B 1 275 ? 12.492 7.613 12.719 1 94.69 275 PRO B C 1
ATOM 5445 O O . PRO B 1 275 ? 11.82 8.234 11.891 1 94.69 275 PRO B O 1
ATOM 5448 N N . VAL B 1 276 ? 13.672 8.039 13.094 1 95.31 276 VAL B N 1
ATOM 5449 C CA . VAL B 1 276 ? 14.297 9.258 12.578 1 95.31 276 VAL B CA 1
ATOM 5450 C C . VAL B 1 276 ? 15.203 8.914 11.398 1 95.31 276 VAL B C 1
ATOM 5452 O O . VAL B 1 276 ? 15.336 9.695 10.461 1 95.31 276 VAL B O 1
ATOM 5455 N N . ALA B 1 277 ? 15.719 7.73 11.391 1 96.5 277 ALA B N 1
ATOM 5456 C CA . ALA B 1 277 ? 16.766 7.355 10.438 1 96.5 277 ALA B CA 1
ATOM 5457 C C . ALA B 1 277 ? 16.156 6.734 9.18 1 96.5 277 ALA B C 1
ATOM 5459 O O . ALA B 1 277 ? 16.781 6.73 8.117 1 96.5 277 ALA B O 1
ATOM 5460 N N . LEU B 1 278 ? 14.969 6.18 9.297 1 97.5 278 LEU B N 1
ATOM 5461 C CA . LEU B 1 278 ? 14.375 5.43 8.195 1 97.5 278 LEU B CA 1
ATOM 5462 C C . LEU B 1 278 ? 13.172 6.168 7.621 1 97.5 278 LEU B C 1
ATOM 5464 O O . LEU B 1 278 ? 12.273 6.574 8.359 1 97.5 278 LEU B O 1
ATOM 5468 N N . PRO B 1 279 ? 13.172 6.352 6.297 1 97.81 279 PRO B N 1
ATOM 5469 C CA . PRO B 1 279 ? 12.016 7.008 5.676 1 97.81 279 PRO B CA 1
ATOM 5470 C C . PRO B 1 279 ? 10.773 6.121 5.664 1 97.81 279 PRO B C 1
ATOM 5472 O O . PRO B 1 279 ? 10.875 4.906 5.473 1 97.81 279 PRO B O 1
ATOM 5475 N N . ASN B 1 280 ? 9.625 6.738 5.777 1 96.44 280 ASN B N 1
ATOM 5476 C CA . ASN B 1 280 ? 8.32 6.102 5.871 1 96.44 280 ASN B CA 1
ATOM 5477 C C . ASN B 1 280 ? 7.691 5.902 4.492 1 96.44 280 ASN B C 1
ATOM 5479 O O . ASN B 1 280 ? 7.57 6.852 3.717 1 96.44 280 ASN B O 1
ATOM 5483 N N . TYR B 1 281 ? 7.168 4.629 4.234 1 97.88 281 TYR B N 1
ATOM 5484 C CA . TYR B 1 281 ? 6.535 4.34 2.951 1 97.88 281 TYR B CA 1
ATOM 5485 C C . TYR B 1 281 ? 5.02 4.48 3.045 1 97.88 281 TYR B C 1
ATOM 5487 O O . TYR B 1 281 ? 4.332 4.539 2.023 1 97.88 281 TYR B O 1
ATOM 5495 N N . SER B 1 282 ? 4.488 4.512 4.23 1 97.81 282 SER B N 1
ATOM 5496 C CA . SER B 1 282 ? 3.039 4.48 4.41 1 97.81 282 SER B CA 1
ATOM 5497 C C . SER B 1 282 ? 2.432 3.23 3.783 1 97.81 282 SER B C 1
ATOM 5499 O O . SER B 1 282 ? 1.482 3.32 3.002 1 97.81 282 SER B O 1
ATOM 5501 N N . LEU B 1 283 ? 2.844 2.066 4.188 1 98.81 283 LEU B N 1
ATOM 5502 C CA . LEU B 1 283 ? 2.422 0.788 3.629 1 98.81 283 LEU B CA 1
ATOM 5503 C C . LEU B 1 283 ? 1.647 -0.027 4.656 1 98.81 283 LEU B C 1
ATOM 5505 O O . LEU B 1 283 ? 1.636 -1.259 4.598 1 98.81 283 LEU B O 1
ATOM 5509 N N . ARG B 1 284 ? 1.008 0.589 5.594 1 98.62 284 ARG B N 1
ATOM 5510 C CA . ARG B 1 284 ? 0.342 -0.074 6.711 1 98.62 284 ARG B CA 1
ATOM 5511 C C . ARG B 1 284 ? -0.922 -0.791 6.246 1 98.62 284 ARG B C 1
ATOM 5513 O O . ARG B 1 284 ? -1.556 -0.377 5.273 1 98.62 284 ARG B O 1
ATOM 5520 N N . MET B 1 285 ? -1.226 -1.847 6.922 1 98.81 285 MET B N 1
ATOM 5521 C CA . MET B 1 285 ? -2.521 -2.51 6.797 1 98.81 285 MET B CA 1
ATOM 5522 C C . MET B 1 285 ? -3.582 -1.789 7.621 1 98.81 285 MET B C 1
ATOM 5524 O O . MET B 1 285 ? -3.305 -1.319 8.727 1 98.81 285 MET B O 1
ATOM 5528 N N . SER B 1 286 ? -4.797 -1.703 7.109 1 98.56 286 SER B N 1
ATOM 5529 C CA . SER B 1 286 ? -5.891 -1.095 7.855 1 98.56 286 SER B CA 1
ATOM 5530 C C . SER B 1 286 ? -6.578 -2.113 8.758 1 98.56 286 SER B C 1
ATOM 5532 O O . SER B 1 286 ? -6.523 -3.318 8.5 1 98.56 286 SER B O 1
ATOM 5534 N N . ASN B 1 287 ? -7.297 -1.604 9.773 1 98.38 287 ASN B N 1
ATOM 5535 C CA . ASN B 1 287 ? -8.078 -2.479 10.641 1 98.38 287 ASN B CA 1
ATOM 5536 C C . ASN B 1 287 ? -9.203 -3.166 9.883 1 98.38 287 ASN B C 1
ATOM 5538 O O . ASN B 1 287 ? -9.586 -4.293 10.211 1 98.38 287 ASN B O 1
ATOM 5542 N N . LEU B 1 288 ? -9.664 -2.557 8.883 1 98.25 288 LEU B N 1
ATOM 5543 C CA . LEU B 1 288 ? -10.727 -3.15 8.086 1 98.25 288 LEU B CA 1
ATOM 5544 C C . LEU B 1 288 ? -10.227 -4.387 7.344 1 98.25 288 LEU B C 1
ATOM 5546 O O . LEU B 1 288 ? -10.883 -5.434 7.359 1 98.25 288 LEU B O 1
ATOM 5550 N N . ALA B 1 289 ? -9.125 -4.301 6.691 1 98.69 289 ALA B N 1
ATOM 5551 C CA . ALA B 1 289 ? -8.531 -5.457 6.023 1 98.69 289 ALA B CA 1
ATOM 5552 C C . ALA B 1 289 ? -8.281 -6.59 7.012 1 98.69 289 ALA B C 1
ATOM 5554 O O . ALA B 1 289 ? -8.602 -7.746 6.734 1 98.69 289 ALA B O 1
ATOM 5555 N N . ALA B 1 290 ? -7.754 -6.215 8.172 1 98.81 290 ALA B N 1
ATOM 5556 C CA . ALA B 1 290 ? -7.438 -7.215 9.188 1 98.81 290 ALA B CA 1
ATOM 5557 C C . ALA B 1 290 ? -8.703 -7.906 9.688 1 98.81 290 ALA B C 1
ATOM 5559 O O . ALA B 1 290 ? -8.688 -9.109 9.969 1 98.81 290 ALA B O 1
ATOM 5560 N N . SER B 1 291 ? -9.766 -7.164 9.805 1 98.44 291 SER B N 1
ATOM 5561 C CA . SER B 1 291 ? -11.008 -7.715 10.336 1 98.44 291 SER B CA 1
ATOM 5562 C C . SER B 1 291 ? -11.539 -8.828 9.438 1 98.44 291 SER B C 1
ATOM 5564 O O . SER B 1 291 ? -12.125 -9.797 9.93 1 98.44 291 SER B O 1
ATOM 5566 N N . VAL B 1 292 ? -11.312 -8.727 8.133 1 98.06 292 VAL B N 1
ATOM 5567 C CA . VAL B 1 292 ? -11.867 -9.75 7.25 1 98.06 292 VAL B CA 1
ATOM 5568 C C . VAL B 1 292 ? -10.891 -10.922 7.145 1 98.06 292 VAL B C 1
ATOM 5570 O O . VAL B 1 292 ? -11.297 -12.039 6.824 1 98.06 292 VAL B O 1
ATOM 5573 N N . ILE B 1 293 ? -9.625 -10.719 7.457 1 98.69 293 ILE B N 1
ATOM 5574 C CA . ILE B 1 293 ? -8.594 -11.75 7.344 1 98.69 293 ILE B CA 1
ATOM 5575 C C . ILE B 1 293 ? -8.719 -12.734 8.5 1 98.69 293 ILE B C 1
ATOM 5577 O O . ILE B 1 293 ? -8.633 -13.945 8.305 1 98.69 293 ILE B O 1
ATOM 5581 N N . ARG B 1 294 ? -8.945 -12.242 9.695 1 98.62 294 ARG B N 1
ATOM 5582 C CA . ARG B 1 294 ? -8.766 -12.984 10.938 1 98.62 294 ARG B CA 1
ATOM 5583 C C . ARG B 1 294 ? -9.625 -14.25 10.953 1 98.62 294 ARG B C 1
ATOM 5585 O O . ARG B 1 294 ? -9.109 -15.352 11.18 1 98.62 294 ARG B O 1
ATOM 5592 N N . PRO B 1 295 ? -10.906 -14.18 10.625 1 98.31 295 PRO B N 1
ATOM 5593 C CA . PRO B 1 295 ? -11.688 -15.422 10.664 1 98.31 295 PRO B CA 1
ATOM 5594 C C . PRO B 1 295 ? -11.25 -16.422 9.609 1 98.31 295 PRO B C 1
ATOM 5596 O O . PRO B 1 295 ? -11.477 -17.625 9.758 1 98.31 295 PRO B O 1
ATOM 5599 N N . GLN B 1 296 ? -10.68 -15.961 8.539 1 98.19 296 GLN B N 1
ATOM 5600 C CA . GLN B 1 296 ? -10.227 -16.844 7.469 1 98.19 296 GLN B CA 1
ATOM 5601 C C . GLN B 1 296 ? -9.031 -17.688 7.918 1 98.19 296 GLN B C 1
ATOM 5603 O O . GLN B 1 296 ? -8.828 -18.797 7.43 1 98.19 296 GLN B O 1
ATOM 5608 N N . ILE B 1 297 ? -8.211 -17.141 8.812 1 98.25 297 ILE B N 1
ATOM 5609 C CA . ILE B 1 297 ? -7.086 -17.891 9.359 1 98.25 297 ILE B CA 1
ATOM 5610 C C . ILE B 1 297 ? -7.602 -19.078 10.156 1 98.25 297 ILE B C 1
ATOM 5612 O O . ILE B 1 297 ? -7.051 -20.188 10.062 1 98.25 297 ILE B O 1
ATOM 5616 N N . LYS B 1 298 ? -8.68 -18.922 10.805 1 96.06 298 LYS B N 1
ATOM 5617 C CA . LYS B 1 298 ? -9.25 -19.938 11.688 1 96.06 298 LYS B CA 1
ATOM 5618 C C . LYS B 1 298 ? -9.789 -21.125 10.883 1 96.06 298 LYS B C 1
ATOM 5620 O O . LYS B 1 298 ? -9.828 -22.25 11.383 1 96.06 298 LYS B O 1
ATOM 5625 N N . THR B 1 299 ? -10.148 -20.891 9.625 1 95.56 299 THR B N 1
ATOM 5626 C CA . THR B 1 299 ? -10.789 -21.938 8.844 1 95.56 299 THR B CA 1
ATOM 5627 C C . THR B 1 299 ? -9.836 -22.484 7.781 1 95.56 299 THR B C 1
ATOM 5629 O O . THR B 1 299 ? -10.25 -23.234 6.898 1 95.56 299 THR B O 1
ATOM 5632 N N . LEU B 1 300 ? -8.641 -22.094 7.805 1 97.06 300 LEU B N 1
ATOM 5633 C CA . LEU B 1 300 ? -7.672 -22.422 6.762 1 97.06 300 LEU B CA 1
ATOM 5634 C C . LEU B 1 300 ? -7.516 -23.922 6.602 1 97.06 300 LEU B C 1
ATOM 5636 O O . LEU B 1 300 ? -7.516 -24.438 5.48 1 97.06 300 LEU B O 1
ATOM 5640 N N . GLU B 1 301 ? -7.445 -24.641 7.688 1 97.31 301 GLU B N 1
ATOM 5641 C CA . GLU B 1 301 ? -7.203 -26.078 7.645 1 97.31 301 GLU B CA 1
ATOM 5642 C C . GLU B 1 301 ? -8.352 -26.812 6.961 1 97.31 301 GLU B C 1
ATOM 5644 O O . GLU B 1 301 ? -8.133 -27.719 6.145 1 97.31 301 GLU B O 1
ATOM 5649 N N . GLU B 1 302 ? -9.523 -26.422 7.305 1 97.31 302 GLU B N 1
ATOM 5650 C CA . GLU B 1 302 ? -10.703 -27.047 6.699 1 97.31 302 GLU B CA 1
ATOM 5651 C C . GLU B 1 302 ? -10.758 -26.766 5.199 1 97.31 302 GLU B C 1
ATOM 5653 O O . GLU B 1 302 ? -11.078 -27.656 4.41 1 97.31 302 GLU B O 1
ATOM 5658 N N . ARG B 1 303 ? -10.477 -25.594 4.805 1 97.31 303 ARG B N 1
ATOM 5659 C CA . ARG B 1 303 ? -10.484 -25.234 3.391 1 97.31 303 ARG B CA 1
ATOM 5660 C C . ARG B 1 303 ? -9.391 -25.969 2.629 1 97.31 303 ARG B C 1
ATOM 5662 O O . ARG B 1 303 ? -9.617 -26.453 1.512 1 97.31 303 ARG B O 1
ATOM 5669 N N . ILE B 1 304 ? -8.242 -26.109 3.232 1 98.19 304 ILE B N 1
ATOM 5670 C CA . ILE B 1 304 ? -7.113 -26.797 2.607 1 98.19 304 ILE B CA 1
ATOM 5671 C C . ILE B 1 304 ? -7.477 -28.266 2.355 1 98.19 304 ILE B C 1
ATOM 5673 O O . ILE B 1 304 ? -7.172 -28.812 1.292 1 98.19 304 ILE B O 1
ATOM 5677 N N . ALA B 1 305 ? -8.141 -28.875 3.289 1 98.19 305 ALA B N 1
ATOM 5678 C CA . ALA B 1 305 ? -8.555 -30.266 3.129 1 98.19 305 ALA B CA 1
ATOM 5679 C C . ALA B 1 305 ? -9.469 -30.438 1.918 1 98.19 305 ALA B C 1
ATOM 5681 O O . ALA B 1 305 ? -9.336 -31.391 1.159 1 98.19 305 ALA B O 1
ATOM 5682 N N . ILE B 1 306 ? -10.367 -29.469 1.753 1 97.62 306 ILE B N 1
ATOM 5683 C CA . ILE B 1 306 ? -11.297 -29.516 0.631 1 97.62 306 ILE B CA 1
ATOM 5684 C C . ILE B 1 306 ? -10.539 -29.297 -0.677 1 97.62 306 ILE B C 1
ATOM 5686 O O . ILE B 1 306 ? -10.727 -30.047 -1.64 1 97.62 306 ILE B O 1
ATOM 5690 N N . TYR B 1 307 ? -9.656 -28.297 -0.734 1 97.56 307 TYR B N 1
ATOM 5691 C CA . TYR B 1 307 ? -8.844 -28.016 -1.911 1 97.56 307 TYR B CA 1
ATOM 5692 C C . TYR B 1 307 ? -8.062 -29.25 -2.34 1 97.56 307 TYR B C 1
ATOM 5694 O O . TYR B 1 307 ? -8.102 -29.641 -3.508 1 97.56 307 TYR B O 1
ATOM 5702 N N . ASN B 1 308 ? -7.418 -29.859 -1.421 1 98.44 308 ASN B N 1
ATOM 5703 C CA . ASN B 1 308 ? -6.52 -30.969 -1.722 1 98.44 308 ASN B CA 1
ATOM 5704 C C . ASN B 1 308 ? -7.285 -32.219 -2.166 1 98.44 308 ASN B C 1
ATOM 5706 O O . ASN B 1 308 ? -6.848 -32.906 -3.074 1 98.44 308 ASN B O 1
ATOM 5710 N N . ARG B 1 309 ? -8.391 -32.5 -1.532 1 98.38 309 ARG B N 1
ATOM 5711 C CA . ARG B 1 309 ? -9.203 -33.625 -1.963 1 98.38 309 ARG B CA 1
ATOM 5712 C C . ARG B 1 309 ? -9.656 -33.469 -3.41 1 98.38 309 ARG B C 1
ATOM 5714 O O . ARG B 1 309 ? -9.508 -34.375 -4.223 1 98.38 309 ARG B O 1
ATOM 5721 N N . ARG B 1 310 ? -10.195 -32.281 -3.688 1 98.31 310 ARG B N 1
ATOM 5722 C CA . ARG B 1 310 ? -10.703 -32 -5.027 1 98.31 310 ARG B CA 1
ATOM 5723 C C . ARG B 1 310 ? -9.578 -32.062 -6.059 1 98.31 310 ARG B C 1
ATOM 5725 O O . ARG B 1 310 ? -9.766 -32.562 -7.168 1 98.31 310 ARG B O 1
ATOM 5732 N N . TYR B 1 311 ? -8.492 -31.516 -5.691 1 98.38 311 TYR B N 1
ATOM 5733 C CA . TYR B 1 311 ? -7.316 -31.547 -6.551 1 98.38 311 TYR B CA 1
ATOM 5734 C C . TYR B 1 311 ? -6.895 -32.969 -6.859 1 98.38 311 TYR B C 1
ATOM 5736 O O . TYR B 1 311 ? -6.66 -33.344 -8.016 1 98.38 311 TYR B O 1
ATOM 5744 N N . ASN B 1 312 ? -6.793 -33.812 -5.883 1 98.25 312 ASN B N 1
ATOM 5745 C CA . ASN B 1 312 ? -6.367 -35.188 -6.055 1 98.25 312 ASN B CA 1
ATOM 5746 C C . ASN B 1 312 ? -7.344 -35.969 -6.926 1 98.25 312 ASN B C 1
ATOM 5748 O O . ASN B 1 312 ? -6.93 -36.781 -7.75 1 98.25 312 ASN B O 1
ATOM 5752 N N . ASP B 1 313 ? -8.609 -35.719 -6.715 1 98.31 313 ASP B N 1
ATOM 5753 C CA . ASP B 1 313 ? -9.617 -36.344 -7.551 1 98.31 313 ASP B CA 1
ATOM 5754 C C . ASP B 1 313 ? -9.445 -35.969 -9.016 1 98.31 313 ASP B C 1
ATOM 5756 O O . ASP B 1 313 ? -9.531 -36.812 -9.906 1 98.31 313 ASP B O 1
ATOM 5760 N N . LEU B 1 314 ? -9.25 -34.719 -9.234 1 98.44 314 LEU B N 1
ATOM 5761 C CA . LEU B 1 314 ? -9.086 -34.188 -10.586 1 98.44 314 LEU B CA 1
ATOM 5762 C C . LEU B 1 314 ? -7.824 -34.75 -11.234 1 98.44 314 LEU B C 1
ATOM 5764 O O . LEU B 1 314 ? -7.836 -35.156 -12.406 1 98.44 314 LEU B O 1
ATOM 5768 N N . VAL B 1 315 ? -6.719 -34.812 -10.523 1 98.44 315 VAL B N 1
ATOM 5769 C CA . VAL B 1 315 ? -5.449 -35.312 -11.016 1 98.44 315 VAL B CA 1
ATOM 5770 C C . VAL B 1 315 ? -5.609 -36.781 -11.391 1 98.44 315 VAL B C 1
ATOM 5772 O O . VAL B 1 315 ? -5.152 -37.219 -12.453 1 98.44 315 VAL B O 1
ATOM 5775 N N . ALA B 1 316 ? -6.234 -37.562 -10.547 1 98.25 316 ALA B N 1
ATOM 5776 C CA . ALA B 1 316 ? -6.461 -38.969 -10.82 1 98.25 316 ALA B CA 1
ATOM 5777 C C . ALA B 1 316 ? -7.254 -39.156 -12.109 1 98.25 316 ALA B C 1
ATOM 5779 O O . ALA B 1 316 ? -6.945 -40.062 -12.914 1 98.25 316 ALA B O 1
ATOM 5780 N N . LYS B 1 317 ? -8.234 -38.344 -12.242 1 98.06 317 LYS B N 1
ATOM 5781 C CA . LYS B 1 317 ? -9.078 -38.438 -13.438 1 98.06 317 LYS B CA 1
ATOM 5782 C C . LYS B 1 317 ? -8.273 -38.125 -14.695 1 98.06 317 LYS B C 1
ATOM 5784 O O . LYS B 1 317 ? -8.359 -38.844 -15.695 1 98.06 317 LYS B O 1
ATOM 5789 N N . LEU B 1 318 ? -7.508 -37.062 -14.688 1 98.31 318 LEU B N 1
ATOM 5790 C CA . LEU B 1 318 ? -6.703 -36.656 -15.836 1 98.31 318 LEU B CA 1
ATOM 5791 C C . LEU B 1 318 ? -5.672 -37.75 -16.172 1 98.31 318 LEU B C 1
ATOM 5793 O O . LEU B 1 318 ? -5.496 -38.094 -17.344 1 98.31 318 LEU B O 1
ATOM 5797 N N . GLU B 1 319 ? -4.996 -38.219 -15.172 1 97.5 319 GLU B N 1
ATOM 5798 C CA . GLU B 1 319 ? -3.971 -39.25 -15.383 1 97.5 319 GLU B CA 1
ATOM 5799 C C . GLU B 1 319 ? -4.566 -40.5 -15.992 1 97.5 319 GLU B C 1
ATOM 5801 O O . GLU B 1 319 ? -3.947 -41.125 -16.844 1 97.5 319 GLU B O 1
ATOM 5806 N N . ALA B 1 320 ? -5.73 -40.875 -15.602 1 97.69 320 ALA B N 1
ATOM 5807 C CA . ALA B 1 320 ? -6.379 -42.094 -16.078 1 97.69 320 ALA B CA 1
ATOM 5808 C C . ALA B 1 320 ? -6.766 -41.969 -17.547 1 97.69 320 ALA B C 1
ATOM 5810 O O . ALA B 1 320 ? -6.707 -42.938 -18.297 1 97.69 320 ALA B O 1
ATOM 5811 N N . ARG B 1 321 ? -7.141 -40.75 -17.922 1 97.25 321 ARG B N 1
ATOM 5812 C CA . ARG B 1 321 ? -7.762 -40.625 -19.234 1 97.25 321 ARG B CA 1
ATOM 5813 C C . ARG B 1 321 ? -6.789 -40.031 -20.25 1 97.25 321 ARG B C 1
ATOM 5815 O O . ARG B 1 321 ? -6.84 -40.375 -21.438 1 97.25 321 ARG B O 1
ATOM 5822 N N . VAL B 1 322 ? -5.941 -39.094 -19.734 1 97 322 VAL B N 1
ATOM 5823 C CA . VAL B 1 322 ? -5.094 -38.406 -20.688 1 97 322 VAL B CA 1
ATOM 5824 C C . VAL B 1 322 ? -3.678 -38.281 -20.125 1 97 322 VAL B C 1
ATOM 5826 O O . VAL B 1 322 ? -2.939 -37.344 -20.5 1 97 322 VAL B O 1
ATO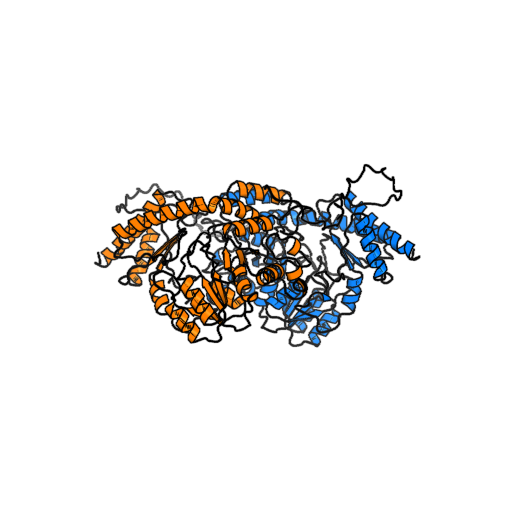M 5829 N N . GLY B 1 323 ? -3.277 -39.062 -19.266 1 96.94 323 GLY B N 1
ATOM 5830 C CA . GLY B 1 323 ? -1.995 -39 -18.594 1 96.94 323 GLY B CA 1
ATOM 5831 C C . GLY B 1 323 ? -0.811 -39.031 -19.531 1 96.94 323 GLY B C 1
ATOM 5832 O O . GLY B 1 323 ? 0.253 -38.469 -19.219 1 96.94 323 GLY B O 1
ATOM 5833 N N . ASP B 1 324 ? -0.987 -39.625 -20.688 1 96.38 324 ASP B N 1
ATOM 5834 C CA . ASP B 1 324 ? 0.087 -39.719 -21.672 1 96.38 324 ASP B CA 1
ATOM 5835 C C . ASP B 1 324 ? 0.268 -38.406 -22.438 1 96.38 324 ASP B C 1
ATOM 5837 O O . ASP B 1 324 ? 1.261 -38.25 -23.141 1 96.38 324 ASP B O 1
ATOM 5841 N N . HIS B 1 325 ? -0.627 -37.531 -22.219 1 97.75 325 HIS B N 1
ATOM 5842 C CA . HIS B 1 325 ? -0.632 -36.312 -23.016 1 97.75 325 HIS B CA 1
ATOM 5843 C C . HIS B 1 325 ? -0.401 -35.094 -22.141 1 97.75 325 HIS B C 1
ATOM 5845 O O . HIS B 1 325 ? -0.264 -33.969 -22.656 1 97.75 325 HIS B O 1
ATOM 5851 N N . VAL B 1 326 ? -0.329 -35.281 -20.812 1 97.94 326 VAL B N 1
ATOM 5852 C CA . VAL B 1 326 ? -0.081 -34.188 -19.891 1 97.94 326 VAL B CA 1
ATOM 5853 C C . VAL B 1 326 ? 0.913 -34.625 -18.812 1 97.94 326 VAL B C 1
ATOM 5855 O O . VAL B 1 326 ? 1.075 -35.812 -18.562 1 97.94 326 VAL B O 1
ATOM 5858 N N . TYR B 1 327 ? 1.643 -33.688 -18.359 1 98.31 327 TYR B N 1
ATOM 5859 C CA . TYR B 1 327 ? 2.531 -33.875 -17.219 1 98.31 327 TYR B CA 1
ATOM 5860 C C . TYR B 1 327 ? 2.113 -33 -16.047 1 98.31 327 TYR B C 1
ATOM 5862 O O . TYR B 1 327 ? 2.16 -31.766 -16.141 1 98.31 327 TYR B O 1
ATOM 5870 N N . ILE B 1 328 ? 1.676 -33.625 -14.984 1 98.31 328 ILE B N 1
ATOM 5871 C CA . ILE B 1 328 ? 1.344 -32.906 -13.758 1 98.31 328 ILE B CA 1
ATOM 5872 C C . ILE B 1 328 ? 2.609 -32.656 -12.938 1 98.31 328 ILE B C 1
ATOM 5874 O O . ILE B 1 328 ? 3.32 -33.625 -12.602 1 98.31 328 ILE B O 1
ATOM 5878 N N . PRO B 1 329 ? 2.945 -31.375 -12.648 1 98.31 329 PRO B N 1
ATOM 5879 C CA . PRO B 1 329 ? 4.141 -31.125 -11.844 1 98.31 329 PRO B CA 1
ATOM 5880 C C . PRO B 1 329 ? 4.188 -31.953 -10.562 1 98.31 329 PRO B C 1
ATOM 5882 O O . PRO B 1 329 ? 3.188 -32.062 -9.852 1 98.31 329 PRO B O 1
ATOM 5885 N N . GLN B 1 330 ? 5.312 -32.5 -10.336 1 97.88 330 GLN B N 1
ATOM 5886 C CA . GLN B 1 330 ? 5.465 -33.406 -9.188 1 97.88 330 GLN B CA 1
ATOM 5887 C C . GLN B 1 330 ? 5.82 -32.625 -7.926 1 97.88 330 GLN B C 1
ATOM 5889 O O . GLN B 1 330 ? 6.508 -31.594 -7.992 1 97.88 330 GLN B O 1
ATOM 5894 N N . VAL B 1 331 ? 5.34 -33.125 -6.82 1 98.06 331 VAL B N 1
ATOM 5895 C CA . VAL B 1 331 ? 5.648 -32.531 -5.523 1 98.06 331 VAL B CA 1
ATOM 5896 C C . VAL B 1 331 ? 7.082 -32.906 -5.125 1 98.06 331 VAL B C 1
ATOM 5898 O O . VAL B 1 331 ? 7.488 -34.062 -5.203 1 98.06 331 VAL B O 1
ATOM 5901 N N . THR B 1 332 ? 7.898 -31.891 -4.75 1 98.44 332 THR B N 1
ATOM 5902 C CA . THR B 1 332 ? 9.266 -32.094 -4.297 1 98.44 332 THR B CA 1
ATOM 5903 C C . THR B 1 332 ? 9.289 -32.969 -3.035 1 98.44 332 THR B C 1
ATOM 5905 O O . THR B 1 332 ? 8.547 -32.688 -2.086 1 98.44 332 THR B O 1
ATOM 5908 N N . PRO B 1 333 ? 10.258 -33.938 -3.094 1 96.62 333 PRO B N 1
ATOM 5909 C CA . PRO B 1 333 ? 10.383 -34.719 -1.857 1 96.62 333 PRO B CA 1
ATOM 5910 C C . PRO B 1 333 ? 10.734 -33.844 -0.651 1 96.62 333 PRO B C 1
ATOM 5912 O O . PRO B 1 333 ? 11.617 -33 -0.738 1 96.62 333 PRO B O 1
ATOM 5915 N N . GLY B 1 334 ? 10.18 -33.656 0.369 1 97.81 334 GLY B N 1
ATOM 5916 C CA . GLY B 1 334 ? 10.344 -32.875 1.582 1 97.81 334 GLY B CA 1
ATOM 5917 C C . GLY B 1 334 ? 9.109 -32.094 1.955 1 97.81 334 GLY B C 1
ATOM 5918 O O . GLY B 1 334 ? 8.961 -31.641 3.098 1 97.81 334 GLY B O 1
ATOM 5919 N N . VAL B 1 335 ? 8.344 -31.859 0.852 1 98.62 335 VAL B N 1
ATOM 5920 C CA . VAL B 1 335 ? 7.074 -31.188 1.134 1 98.62 335 VAL B CA 1
ATOM 5921 C C . VAL B 1 335 ? 6.152 -32.156 1.896 1 98.62 335 VAL B C 1
ATOM 5923 O O . VAL B 1 335 ? 5.863 -33.25 1.424 1 98.62 335 VAL B O 1
ATOM 5926 N N . THR B 1 336 ? 5.672 -31.75 3.043 1 98.12 336 THR B N 1
ATOM 5927 C CA . THR B 1 336 ? 4.875 -32.625 3.883 1 98.12 336 THR B CA 1
ATOM 5928 C C . THR B 1 336 ? 3.395 -32.281 3.803 1 98.12 336 THR B C 1
ATOM 5930 O O . THR B 1 336 ? 2.535 -33.062 4.207 1 98.12 336 THR B O 1
ATOM 5933 N N . ARG B 1 337 ? 3.127 -31.125 3.268 1 97.94 337 ARG B N 1
ATOM 5934 C CA . ARG B 1 337 ? 1.748 -30.734 2.996 1 97.94 337 ARG B CA 1
ATOM 5935 C C . ARG B 1 337 ? 1.683 -29.703 1.863 1 97.94 337 ARG B C 1
ATOM 5937 O O . ARG B 1 337 ? 2.408 -28.719 1.875 1 97.94 337 ARG B O 1
ATOM 5944 N N . MET B 1 338 ? 0.816 -29.969 0.948 1 98.19 338 MET B N 1
ATOM 5945 C CA . MET B 1 338 ? 0.536 -29.031 -0.143 1 98.19 338 MET B CA 1
ATOM 5946 C C . MET B 1 338 ? -0.804 -28.344 0.066 1 98.19 338 MET B C 1
ATOM 5948 O O . MET B 1 338 ? -1.617 -28.781 0.881 1 98.19 338 MET B O 1
ATOM 5952 N N . VAL B 1 339 ? -0.988 -27.234 -0.565 1 98.19 339 VAL B N 1
ATOM 5953 C CA . VAL B 1 339 ? -2.27 -26.547 -0.741 1 98.19 339 VAL B CA 1
ATOM 5954 C C . VAL B 1 339 ? -2.557 -26.375 -2.229 1 98.19 339 VAL B C 1
ATOM 5956 O O . VAL B 1 339 ? -1.827 -25.656 -2.926 1 98.19 339 VAL B O 1
ATOM 5959 N N . HIS B 1 340 ? -3.596 -26.984 -2.637 1 97.19 340 HIS B N 1
ATOM 5960 C CA . HIS B 1 340 ? -3.904 -26.969 -4.062 1 97.19 340 HIS B CA 1
ATOM 5961 C C . HIS B 1 340 ? -5.18 -26.172 -4.34 1 97.19 340 HIS B C 1
ATOM 5963 O O . HIS B 1 340 ? -6.238 -26.766 -4.578 1 97.19 340 HIS B O 1
ATOM 5969 N N . ASP B 1 341 ? -5.043 -24.859 -4.496 1 95.69 341 ASP B N 1
ATOM 5970 C CA . ASP B 1 341 ? -6.188 -24.016 -4.82 1 95.69 341 ASP B CA 1
ATOM 5971 C C . ASP B 1 341 ? -6.332 -23.828 -6.328 1 95.69 341 ASP B C 1
ATOM 5973 O O . ASP B 1 341 ? -7.172 -23.062 -6.789 1 95.69 341 ASP B O 1
ATOM 5977 N N . SER B 1 342 ? -5.5 -24.469 -7.082 1 97.31 342 SER B N 1
ATOM 5978 C CA . SER B 1 342 ? -5.484 -24.484 -8.539 1 97.31 342 SER B CA 1
ATOM 5979 C C . SER B 1 342 ? -4.785 -25.734 -9.062 1 97.31 342 SER B C 1
ATOM 5981 O O . SER B 1 342 ? -4.09 -26.422 -8.312 1 97.31 342 SER B O 1
ATOM 5983 N N . ILE B 1 343 ? -5.039 -26.016 -10.32 1 98.25 343 ILE B N 1
ATOM 5984 C CA . ILE B 1 343 ? -4.355 -27.156 -10.93 1 98.25 343 ILE B CA 1
ATOM 5985 C C . ILE B 1 343 ? -3.496 -26.672 -12.094 1 98.25 343 ILE B C 1
ATOM 5987 O O . ILE B 1 343 ? -3.922 -25.812 -12.875 1 98.25 343 ILE B O 1
ATOM 5991 N N . GLN B 1 344 ? -2.283 -27.156 -12.086 1 98.5 344 GLN B N 1
ATOM 5992 C CA . GLN B 1 344 ? -1.365 -26.906 -13.195 1 98.5 344 GLN B CA 1
ATOM 5993 C C . GLN B 1 344 ? -0.996 -28.203 -13.906 1 98.5 344 GLN B C 1
ATOM 5995 O O . GLN B 1 344 ? -0.892 -29.25 -13.273 1 98.5 344 GLN B O 1
ATOM 6000 N N . PHE B 1 345 ? -0.773 -28.125 -15.203 1 98.62 345 PHE B N 1
ATOM 6001 C CA . PHE B 1 345 ? -0.242 -29.25 -15.984 1 98.62 345 PHE B CA 1
ATOM 6002 C C . PHE B 1 345 ? 0.49 -28.734 -17.219 1 98.62 345 PHE B C 1
ATOM 6004 O O . PHE B 1 345 ? 0.194 -27.656 -17.719 1 98.62 345 PHE B O 1
ATOM 6011 N N . ASN B 1 346 ? 1.457 -29.5 -17.609 1 98.75 346 ASN B N 1
ATOM 6012 C CA . ASN B 1 346 ? 2.154 -29.266 -18.875 1 98.75 346 ASN B CA 1
ATOM 6013 C C . ASN B 1 346 ? 1.606 -30.156 -20 1 98.75 346 ASN B C 1
ATOM 6015 O O . ASN B 1 346 ? 1.517 -31.375 -19.844 1 98.75 346 ASN B O 1
ATOM 6019 N N . LEU B 1 347 ? 1.278 -29.5 -21.094 1 98.69 347 LEU B N 1
ATOM 6020 C CA . LEU B 1 347 ? 0.993 -30.312 -22.266 1 98.69 347 LEU B CA 1
ATOM 6021 C C . LEU B 1 347 ? 2.244 -31.047 -22.734 1 98.69 347 LEU B C 1
ATOM 6023 O O . LEU B 1 347 ? 3.361 -30.562 -22.562 1 98.69 347 LEU B O 1
ATOM 6027 N N . ASP B 1 348 ? 1.978 -32.156 -23.297 1 97.5 348 ASP B N 1
ATOM 6028 C CA . ASP B 1 348 ? 3.078 -32.969 -23.797 1 97.5 348 ASP B CA 1
ATOM 6029 C C . ASP B 1 348 ? 3.885 -32.219 -24.859 1 97.5 348 ASP B C 1
ATOM 6031 O O . ASP B 1 348 ? 3.379 -31.297 -25.484 1 97.5 348 ASP B O 1
ATOM 6035 N N . LYS B 1 349 ? 5.141 -32.688 -25.078 1 96.06 349 LYS B N 1
ATOM 6036 C CA . LYS B 1 349 ? 6.062 -32.031 -26 1 96.06 349 LYS B CA 1
ATOM 6037 C C . LYS B 1 349 ? 5.555 -32.125 -27.438 1 96.06 349 LYS B C 1
ATOM 6039 O O . LYS B 1 349 ? 5.957 -31.344 -28.297 1 96.06 349 LYS B O 1
ATOM 6044 N N . LYS B 1 350 ? 4.727 -33.031 -27.688 1 96.5 350 LYS B N 1
ATOM 6045 C CA . LYS B 1 350 ? 4.203 -33.219 -29.047 1 96.5 350 LYS B CA 1
ATOM 6046 C C . LYS B 1 350 ? 3.25 -32.094 -29.406 1 96.5 350 LYS B C 1
ATOM 6048 O O . LYS B 1 350 ? 2.928 -31.891 -30.594 1 96.5 350 LYS B O 1
ATOM 6053 N N . PHE B 1 351 ? 2.766 -31.359 -28.438 1 97.75 351 PHE B N 1
ATOM 6054 C CA . PHE B 1 351 ? 1.867 -30.25 -28.719 1 97.75 351 PHE B CA 1
ATOM 6055 C C . PHE B 1 351 ? 2.639 -29.062 -29.281 1 97.75 351 PHE B C 1
ATOM 6057 O O . PHE B 1 351 ? 3.488 -28.484 -28.594 1 97.75 351 PHE B O 1
ATOM 6064 N N . THR B 1 352 ? 2.324 -28.672 -30.531 1 96.94 352 THR B N 1
ATOM 6065 C CA . THR B 1 352 ? 2.85 -27.469 -31.156 1 96.94 352 THR B CA 1
ATOM 6066 C C . THR B 1 352 ? 2.133 -26.219 -30.625 1 96.94 352 THR B C 1
ATOM 6068 O O . THR B 1 352 ? 1.15 -26.344 -29.891 1 96.94 352 THR B O 1
ATOM 6071 N N . ALA B 1 353 ? 2.67 -25.109 -30.984 1 97.12 353 ALA B N 1
ATOM 6072 C CA . ALA B 1 353 ? 2.018 -23.859 -30.594 1 97.12 353 ALA B CA 1
ATOM 6073 C C . ALA B 1 353 ? 0.58 -23.812 -31.094 1 97.12 353 ALA B C 1
ATOM 6075 O O . ALA B 1 353 ? -0.318 -23.344 -30.391 1 97.12 353 ALA B O 1
ATOM 6076 N N . GLU B 1 354 ? 0.381 -24.266 -32.281 1 97.5 354 GLU B N 1
ATOM 6077 C CA . GLU B 1 354 ? -0.95 -24.297 -32.875 1 97.5 354 GLU B CA 1
ATOM 6078 C C . GLU B 1 354 ? -1.88 -25.219 -32.094 1 97.5 354 GLU B C 1
ATOM 6080 O O . GLU B 1 354 ? -3.014 -24.859 -31.797 1 97.5 354 GLU B O 1
ATOM 6085 N N . MET B 1 355 ? -1.4 -26.406 -31.797 1 98 355 MET B N 1
ATOM 6086 C CA . MET B 1 355 ? -2.191 -27.375 -31.047 1 98 355 MET B CA 1
ATOM 6087 C C . MET B 1 355 ? -2.539 -26.828 -29.656 1 98 355 MET B C 1
ATOM 6089 O O . MET B 1 355 ? -3.662 -27 -29.188 1 98 355 MET B O 1
ATOM 6093 N N . THR B 1 356 ? -1.545 -26.188 -29.062 1 98.38 356 THR B N 1
ATOM 6094 C CA . THR B 1 356 ? -1.776 -25.594 -27.75 1 98.38 356 THR B CA 1
ATOM 6095 C C . THR B 1 356 ? -2.893 -24.547 -27.828 1 98.38 356 THR B C 1
ATOM 6097 O O . THR B 1 356 ? -3.793 -24.547 -26.984 1 98.38 356 THR B O 1
ATOM 6100 N N . GLN B 1 357 ? -2.826 -23.703 -28.828 1 98.12 357 GLN B N 1
ATOM 6101 C CA . GLN B 1 357 ? -3.859 -22.688 -29 1 98.12 357 GLN B CA 1
ATOM 6102 C C . GLN B 1 357 ? -5.223 -23.312 -29.25 1 98.12 357 GLN B C 1
ATOM 6104 O O . GLN B 1 357 ? -6.234 -22.859 -28.719 1 98.12 357 GLN B O 1
ATOM 6109 N N . GLU B 1 358 ? -5.285 -24.328 -30.078 1 98.31 358 GLU B N 1
ATOM 6110 C CA . GLU B 1 358 ? -6.531 -25.047 -30.328 1 98.31 358 GLU B CA 1
ATOM 6111 C C . GLU B 1 358 ? -7.117 -25.609 -29.047 1 98.31 358 GLU B C 1
ATOM 6113 O O . GLU B 1 358 ? -8.328 -25.547 -28.812 1 98.31 358 GLU B O 1
ATOM 6118 N N . PHE B 1 359 ? -6.25 -26.188 -28.203 1 98.44 359 PHE B N 1
ATOM 6119 C CA . PHE B 1 359 ? -6.672 -26.734 -26.922 1 98.44 359 PHE B CA 1
ATOM 6120 C C . PHE B 1 359 ? -7.297 -25.641 -26.062 1 98.44 359 PHE B C 1
ATOM 6122 O O . PHE B 1 359 ? -8.383 -25.844 -25.5 1 98.44 359 PHE B O 1
ATOM 6129 N N . LEU B 1 360 ? -6.613 -24.516 -25.953 1 98.56 360 LEU B N 1
ATOM 6130 C CA . LEU B 1 360 ? -7.121 -23.391 -25.172 1 98.56 360 LEU B CA 1
ATOM 6131 C C . LEU B 1 360 ? -8.469 -22.922 -25.703 1 98.56 360 LEU B C 1
ATOM 6133 O O . LEU B 1 360 ? -9.391 -22.641 -24.938 1 98.56 360 LEU B O 1
ATOM 6137 N N . ASP B 1 361 ? -8.586 -22.781 -27.031 1 98.31 361 ASP B N 1
ATOM 6138 C CA . ASP B 1 361 ? -9.82 -22.344 -27.672 1 98.31 361 ASP B CA 1
ATOM 6139 C C . ASP B 1 361 ? -10.961 -23.328 -27.406 1 98.31 361 ASP B C 1
ATOM 6141 O O . ASP B 1 361 ? -12.094 -22.922 -27.156 1 98.31 361 ASP B O 1
ATOM 6145 N N . GLU B 1 362 ? -10.656 -24.641 -27.484 1 98.06 362 GLU B N 1
ATOM 6146 C CA . GLU B 1 362 ? -11.656 -25.672 -27.219 1 98.06 362 GLU B CA 1
ATOM 6147 C C . GLU B 1 362 ? -12.172 -25.578 -25.781 1 98.06 362 GLU B C 1
ATOM 6149 O O . GLU B 1 362 ? -13.375 -25.703 -25.547 1 98.06 362 GLU B O 1
ATOM 6154 N N . CYS B 1 363 ? -11.266 -25.469 -24.812 1 98.38 363 CYS B N 1
ATOM 6155 C CA . CYS B 1 363 ? -11.664 -25.328 -23.422 1 98.38 363 CYS B CA 1
ATOM 6156 C C . CYS B 1 363 ? -12.555 -24.109 -23.234 1 98.38 363 CYS B C 1
ATOM 6158 O O . CYS B 1 363 ? -13.602 -24.188 -22.594 1 98.38 363 CYS B O 1
ATOM 6160 N N . SER B 1 364 ? -12.102 -22.984 -23.859 1 97.94 364 SER B N 1
ATOM 6161 C CA . SER B 1 364 ? -12.852 -21.734 -23.75 1 97.94 364 SER B CA 1
ATOM 6162 C C . SER B 1 364 ? -14.25 -21.875 -24.344 1 97.94 364 SER B C 1
ATOM 6164 O O . SER B 1 364 ? -15.227 -21.391 -23.781 1 97.94 364 SER B O 1
ATOM 6166 N N . ALA B 1 365 ? -14.359 -22.484 -25.484 1 97.62 365 ALA B N 1
ATOM 6167 C CA . ALA B 1 365 ? -15.633 -22.688 -26.172 1 97.62 365 ALA B CA 1
ATOM 6168 C C . ALA B 1 365 ? -16.594 -23.531 -25.312 1 97.62 365 ALA B C 1
ATOM 6170 O O . ALA B 1 365 ? -17.797 -23.5 -25.531 1 97.62 365 ALA B O 1
ATOM 6171 N N . HIS B 1 366 ? -16.016 -24.188 -24.375 1 98 366 HIS B N 1
ATOM 6172 C CA . HIS B 1 366 ? -16.828 -25.016 -23.484 1 98 366 HIS B CA 1
ATOM 6173 C C . HIS B 1 366 ? -16.828 -24.453 -22.062 1 98 366 HIS B C 1
ATOM 6175 O O . HIS B 1 366 ? -16.938 -25.219 -21.094 1 98 366 HIS B O 1
ATOM 6181 N N . GLY B 1 367 ? -16.531 -23.188 -21.891 1 96.88 367 GLY B N 1
ATOM 6182 C CA . GLY B 1 367 ? -16.797 -22.438 -20.672 1 96.88 367 GLY B CA 1
ATOM 6183 C C . GLY B 1 367 ? -15.617 -22.438 -19.719 1 96.88 367 GLY B C 1
ATOM 6184 O O . GLY B 1 367 ? -15.734 -21.953 -18.578 1 96.88 367 GLY B O 1
ATOM 6185 N N . LEU B 1 368 ? -14.516 -22.969 -20.109 1 97.81 368 LEU B N 1
ATOM 6186 C CA . LEU B 1 368 ? -13.375 -23.062 -19.219 1 97.81 368 LEU B CA 1
ATOM 6187 C C . LEU B 1 368 ? -12.195 -22.266 -19.75 1 97.81 368 LEU B C 1
ATOM 6189 O O . LEU B 1 368 ? -11.438 -22.766 -20.594 1 97.81 368 LEU B O 1
ATOM 6193 N N . PRO B 1 369 ? -11.992 -21.094 -19.219 1 96.19 369 PRO B N 1
ATOM 6194 C CA . PRO B 1 369 ? -10.773 -20.391 -19.609 1 96.19 369 PRO B CA 1
ATOM 6195 C C . PRO B 1 369 ? -9.523 -20.953 -18.938 1 96.19 369 PRO B C 1
ATOM 6197 O O . PRO B 1 369 ? -9.352 -20.812 -17.719 1 96.19 369 PRO B O 1
ATOM 6200 N N . VAL B 1 370 ? -8.68 -21.594 -19.688 1 97.88 370 VAL B N 1
ATOM 6201 C CA . VAL B 1 370 ? -7.41 -22.141 -19.219 1 97.88 370 VAL B CA 1
ATOM 6202 C C . VAL B 1 370 ? -6.289 -21.141 -19.5 1 97.88 370 VAL B C 1
ATOM 6204 O O . VAL B 1 370 ? -6.18 -20.609 -20.609 1 97.88 370 VAL B O 1
ATOM 6207 N N . GLU B 1 371 ? -5.523 -20.875 -18.5 1 97.12 371 GLU B N 1
ATOM 6208 C CA . GLU B 1 371 ? -4.398 -19.953 -18.672 1 97.12 371 GLU B CA 1
ATOM 6209 C C . GLU B 1 371 ? -3.156 -20.688 -19.156 1 97.12 371 GLU B C 1
ATOM 6211 O O . GLU B 1 371 ? -2.865 -21.797 -18.688 1 97.12 371 GLU B O 1
ATOM 6216 N N . LEU B 1 372 ? -2.51 -20.047 -20.141 1 98.38 372 LEU B N 1
ATOM 6217 C CA . LEU B 1 372 ? -1.184 -20.484 -20.562 1 98.38 372 LEU B CA 1
ATOM 6218 C C . LEU B 1 372 ? -0.106 -19.547 -20.031 1 98.38 372 LEU B C 1
ATOM 6220 O O . LEU B 1 372 ? -0.055 -18.375 -20.391 1 98.38 372 LEU B O 1
ATOM 6224 N N . PHE B 1 373 ? 0.809 -20.047 -19.156 1 98.19 373 PHE B N 1
ATOM 6225 C CA . PHE B 1 373 ? 1.808 -19.203 -18.531 1 98.19 373 PHE B CA 1
ATOM 6226 C C . PHE B 1 373 ? 2.742 -18.594 -19.562 1 98.19 373 PHE B C 1
ATOM 6228 O O . PHE B 1 373 ? 3.229 -17.469 -19.391 1 98.19 373 PHE B O 1
ATOM 6235 N N . GLY B 1 374 ? 2.91 -19.297 -20.672 1 97.19 374 GLY B N 1
ATOM 6236 C CA . GLY B 1 374 ? 3.832 -18.828 -21.703 1 97.19 374 GLY B CA 1
ATOM 6237 C C . GLY B 1 374 ? 3.189 -17.875 -22.688 1 97.19 374 GLY B C 1
ATOM 6238 O O . GLY B 1 374 ? 3.822 -17.469 -23.672 1 97.19 374 GLY B O 1
ATOM 6239 N N . HIS B 1 375 ? 1.956 -17.516 -22.422 1 95.19 375 HIS B N 1
ATOM 6240 C CA . HIS B 1 375 ? 1.28 -16.578 -23.312 1 95.19 375 HIS B CA 1
ATOM 6241 C C . HIS B 1 375 ? 2.027 -15.25 -23.375 1 95.19 375 HIS B C 1
ATOM 6243 O O . HIS B 1 375 ? 2.584 -14.797 -22.375 1 95.19 375 HIS B O 1
ATOM 6249 N N . LYS B 1 376 ? 1.977 -14.516 -24.438 1 91.31 376 LYS B N 1
ATOM 6250 C CA . LYS B 1 376 ? 2.775 -13.328 -24.734 1 91.31 376 LYS B CA 1
ATOM 6251 C C . LYS B 1 376 ? 2.365 -12.156 -23.859 1 91.31 376 LYS B C 1
ATOM 6253 O O . LYS B 1 376 ? 3.113 -11.188 -23.719 1 91.31 376 LYS B O 1
ATOM 6258 N N . THR B 1 377 ? 1.22 -12.203 -23.25 1 90.25 377 THR B N 1
ATOM 6259 C CA . THR B 1 377 ? 0.783 -11.094 -22.406 1 90.25 377 THR B CA 1
ATOM 6260 C C . THR B 1 377 ? 0.712 -11.508 -20.938 1 90.25 377 THR B C 1
ATOM 6262 O O . THR B 1 377 ? 0.247 -10.742 -20.094 1 90.25 377 THR B O 1
ATOM 6265 N N . ASN B 1 378 ? 1.116 -12.711 -20.688 1 94.75 378 ASN B N 1
ATOM 6266 C CA . ASN B 1 378 ? 1.003 -13.219 -19.328 1 94.75 378 ASN B CA 1
ATOM 6267 C C . ASN B 1 378 ? 2.082 -12.641 -18.422 1 94.75 378 ASN B C 1
ATOM 6269 O O . ASN B 1 378 ? 3.268 -12.672 -18.75 1 94.75 378 ASN B O 1
ATOM 6273 N N . ALA B 1 379 ? 1.703 -12.148 -17.266 1 93.75 379 ALA B N 1
ATOM 6274 C CA . ALA B 1 379 ? 2.605 -11.461 -16.344 1 93.75 379 ALA B CA 1
ATOM 6275 C C . ALA B 1 379 ? 3.535 -12.453 -15.648 1 93.75 379 ALA B C 1
ATOM 6277 O O . ALA B 1 379 ? 4.441 -12.055 -14.914 1 93.75 379 ALA B O 1
ATOM 6278 N N . ARG B 1 380 ? 3.354 -13.742 -15.875 1 96.62 380 ARG B N 1
ATOM 6279 C CA . ARG B 1 380 ? 4.219 -14.773 -15.312 1 96.62 380 ARG B CA 1
ATOM 6280 C C . ARG B 1 380 ? 5.246 -15.25 -16.328 1 96.62 380 ARG B C 1
ATOM 6282 O O . ARG B 1 380 ? 6.066 -16.125 -16.031 1 96.62 380 ARG B O 1
ATOM 6289 N N . ASN B 1 381 ? 5.125 -14.766 -17.531 1 96.06 381 ASN B N 1
ATOM 6290 C CA . ASN B 1 381 ? 6.113 -15 -18.578 1 96.06 381 ASN B CA 1
ATOM 6291 C C . ASN B 1 381 ? 7.238 -13.977 -18.531 1 96.06 381 ASN B C 1
ATOM 6293 O O . ASN B 1 381 ? 7.012 -12.781 -18.766 1 96.06 381 ASN B O 1
ATOM 6297 N N . PHE B 1 382 ? 8.477 -14.445 -18.344 1 96.81 382 PHE B N 1
ATOM 6298 C CA . PHE B 1 382 ? 9.602 -13.562 -18.094 1 96.81 382 PHE B CA 1
ATOM 6299 C C . PHE B 1 382 ? 9.883 -12.68 -19.312 1 96.81 382 PHE B C 1
ATOM 6301 O O . PHE B 1 382 ? 10.5 -11.617 -19.188 1 96.81 382 PHE B O 1
ATOM 6308 N N . VAL B 1 383 ? 9.422 -13.047 -20.469 1 95.44 383 VAL B N 1
ATOM 6309 C CA . VAL B 1 383 ? 9.664 -12.258 -21.672 1 95.44 383 VAL B CA 1
ATOM 6310 C C . VAL B 1 383 ? 8.906 -10.938 -21.594 1 95.44 383 VAL B C 1
ATOM 6312 O O . VAL B 1 383 ? 9.219 -9.992 -22.328 1 95.44 383 VAL B O 1
ATOM 6315 N N . ASN B 1 384 ? 7.93 -10.852 -20.688 1 94.88 384 ASN B N 1
ATOM 6316 C CA . ASN B 1 384 ? 7.109 -9.656 -20.547 1 94.88 384 ASN B CA 1
ATOM 6317 C C . ASN B 1 384 ? 7.645 -8.742 -19.438 1 94.88 384 ASN B C 1
ATOM 6319 O O . ASN B 1 384 ? 7.004 -7.75 -19.094 1 94.88 384 ASN B O 1
ATOM 6323 N N . TRP B 1 385 ? 8.781 -9.062 -18.906 1 97.31 385 TRP B N 1
ATOM 6324 C CA . TRP B 1 385 ? 9.391 -8.234 -17.859 1 97.31 385 TRP B CA 1
ATOM 6325 C C . TRP B 1 385 ? 10.422 -7.281 -18.453 1 97.31 385 TRP B C 1
ATOM 6327 O O . TRP B 1 385 ? 11.578 -7.277 -18.047 1 97.31 385 TRP B O 1
ATOM 6337 N N . GLY B 1 386 ? 9.977 -6.43 -19.375 1 97.12 386 GLY B N 1
ATOM 6338 C CA . GLY B 1 386 ? 10.859 -5.469 -20.016 1 97.12 386 GLY B CA 1
ATOM 6339 C C . GLY B 1 386 ? 11.539 -4.527 -19.047 1 97.12 386 GLY B C 1
ATOM 6340 O O . GLY B 1 386 ? 12.641 -4.039 -19.297 1 97.12 386 GLY B O 1
ATOM 6341 N N . PHE B 1 387 ? 10.977 -4.293 -17.891 1 97.06 387 PHE B N 1
ATOM 6342 C CA . PHE B 1 387 ? 11.516 -3.428 -16.844 1 97.06 387 PHE B CA 1
ATOM 6343 C C . PHE B 1 387 ? 12.68 -4.105 -16.125 1 97.06 387 PHE B C 1
ATOM 6345 O O . PHE B 1 387 ? 13.461 -3.447 -15.445 1 97.06 387 PHE B O 1
ATOM 6352 N N . ALA B 1 388 ? 12.805 -5.398 -16.203 1 97.94 388 ALA B N 1
ATOM 6353 C CA . ALA B 1 388 ? 13.859 -6.219 -15.609 1 97.94 388 ALA B CA 1
ATOM 6354 C C . ALA B 1 388 ? 14.219 -7.391 -16.516 1 97.94 388 ALA B C 1
ATOM 6356 O O . ALA B 1 388 ? 14.055 -8.547 -16.141 1 97.94 388 ALA B O 1
ATOM 6357 N N . PRO B 1 389 ? 14.789 -7.16 -17.578 1 97.44 389 PRO B N 1
ATOM 6358 C CA . PRO B 1 389 ? 14.992 -8.211 -18.578 1 97.44 389 PRO B CA 1
ATOM 6359 C C . PRO B 1 389 ? 16.062 -9.211 -18.172 1 97.44 389 PRO B C 1
ATOM 6361 O O . PRO B 1 389 ? 17.016 -8.852 -17.469 1 97.44 389 PRO B O 1
ATOM 6364 N N . ALA B 1 390 ? 15.883 -10.438 -18.688 1 97.12 390 ALA B N 1
ATOM 6365 C CA . ALA B 1 390 ? 16.906 -11.453 -18.5 1 97.12 390 ALA B CA 1
ATOM 6366 C C . ALA B 1 390 ? 18.172 -11.125 -19.281 1 97.12 390 ALA B C 1
ATOM 6368 O O . ALA B 1 390 ? 18.094 -10.742 -20.453 1 97.12 390 ALA B O 1
ATOM 6369 N N . ASP B 1 391 ? 19.328 -11.312 -18.656 1 94.69 391 ASP B N 1
ATOM 6370 C CA . ASP B 1 391 ? 20.594 -11.039 -19.312 1 94.69 391 ASP B CA 1
ATOM 6371 C C . ASP B 1 391 ? 21.047 -12.234 -20.156 1 94.69 391 ASP B C 1
ATOM 6373 O O . ASP B 1 391 ? 21.844 -12.078 -21.094 1 94.69 391 ASP B O 1
ATOM 6377 N N . GLU B 1 392 ? 20.562 -13.383 -19.766 1 95.56 392 GLU B N 1
ATOM 6378 C CA . GLU B 1 392 ? 20.922 -14.625 -20.438 1 95.56 392 GLU B CA 1
ATOM 6379 C C . GLU B 1 392 ? 19.688 -15.406 -20.875 1 95.56 392 GLU B C 1
ATOM 6381 O O . GLU B 1 392 ? 18.625 -15.258 -20.281 1 95.56 392 GLU B O 1
ATOM 6386 N N . PRO B 1 393 ? 19.891 -16.25 -21.891 1 96.81 393 PRO B N 1
ATOM 6387 C C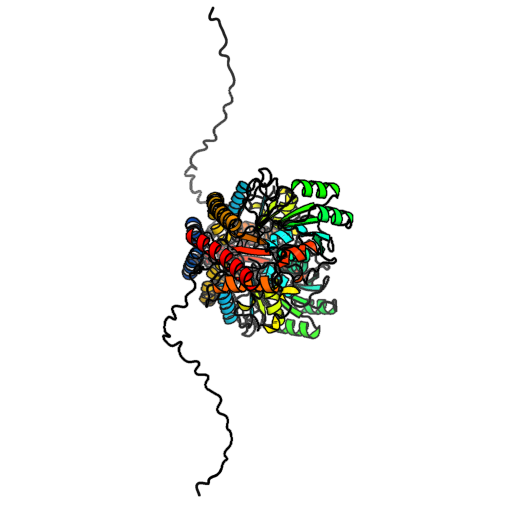A . PRO B 1 393 ? 18.766 -17.109 -22.281 1 96.81 393 PRO B CA 1
ATOM 6388 C C . PRO B 1 393 ? 18.328 -18.062 -21.172 1 96.81 393 PRO B C 1
ATOM 6390 O O . PRO B 1 393 ? 19.172 -18.516 -20.391 1 96.81 393 PRO B O 1
ATOM 6393 N N . LEU B 1 394 ? 17.141 -18.344 -21.125 1 98.44 394 LEU B N 1
ATOM 6394 C CA . LEU B 1 394 ? 16.516 -19.266 -20.172 1 98.44 394 LEU B CA 1
ATOM 6395 C C . LEU B 1 394 ? 15.734 -20.359 -20.891 1 98.44 394 LEU B C 1
ATOM 6397 O O . LEU B 1 394 ? 14.516 -20.438 -20.766 1 98.44 394 LEU B O 1
ATOM 6401 N N . PRO B 1 395 ? 16.438 -21.203 -21.641 1 98.19 395 PRO B N 1
ATOM 6402 C CA . PRO B 1 395 ? 15.766 -22.141 -22.562 1 98.19 395 PRO B CA 1
ATOM 6403 C C . PRO B 1 395 ? 14.875 -23.141 -21.844 1 98.19 395 PRO B C 1
ATOM 6405 O O . PRO B 1 395 ? 13.82 -23.516 -22.359 1 98.19 395 PRO B O 1
ATOM 6408 N N . GLN B 1 396 ? 15.297 -23.656 -20.688 1 98.19 396 GLN B N 1
ATOM 6409 C CA . GLN B 1 396 ? 14.492 -24.641 -19.969 1 98.19 396 GLN B CA 1
ATOM 6410 C C . GLN B 1 396 ? 13.164 -24.031 -19.516 1 98.19 396 GLN B C 1
ATOM 6412 O O . GLN B 1 396 ? 12.109 -24.656 -19.688 1 98.19 396 GLN B O 1
ATOM 6417 N N . THR B 1 397 ? 13.258 -22.812 -18.953 1 98.62 397 THR B N 1
ATOM 6418 C CA . THR B 1 397 ? 12.047 -22.141 -18.516 1 98.62 397 THR B CA 1
ATOM 6419 C C . THR B 1 397 ? 11.141 -21.812 -19.703 1 98.62 397 THR B C 1
ATOM 6421 O O . THR B 1 397 ? 9.922 -22.016 -19.625 1 98.62 397 THR B O 1
ATOM 6424 N N . ALA B 1 398 ? 11.703 -21.344 -20.766 1 98 398 ALA B N 1
ATOM 6425 C CA . ALA B 1 398 ? 10.945 -21 -21.969 1 98 398 ALA B CA 1
ATOM 6426 C C . ALA B 1 398 ? 10.195 -22.219 -22.5 1 98 398 ALA B C 1
ATOM 6428 O O . ALA B 1 398 ? 9.023 -22.109 -22.875 1 98 398 ALA B O 1
ATOM 6429 N N . GLU B 1 399 ? 10.898 -23.328 -22.562 1 97.5 399 GLU B N 1
ATOM 6430 C CA . GLU B 1 399 ? 10.281 -24.562 -23.062 1 97.5 399 GLU B CA 1
ATOM 6431 C C . GLU B 1 399 ? 9.125 -25 -22.156 1 97.5 399 GLU B C 1
ATOM 6433 O O . GLU B 1 399 ? 8.07 -25.406 -22.656 1 97.5 399 GLU B O 1
ATOM 6438 N N . MET B 1 400 ? 9.297 -24.922 -20.922 1 98 400 MET B N 1
ATOM 6439 C CA . MET B 1 400 ? 8.266 -25.297 -19.969 1 98 400 MET B CA 1
ATOM 6440 C C . MET B 1 400 ? 7.047 -24.391 -20.094 1 98 400 MET B C 1
ATOM 6442 O O . MET B 1 400 ? 5.914 -24.875 -20.172 1 98 400 MET B O 1
ATOM 6446 N N . LEU B 1 401 ? 7.234 -23.078 -20.188 1 98.25 401 LEU B N 1
ATOM 6447 C CA . LEU B 1 401 ? 6.168 -22.078 -20.188 1 98.25 401 LEU B CA 1
ATOM 6448 C C . LEU B 1 401 ? 5.285 -22.234 -21.422 1 98.25 401 LEU B C 1
ATOM 6450 O O . LEU B 1 401 ? 4.082 -21.969 -21.375 1 98.25 401 LEU B O 1
ATOM 6454 N N . LYS B 1 402 ? 5.797 -22.75 -22.516 1 97.06 402 LYS B N 1
ATOM 6455 C CA . LYS B 1 402 ? 5.07 -22.906 -23.781 1 97.06 402 LYS B CA 1
ATOM 6456 C C . LYS B 1 402 ? 3.873 -23.828 -23.609 1 97.06 402 LYS B C 1
ATOM 6458 O O . LYS B 1 402 ? 2.924 -23.781 -24.391 1 97.06 402 LYS B O 1
ATOM 6463 N N . ARG B 1 403 ? 3.949 -24.625 -22.625 1 97.06 403 ARG B N 1
ATOM 6464 C CA . ARG B 1 403 ? 2.953 -25.688 -22.516 1 97.06 403 ARG B CA 1
ATOM 6465 C C . ARG B 1 403 ? 2.363 -25.75 -21.109 1 97.06 403 ARG B C 1
ATOM 6467 O O . ARG B 1 403 ? 1.55 -26.625 -20.812 1 97.06 403 ARG B O 1
ATOM 6474 N N . ALA B 1 404 ? 2.732 -24.828 -20.266 1 98.75 404 ALA B N 1
ATOM 6475 C CA . ALA B 1 404 ? 2.297 -24.812 -18.875 1 98.75 404 ALA B CA 1
ATOM 6476 C C . ALA B 1 404 ? 0.923 -24.172 -18.719 1 98.75 404 ALA B C 1
ATOM 6478 O O . ALA B 1 404 ? 0.77 -22.969 -18.953 1 98.75 404 ALA B O 1
ATOM 6479 N N . CYS B 1 405 ? -0.022 -24.969 -18.328 1 98.75 405 CYS B N 1
ATOM 6480 C CA . CYS B 1 405 ? -1.407 -24.531 -18.203 1 98.75 405 CYS B CA 1
ATOM 6481 C C . CYS B 1 405 ? -1.808 -24.406 -16.734 1 98.75 405 CYS B C 1
ATOM 6483 O O . CYS B 1 405 ? -1.265 -25.109 -15.883 1 98.75 405 CYS B O 1
ATOM 6485 N N . ASP B 1 406 ? -2.705 -23.516 -16.484 1 98.19 406 ASP B N 1
ATOM 6486 C CA . ASP B 1 406 ? -3.16 -23.219 -15.133 1 98.19 406 ASP B CA 1
ATOM 6487 C C . ASP B 1 406 ? -4.672 -23 -15.094 1 98.19 406 ASP B C 1
ATOM 6489 O O . ASP B 1 406 ? -5.227 -22.297 -15.938 1 98.19 406 ASP B O 1
ATOM 6493 N N . CYS B 1 407 ? -5.363 -23.641 -14.156 1 97.31 407 CYS B N 1
ATOM 6494 C CA . CYS B 1 407 ? -6.789 -23.438 -13.898 1 97.31 407 CYS B CA 1
ATOM 6495 C C . CYS B 1 407 ? -7.062 -23.297 -12.406 1 97.31 407 CYS B C 1
ATOM 6497 O O . CYS B 1 407 ? -6.625 -24.141 -11.609 1 97.31 407 CYS B O 1
ATOM 6499 N N . ARG B 1 408 ? -7.828 -22.328 -12.086 1 94.88 408 ARG B N 1
ATOM 6500 C CA . ARG B 1 408 ? -8.227 -22.156 -10.695 1 94.88 408 ARG B CA 1
ATOM 6501 C C . ARG B 1 408 ? -9.227 -23.219 -10.273 1 94.88 408 ARG B C 1
ATOM 6503 O O . ARG B 1 408 ? -9.914 -23.797 -11.109 1 94.88 408 ARG B O 1
ATOM 6510 N N . MET B 1 409 ? -9.289 -23.453 -9.023 1 96.12 409 MET B N 1
ATOM 6511 C CA . MET B 1 409 ? -10.258 -24.344 -8.406 1 96.12 409 MET B CA 1
ATOM 6512 C C . MET B 1 409 ? -11.008 -23.656 -7.277 1 96.12 409 MET B C 1
ATOM 6514 O O . MET B 1 409 ? -10.719 -23.875 -6.102 1 96.12 409 MET B O 1
ATOM 6518 N N . PRO B 1 410 ? -12.023 -22.859 -7.645 1 94.19 410 PRO B N 1
ATOM 6519 C CA . PRO B 1 410 ? -12.727 -22.062 -6.641 1 94.19 410 PRO B CA 1
ATOM 6520 C C . PRO B 1 410 ? -13.375 -22.906 -5.551 1 94.19 410 PRO B C 1
ATOM 6522 O O . PRO B 1 410 ? -14.031 -23.906 -5.852 1 94.19 410 PRO B O 1
ATOM 6525 N N . LEU B 1 411 ? -13.25 -22.453 -4.367 1 93.94 411 LEU B N 1
ATOM 6526 C CA . LEU B 1 411 ? -13.789 -23.172 -3.215 1 93.94 411 LEU B CA 1
ATOM 6527 C C . LEU B 1 411 ? -15.305 -23.25 -3.285 1 93.94 411 LEU B C 1
ATOM 6529 O O . LEU B 1 411 ? -15.906 -24.219 -2.828 1 93.94 411 LEU B O 1
ATOM 6533 N N . MET B 1 412 ? -15.938 -22.25 -3.861 1 92.06 412 MET B N 1
ATOM 6534 C CA . MET B 1 412 ? -17.391 -22.125 -3.867 1 92.06 412 MET B CA 1
ATOM 6535 C C . MET B 1 412 ? -18.016 -23.062 -4.898 1 92.06 412 MET B C 1
ATOM 6537 O O . MET B 1 412 ? -19.234 -23.266 -4.906 1 92.06 412 MET B O 1
ATOM 6541 N N . TRP B 1 413 ? -17.188 -23.672 -5.762 1 94.88 413 TRP B N 1
ATOM 6542 C CA . TRP B 1 413 ? -17.703 -24.656 -6.703 1 94.88 413 TRP B CA 1
ATOM 6543 C C . TRP B 1 413 ? -18.078 -25.953 -5.984 1 94.88 413 TRP B C 1
ATOM 6545 O O . TRP B 1 413 ? -17.609 -26.203 -4.871 1 94.88 413 TRP B O 1
ATOM 6555 N N . ASP B 1 414 ? -18.938 -26.703 -6.633 1 94.69 414 ASP B N 1
ATOM 6556 C CA . ASP B 1 414 ? -19.297 -28.031 -6.145 1 94.69 414 ASP B CA 1
ATOM 6557 C C . ASP B 1 414 ? -18.453 -29.109 -6.836 1 94.69 414 ASP B C 1
ATOM 6559 O O . ASP B 1 414 ? -17.797 -28.844 -7.844 1 94.69 414 ASP B O 1
ATOM 6563 N N . ASP B 1 415 ? -18.5 -30.281 -6.254 1 96 415 ASP B N 1
ATOM 6564 C CA . ASP B 1 415 ? -17.703 -31.375 -6.793 1 96 415 ASP B CA 1
ATOM 6565 C C . ASP B 1 415 ? -18.062 -31.656 -8.25 1 96 415 ASP B C 1
ATOM 6567 O O . ASP B 1 415 ? -17.203 -31.984 -9.062 1 96 415 ASP B O 1
ATOM 6571 N N . GLU B 1 416 ? -19.297 -31.484 -8.555 1 95.88 416 GLU B N 1
ATOM 6572 C CA . GLU B 1 416 ? -19.766 -31.734 -9.914 1 95.88 416 GLU B CA 1
ATOM 6573 C C . GLU B 1 416 ? -19.156 -30.734 -10.898 1 95.88 416 GLU B C 1
ATOM 6575 O O . GLU B 1 416 ? -18.891 -31.078 -12.055 1 95.88 416 GLU B O 1
ATOM 6580 N N . ASP B 1 417 ? -18.922 -29.531 -10.375 1 96.06 417 ASP B N 1
ATOM 6581 C CA . ASP B 1 417 ? -18.281 -28.531 -11.211 1 96.06 417 ASP B CA 1
ATOM 6582 C C . ASP B 1 417 ? -16.875 -28.953 -11.617 1 96.06 417 ASP B C 1
ATOM 6584 O O . ASP B 1 417 ? -16.453 -28.703 -12.742 1 96.06 417 ASP B O 1
ATOM 6588 N N . PHE B 1 418 ? -16.219 -29.641 -10.758 1 97.19 418 PHE B N 1
ATOM 6589 C CA . PHE B 1 418 ? -14.852 -30.078 -11.039 1 97.19 418 PHE B CA 1
ATOM 6590 C C . PHE B 1 418 ? -14.844 -31.328 -11.914 1 97.19 418 PHE B C 1
ATOM 6592 O O . PHE B 1 418 ? -13.906 -31.547 -12.68 1 97.19 418 PHE B O 1
ATOM 6599 N N . GLU B 1 419 ? -15.914 -32.125 -11.805 1 96.94 419 GLU B N 1
ATOM 6600 C CA . GLU B 1 419 ? -16.094 -33.188 -12.781 1 96.94 419 GLU B CA 1
ATOM 6601 C C . GLU B 1 419 ? -16.203 -32.625 -14.195 1 96.94 419 GLU B C 1
ATOM 6603 O O . GLU B 1 419 ? -15.555 -33.156 -15.117 1 96.94 419 GLU B O 1
ATOM 6608 N N . ASP B 1 420 ? -16.984 -31.609 -14.234 1 97.31 420 ASP B N 1
ATOM 6609 C CA . ASP B 1 420 ? -17.156 -30.969 -15.539 1 97.31 420 ASP B CA 1
ATOM 6610 C C . ASP B 1 420 ? -15.844 -30.328 -16 1 97.31 420 ASP B C 1
ATOM 6612 O O . ASP B 1 420 ? -15.5 -30.406 -17.188 1 97.31 420 ASP B O 1
ATOM 6616 N N . LEU B 1 421 ? -15.141 -29.703 -15.133 1 98.19 421 LEU B N 1
ATOM 6617 C CA . LEU B 1 421 ? -13.852 -29.109 -15.461 1 98.19 421 LEU B CA 1
ATOM 6618 C C . LEU B 1 421 ? -12.891 -30.172 -16.016 1 98.19 421 LEU B C 1
ATOM 6620 O O . LEU B 1 421 ? -12.289 -29.969 -17.078 1 98.19 421 LEU B O 1
ATOM 6624 N N . GLY B 1 422 ? -12.797 -31.281 -15.352 1 98.31 422 GLY B N 1
ATOM 6625 C CA . GLY B 1 422 ? -11.953 -32.375 -15.82 1 98.31 422 GLY B CA 1
ATOM 6626 C C . GLY B 1 422 ? -12.367 -32.906 -17.188 1 98.31 422 GLY B C 1
ATOM 6627 O O . GLY B 1 422 ? -11.516 -33.125 -18.047 1 98.31 422 GLY B O 1
ATOM 6628 N N . ASN B 1 423 ? -13.648 -33.062 -17.344 1 98.44 423 ASN B N 1
ATOM 6629 C CA . ASN B 1 423 ? -14.156 -33.562 -18.609 1 98.44 423 ASN B CA 1
ATOM 6630 C C . ASN B 1 423 ? -13.859 -32.594 -19.75 1 98.44 423 ASN B C 1
ATOM 6632 O O . ASN B 1 423 ? -13.523 -33.031 -20.859 1 98.44 423 ASN B O 1
ATOM 6636 N N . VAL B 1 424 ? -14.031 -31.328 -19.453 1 98.5 424 VAL B N 1
ATOM 6637 C CA . VAL B 1 424 ? -13.766 -30.328 -20.484 1 98.5 424 VAL B CA 1
ATOM 6638 C C . VAL B 1 424 ? -12.289 -30.406 -20.891 1 98.5 424 VAL B C 1
ATOM 6640 O O . VAL B 1 424 ? -11.969 -30.359 -22.078 1 98.5 424 VAL B O 1
ATOM 6643 N N . ILE B 1 425 ? -11.375 -30.516 -19.953 1 98.62 425 ILE B N 1
ATOM 6644 C CA . ILE B 1 425 ? -9.953 -30.609 -20.25 1 98.62 425 ILE B CA 1
ATOM 6645 C C . ILE B 1 425 ? -9.672 -31.859 -21.078 1 98.62 425 ILE B C 1
ATOM 6647 O O . ILE B 1 425 ? -9.031 -31.781 -22.125 1 98.62 425 ILE B O 1
ATOM 6651 N N . ILE B 1 426 ? -10.227 -33 -20.688 1 98.44 426 ILE B N 1
ATOM 6652 C CA . ILE B 1 426 ? -9.992 -34.281 -21.328 1 98.44 426 ILE B CA 1
ATOM 6653 C C . ILE B 1 426 ? -10.523 -34.281 -22.75 1 98.44 426 ILE B C 1
ATOM 6655 O O . ILE B 1 426 ? -9.797 -34.594 -23.703 1 98.44 426 ILE B O 1
ATOM 6659 N N . GLU B 1 427 ? -11.727 -33.844 -22.875 1 98.25 427 GLU B N 1
ATOM 6660 C CA . GLU B 1 427 ? -12.383 -33.875 -24.188 1 98.25 427 GLU B CA 1
ATOM 6661 C C . GLU B 1 427 ? -11.727 -32.875 -25.141 1 98.25 427 GLU B C 1
ATOM 6663 O O . GLU B 1 427 ? -11.656 -33.125 -26.344 1 98.25 427 GLU B O 1
ATOM 6668 N N . SER B 1 428 ? -11.352 -31.75 -24.594 1 98.5 428 SER B N 1
ATOM 6669 C CA . SER B 1 428 ? -10.672 -30.766 -25.422 1 98.5 428 SER B CA 1
ATOM 6670 C C . SER B 1 428 ? -9.336 -31.297 -25.922 1 98.5 428 SER B C 1
ATOM 6672 O O . SER B 1 428 ? -8.969 -31.094 -27.094 1 98.5 428 SER B O 1
ATOM 6674 N N . LEU B 1 429 ? -8.562 -32 -25.062 1 98.25 429 LEU B N 1
ATOM 6675 C CA . LEU B 1 429 ? -7.316 -32.625 -25.469 1 98.25 429 LEU B CA 1
ATOM 6676 C C . LEU B 1 429 ? -7.562 -33.688 -26.547 1 98.25 429 LEU B C 1
ATOM 6678 O O . LEU B 1 429 ? -6.855 -33.719 -27.562 1 98.25 429 LEU B O 1
ATOM 6682 N N . GLU B 1 430 ? -8.57 -34.469 -26.359 1 97.38 430 GLU B N 1
ATOM 6683 C CA . GLU B 1 430 ? -8.906 -35.531 -27.312 1 97.38 430 GLU B CA 1
ATOM 6684 C C . GLU B 1 430 ? -9.312 -34.938 -28.656 1 97.38 430 GLU B C 1
ATOM 6686 O O . GLU B 1 430 ? -8.953 -35.5 -29.703 1 97.38 430 GLU B O 1
ATOM 6691 N N . THR B 1 431 ? -10.078 -33.906 -28.562 1 97.25 431 THR B N 1
ATOM 6692 C CA . THR B 1 431 ? -10.523 -33.25 -29.797 1 97.25 431 THR B CA 1
ATOM 6693 C C . THR B 1 431 ? -9.328 -32.75 -30.609 1 97.25 431 THR B C 1
ATOM 6695 O O . THR B 1 431 ? -9.258 -33 -31.812 1 97.25 431 THR B O 1
ATOM 6698 N N . VAL B 1 432 ? -8.398 -32.094 -29.984 1 97.94 432 VAL B N 1
ATOM 6699 C CA . VAL B 1 432 ? -7.227 -31.562 -30.656 1 97.94 432 VAL B CA 1
ATOM 6700 C C . VAL B 1 432 ? -6.355 -32.719 -31.172 1 97.94 432 VAL B C 1
ATOM 6702 O O . VAL B 1 432 ? -5.859 -32.656 -32.312 1 97.94 432 VAL B O 1
ATOM 6705 N N . LEU B 1 433 ? -6.18 -33.75 -30.375 1 97.12 433 LEU B N 1
ATOM 6706 C CA . LEU B 1 433 ? -5.375 -34.875 -30.781 1 97.12 433 LEU B CA 1
ATOM 6707 C C . LEU B 1 433 ? -5.992 -35.594 -31.969 1 97.12 433 LEU B C 1
ATOM 6709 O O . LEU B 1 433 ? -5.281 -36.031 -32.875 1 97.12 433 LEU B O 1
ATOM 6713 N N . ALA B 1 434 ? -7.273 -35.75 -31.969 1 96.62 434 ALA B N 1
ATOM 6714 C CA . ALA B 1 434 ? -7.977 -36.375 -33.094 1 96.62 434 ALA B CA 1
ATOM 6715 C C . ALA B 1 434 ? -7.801 -35.531 -34.375 1 96.62 434 ALA B C 1
ATOM 6717 O O . ALA B 1 434 ? -7.586 -36.094 -35.438 1 96.62 434 ALA B O 1
ATOM 6718 N N . LYS B 1 435 ? -7.949 -34.312 -34.219 1 96.62 435 LYS B N 1
ATOM 6719 C CA . LYS B 1 435 ? -7.809 -33.406 -35.344 1 96.62 435 LYS B CA 1
ATOM 6720 C C . LYS B 1 435 ? -6.43 -33.531 -36 1 96.62 435 LYS B C 1
ATOM 6722 O O . LYS B 1 435 ? -6.289 -33.375 -37.188 1 96.62 435 LYS B O 1
ATOM 6727 N N . HIS B 1 436 ? -5.457 -33.844 -35.219 1 96.88 436 HIS B N 1
ATOM 6728 C CA . HIS B 1 436 ? -4.09 -33.906 -35.719 1 96.88 436 HIS B CA 1
ATOM 6729 C C . HIS B 1 436 ? -3.637 -35.375 -35.844 1 96.88 436 HIS B C 1
ATOM 6731 O O . HIS B 1 436 ? -2.439 -35.656 -35.969 1 96.88 436 HIS B O 1
ATOM 6737 N N . ASN B 1 437 ? -4.492 -36.375 -35.781 1 93.31 437 ASN B N 1
ATOM 6738 C CA . ASN B 1 437 ? -4.27 -37.812 -35.969 1 93.31 437 ASN B CA 1
ATOM 6739 C C . ASN B 1 437 ? -3.24 -38.344 -34.969 1 93.31 437 ASN B C 1
ATOM 6741 O O . ASN B 1 437 ? -2.328 -39.062 -35.344 1 93.31 437 ASN B O 1
ATOM 6745 N N . MET B 1 438 ? -3.369 -37.938 -33.688 1 89.19 438 MET B N 1
ATOM 6746 C CA . MET B 1 438 ? -2.406 -38.312 -32.656 1 89.19 438 MET B CA 1
ATOM 6747 C C . MET B 1 438 ? -3.094 -39.062 -31.516 1 89.19 438 MET B C 1
ATOM 6749 O O . MET B 1 438 ? -2.545 -39.188 -30.422 1 89.19 438 MET B O 1
ATOM 6753 N N . LEU B 1 439 ? -4.273 -39.5 -31.781 1 78.88 439 LEU B N 1
ATOM 6754 C CA . LEU B 1 439 ? -4.945 -40.25 -30.734 1 78.88 439 LEU B CA 1
ATOM 6755 C C . LEU B 1 439 ? -4.367 -41.656 -30.641 1 78.88 439 LEU B C 1
ATOM 6757 O O . LEU B 1 439 ? -4.012 -42.281 -31.656 1 78.88 439 LEU B O 1
#

Nearest PDB structures (foldseek):
  2c7t-assembly1_A  TM=8.072E-01  e=5.009E-25  Niallia circulans
  3bb8-assembly1_B  TM=8.126E-01  e=7.406E-24  unclassified
  2fn6-assembly1_B  TM=8.823E-01  e=2.178E-22  Helicobacter pylori 26695
  3bcx-assembly1_B  TM=8.035E-01  e=2.739E-22  Yersinia pseudotuberculosis
  3bcx-assembly1_A  TM=7.941E-01  e=3.648E-22  Yersinia pseudotuberculosis

Radius of gyration: 31.17 Å; Cα contacts (8 Å, |Δi|>4): 1849; chains: 2; bounding box: 82×88×109 Å